Protein AF-A0A321LRU6-F1 (afdb_monomer)

Solvent-accessible surface area (backbone atoms only — not comparable to full-atom values): 43340 Å² total; per-residue (Å²): 132,89,73,60,46,82,70,60,48,53,74,55,78,53,39,81,29,69,50,29,44,54,52,53,49,50,55,23,67,71,72,48,88,44,60,54,53,27,55,49,36,50,53,39,50,33,53,39,32,38,18,46,37,37,35,38,38,65,42,97,51,64,85,48,82,84,19,39,43,34,43,36,26,49,12,69,35,40,49,75,68,47,49,47,51,62,56,40,65,70,58,43,93,80,73,53,89,88,65,58,31,50,70,59,36,70,58,70,78,71,58,48,52,51,76,54,35,40,58,55,33,18,40,26,46,30,41,42,18,26,44,73,92,47,32,36,36,39,43,50,53,60,81,76,54,64,76,66,95,78,89,58,80,81,61,62,42,82,44,72,32,57,30,19,44,30,53,74,69,49,46,52,62,48,46,46,92,78,57,73,60,90,43,64,35,39,67,68,58,42,82,66,71,94,85,29,52,60,22,22,36,35,41,36,33,30,53,59,35,76,52,43,64,70,59,47,67,69,60,41,50,52,50,58,16,43,59,44,51,65,54,88,70,48,44,41,19,51,72,24,42,78,50,66,33,53,78,70,73,46,57,66,76,44,74,38,39,28,30,69,70,41,59,74,56,46,75,71,21,72,88,54,43,71,38,76,35,93,88,45,56,88,75,54,23,31,8,31,30,38,96,82,49,39,60,35,28,33,37,40,38,32,36,76,56,63,42,74,56,71,74,17,51,86,65,40,75,47,37,28,49,46,46,23,37,86,82,28,52,28,35,82,92,36,45,58,63,87,50,58,64,90,79,46,57,61,82,52,40,32,18,24,33,32,44,36,38,36,52,61,52,59,82,38,43,42,96,85,52,46,43,67,48,91,47,72,61,48,51,54,50,41,24,43,53,47,2,50,49,51,50,48,45,53,52,49,55,56,51,60,70,68,53,51,68,16,54,59,50,18,53,52,54,55,72,36,64,50,83,81,49,50,50,30,47,54,51,44,52,50,36,36,77,70,68,76,47,85,68,83,32,51,44,71,87,77,92,61,50,78,67,51,49,52,52,50,51,51,52,52,52,56,37,39,78,36,96,58,21,62,39,54,36,62,44,81,38,88,50,60,60,92,44,67,58,34,34,35,30,66,79,79,12,34,38,37,32,23,47,45,12,56,42,46,39,57,45,34,87,61,38,72,43,77,89,51,23,59,66,59,54,52,50,36,51,46,56,34,46,50,55,21,45,46,52,68,75,64,56,56,72,66,63,50,49,50,54,54,49,54,52,50,49,50,43,40,50,56,47,63,71,69,74,73,77,40,76,66,56,45,51,48,49,37,59,73,15,35,52,36,58,70,50,24,36,54,28,53,31,51,51,41,36,74,71,68,22,61,41,42,80,63,50,61,91,91,48,45,38,19,41,33,34,38,82,46,81,41,52,103,83,67,52,71,44,74,49,34,33,28,31,40,63,47,55,43,84,50,91,94,52,61,47,48,59,79,74,66,32,65,71,59,52,52,48,39,16,57,78,65,70,26,82,37,45,43,37,41,28,56,30,60,71,48,89,61,48,80,72,15,70,53,50,45,52,48,54,49,50,55,54,60,67,68,71,66,83,85,92,81,86,86,88,79,94,79,90,87,76,93,89,79,77,79,97,77,85,84,86,84,86,87,84,69,77,70,69,82,77,73,76,80,96,66,98,76,58,37,38,61,52,54,83,68,85,82,92,83,88,74,95,75,80,93,80,92,82,94,73,71,74,68,69,62,53,67,59,50,56,55,71,69,62

Radius of gyration: 38.68 Å; Cα contacts (8 Å, |Δi|>4): 1317; chains: 1; bounding box: 79×81×115 Å

Secondary structure (DSSP, 8-state):
----GGG-SEE-SPEEEEE-HHHHHHHHHHH--SHHHHHHHHHHHHHHTT-SEEEEEE-S-SSSTT-EEEEEE-S----HHHHHHHHSSS--S--STT---GGGPPPS--SS-GGGGGGGTEEEEEEEEEETTEEEEEEEEGGGS---TTS-TT--EEEEE-EEEE-HHHHHHHTHHHH--SSHHHHHS--SSTT--SEEEEEEEEEE-HHHHT--HHHHHHHHHHHS---SS-EEEETTEEE--GGGSSPEEEEEEBTTTBSS--TTSPP-EEEE-TTS-TTTSEEEEETTTEEEEEEEEEESS-TT-SGGGGT---SEEEEEETTEE--SS-TTTT--GGGS-HHHHTTEEEEEE-GGGGGGB-TTSSSBPSSHHHHHHHHHHHHHHHHHHHHHHHHHTTS-HHHHHHHHHHTS-GGGTHHHHHHHHHHHHTTS---SSEE---S--HHHHHHHHHHHHHHHTSTT-S--EEEEE---TTS-SEEEETTTTEEEEETTSHHHHHTHHHHSSTTT-HHHHHHHHHHHHHHHHHHHTT--HHHHHHHHHHHHHHHHHHHHHT----HHHHHHHHHHGGG-HHHHHHHHHHHHHHTT-EEEE--STTS-SEEEEEEE---TT-PPEEEEEEEEE---SSTT----HHHH-HHHHHHHHHHTT-SEEEEEES--S-TTGGGSHHHHHHHHHHHHHHSS------------------S-SSS--SSSSSGGG-----S---EEEES-----------------TTHHHHHHHTTT-

Foldseek 3Di:
DPDQLLPFFDWDFFQKAWDALLVLVCCQVPVPPALLQLVVLVVLVLVLLLFLEKEWEWDPACPDQFTKIKIKTLGAWADPVRVSQLRYFQDDPQPDDLDAGPLRFFRPDDGSCSNSNLVQWAQKKKKWKAAAQKIKIWMDGNVPNDNDPDSDRPDTDIDTITIGIHHPVSSCVSCVVPLDDDAQNSVVAACDDDPHRNMMMMMMGHSTDPSNNVDDVVVSLVCNQQQAAQDNSHWYHYNRHTRHRPLVVFAWLDKFWALPRPQDFDPPADDWHWDADPPDDPQARTFIADPQLGTKTWMKTFGPDFQCDGDNVVRAGRFAEQEAAPSHGQAGPPSLLPPDVVLVPPVRRRRIYIYMYGNSQVVQQDPSSNHGHDDDNSVNVSGRSSRSSVVSVVSNVVVLVPQALLLVVLQVLLPDDCVQHPVLLLVVLLCVQVVNADDQQEDEDPDADPVRSVVLSVVLNVCCNDSCHQANHEDEDADDLPGFQWHQYSVVSYIYGHCSPLLNVLCVVQCVPSVRVNVSVVVSSVLSSLLSVCVVVPDDRVVSVVVSVVVSVVSNVVSVPPPDQDLVNLVVQCVVCQQPQLSNLVSQQVNLVNVVWPKDADDDDLAARIKTKDWDQDDPVRHTDIAIEGEHEQHHNDPPDACELVNVVLVSQLVNCVVVVGPWYKYKHFHHPCVVPCPDPNNVSLVVSVVVVVPDDDDDDDDDDDDDDPPDDDDPADDDPDPQPVLVPPDDDDPGWMAMDISDDDDDDDDDDDDDDDDRPRVVRVVSVNRSD

Mean predicted aligned error: 20.52 Å

pLDDT: mean 73.67, std 20.15, range [21.25, 97.5]

Nearest PDB structures (foldseek):
  3zkb-assembly5_B  TM=3.942E-01  e=1.722E-09  Mycobacterium tuberculosis
  1s16-assembly1_A  TM=3.885E-01  e=1.395E-09  Escherichia coli
  6zt3-assembly1_A-2  TM=3.943E-01  e=2.953E-08  Mycolicibacterium smegmatis MC2 155
  3zkb-assembly6_G  TM=3.671E-01  e=7.131E-09  Mycobacterium tuberculosis
  6rkw-assembly1_B  TM=2.296E-01  e=1.175E-10  Escherichia coli K-12

Sequence (773 aa):
MKQTFFKIGEEKTGVEVRISYRIIQLFSEGLYASPHKAIEELVSNSFDAGASNVHVILSPDLTEQDATIAVLDDGFGMDEKGLTDHWLIGVSRKRSEGFLGPKGRKQIGKFGIGKLATYVLSRRLTHICKVGSVYYSISMDYTKIPAGEGGGIHTEERVILPLRTLTEKEARQAVASWIEGNKPGYKAIKLFGKGAARTWTIAIMSSLKDMALEIQKGRLRWILQTAMPLRDDFNLFLDGEKIPPAKLSASKVGHWILGKDLIKLPKPAPELKISGNSRASKESRHGLSERQLGRITGYVEVFEDPLDTGKSIGIERSHGFFVYVRGRLVNIDDPGFGISRNLLRHGTFSRFRMVVHIDSLDEELRSSRETVRAGVLTTIAQNVLHGAFNHARVALEKHEAKVSAGQQISSRVAGSPGSLTRRPIIGLVRGALEGKISPKGVSYPQNLTKQGKEVFLDELTARAESEQGIVRDVQLVERSQDEGIAILDVESGTLEINSLHPFVAYFLDEYEDKKRSLPLELLAMSEVLLEAHLYEIGLDSDDIHDVLSRRDEVLRFLARSTGKRNARTIAQDLIDAAGDKNALEAALVSVFDSMNFDAVPLGGPKKPDGLAAARLAGDSKGKPHRYKVSLEAKSKEKEGAKVSAKTVGVSGIARQRDDYECDHAAVVGPDFPTSDGELSALVKEIKKDHKASVVGHFRFPQVGNKQANPNRESSISQLICPRLSSLRQAIPCRRQAFTVLCMFTISCQKKWHCSRTNISPDAKNAISLFSLI

Structure (mmCIF, N/CA/C/O backbone):
data_AF-A0A321LRU6-F1
#
_entry.id   AF-A0A321LRU6-F1
#
loop_
_atom_site.group_PDB
_atom_site.id
_atom_site.type_symbol
_atom_site.label_atom_id
_atom_site.label_alt_id
_atom_site.label_comp_id
_atom_site.label_asym_id
_atom_site.label_entity_id
_atom_site.label_seq_id
_atom_site.pdbx_PDB_ins_code
_atom_site.Cartn_x
_atom_site.Cartn_y
_atom_site.Cartn_z
_atom_site.occupancy
_atom_site.B_iso_or_equiv
_atom_site.auth_seq_id
_atom_site.auth_comp_id
_atom_site.auth_asym_id
_atom_site.auth_atom_id
_atom_site.pdbx_PDB_model_num
ATOM 1 N N . MET A 1 1 ? 30.368 15.197 -37.440 1.00 31.48 1 MET A N 1
ATOM 2 C CA . MET A 1 1 ? 29.741 14.189 -38.328 1.00 31.48 1 MET A CA 1
ATOM 3 C C . MET A 1 1 ? 28.747 13.369 -37.513 1.00 31.48 1 MET A C 1
ATOM 5 O O . MET A 1 1 ? 29.172 12.485 -36.781 1.00 31.48 1 MET A O 1
ATOM 9 N N . LYS A 1 2 ? 27.447 13.697 -37.567 1.00 45.31 2 LYS A N 1
ATOM 10 C CA . LYS A 1 2 ? 26.386 12.965 -36.848 1.00 45.31 2 LYS A CA 1
ATOM 11 C C . LYS A 1 2 ? 26.159 11.616 -37.541 1.00 45.31 2 LYS A C 1
ATOM 13 O O . LYS A 1 2 ? 25.338 11.518 -38.449 1.00 45.31 2 LYS A O 1
ATOM 18 N N . GLN A 1 3 ? 26.940 10.593 -37.189 1.00 46.84 3 GLN A N 1
ATOM 19 C CA . GLN A 1 3 ? 26.680 9.240 -37.676 1.00 46.84 3 GLN A CA 1
ATOM 20 C C . GLN A 1 3 ? 25.336 8.781 -37.105 1.00 46.84 3 GLN A C 1
ATOM 22 O O . GLN A 1 3 ? 25.187 8.587 -35.903 1.00 46.84 3 GLN A O 1
ATOM 27 N N . THR A 1 4 ? 24.337 8.664 -37.975 1.00 77.88 4 THR A N 1
ATOM 28 C CA . THR A 1 4 ? 23.016 8.111 -37.668 1.00 77.88 4 THR A CA 1
ATOM 29 C C . THR A 1 4 ? 23.182 6.692 -37.133 1.00 77.88 4 THR A C 1
ATOM 31 O O . THR A 1 4 ? 23.335 5.764 -37.923 1.00 77.88 4 THR A O 1
ATOM 34 N N . PHE A 1 5 ? 23.173 6.530 -35.807 1.00 89.00 5 PHE A N 1
ATOM 35 C CA . PHE A 1 5 ? 23.391 5.265 -35.087 1.00 89.00 5 PHE A CA 1
ATOM 36 C C . PHE A 1 5 ? 22.563 4.091 -35.641 1.00 89.00 5 PHE A C 1
ATOM 38 O O . PHE A 1 5 ? 23.013 2.951 -35.656 1.00 89.00 5 PHE A O 1
ATOM 45 N N . PHE A 1 6 ? 21.376 4.381 -36.177 1.00 89.75 6 PHE A N 1
ATOM 46 C CA . PHE A 1 6 ? 20.470 3.412 -36.794 1.00 89.75 6 PHE A CA 1
ATOM 47 C C . PHE A 1 6 ? 20.911 2.894 -38.180 1.00 89.75 6 PHE A C 1
ATOM 49 O O . PHE A 1 6 ? 20.259 2.010 -38.726 1.00 89.75 6 PHE A O 1
ATOM 56 N N . LYS A 1 7 ? 21.991 3.433 -38.768 1.00 91.81 7 LYS A N 1
ATOM 57 C CA . LYS A 1 7 ? 22.612 2.953 -40.021 1.00 91.81 7 LYS A CA 1
ATOM 58 C C . LYS A 1 7 ? 23.931 2.201 -39.797 1.00 91.81 7 LYS A C 1
ATOM 60 O O . LYS A 1 7 ? 24.575 1.825 -40.768 1.00 91.81 7 LYS A O 1
ATOM 65 N N . ILE A 1 8 ? 24.368 2.036 -38.550 1.00 92.88 8 ILE A N 1
ATOM 66 C CA . ILE A 1 8 ? 25.625 1.353 -38.223 1.00 92.88 8 ILE A CA 1
ATOM 67 C C . ILE A 1 8 ? 25.461 -0.168 -38.396 1.00 92.88 8 ILE A C 1
ATOM 69 O O . ILE A 1 8 ? 24.402 -0.714 -38.079 1.00 92.88 8 ILE A O 1
ATOM 73 N N . GLY A 1 9 ? 26.518 -0.838 -38.865 1.00 91.25 9 GLY A N 1
ATOM 74 C CA . GLY A 1 9 ? 26.564 -2.284 -39.100 1.00 91.25 9 GLY A CA 1
ATOM 75 C C . GLY A 1 9 ? 26.234 -2.685 -40.536 1.00 91.25 9 GLY A C 1
ATOM 76 O O . GLY A 1 9 ? 25.698 -1.894 -41.316 1.00 91.25 9 GLY A O 1
ATOM 77 N N . GLU A 1 10 ? 26.543 -3.933 -40.870 1.00 91.38 10 GLU A N 1
ATOM 78 C CA . GLU A 1 10 ? 26.261 -4.541 -42.171 1.00 91.38 10 GLU A CA 1
ATOM 79 C C . GLU A 1 10 ? 24.762 -4.829 -42.310 1.00 91.38 10 GLU A C 1
ATOM 81 O O . GLU A 1 10 ? 24.151 -5.400 -41.406 1.00 91.38 10 GLU A O 1
ATOM 86 N N . GLU A 1 11 ? 24.161 -4.424 -43.430 1.00 90.56 11 GLU A N 1
ATOM 87 C CA . GLU A 1 11 ? 22.760 -4.716 -43.740 1.00 90.56 11 GLU A CA 1
ATOM 88 C C . GLU A 1 11 ? 22.618 -6.135 -44.296 1.00 90.56 11 GLU A C 1
ATOM 90 O O . GLU A 1 11 ? 23.291 -6.508 -45.253 1.00 90.56 11 GLU A O 1
ATOM 95 N N . LYS A 1 12 ? 21.732 -6.917 -43.679 1.00 83.81 12 LYS A N 1
ATOM 96 C CA . LYS A 1 12 ? 21.305 -8.236 -44.147 1.00 83.81 12 LYS A CA 1
ATOM 97 C C . LYS A 1 12 ? 19.979 -8.127 -44.910 1.00 83.81 12 LYS A C 1
ATOM 99 O O . LYS A 1 12 ? 19.540 -7.044 -45.285 1.00 83.81 12 LYS A O 1
ATOM 104 N N . THR A 1 13 ? 19.315 -9.256 -45.133 1.00 77.25 13 THR A N 1
ATOM 105 C CA . THR A 1 13 ? 17.931 -9.314 -45.613 1.00 77.25 13 THR A CA 1
ATOM 106 C C . THR A 1 13 ? 16.989 -8.525 -44.702 1.00 77.25 13 THR A C 1
ATOM 108 O O . THR A 1 13 ? 17.003 -8.686 -43.483 1.00 77.25 13 THR A O 1
ATOM 111 N N . GLY A 1 14 ? 16.174 -7.654 -45.297 1.00 78.25 14 GLY A N 1
ATOM 112 C CA . GLY A 1 14 ? 15.210 -6.839 -44.564 1.00 78.25 14 GLY A CA 1
ATOM 113 C C . GLY A 1 14 ? 14.001 -7.635 -44.065 1.00 78.25 14 GLY A C 1
ATOM 114 O O . GLY A 1 14 ? 13.597 -8.630 -44.661 1.00 78.25 14 GLY A O 1
ATOM 115 N N . VAL A 1 15 ? 13.404 -7.165 -42.972 1.00 82.50 15 VAL A N 1
ATOM 116 C CA . VAL A 1 15 ? 12.170 -7.708 -42.396 1.00 82.50 15 VAL A CA 1
ATOM 117 C C . VAL A 1 15 ? 10.975 -7.082 -43.109 1.00 82.50 15 VAL A C 1
ATOM 119 O O . VAL A 1 15 ? 10.796 -5.865 -43.054 1.00 82.50 15 VAL A O 1
ATOM 122 N N . GLU A 1 16 ? 10.147 -7.899 -43.765 1.00 81.81 16 GLU A N 1
ATOM 123 C CA . GLU A 1 16 ? 8.870 -7.443 -44.329 1.00 81.81 16 GLU A CA 1
ATOM 124 C C . GLU A 1 16 ? 7.866 -7.204 -43.196 1.00 81.81 16 GLU A C 1
ATOM 126 O O . GLU A 1 16 ? 7.470 -8.129 -42.485 1.00 81.81 16 GLU A O 1
ATOM 131 N N . VAL A 1 17 ? 7.430 -5.957 -43.047 1.00 76.38 17 VAL A N 1
ATOM 132 C CA . VAL A 1 17 ? 6.383 -5.557 -42.109 1.00 76.38 17 VAL A CA 1
ATOM 133 C C . VAL A 1 17 ? 5.156 -5.140 -42.899 1.00 76.38 17 VAL A C 1
ATOM 135 O O . VAL A 1 17 ? 5.226 -4.252 -43.747 1.00 76.38 17 VAL A O 1
ATOM 138 N N . ARG A 1 18 ? 4.021 -5.774 -42.601 1.00 75.62 18 ARG A N 1
ATOM 139 C CA . ARG A 1 18 ? 2.712 -5.381 -43.130 1.00 75.62 18 ARG A CA 1
ATOM 140 C C . ARG A 1 18 ? 2.002 -4.544 -42.093 1.00 75.62 18 ARG A C 1
ATOM 142 O O . ARG A 1 18 ? 1.725 -5.019 -40.991 1.00 75.62 18 ARG A O 1
ATOM 149 N N . ILE A 1 19 ? 1.775 -3.281 -42.423 1.00 72.38 19 ILE A N 1
ATOM 150 C CA . ILE A 1 19 ? 1.209 -2.321 -41.486 1.00 72.38 19 ILE A CA 1
ATOM 151 C C . ILE A 1 19 ? 0.316 -1.337 -42.232 1.00 72.38 19 ILE A C 1
ATOM 153 O O . ILE A 1 19 ? 0.715 -0.747 -43.230 1.00 72.38 19 ILE A O 1
ATOM 157 N N . SER A 1 20 ? -0.912 -1.166 -41.746 1.00 72.19 20 SER A N 1
ATOM 158 C CA . SER A 1 20 ? -1.803 -0.111 -42.228 1.00 72.19 20 SER A CA 1
ATOM 159 C C . SER A 1 20 ? -1.504 1.174 -41.462 1.00 72.19 20 SER A C 1
ATOM 161 O O . SER A 1 20 ? -1.581 1.197 -40.230 1.00 72.19 20 SER A O 1
ATOM 163 N N . TYR A 1 21 ? -1.195 2.257 -42.178 1.00 72.31 21 TYR A N 1
ATOM 164 C CA . TYR A 1 21 ? -0.992 3.579 -41.578 1.00 72.31 21 TYR A CA 1
ATOM 165 C C . TYR A 1 21 ? -2.203 4.018 -40.748 1.00 72.31 21 TYR A C 1
ATOM 167 O O . TYR A 1 21 ? -2.055 4.511 -39.629 1.00 72.31 21 TYR A O 1
ATOM 175 N N . ARG A 1 22 ? -3.415 3.742 -41.251 1.00 71.25 22 ARG A N 1
ATOM 176 C CA . ARG A 1 22 ? -4.668 4.057 -40.561 1.00 71.25 22 ARG A CA 1
ATOM 177 C C . ARG A 1 22 ? -4.813 3.294 -39.247 1.00 71.25 22 ARG A C 1
ATOM 179 O O . ARG A 1 22 ? -5.296 3.864 -38.276 1.00 71.25 22 ARG A O 1
ATOM 186 N N . ILE A 1 23 ? -4.358 2.040 -39.189 1.00 71.62 23 ILE A N 1
ATOM 187 C CA . ILE A 1 23 ? -4.306 1.253 -37.949 1.00 71.62 23 ILE A CA 1
ATOM 188 C C . ILE A 1 23 ? -3.350 1.911 -36.956 1.00 71.62 23 ILE A C 1
ATOM 190 O O . ILE A 1 23 ? -3.760 2.175 -35.831 1.00 71.62 23 ILE A O 1
ATOM 194 N N . ILE A 1 24 ? -2.117 2.244 -37.355 1.00 72.19 24 ILE A N 1
ATOM 195 C CA . ILE A 1 24 ? -1.178 2.943 -36.459 1.00 72.19 24 ILE A CA 1
ATOM 196 C C . ILE A 1 24 ? -1.834 4.206 -35.913 1.00 72.19 24 ILE A C 1
ATOM 198 O O . ILE A 1 24 ? -1.885 4.381 -34.704 1.00 72.19 24 ILE A O 1
ATOM 202 N N . GLN A 1 25 ? -2.401 5.038 -36.787 1.00 70.50 25 GLN A N 1
ATOM 203 C CA . GLN A 1 25 ? -3.033 6.289 -36.396 1.00 70.50 25 GLN A CA 1
ATOM 204 C C . GLN A 1 25 ? -4.199 6.075 -35.417 1.00 70.50 25 GLN A C 1
ATOM 206 O O . GLN A 1 25 ? -4.216 6.699 -34.365 1.00 70.50 25 GLN A O 1
ATOM 211 N N . LEU A 1 26 ? -5.130 5.158 -35.703 1.00 70.12 26 LEU A N 1
ATOM 212 C CA . LEU A 1 26 ? -6.286 4.881 -34.839 1.00 70.12 26 LEU A CA 1
ATOM 213 C C . LEU A 1 26 ? -5.879 4.297 -33.478 1.00 70.12 26 LEU A C 1
ATOM 215 O O . LEU A 1 26 ? -6.417 4.706 -32.448 1.00 70.12 26 LEU A O 1
ATOM 219 N N . PHE A 1 27 ? -4.917 3.368 -33.451 1.00 65.88 27 PHE A N 1
ATOM 220 C CA . PHE A 1 27 ? -4.400 2.808 -32.199 1.00 65.88 27 PHE A CA 1
ATOM 221 C C . PHE A 1 27 ? -3.596 3.851 -31.411 1.00 65.88 27 PHE A C 1
ATOM 223 O O . PHE A 1 27 ? -3.647 3.868 -30.186 1.00 65.88 27 PHE A O 1
ATOM 230 N N . SER A 1 28 ? -2.880 4.743 -32.090 1.00 64.25 28 SER A N 1
ATOM 231 C CA . SER A 1 28 ? -2.064 5.782 -31.468 1.00 64.25 28 SER A CA 1
ATOM 232 C C . SER A 1 28 ? -2.880 6.975 -30.952 1.00 64.25 28 SER A C 1
ATOM 234 O O . SER A 1 28 ? -2.661 7.391 -29.821 1.00 64.25 28 SER A O 1
ATOM 236 N N . GLU A 1 29 ? -3.841 7.494 -31.720 1.00 62.03 29 GLU A N 1
ATOM 237 C CA . GLU A 1 29 ? -4.681 8.644 -31.343 1.00 62.03 29 GLU A CA 1
ATOM 238 C C . GLU A 1 29 ? -5.827 8.250 -30.394 1.00 62.03 29 GLU A C 1
ATOM 240 O O . GLU A 1 29 ? -6.181 9.021 -29.506 1.00 62.03 29 GLU A O 1
ATOM 245 N N . GLY A 1 30 ? -6.391 7.043 -30.540 1.00 53.75 30 GLY A N 1
ATOM 246 C CA . GLY A 1 30 ? -7.545 6.594 -29.752 1.00 53.75 30 GLY A CA 1
ATOM 247 C C . GLY A 1 30 ? -7.216 5.929 -28.408 1.00 53.75 30 GLY A C 1
ATOM 248 O O . GLY A 1 30 ? -8.005 6.045 -27.473 1.00 53.75 30 GLY A O 1
ATOM 249 N N . LEU A 1 31 ? -6.076 5.230 -28.276 1.00 55.59 31 LEU A N 1
ATOM 250 C CA . LEU A 1 31 ? -5.735 4.473 -27.051 1.00 55.59 31 LEU A CA 1
ATOM 251 C C . LEU A 1 31 ? -4.656 5.131 -26.188 1.00 55.59 31 LEU A C 1
ATOM 253 O O . LEU A 1 31 ? -4.594 4.869 -24.985 1.00 55.59 31 LEU A O 1
ATOM 257 N N . TYR A 1 32 ? -3.810 5.983 -26.769 1.00 59.56 32 TYR A N 1
ATOM 258 C CA . TYR A 1 32 ? -2.641 6.547 -26.094 1.00 59.56 32 TYR A CA 1
ATOM 259 C C . TYR A 1 32 ? -2.697 8.077 -26.056 1.00 59.56 32 TYR A C 1
ATOM 261 O O . TYR A 1 32 ? -1.805 8.761 -26.542 1.00 59.56 32 TYR A O 1
ATOM 269 N N . ALA A 1 33 ? -3.716 8.622 -25.386 1.00 59.03 33 ALA A N 1
ATOM 270 C CA . ALA A 1 33 ? -3.881 10.065 -25.165 1.00 59.03 33 ALA A CA 1
ATOM 271 C C . ALA A 1 33 ? -2.812 10.702 -24.242 1.00 59.03 33 ALA A C 1
ATOM 273 O O . ALA A 1 33 ? -2.908 11.875 -23.896 1.00 59.03 33 ALA A O 1
ATOM 274 N N . SER A 1 34 ? -1.821 9.935 -23.771 1.00 70.44 34 SER A N 1
ATOM 275 C CA . SER A 1 34 ? -0.773 10.422 -22.871 1.00 70.44 34 SER A CA 1
ATOM 276 C C . SER A 1 34 ? 0.607 9.962 -23.348 1.00 70.44 34 SER A C 1
ATOM 278 O O . SER A 1 34 ? 0.827 8.750 -23.452 1.00 70.44 34 SER A O 1
ATOM 280 N N . PRO A 1 35 ? 1.573 10.883 -23.535 1.00 79.19 35 PRO A N 1
ATOM 281 C CA . PRO A 1 35 ? 2.921 10.537 -23.990 1.00 79.19 35 PRO A CA 1
ATOM 282 C C . PRO A 1 35 ? 3.649 9.586 -23.031 1.00 79.19 35 PRO A C 1
ATOM 284 O O . PRO A 1 35 ? 4.423 8.722 -23.437 1.00 79.19 35 PRO A O 1
ATOM 287 N N . HIS A 1 36 ? 3.352 9.681 -21.736 1.00 83.69 36 HIS A N 1
ATOM 288 C CA . HIS A 1 36 ? 3.928 8.825 -20.704 1.00 83.69 36 HIS A CA 1
ATOM 289 C C . HIS A 1 36 ? 3.550 7.348 -20.855 1.00 83.69 36 HIS A C 1
ATOM 291 O O . HIS A 1 36 ? 4.349 6.478 -20.506 1.00 83.69 36 HIS A O 1
ATOM 297 N N . LYS A 1 37 ? 2.353 7.056 -21.387 1.00 79.06 37 LYS A N 1
ATOM 298 C CA . LYS A 1 37 ? 1.878 5.679 -21.569 1.00 79.06 37 LYS A CA 1
ATOM 299 C C . LYS A 1 37 ? 2.705 4.912 -22.593 1.00 79.06 37 LYS A C 1
ATOM 301 O O . LYS A 1 37 ? 2.979 3.740 -22.377 1.00 79.06 37 LYS A O 1
ATOM 306 N N . ALA A 1 38 ? 3.177 5.567 -23.650 1.00 82.69 38 ALA A N 1
ATOM 307 C CA . ALA A 1 38 ? 4.031 4.915 -24.639 1.00 82.69 38 ALA A CA 1
ATOM 308 C C . ALA A 1 38 ? 5.372 4.441 -24.041 1.00 82.69 38 ALA A C 1
ATOM 310 O O . ALA A 1 38 ? 5.867 3.374 -24.400 1.00 82.69 38 ALA A O 1
ATOM 311 N N . ILE A 1 39 ? 5.935 5.183 -23.080 1.00 89.50 39 ILE A N 1
ATOM 312 C CA . ILE A 1 39 ? 7.143 4.760 -22.350 1.00 89.50 39 ILE A CA 1
ATOM 313 C C . ILE A 1 39 ? 6.820 3.610 -21.383 1.00 89.50 39 ILE A C 1
ATOM 315 O O . ILE A 1 39 ? 7.587 2.653 -21.293 1.00 89.50 39 ILE A O 1
ATOM 319 N N . GLU A 1 40 ? 5.680 3.667 -20.687 1.00 87.38 40 GLU A N 1
ATOM 320 C CA . GLU A 1 40 ? 5.202 2.579 -19.816 1.00 87.38 40 GLU A CA 1
ATOM 321 C C . GLU A 1 40 ? 5.030 1.255 -20.578 1.00 87.38 40 GLU A C 1
ATOM 323 O O . GLU A 1 40 ? 5.393 0.201 -20.056 1.00 87.38 40 GLU A O 1
ATOM 328 N N . GLU A 1 41 ? 4.538 1.294 -21.819 1.00 85.88 41 GLU A N 1
ATOM 329 C CA . GLU A 1 41 ? 4.411 0.115 -22.688 1.00 85.88 41 GLU A CA 1
ATOM 330 C C . GLU A 1 41 ? 5.774 -0.518 -23.003 1.00 85.88 41 GLU A C 1
ATOM 332 O O . GLU A 1 41 ? 5.927 -1.738 -22.931 1.00 85.88 41 GLU A O 1
ATOM 337 N N . LEU A 1 42 ? 6.801 0.291 -23.297 1.00 90.12 42 LEU A N 1
ATOM 338 C CA . LEU A 1 42 ? 8.158 -0.225 -23.513 1.00 90.12 42 LEU A CA 1
ATOM 339 C C . LEU A 1 42 ? 8.748 -0.836 -22.237 1.00 90.12 42 LEU A C 1
ATOM 341 O O . LEU A 1 42 ? 9.310 -1.926 -22.292 1.00 90.12 42 LEU A O 1
ATOM 345 N N . VAL A 1 43 ? 8.560 -0.193 -21.081 1.00 92.12 43 VAL A N 1
ATOM 346 C CA . VAL A 1 43 ? 8.989 -0.747 -19.784 1.00 92.12 43 VAL A CA 1
ATOM 347 C C . VAL A 1 43 ? 8.260 -2.060 -19.474 1.00 92.12 43 VAL A C 1
ATOM 349 O O . VAL A 1 43 ? 8.873 -3.008 -18.982 1.00 92.12 43 VAL A O 1
ATOM 352 N N . SER A 1 44 ? 6.973 -2.149 -19.813 1.00 88.25 44 SER A N 1
ATOM 353 C CA . SER A 1 44 ? 6.177 -3.373 -19.673 1.00 88.25 44 SER A CA 1
ATOM 354 C C . SER A 1 44 ? 6.683 -4.488 -20.593 1.00 88.25 44 SER A C 1
ATOM 356 O O . SER A 1 44 ? 6.755 -5.643 -20.177 1.00 88.25 44 SER A O 1
ATOM 358 N N . ASN A 1 45 ? 7.124 -4.160 -21.811 1.00 88.12 45 ASN A N 1
ATOM 359 C CA . ASN A 1 45 ? 7.765 -5.126 -22.706 1.00 88.12 45 ASN A CA 1
ATOM 360 C C . ASN A 1 45 ? 9.100 -5.636 -22.143 1.00 88.12 45 ASN A C 1
ATOM 362 O O . ASN A 1 45 ? 9.366 -6.835 -22.211 1.00 88.12 45 ASN A O 1
ATOM 366 N N . SER A 1 46 ? 9.912 -4.768 -21.534 1.00 91.81 46 SER A N 1
ATOM 367 C CA . SER A 1 46 ? 11.140 -5.184 -20.845 1.00 91.81 46 SER A CA 1
ATOM 368 C C . SER A 1 46 ? 10.845 -6.087 -19.637 1.00 91.81 46 SER A C 1
ATOM 370 O O . SER A 1 46 ? 11.545 -7.075 -19.397 1.00 91.81 46 SER A O 1
ATOM 372 N N . PHE A 1 47 ? 9.771 -5.803 -18.889 1.00 89.38 47 PHE A N 1
ATOM 373 C CA . PHE A 1 47 ? 9.298 -6.673 -17.808 1.00 89.38 47 PHE A CA 1
ATOM 374 C C . PHE A 1 47 ? 8.904 -8.064 -18.329 1.00 89.38 47 PHE A C 1
ATOM 376 O O . PHE A 1 47 ? 9.364 -9.072 -17.778 1.00 89.38 47 PHE A O 1
ATOM 383 N N . ASP A 1 48 ? 8.130 -8.109 -19.420 1.00 84.56 48 ASP A N 1
ATOM 384 C CA . ASP A 1 48 ? 7.706 -9.325 -20.127 1.00 84.56 48 ASP A CA 1
ATOM 385 C C . ASP A 1 48 ? 8.875 -10.125 -20.702 1.00 84.56 48 ASP A C 1
ATOM 387 O O . ASP A 1 48 ? 8.791 -11.351 -20.797 1.00 84.56 48 ASP A O 1
ATOM 391 N N . ALA A 1 49 ? 9.960 -9.444 -21.078 1.00 87.31 49 ALA A N 1
ATOM 392 C CA . ALA A 1 49 ? 11.212 -10.049 -21.517 1.00 87.31 49 ALA A CA 1
ATOM 393 C C . ALA A 1 49 ? 12.039 -10.614 -20.349 1.00 87.31 49 ALA A C 1
ATOM 395 O O . ALA A 1 49 ? 13.115 -11.164 -20.566 1.00 87.31 49 ALA A O 1
ATOM 396 N N . GLY A 1 50 ? 11.570 -10.506 -19.102 1.00 87.62 50 GLY A N 1
ATOM 397 C CA . GLY A 1 50 ? 12.260 -11.044 -17.932 1.00 87.62 50 GLY A CA 1
ATOM 398 C C . GLY A 1 50 ? 13.455 -10.213 -17.463 1.00 87.62 50 GLY A C 1
ATOM 399 O O . GLY A 1 50 ? 14.300 -10.748 -16.739 1.00 87.62 50 GLY A O 1
ATOM 400 N N . ALA A 1 51 ? 13.539 -8.931 -17.833 1.00 91.81 51 ALA A N 1
ATOM 401 C CA . ALA A 1 51 ? 14.621 -8.045 -17.405 1.00 91.81 51 ALA A CA 1
ATOM 402 C C . ALA A 1 51 ? 14.725 -7.969 -15.872 1.00 91.81 51 ALA A C 1
ATOM 404 O O . ALA A 1 51 ? 13.715 -7.922 -15.169 1.00 91.81 51 ALA A O 1
ATOM 405 N N . SER A 1 52 ? 15.937 -8.001 -15.326 1.00 91.88 52 SER A N 1
ATOM 406 C CA . SER A 1 52 ? 16.204 -7.639 -13.928 1.00 91.88 52 SER A CA 1
ATOM 407 C C . SER A 1 52 ? 16.337 -6.132 -13.740 1.00 91.88 52 SER A C 1
ATOM 409 O O . SER A 1 52 ? 16.059 -5.624 -12.655 1.00 91.88 52 SER A O 1
ATOM 411 N N . ASN A 1 53 ? 16.790 -5.426 -14.769 1.00 94.69 53 ASN A N 1
ATOM 412 C CA . ASN A 1 53 ? 17.071 -4.004 -14.743 1.00 94.69 53 ASN A CA 1
ATOM 413 C C . ASN A 1 53 ? 16.540 -3.368 -16.027 1.00 94.69 53 ASN A C 1
ATOM 415 O O . ASN A 1 53 ? 16.804 -3.859 -17.122 1.00 94.69 53 ASN A O 1
ATOM 419 N N . VAL A 1 54 ? 15.820 -2.260 -15.879 1.00 96.50 54 VAL A N 1
ATOM 420 C CA . VAL A 1 54 ? 15.315 -1.441 -16.983 1.00 96.50 54 VAL A CA 1
ATOM 421 C C . VAL A 1 54 ? 15.689 0.007 -16.717 1.00 96.50 54 VAL A C 1
ATOM 423 O O . VAL A 1 54 ? 15.486 0.513 -15.614 1.00 96.50 54 VAL A O 1
ATOM 426 N N . HIS A 1 55 ? 16.232 0.691 -17.712 1.00 97.50 55 HIS A N 1
ATOM 427 C CA . HIS A 1 55 ? 16.705 2.060 -17.598 1.00 97.50 55 HIS A CA 1
ATOM 428 C C . HIS A 1 55 ? 16.102 2.910 -18.716 1.00 97.50 55 HIS A C 1
ATOM 430 O O . HIS A 1 55 ? 16.424 2.746 -19.888 1.00 97.50 55 HIS A O 1
ATOM 436 N N . VAL A 1 56 ? 15.208 3.818 -18.327 1.00 97.19 56 VAL A N 1
ATOM 437 C CA . VAL A 1 56 ? 14.641 4.859 -19.188 1.00 97.19 56 VAL A CA 1
ATOM 438 C C . VAL A 1 56 ? 15.564 6.075 -19.169 1.00 97.19 56 VAL A C 1
ATOM 440 O O . VAL A 1 56 ? 15.946 6.549 -18.097 1.00 97.19 56 VAL A O 1
ATOM 443 N N . ILE A 1 57 ? 15.938 6.577 -20.338 1.00 96.31 57 ILE A N 1
ATOM 444 C CA . ILE A 1 57 ? 16.880 7.684 -20.504 1.00 96.31 57 ILE A CA 1
ATOM 445 C C . ILE A 1 57 ? 16.244 8.713 -21.431 1.00 96.31 57 ILE A C 1
ATOM 447 O O . ILE A 1 57 ? 15.895 8.395 -22.567 1.00 96.31 57 ILE A O 1
ATOM 451 N N . LEU A 1 58 ? 16.083 9.934 -20.937 1.00 95.25 58 LEU A N 1
ATOM 452 C CA . LEU A 1 58 ? 15.614 11.084 -21.699 1.00 95.25 58 LEU A CA 1
ATOM 453 C C . LEU A 1 58 ? 16.811 11.967 -22.056 1.00 95.25 58 LEU A C 1
ATOM 455 O O . LEU A 1 58 ? 17.710 12.156 -21.231 1.00 95.25 58 LEU A O 1
ATOM 459 N N . SER A 1 59 ? 16.810 12.553 -23.255 1.00 93.12 59 SER A N 1
ATOM 460 C CA . SER A 1 59 ? 17.697 13.686 -23.530 1.00 93.12 59 SER A CA 1
ATOM 461 C C . SER A 1 59 ? 17.456 14.812 -22.507 1.00 93.12 59 SER A C 1
ATOM 463 O O . SER A 1 59 ? 16.310 15.007 -22.091 1.00 93.12 59 SER A O 1
ATOM 465 N N . PRO A 1 60 ? 18.504 15.552 -22.089 1.00 88.69 60 PRO A N 1
ATOM 466 C CA . PRO A 1 60 ? 18.369 16.641 -21.117 1.00 88.69 60 PRO A CA 1
ATOM 467 C C . PRO A 1 60 ? 17.354 17.705 -21.539 1.00 88.69 60 PRO A C 1
ATOM 469 O O . PRO A 1 60 ? 16.609 18.205 -20.698 1.00 88.69 60 PRO A O 1
ATOM 472 N N . ASP A 1 61 ? 17.314 17.994 -22.839 1.00 89.94 61 ASP A N 1
ATOM 473 C CA . ASP A 1 61 ? 16.323 18.839 -23.487 1.00 89.94 61 ASP A CA 1
ATOM 474 C C . ASP A 1 61 ? 15.668 18.045 -24.628 1.00 89.94 61 ASP A C 1
ATOM 476 O O . ASP A 1 61 ? 16.347 17.523 -25.514 1.00 89.94 61 ASP A O 1
ATOM 480 N N . LEU A 1 62 ? 14.340 17.900 -24.578 1.00 91.44 62 LEU A N 1
ATOM 481 C CA . LEU A 1 62 ? 13.574 17.177 -25.597 1.00 91.44 62 LEU A CA 1
ATOM 482 C C . LEU A 1 62 ? 13.261 18.038 -26.830 1.00 91.44 62 LEU A C 1
ATOM 484 O O . LEU A 1 62 ? 12.800 17.493 -27.831 1.00 91.44 62 LEU A O 1
ATOM 488 N N . THR A 1 63 ? 13.512 19.350 -26.771 1.00 88.31 63 THR A N 1
ATOM 489 C CA . THR A 1 63 ? 13.304 20.288 -27.886 1.00 88.31 63 THR A CA 1
ATOM 490 C C . THR A 1 63 ? 14.448 20.270 -28.903 1.00 88.31 63 THR A C 1
ATOM 492 O O . THR A 1 63 ? 14.279 20.731 -30.034 1.00 88.31 63 THR A O 1
ATOM 495 N N . GLU A 1 64 ? 15.601 19.699 -28.541 1.00 89.81 64 GLU A N 1
ATOM 496 C CA . GLU A 1 64 ? 16.740 19.552 -29.444 1.00 89.81 64 GLU A CA 1
ATOM 497 C C . GLU A 1 64 ? 16.415 18.618 -30.620 1.00 89.81 64 GLU A C 1
ATOM 499 O O . GLU A 1 64 ? 15.754 17.588 -30.480 1.00 89.81 64 GLU A O 1
ATOM 504 N N . GLN A 1 65 ? 16.928 18.937 -31.812 1.00 83.81 65 GLN A N 1
ATOM 505 C CA . GLN A 1 65 ? 16.633 18.157 -33.023 1.00 83.81 65 GLN A CA 1
ATOM 506 C C . GLN A 1 65 ? 17.123 16.701 -32.953 1.00 83.81 65 GLN A C 1
ATOM 508 O O . GLN A 1 65 ? 16.545 15.815 -33.585 1.00 83.81 65 GLN A O 1
ATOM 513 N N . ASP A 1 66 ? 18.205 16.449 -32.219 1.00 87.19 66 ASP A N 1
ATOM 514 C CA . ASP A 1 66 ? 18.756 15.122 -31.944 1.00 87.19 66 ASP A CA 1
ATOM 515 C C . ASP A 1 66 ? 18.363 14.570 -30.572 1.00 87.19 66 ASP A C 1
ATOM 517 O O . ASP A 1 66 ? 18.938 13.571 -30.133 1.00 87.19 66 ASP A O 1
ATOM 521 N N . ALA A 1 67 ? 17.347 15.153 -29.929 1.00 92.75 67 ALA A N 1
ATOM 522 C CA . ALA A 1 67 ? 16.772 14.594 -28.722 1.00 92.75 67 ALA A CA 1
ATOM 523 C C . ALA A 1 67 ? 16.263 13.165 -28.954 1.00 92.75 67 ALA A C 1
ATOM 525 O O . ALA A 1 67 ? 15.709 12.813 -30.005 1.00 92.75 67 ALA A O 1
ATOM 526 N N . THR A 1 68 ? 16.448 12.325 -27.938 1.00 95.62 68 THR A N 1
ATOM 527 C CA . THR A 1 68 ? 16.029 10.927 -27.955 1.00 95.62 68 THR A CA 1
ATOM 528 C C . THR A 1 68 ? 15.421 10.510 -26.628 1.00 95.62 68 THR A C 1
ATOM 530 O O . THR A 1 68 ? 15.666 11.104 -25.577 1.00 95.62 68 THR A O 1
ATOM 533 N N . ILE A 1 69 ? 14.622 9.450 -26.692 1.00 96.12 69 ILE A N 1
ATOM 534 C CA . ILE A 1 69 ? 14.124 8.732 -25.524 1.00 96.12 69 ILE A CA 1
ATOM 535 C C . ILE A 1 69 ? 14.521 7.272 -25.707 1.00 96.12 69 ILE A C 1
ATOM 537 O O . ILE A 1 69 ? 14.125 6.648 -26.691 1.00 96.12 69 ILE A O 1
ATOM 541 N N . ALA A 1 70 ? 15.299 6.724 -24.781 1.00 96.50 70 ALA A N 1
ATOM 542 C CA . ALA A 1 70 ? 15.769 5.347 -24.836 1.00 96.50 70 ALA A CA 1
ATOM 543 C C . ALA A 1 70 ? 15.252 4.522 -23.652 1.00 96.50 70 ALA A C 1
ATOM 545 O O . ALA A 1 70 ? 15.165 5.013 -22.528 1.00 96.50 70 ALA A O 1
ATOM 546 N N . VAL A 1 71 ? 14.930 3.253 -23.899 1.00 97.06 71 VAL A N 1
ATOM 547 C CA . VAL A 1 71 ? 14.605 2.254 -22.875 1.00 97.06 71 VAL A CA 1
ATOM 548 C C . VAL A 1 71 ? 15.553 1.077 -23.058 1.00 97.06 71 VAL A C 1
ATOM 550 O O . VAL A 1 71 ? 15.504 0.397 -24.079 1.00 97.06 71 VAL A O 1
ATOM 553 N N . LEU A 1 72 ? 16.446 0.881 -22.092 1.00 97.25 72 LEU A N 1
ATOM 554 C CA . LEU A 1 72 ? 17.451 -0.180 -22.064 1.00 97.25 72 LEU A CA 1
ATOM 555 C C . LEU A 1 72 ? 17.052 -1.247 -21.044 1.00 97.25 72 LEU A C 1
ATOM 557 O O . LEU A 1 72 ? 16.737 -0.909 -19.906 1.00 97.25 72 LEU A O 1
ATOM 561 N N . ASP A 1 73 ? 17.148 -2.521 -21.404 1.00 96.62 73 ASP A N 1
ATOM 562 C CA . ASP A 1 73 ? 16.907 -3.636 -20.493 1.00 96.62 73 ASP A CA 1
ATOM 563 C C . ASP A 1 73 ? 17.896 -4.796 -20.662 1.00 96.62 73 ASP A C 1
ATOM 565 O O . ASP A 1 73 ? 18.513 -4.969 -21.712 1.00 96.62 73 ASP A O 1
ATOM 569 N N . ASP A 1 74 ? 18.051 -5.591 -19.601 1.00 94.62 74 ASP A N 1
ATOM 570 C CA . ASP A 1 74 ? 18.846 -6.828 -19.569 1.00 94.62 74 ASP A CA 1
ATOM 571 C C . ASP A 1 74 ? 17.981 -8.099 -19.689 1.00 94.62 74 ASP A C 1
ATOM 573 O O . ASP A 1 74 ? 18.352 -9.175 -19.206 1.00 94.62 74 ASP A O 1
ATOM 577 N N . GLY A 1 75 ? 16.801 -7.970 -20.300 1.00 91.81 75 GLY A N 1
ATOM 578 C CA . GLY A 1 75 ? 15.898 -9.075 -20.575 1.00 91.81 75 GLY A CA 1
ATOM 579 C C . GLY A 1 75 ? 16.408 -9.991 -21.683 1.00 91.81 75 GLY A C 1
ATOM 580 O O . GLY A 1 75 ? 17.515 -9.848 -22.217 1.00 91.81 75 GLY A O 1
ATOM 581 N N . PHE A 1 76 ? 15.584 -10.975 -22.036 1.00 88.31 76 PHE A N 1
ATOM 582 C CA . PHE A 1 76 ? 15.832 -11.817 -23.200 1.00 88.31 76 PHE A CA 1
ATOM 583 C C . PHE A 1 76 ? 15.812 -10.951 -24.465 1.00 88.31 76 PHE A C 1
ATOM 585 O O . PHE A 1 76 ? 14.770 -10.443 -24.873 1.00 88.31 76 PHE A O 1
ATOM 592 N N . GLY A 1 77 ? 16.994 -10.773 -25.056 1.00 84.44 77 GLY A N 1
ATOM 593 C CA . GLY A 1 77 ? 17.190 -10.031 -26.296 1.00 84.44 77 GLY A CA 1
ATOM 594 C C . GLY A 1 77 ? 16.605 -10.765 -27.501 1.00 84.44 77 GLY A C 1
ATOM 595 O O . GLY A 1 77 ? 16.250 -11.942 -27.422 1.00 84.44 77 GLY A O 1
ATOM 596 N N . MET A 1 78 ? 16.527 -10.064 -28.627 1.00 89.94 78 MET A N 1
ATOM 597 C CA . MET A 1 78 ? 15.963 -10.589 -29.870 1.00 89.94 78 MET A CA 1
ATOM 598 C C . MET A 1 78 ? 17.067 -10.841 -30.901 1.00 89.94 78 MET A C 1
ATOM 600 O O . MET A 1 78 ? 17.893 -9.965 -31.162 1.00 89.94 78 MET A O 1
ATOM 604 N N . ASP A 1 79 ? 17.085 -12.048 -31.464 1.00 88.75 79 ASP A N 1
ATOM 605 C CA . ASP A 1 79 ? 17.884 -12.398 -32.639 1.00 88.75 79 ASP A CA 1
ATOM 606 C C . ASP A 1 79 ? 17.136 -12.010 -33.929 1.00 88.75 79 ASP A C 1
ATOM 608 O O . ASP A 1 79 ? 16.091 -11.362 -33.882 1.00 88.75 79 ASP A O 1
ATOM 612 N N . GLU A 1 80 ? 17.651 -12.393 -35.097 1.00 87.88 80 GLU A N 1
ATOM 613 C CA . GLU A 1 80 ? 17.014 -12.116 -36.394 1.00 87.88 80 GLU A CA 1
ATOM 614 C C . GLU A 1 80 ? 15.549 -12.581 -36.452 1.00 87.88 80 GLU A C 1
ATOM 616 O O . GLU A 1 80 ? 14.661 -11.815 -36.842 1.00 87.88 80 GLU A O 1
ATOM 621 N N . LYS A 1 81 ? 15.271 -13.809 -35.998 1.00 85.94 81 LYS A N 1
ATOM 622 C CA . LYS A 1 81 ? 13.910 -14.351 -35.965 1.00 85.94 81 LYS A CA 1
ATOM 623 C C . LYS A 1 81 ? 13.050 -13.600 -34.951 1.00 85.94 81 LYS A C 1
ATOM 625 O O . LYS A 1 81 ? 11.927 -13.226 -35.270 1.00 85.94 81 LYS A O 1
ATOM 630 N N . GLY A 1 82 ? 13.579 -13.338 -33.758 1.00 85.81 82 GLY A N 1
ATOM 631 C CA . GLY A 1 82 ? 12.900 -12.592 -32.706 1.00 85.81 82 GLY A CA 1
ATOM 632 C C . GLY A 1 82 ? 12.539 -11.170 -33.128 1.00 85.81 82 GLY A C 1
ATOM 633 O O . GLY A 1 82 ? 11.430 -10.732 -32.849 1.00 85.81 82 GLY A O 1
ATOM 634 N N . LEU A 1 83 ? 13.424 -10.467 -33.841 1.00 87.31 83 LEU A N 1
ATOM 635 C CA . LEU A 1 83 ? 13.160 -9.131 -34.384 1.00 87.31 83 LEU A CA 1
ATOM 636 C C . LEU A 1 83 ? 12.141 -9.169 -35.525 1.00 87.31 83 LEU A C 1
ATOM 638 O O . LEU A 1 83 ? 11.267 -8.306 -35.585 1.00 87.31 83 LEU A O 1
ATOM 642 N N . THR A 1 84 ? 12.209 -10.185 -36.387 1.00 84.19 84 THR A N 1
ATOM 643 C CA . THR A 1 84 ? 11.201 -10.425 -37.430 1.00 84.19 84 THR A CA 1
ATOM 644 C C . THR A 1 84 ? 9.822 -10.630 -36.803 1.00 84.19 84 THR A C 1
ATOM 646 O O . THR A 1 84 ? 8.876 -9.914 -37.122 1.00 84.19 84 THR A O 1
ATOM 649 N N . ASP A 1 85 ? 9.728 -11.541 -35.831 1.00 80.44 85 ASP A N 1
ATOM 650 C CA . ASP A 1 85 ? 8.507 -11.830 -35.079 1.00 80.44 85 ASP A CA 1
ATOM 651 C C . ASP A 1 85 ? 8.003 -10.602 -34.309 1.00 80.44 85 ASP A C 1
ATOM 653 O O . ASP A 1 85 ? 6.801 -10.346 -34.257 1.00 80.44 85 ASP A O 1
ATOM 657 N N . HIS A 1 86 ? 8.919 -9.833 -33.711 1.00 82.06 86 HIS A N 1
ATOM 658 C CA . HIS A 1 86 ? 8.598 -8.639 -32.938 1.00 82.06 86 HIS A CA 1
ATOM 659 C C . HIS A 1 86 ? 7.859 -7.605 -33.782 1.00 82.06 86 HIS A C 1
ATOM 661 O O . HIS A 1 86 ? 6.966 -6.937 -33.262 1.00 82.06 86 HIS A O 1
ATOM 667 N N . TRP A 1 87 ? 8.197 -7.480 -35.067 1.00 79.81 87 TRP A N 1
ATOM 668 C CA . TRP A 1 87 ? 7.567 -6.529 -35.979 1.00 79.81 87 TRP A CA 1
ATOM 669 C C . TRP A 1 87 ? 6.296 -7.042 -36.664 1.00 79.81 87 TRP A C 1
ATOM 671 O O . TRP A 1 87 ? 5.578 -6.235 -37.253 1.00 79.81 87 TRP A O 1
ATOM 681 N N . LEU A 1 88 ? 5.924 -8.315 -36.491 1.00 74.06 88 LEU A N 1
ATOM 682 C CA . LEU A 1 88 ? 4.584 -8.784 -36.845 1.00 74.06 88 LEU A CA 1
ATOM 683 C C . LEU A 1 88 ? 3.543 -8.125 -35.918 1.00 74.06 88 LEU A C 1
ATOM 685 O O . LEU A 1 88 ? 3.713 -8.032 -34.697 1.00 74.06 88 LEU A O 1
ATOM 689 N N . ILE A 1 89 ? 2.458 -7.610 -36.493 1.00 64.50 89 ILE A N 1
ATOM 690 C CA . ILE A 1 89 ? 1.401 -6.894 -35.761 1.00 64.50 89 ILE A CA 1
ATOM 691 C C . ILE A 1 89 ? 0.255 -7.860 -35.475 1.00 64.50 89 ILE A C 1
ATOM 693 O O . ILE A 1 89 ? -0.093 -8.682 -36.314 1.00 64.50 89 ILE A O 1
ATOM 697 N N . GLY A 1 90 ? -0.311 -7.811 -34.265 1.00 54.97 90 GLY A N 1
ATOM 698 C CA . GLY A 1 90 ? -1.429 -8.678 -33.860 1.00 54.97 90 GLY A CA 1
ATOM 699 C C . GLY A 1 90 ? -1.058 -10.143 -33.580 1.00 54.97 90 GLY A C 1
ATOM 700 O O . GLY A 1 90 ? -1.871 -10.896 -33.029 1.00 54.97 90 GLY A O 1
ATOM 701 N N . VAL A 1 91 ? 0.181 -10.550 -33.876 1.00 54.72 91 VAL A N 1
ATOM 702 C CA . VAL A 1 91 ? 0.720 -11.865 -33.524 1.00 54.72 91 VAL A CA 1
ATOM 703 C C . VAL A 1 91 ? 1.363 -11.784 -32.146 1.00 54.72 91 VAL A C 1
ATOM 705 O O . VAL A 1 91 ? 2.486 -11.327 -31.962 1.00 54.72 91 VAL A O 1
ATOM 708 N N . SER A 1 92 ? 0.628 -12.257 -31.150 1.00 53.66 92 SER A N 1
ATOM 709 C CA . SER A 1 92 ? 1.155 -12.519 -29.819 1.00 53.66 92 SER A CA 1
ATOM 710 C C . SER A 1 92 ? 1.164 -14.031 -29.637 1.00 53.66 92 SER A C 1
ATOM 712 O O . SER A 1 92 ? 0.098 -14.644 -29.589 1.00 53.66 92 SER A O 1
ATOM 714 N N . ARG A 1 93 ? 2.349 -14.651 -29.521 1.00 53.19 93 ARG A N 1
ATOM 715 C CA . ARG A 1 93 ? 2.490 -16.086 -29.175 1.00 53.19 93 ARG A CA 1
ATOM 716 C C . ARG A 1 93 ? 1.931 -16.416 -27.776 1.00 53.19 93 ARG A C 1
ATOM 718 O O . ARG A 1 93 ? 1.923 -17.568 -27.368 1.00 53.19 93 ARG A O 1
ATOM 725 N N . LYS A 1 94 ? 1.461 -15.399 -27.050 1.00 57.41 94 LYS A N 1
ATOM 726 C CA . LYS A 1 94 ? 1.162 -15.379 -25.616 1.00 57.41 94 LYS A CA 1
ATOM 727 C C . LYS A 1 94 ? -0.284 -15.795 -25.279 1.00 57.41 94 LYS A C 1
ATOM 729 O O . LYS A 1 94 ? -0.832 -15.323 -24.290 1.00 57.41 94 LYS A O 1
ATOM 734 N N . ARG A 1 95 ? -0.944 -16.602 -26.127 1.00 50.53 95 ARG A N 1
ATOM 735 C CA . ARG A 1 95 ? -2.396 -16.896 -26.033 1.00 50.53 95 ARG A CA 1
ATOM 736 C C . ARG A 1 95 ? -2.769 -18.242 -25.395 1.00 50.53 95 ARG A C 1
ATOM 738 O O . ARG A 1 95 ? -3.956 -18.537 -25.327 1.00 50.53 95 ARG A O 1
ATOM 745 N N . SER A 1 96 ? -1.825 -19.060 -24.931 1.00 50.75 96 SER A N 1
ATOM 746 C CA . SER A 1 96 ? -2.181 -20.285 -24.197 1.00 50.75 96 SER A CA 1
ATOM 747 C C . SER A 1 96 ? -2.422 -19.981 -22.716 1.00 50.75 96 SER A C 1
ATOM 749 O O . SER A 1 96 ? -1.563 -19.378 -22.067 1.00 50.75 96 SER A O 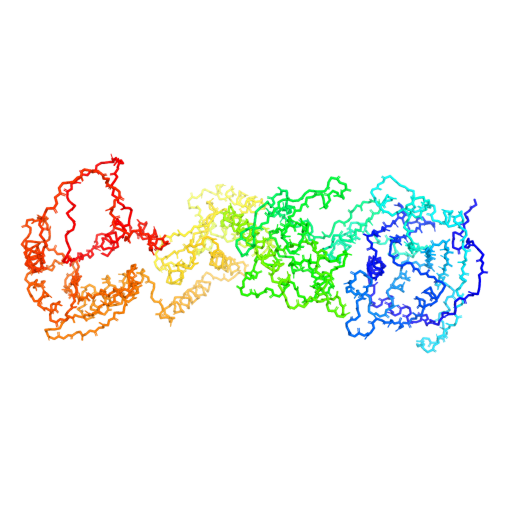1
ATOM 751 N N . GLU A 1 97 ? -3.564 -20.411 -22.171 1.00 45.47 97 GLU A N 1
ATOM 752 C CA . GLU A 1 97 ? -3.798 -20.429 -20.721 1.00 45.47 97 GLU A CA 1
ATOM 753 C C . GLU A 1 97 ? -2.638 -21.157 -20.019 1.00 45.47 97 GLU A C 1
ATOM 755 O O . GLU A 1 97 ? -2.216 -22.230 -20.450 1.00 45.47 97 GLU A O 1
ATOM 760 N N . GLY A 1 98 ? -2.068 -20.538 -18.980 1.00 50.81 98 GLY A N 1
ATOM 761 C CA . GLY A 1 98 ? -0.893 -21.065 -18.273 1.00 50.81 98 GLY A CA 1
ATOM 762 C C . GLY A 1 98 ? 0.470 -20.735 -18.902 1.00 50.81 98 GLY A C 1
ATOM 763 O O . GLY A 1 98 ? 1.486 -21.219 -18.414 1.00 50.81 98 GLY A O 1
ATOM 764 N N . PHE A 1 99 ? 0.547 -19.910 -19.957 1.00 55.38 99 PHE A N 1
ATOM 765 C CA . PHE A 1 99 ? 1.843 -19.410 -20.431 1.00 55.38 99 PHE A CA 1
ATOM 766 C C . PHE A 1 99 ? 2.441 -18.412 -19.438 1.00 55.38 99 PHE A C 1
ATOM 768 O O . PHE A 1 99 ? 1.942 -17.294 -19.283 1.00 55.38 99 PHE A O 1
ATOM 775 N N . LEU A 1 100 ? 3.555 -18.787 -18.815 1.00 58.69 100 LEU A N 1
ATOM 776 C CA . LEU A 1 100 ? 4.397 -17.848 -18.091 1.00 58.69 100 LEU A CA 1
ATOM 777 C C . LEU A 1 100 ? 5.546 -17.356 -18.958 1.00 58.69 100 LEU A C 1
ATOM 779 O O . LEU A 1 100 ? 6.237 -18.127 -19.627 1.00 58.69 100 LEU A O 1
ATOM 783 N N . GLY A 1 101 ? 5.782 -16.049 -18.882 1.00 63.66 101 GLY A N 1
ATOM 784 C CA . GLY A 1 101 ? 6.956 -15.434 -19.468 1.00 63.66 101 GLY A CA 1
ATOM 785 C C . GLY A 1 101 ? 8.246 -15.864 -18.759 1.00 63.66 101 GLY A C 1
ATOM 786 O O . GLY A 1 101 ? 8.232 -16.549 -17.726 1.00 63.66 101 GLY A O 1
ATOM 787 N N . PRO A 1 102 ? 9.400 -15.435 -19.286 1.00 71.38 102 PRO A N 1
ATOM 788 C CA . PRO A 1 102 ? 10.689 -15.650 -18.650 1.00 71.38 102 PRO A CA 1
ATOM 789 C C . PRO A 1 102 ? 10.693 -15.295 -17.153 1.00 71.38 102 PRO A C 1
ATOM 791 O O . PRO A 1 102 ? 10.022 -14.362 -16.714 1.00 71.38 102 PRO A O 1
ATOM 794 N N . LYS A 1 103 ? 11.450 -16.065 -16.356 1.00 70.50 103 LYS A N 1
ATOM 795 C CA . LYS A 1 103 ? 11.473 -16.013 -14.875 1.00 70.50 103 LYS A CA 1
ATOM 796 C C . LYS A 1 103 ? 10.139 -16.332 -14.174 1.00 70.50 103 LYS A C 1
ATOM 798 O O . LYS A 1 103 ? 10.030 -16.137 -12.966 1.00 70.50 103 LYS A O 1
ATOM 803 N N . GLY A 1 104 ? 9.150 -16.870 -14.891 1.00 68.31 104 GLY A N 1
ATOM 804 C CA . GLY A 1 104 ? 7.843 -17.201 -14.319 1.00 68.31 104 GLY A CA 1
ATOM 805 C C . GLY A 1 104 ? 6.951 -15.975 -14.109 1.00 68.31 104 GLY A C 1
ATOM 806 O O . GLY A 1 104 ? 6.076 -16.000 -13.252 1.00 68.31 104 GLY A O 1
ATOM 807 N N . ARG A 1 105 ? 7.194 -14.880 -14.838 1.00 77.00 105 ARG A N 1
ATOM 808 C CA . ARG A 1 105 ? 6.384 -13.660 -14.733 1.00 77.00 105 ARG A CA 1
ATOM 809 C C . ARG A 1 105 ? 5.108 -13.790 -15.554 1.00 77.00 105 ARG A C 1
ATOM 811 O O . ARG A 1 105 ? 5.144 -14.276 -16.688 1.00 77.00 105 ARG A O 1
ATOM 818 N N . LYS A 1 106 ? 3.995 -13.288 -15.012 1.00 71.56 106 LYS A N 1
ATOM 819 C CA . LYS A 1 106 ? 2.797 -13.030 -15.818 1.00 71.56 106 LYS A CA 1
ATOM 820 C C . LYS A 1 106 ? 3.100 -11.904 -16.796 1.00 71.56 106 LYS A C 1
ATOM 822 O O . LYS A 1 106 ? 3.605 -10.858 -16.398 1.00 71.56 106 LYS A O 1
ATOM 827 N N . GLN A 1 107 ? 2.816 -12.140 -18.071 1.00 73.75 107 GLN A N 1
ATOM 828 C CA . GLN A 1 107 ? 3.044 -11.130 -19.092 1.00 73.75 107 GLN A CA 1
ATOM 829 C C . GLN A 1 107 ? 1.966 -10.046 -19.040 1.00 73.75 107 GLN A C 1
ATOM 831 O O . GLN A 1 107 ? 0.772 -10.339 -18.965 1.00 73.75 107 GLN A O 1
ATOM 836 N N . ILE A 1 108 ? 2.408 -8.797 -19.098 1.00 74.50 108 ILE A N 1
ATOM 837 C CA . ILE A 1 108 ? 1.596 -7.585 -19.141 1.00 74.50 108 ILE A CA 1
ATOM 838 C C . ILE A 1 108 ? 1.035 -7.397 -20.556 1.00 74.50 108 ILE A C 1
ATOM 840 O O . ILE A 1 108 ? -0.162 -7.167 -20.735 1.00 74.50 108 ILE A O 1
ATOM 844 N N . GLY A 1 109 ? 1.884 -7.524 -21.580 1.00 67.06 109 GLY A N 1
ATOM 845 C CA . GLY A 1 109 ? 1.527 -7.230 -22.964 1.00 67.06 109 GLY A CA 1
ATOM 846 C C . GLY A 1 109 ? 0.764 -8.372 -23.634 1.00 67.06 109 GLY A C 1
ATOM 847 O O . GLY A 1 109 ? 1.343 -9.421 -23.919 1.00 67.06 109 GLY A O 1
ATOM 848 N N . LYS A 1 110 ? -0.514 -8.144 -23.972 1.00 62.19 110 LYS A N 1
ATOM 849 C CA . LYS A 1 110 ? -1.412 -9.164 -24.558 1.00 62.19 110 LYS A CA 1
ATOM 850 C C . LYS A 1 110 ? -1.508 -9.122 -26.088 1.00 62.19 110 LYS A C 1
ATOM 852 O O . LYS A 1 110 ? -1.538 -10.170 -26.731 1.00 62.19 110 LYS A O 1
ATOM 857 N N . PHE A 1 111 ? -1.518 -7.925 -26.674 1.00 60.72 111 PHE A N 1
ATOM 858 C CA . PHE A 1 111 ? -1.961 -7.706 -28.061 1.00 60.72 111 PHE A CA 1
ATOM 859 C C . PHE A 1 111 ? -0.829 -7.492 -29.083 1.00 60.72 111 PHE A C 1
ATOM 861 O O . PHE A 1 111 ? -1.082 -7.489 -30.283 1.00 60.72 111 PHE A O 1
ATOM 868 N N . GLY A 1 112 ? 0.423 -7.316 -28.637 1.00 63.66 112 GLY A N 1
ATOM 869 C CA . GLY A 1 112 ? 1.579 -7.121 -29.532 1.00 63.66 112 GLY A CA 1
ATOM 870 C C . GLY A 1 112 ? 1.654 -5.745 -30.219 1.00 63.66 112 GLY A C 1
ATOM 871 O O . GLY A 1 112 ? 2.471 -5.554 -31.122 1.00 63.66 112 GLY A O 1
ATOM 872 N N . ILE A 1 113 ? 0.828 -4.786 -29.787 1.00 70.19 113 ILE A N 1
ATOM 873 C CA . ILE A 1 113 ? 0.724 -3.431 -30.358 1.00 70.19 113 ILE A CA 1
ATOM 874 C C . ILE A 1 113 ? 1.455 -2.351 -29.548 1.00 70.19 113 ILE A C 1
ATOM 876 O O . ILE A 1 113 ? 1.646 -1.259 -30.062 1.00 70.19 113 ILE A O 1
ATOM 880 N N . GLY A 1 114 ? 1.914 -2.639 -28.323 1.00 71.50 114 GLY A N 1
ATOM 881 C CA . GLY A 1 114 ? 2.498 -1.627 -27.423 1.00 71.50 114 GLY A CA 1
ATOM 882 C C . GLY A 1 114 ? 3.721 -0.899 -28.000 1.00 71.50 114 GLY A C 1
ATOM 883 O O . GLY A 1 114 ? 3.924 0.280 -27.737 1.00 71.50 114 GLY A O 1
ATOM 884 N N . LYS A 1 115 ? 4.491 -1.545 -28.889 1.00 79.88 115 LYS A N 1
ATOM 885 C CA . LYS A 1 115 ? 5.586 -0.901 -29.642 1.00 79.88 115 LYS A CA 1
ATOM 886 C C . LYS A 1 115 ? 5.104 0.240 -30.550 1.00 79.88 115 LYS A C 1
ATOM 888 O O . LYS A 1 115 ? 5.826 1.213 -30.739 1.00 79.88 115 LYS A O 1
ATOM 893 N N . LEU A 1 116 ? 3.878 0.151 -31.068 1.00 79.19 116 LEU A N 1
ATOM 894 C CA . LEU A 1 116 ? 3.265 1.170 -31.924 1.00 79.19 116 LEU A CA 1
ATOM 895 C C . LEU A 1 116 ? 2.820 2.395 -31.122 1.00 79.19 116 LEU A C 1
ATOM 897 O O . LEU A 1 116 ? 2.677 3.465 -31.702 1.00 79.19 116 LEU A O 1
ATOM 901 N N . ALA A 1 117 ? 2.687 2.291 -29.793 1.00 78.81 117 ALA A N 1
ATOM 902 C CA . ALA A 1 117 ? 2.461 3.458 -28.942 1.00 78.81 117 ALA A CA 1
ATOM 903 C C . ALA A 1 117 ? 3.588 4.493 -29.106 1.00 78.81 117 ALA A C 1
ATOM 905 O O . ALA A 1 117 ? 3.346 5.687 -29.015 1.00 78.81 117 ALA A O 1
ATOM 906 N N . THR A 1 118 ? 4.808 4.065 -29.448 1.00 87.50 118 THR A N 1
ATOM 907 C CA . THR A 1 118 ? 5.931 4.981 -29.721 1.00 87.50 118 THR A CA 1
ATOM 908 C C . THR A 1 118 ? 5.693 5.906 -30.918 1.00 87.50 118 THR A C 1
ATOM 910 O O . THR A 1 118 ? 6.315 6.964 -30.984 1.00 87.50 118 THR A O 1
ATOM 913 N N . TYR A 1 119 ? 4.763 5.574 -31.825 1.00 86.62 119 TYR A N 1
ATOM 914 C CA . TYR A 1 119 ? 4.413 6.430 -32.959 1.00 86.62 119 TYR A CA 1
ATOM 915 C C . TYR A 1 119 ? 3.918 7.810 -32.519 1.00 86.62 119 TYR A C 1
ATOM 917 O O . TYR A 1 119 ? 4.181 8.782 -33.224 1.00 86.62 119 TYR A O 1
ATOM 925 N N . VAL A 1 120 ? 3.234 7.944 -31.373 1.00 83.81 120 VAL A N 1
ATOM 926 C CA . VAL A 1 120 ? 2.806 9.279 -30.907 1.00 83.81 120 VAL A CA 1
ATOM 927 C C . VAL A 1 120 ? 3.990 10.140 -30.469 1.00 83.81 120 VAL A C 1
ATOM 929 O O . VAL A 1 120 ? 3.932 11.360 -30.573 1.00 83.81 120 VAL A O 1
ATOM 932 N N . LEU A 1 121 ? 5.086 9.510 -30.034 1.00 88.69 121 LEU A N 1
ATOM 933 C CA . LEU A 1 121 ? 6.260 10.190 -29.491 1.00 88.69 121 LEU A CA 1
ATOM 934 C C . LEU A 1 121 ? 7.336 10.478 -30.533 1.00 88.69 121 LEU A C 1
ATOM 936 O O . LEU A 1 121 ? 8.054 11.468 -30.408 1.00 88.69 121 LEU A O 1
ATOM 940 N N . SER A 1 122 ? 7.502 9.620 -31.539 1.00 92.25 122 SER A N 1
ATOM 941 C CA . SER A 1 122 ? 8.639 9.719 -32.450 1.00 92.25 122 SER A CA 1
ATOM 942 C C . SER A 1 122 ? 8.295 9.383 -33.891 1.00 92.25 122 SER A C 1
ATOM 944 O O . SER A 1 122 ? 7.336 8.678 -34.201 1.00 92.25 122 SER A O 1
ATOM 946 N N . ARG A 1 123 ? 9.103 9.915 -34.810 1.00 91.81 123 ARG A N 1
ATOM 947 C CA . ARG A 1 123 ? 9.063 9.544 -36.230 1.00 91.81 123 ARG A CA 1
ATOM 948 C C . ARG A 1 123 ? 9.891 8.293 -36.521 1.00 91.81 123 ARG A C 1
ATOM 950 O O . ARG A 1 123 ? 9.693 7.672 -37.560 1.00 91.81 123 ARG A O 1
ATOM 957 N N . ARG A 1 124 ? 10.785 7.896 -35.610 1.00 93.12 124 ARG A N 1
ATOM 958 C CA . ARG A 1 124 ? 11.623 6.701 -35.747 1.00 93.12 124 ARG A CA 1
ATOM 959 C C . ARG A 1 124 ? 11.745 5.932 -34.433 1.00 93.12 124 ARG A C 1
ATOM 961 O O . ARG A 1 124 ? 11.933 6.538 -33.377 1.00 93.12 124 ARG A O 1
ATOM 968 N N . LEU A 1 125 ? 11.692 4.601 -34.516 1.00 94.19 125 LEU A N 1
ATOM 969 C CA . LEU A 1 125 ? 11.986 3.674 -33.418 1.00 94.19 125 LEU A CA 1
ATOM 970 C C . LEU A 1 125 ? 13.084 2.699 -33.849 1.00 94.19 125 LEU A C 1
ATOM 972 O O . LEU A 1 125 ? 12.931 1.985 -34.837 1.00 94.19 125 LEU A O 1
ATOM 976 N N . THR A 1 126 ? 14.184 2.648 -33.103 1.00 95.19 126 THR A N 1
ATOM 977 C CA . THR A 1 126 ? 15.320 1.756 -33.378 1.00 95.19 126 THR A CA 1
ATOM 978 C C . THR A 1 126 ? 15.517 0.783 -32.229 1.00 95.19 126 THR A C 1
ATOM 980 O O . THR A 1 126 ? 15.615 1.215 -31.088 1.00 95.19 126 THR A O 1
ATOM 983 N N . HIS A 1 127 ? 15.616 -0.510 -32.523 1.00 95.88 127 HIS A N 1
ATOM 984 C CA . HIS A 1 127 ? 16.007 -1.525 -31.549 1.00 95.88 127 HIS A CA 1
ATOM 985 C C . HIS A 1 127 ? 17.433 -1.972 -31.829 1.00 95.88 127 HIS A C 1
ATOM 987 O O . HIS A 1 127 ? 17.738 -2.339 -32.961 1.00 95.88 127 HIS A O 1
ATOM 993 N N . ILE A 1 128 ? 18.278 -1.985 -30.801 1.00 96.12 128 ILE A N 1
ATOM 994 C CA . ILE A 1 128 ? 19.590 -2.633 -30.837 1.00 96.12 128 ILE A CA 1
ATOM 995 C C . ILE A 1 128 ? 19.583 -3.725 -29.772 1.00 96.12 128 ILE A C 1
ATOM 997 O O . ILE A 1 128 ? 19.294 -3.460 -28.607 1.00 96.12 128 ILE A O 1
ATOM 1001 N N . CYS A 1 129 ? 19.859 -4.959 -30.175 1.00 95.75 129 CYS A N 1
ATOM 1002 C CA . CYS A 1 129 ? 19.751 -6.138 -29.321 1.00 95.75 129 CYS A CA 1
ATOM 1003 C C . CYS A 1 129 ? 21.065 -6.908 -29.306 1.00 95.75 129 CYS A C 1
ATOM 1005 O O . CYS A 1 129 ? 21.750 -6.996 -30.324 1.00 95.75 129 CYS A O 1
ATOM 1007 N N . LYS A 1 130 ? 21.378 -7.531 -28.172 1.00 95.06 130 LYS A N 1
ATOM 1008 C CA . LYS A 1 130 ? 22.450 -8.519 -28.050 1.00 95.06 130 LYS A CA 1
ATOM 1009 C C . LYS A 1 130 ? 21.859 -9.884 -27.731 1.00 95.06 130 LYS A C 1
ATOM 1011 O O . LYS A 1 130 ? 21.116 -10.021 -26.757 1.00 95.06 130 LYS A O 1
ATOM 1016 N N . VAL A 1 131 ? 22.277 -10.899 -28.483 1.00 91.69 131 VAL A N 1
ATOM 1017 C CA . VAL A 1 131 ? 22.026 -12.310 -28.167 1.00 91.69 131 VAL A CA 1
ATOM 1018 C C . VAL A 1 131 ? 23.333 -13.086 -28.294 1.00 91.69 131 VAL A C 1
ATOM 1020 O O . VAL A 1 131 ? 23.927 -13.169 -29.368 1.00 91.69 131 VAL A O 1
ATOM 1023 N N . GLY A 1 132 ? 23.819 -13.635 -27.177 1.00 85.81 132 GLY A N 1
ATOM 1024 C CA . GLY A 1 132 ? 25.111 -14.319 -27.147 1.00 85.81 132 GLY A CA 1
ATOM 1025 C C . GLY A 1 132 ? 26.261 -13.346 -27.422 1.00 85.81 132 GLY A C 1
ATOM 1026 O O . GLY A 1 132 ? 26.513 -12.446 -26.620 1.00 85.81 132 GLY A O 1
ATOM 1027 N N . SER A 1 133 ? 26.964 -13.532 -28.539 1.00 86.56 133 SER A N 1
ATOM 1028 C CA . SER A 1 133 ? 28.053 -12.658 -29.005 1.00 86.56 133 SER A CA 1
ATOM 1029 C C . SER A 1 133 ? 27.672 -11.782 -30.203 1.00 86.56 133 SER A C 1
ATOM 1031 O O . SER A 1 133 ? 28.528 -11.065 -30.714 1.00 86.56 133 SER A O 1
ATOM 1033 N N . VAL A 1 134 ? 26.424 -11.859 -30.676 1.00 91.50 134 VAL A N 1
ATOM 1034 C CA . VAL A 1 134 ? 25.961 -11.154 -31.878 1.00 91.50 134 VAL A CA 1
ATOM 1035 C C . VAL A 1 134 ? 25.089 -9.967 -31.485 1.00 91.50 134 VAL A C 1
ATOM 1037 O O . VAL A 1 134 ? 24.303 -10.044 -30.534 1.00 91.50 134 VAL A O 1
ATOM 1040 N N . TYR A 1 135 ? 25.234 -8.876 -32.235 1.00 95.38 135 TYR A N 1
ATOM 1041 C CA . TYR A 1 135 ? 24.458 -7.654 -32.078 1.00 95.38 135 TYR A CA 1
ATOM 1042 C C . TYR A 1 135 ? 23.612 -7.421 -33.326 1.00 95.38 135 TYR A C 1
ATOM 1044 O O . TYR A 1 135 ? 24.121 -7.487 -34.446 1.00 95.38 135 TYR A O 1
ATOM 1052 N N . TYR A 1 136 ? 22.336 -7.123 -33.122 1.00 95.06 136 TYR A N 1
ATOM 1053 C CA . TYR A 1 136 ? 21.373 -6.853 -34.181 1.00 95.06 136 TYR A CA 1
ATOM 1054 C C . TYR A 1 136 ? 20.822 -5.439 -34.036 1.00 95.06 136 TYR A C 1
ATOM 1056 O O . TYR A 1 136 ? 20.635 -4.963 -32.917 1.00 95.06 136 TYR A O 1
ATOM 1064 N N . SER A 1 137 ? 20.538 -4.775 -35.153 1.00 94.75 137 SER A N 1
ATOM 1065 C CA . SER A 1 137 ? 19.873 -3.472 -35.182 1.00 94.75 137 SER A CA 1
ATOM 1066 C C . SER A 1 137 ? 18.767 -3.461 -36.226 1.00 94.75 137 SER A C 1
ATOM 1068 O O . SER A 1 137 ? 18.948 -3.959 -37.334 1.00 94.75 137 SER A O 1
ATOM 1070 N N . ILE A 1 138 ? 17.621 -2.885 -35.879 1.00 93.44 138 ILE A N 1
ATOM 1071 C CA . ILE A 1 138 ? 16.507 -2.668 -36.804 1.00 93.44 138 ILE A CA 1
ATOM 1072 C C . ILE A 1 138 ? 15.849 -1.326 -36.496 1.00 93.44 138 ILE A C 1
ATOM 1074 O O . ILE A 1 138 ? 15.657 -0.971 -35.331 1.00 93.44 138 ILE A O 1
ATOM 1078 N N . SER A 1 139 ? 15.506 -0.560 -37.531 1.00 92.56 139 SER A N 1
ATOM 1079 C CA . SER A 1 139 ? 14.943 0.784 -37.375 1.00 92.56 139 SER A CA 1
ATOM 1080 C C . SER A 1 139 ? 13.682 0.960 -38.208 1.00 92.56 139 SER A C 1
ATOM 1082 O O . SER A 1 139 ? 13.733 0.907 -39.435 1.00 92.56 139 SER A O 1
ATOM 1084 N N . MET A 1 140 ? 12.563 1.214 -37.531 1.00 90.25 140 MET A N 1
ATOM 1085 C CA . MET A 1 140 ? 11.298 1.610 -38.141 1.00 90.25 140 MET A CA 1
ATOM 1086 C C . MET A 1 140 ? 11.271 3.120 -38.336 1.00 90.25 140 MET A C 1
ATOM 1088 O O . MET A 1 140 ? 11.374 3.879 -37.372 1.00 90.25 140 MET A O 1
ATOM 1092 N N . ASP A 1 141 ? 11.112 3.542 -39.586 1.00 90.06 141 ASP A N 1
ATOM 1093 C CA . ASP A 1 141 ? 10.857 4.927 -39.966 1.00 90.06 141 ASP A CA 1
ATOM 1094 C C . ASP A 1 141 ? 9.370 5.112 -40.247 1.00 90.06 141 ASP A C 1
ATOM 1096 O O . ASP A 1 141 ? 8.888 4.749 -41.320 1.00 90.06 141 ASP A O 1
ATOM 1100 N N . TYR A 1 142 ? 8.641 5.694 -39.303 1.00 86.56 142 TYR A N 1
ATOM 1101 C CA . TYR A 1 142 ? 7.207 5.893 -39.462 1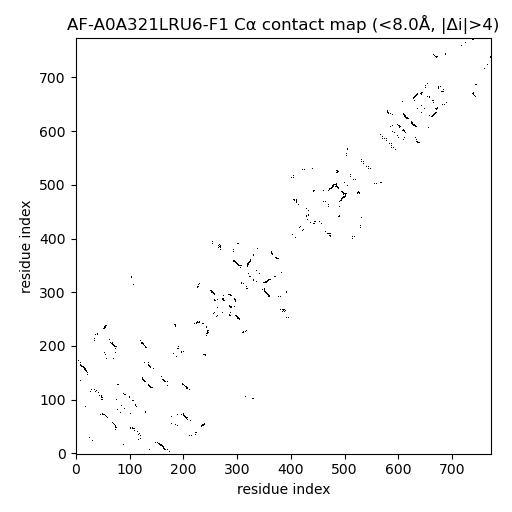.00 86.56 142 TYR A CA 1
ATOM 1102 C C . TYR A 1 142 ? 6.866 6.886 -40.583 1.00 86.56 142 TYR A C 1
ATOM 1104 O O . TYR A 1 142 ? 5.742 6.870 -41.070 1.00 86.56 142 TYR A O 1
ATOM 1112 N N . THR A 1 143 ? 7.816 7.720 -41.029 1.00 84.38 143 THR A N 1
ATOM 1113 C CA . THR A 1 143 ? 7.598 8.648 -42.158 1.00 84.38 143 THR A CA 1
ATOM 1114 C C . THR A 1 143 ? 7.603 7.956 -43.516 1.00 84.38 143 THR A C 1
ATOM 1116 O O . THR A 1 143 ? 7.113 8.518 -44.489 1.00 84.38 143 THR A O 1
ATOM 1119 N N . LYS A 1 144 ? 8.135 6.731 -43.587 1.00 83.19 144 LYS A N 1
ATOM 1120 C CA . LYS A 1 144 ? 8.149 5.917 -44.807 1.00 83.19 144 LYS A CA 1
ATOM 1121 C C . LYS A 1 144 ? 6.906 5.052 -44.967 1.00 83.19 144 LYS A C 1
ATOM 1123 O O . LYS A 1 144 ? 6.814 4.340 -45.958 1.00 83.19 144 LYS A O 1
ATOM 1128 N N . ILE A 1 145 ? 5.997 5.077 -43.993 1.00 77.50 145 ILE A N 1
ATOM 1129 C CA . ILE A 1 145 ? 4.728 4.359 -44.064 1.00 77.50 145 ILE A CA 1
ATOM 1130 C C . ILE A 1 145 ? 3.744 5.267 -44.807 1.00 77.50 145 ILE A C 1
ATOM 1132 O O . ILE A 1 145 ? 3.425 6.338 -44.285 1.00 77.50 145 ILE A O 1
ATOM 1136 N N . PRO A 1 146 ? 3.286 4.898 -46.011 1.00 69.62 146 PRO A N 1
ATOM 1137 C CA . PRO A 1 146 ? 2.440 5.781 -46.804 1.00 69.62 146 PRO A CA 1
ATOM 1138 C C . PRO A 1 146 ? 1.062 5.932 -46.165 1.00 69.62 146 PRO A C 1
ATOM 1140 O O . PRO A 1 146 ? 0.524 4.992 -45.583 1.00 69.62 146 PRO A O 1
ATOM 1143 N N . ALA A 1 147 ? 0.488 7.134 -46.250 1.00 64.06 147 ALA A N 1
ATOM 1144 C CA . ALA A 1 147 ? -0.763 7.457 -45.564 1.00 64.06 147 ALA A CA 1
ATOM 1145 C C . ALA A 1 147 ? -2.001 6.745 -46.153 1.00 64.06 147 ALA A C 1
ATOM 1147 O O . ALA A 1 147 ? -3.045 6.723 -45.501 1.00 64.06 147 ALA A O 1
ATOM 1148 N N . GLY A 1 148 ? -1.868 6.130 -47.337 1.00 58.88 148 GLY A N 1
ATOM 1149 C CA . GLY A 1 148 ? -2.950 5.535 -48.121 1.00 58.88 148 GLY A CA 1
ATOM 1150 C C . GLY A 1 148 ? -3.916 6.590 -48.679 1.00 58.88 148 GLY A C 1
ATOM 1151 O O . GLY A 1 148 ? -4.452 7.416 -47.942 1.00 58.88 148 GLY A O 1
ATOM 1152 N N . GLU A 1 149 ? -4.186 6.569 -49.984 1.00 49.34 149 GLU A N 1
ATOM 1153 C CA . GLU A 1 149 ? -5.272 7.369 -50.567 1.00 49.34 149 GLU A CA 1
ATOM 1154 C C . GLU A 1 149 ? -6.615 6.662 -50.300 1.00 49.34 149 GLU A C 1
ATOM 1156 O O . GLU A 1 149 ? -6.834 5.543 -50.757 1.00 49.34 149 GLU A O 1
ATOM 1161 N N . GLY A 1 150 ? -7.521 7.289 -49.533 1.00 52.41 150 GLY A N 1
ATOM 1162 C CA . GLY A 1 150 ? -8.924 6.845 -49.432 1.00 52.41 150 GLY A CA 1
ATOM 1163 C C . GLY A 1 150 ? -9.440 6.349 -48.072 1.00 52.41 150 GLY A C 1
ATOM 1164 O O . GLY A 1 150 ? -10.549 5.828 -48.013 1.00 52.41 150 GLY A O 1
ATOM 1165 N N . GLY A 1 151 ? -8.706 6.508 -46.965 1.00 45.59 151 GLY A N 1
ATOM 1166 C CA . GLY A 1 151 ? -9.268 6.383 -45.604 1.00 45.59 151 GLY A CA 1
ATOM 1167 C C . GLY A 1 151 ? -9.749 4.987 -45.157 1.00 45.59 151 GLY A C 1
ATOM 1168 O O . GLY A 1 151 ? -10.265 4.852 -44.046 1.00 45.59 151 GLY A O 1
ATOM 1169 N N . GLY A 1 152 ? -9.573 3.948 -45.977 1.00 47.25 152 GLY A N 1
ATOM 1170 C CA . GLY A 1 152 ? -9.920 2.565 -45.643 1.00 47.25 152 GLY A CA 1
ATOM 1171 C C . GLY A 1 152 ? -8.874 1.861 -44.766 1.00 47.25 152 GLY A C 1
ATOM 1172 O O . GLY A 1 152 ? -7.686 2.159 -44.818 1.00 47.25 152 GLY A O 1
ATOM 1173 N N . ILE A 1 153 ? -9.309 0.871 -43.977 1.00 51.62 153 ILE A N 1
ATOM 1174 C CA . ILE A 1 153 ? -8.434 0.003 -43.154 1.00 51.62 153 ILE A CA 1
ATOM 1175 C C . ILE A 1 153 ? -7.699 -1.048 -44.025 1.00 51.62 153 ILE A C 1
ATOM 1177 O O . ILE A 1 153 ? -6.732 -1.658 -43.579 1.00 51.62 153 ILE A O 1
ATOM 1181 N N . HIS A 1 154 ? -8.125 -1.239 -45.281 1.00 46.78 154 HIS A N 1
ATOM 1182 C CA . HIS A 1 154 ? -7.740 -2.366 -46.145 1.00 46.78 154 HIS A CA 1
ATOM 1183 C C . HIS A 1 154 ? -6.421 -2.216 -46.926 1.00 46.78 154 HIS A C 1
ATOM 1185 O O . HIS A 1 154 ? -6.007 -3.170 -47.581 1.00 46.78 154 HIS A O 1
ATOM 1191 N N . THR A 1 155 ? -5.737 -1.073 -46.870 1.00 53.62 155 THR A N 1
ATOM 1192 C CA . THR A 1 155 ? -4.420 -0.899 -47.505 1.00 53.62 155 THR A CA 1
ATOM 1193 C C . THR A 1 155 ? -3.310 -1.286 -46.525 1.00 53.62 155 THR A C 1
ATOM 1195 O O . THR A 1 155 ? -2.742 -0.443 -45.829 1.00 53.62 155 THR A O 1
ATOM 1198 N N . GLU A 1 156 ? -3.030 -2.588 -46.412 1.00 60.50 156 GLU A N 1
ATOM 1199 C CA . GLU A 1 156 ? -1.788 -3.065 -45.794 1.00 60.50 156 GLU A CA 1
ATOM 1200 C C . GLU A 1 156 ? -0.632 -2.834 -46.765 1.00 60.50 156 GLU A C 1
ATOM 1202 O O . GLU A 1 156 ? -0.538 -3.491 -47.804 1.00 60.50 156 GLU A O 1
ATOM 1207 N N . GLU A 1 157 ? 0.267 -1.916 -46.426 1.00 66.06 157 GLU A N 1
ATOM 1208 C CA . GLU A 1 157 ? 1.460 -1.677 -47.228 1.00 66.06 157 GLU A CA 1
ATOM 1209 C C . GLU A 1 157 ? 2.661 -2.449 -46.682 1.00 66.06 157 GLU A C 1
ATOM 1211 O O . GLU A 1 157 ? 2.791 -2.690 -45.475 1.00 66.06 157 GLU A O 1
ATOM 1216 N N . ARG A 1 158 ? 3.535 -2.879 -47.600 1.00 73.25 158 ARG A N 1
ATOM 1217 C CA . ARG A 1 158 ? 4.741 -3.645 -47.278 1.00 73.25 158 ARG A CA 1
ATOM 1218 C C . ARG A 1 158 ? 5.900 -2.688 -47.054 1.00 73.25 158 ARG A C 1
ATOM 1220 O O . ARG A 1 158 ? 6.411 -2.093 -47.999 1.00 73.25 158 ARG A O 1
ATOM 1227 N N . VAL A 1 159 ? 6.346 -2.587 -45.809 1.00 79.31 159 VAL A N 1
ATOM 1228 C CA . VAL A 1 159 ? 7.530 -1.815 -45.434 1.00 79.31 159 VAL A CA 1
ATOM 1229 C C . VAL A 1 159 ? 8.662 -2.787 -45.139 1.00 79.31 159 VAL A C 1
ATOM 1231 O O . VAL A 1 159 ? 8.539 -3.645 -44.268 1.00 79.31 159 VAL A O 1
ATOM 1234 N N . ILE A 1 160 ? 9.774 -2.661 -45.863 1.00 85.50 160 ILE A N 1
ATOM 1235 C CA . ILE A 1 160 ? 10.974 -3.467 -45.618 1.00 85.50 160 ILE A CA 1
ATOM 1236 C C . ILE A 1 160 ? 11.855 -2.725 -44.617 1.00 85.50 160 ILE A C 1
ATOM 1238 O O . ILE A 1 160 ? 12.355 -1.632 -44.895 1.00 85.50 160 ILE A O 1
ATOM 1242 N N . LEU A 1 161 ? 12.048 -3.320 -43.443 1.00 88.06 161 LEU A N 1
ATOM 1243 C CA . LEU A 1 161 ? 12.942 -2.796 -42.421 1.00 88.06 161 LEU A CA 1
ATOM 1244 C C . LEU A 1 161 ? 14.340 -3.394 -42.587 1.00 88.06 161 LEU A C 1
ATOM 1246 O O . LEU A 1 161 ? 14.475 -4.614 -42.496 1.00 88.06 161 LEU A O 1
ATOM 1250 N N . PRO A 1 162 ? 15.392 -2.582 -42.775 1.00 89.88 162 PRO A N 1
ATOM 1251 C CA . PRO A 1 162 ? 16.747 -3.103 -42.880 1.00 89.88 162 PRO A CA 1
ATOM 1252 C C . PRO A 1 162 ? 17.174 -3.705 -41.537 1.00 89.88 162 PRO A C 1
ATOM 1254 O O . PRO A 1 162 ? 17.298 -2.990 -40.537 1.00 89.88 162 PRO A O 1
ATOM 1257 N N . LEU A 1 163 ? 17.390 -5.022 -41.515 1.00 91.94 163 LEU A N 1
ATOM 1258 C CA . LEU A 1 163 ? 18.003 -5.720 -40.391 1.00 91.94 163 LEU A CA 1
ATOM 1259 C C . LEU A 1 163 ? 19.518 -5.652 -40.552 1.00 91.94 163 LEU A C 1
ATOM 1261 O O . LEU A 1 163 ? 20.056 -5.999 -41.600 1.00 91.94 163 LEU A O 1
ATOM 1265 N N . ARG A 1 164 ? 20.216 -5.215 -39.508 1.00 94.12 164 ARG A N 1
ATOM 1266 C CA . ARG A 1 164 ? 21.669 -5.053 -39.512 1.00 94.12 164 ARG A CA 1
ATOM 1267 C C . ARG A 1 164 ? 22.325 -5.930 -38.463 1.00 94.12 164 ARG A C 1
ATOM 1269 O O . ARG A 1 164 ? 21.779 -6.101 -37.374 1.00 94.12 164 ARG A O 1
ATOM 1276 N N . THR A 1 165 ? 23.517 -6.427 -38.769 1.00 94.62 165 THR A N 1
ATOM 1277 C CA . THR A 1 165 ? 24.414 -7.062 -37.797 1.00 94.62 165 THR A CA 1
ATOM 1278 C C . THR A 1 165 ? 25.584 -6.145 -37.480 1.00 94.62 165 THR A C 1
ATOM 1280 O O . THR A 1 165 ? 26.163 -5.538 -38.377 1.00 94.62 165 THR A O 1
ATOM 1283 N N . LEU A 1 166 ? 25.914 -6.023 -36.194 1.00 95.12 166 LEU A N 1
ATOM 1284 C CA . LEU A 1 166 ? 26.957 -5.128 -35.699 1.00 95.12 166 LEU A CA 1
ATOM 1285 C C . LEU A 1 166 ? 28.073 -5.936 -35.033 1.00 95.12 166 LEU A C 1
ATOM 1287 O O . LEU A 1 166 ? 27.829 -6.911 -34.317 1.00 95.12 166 LEU A O 1
ATOM 1291 N N . THR A 1 167 ? 29.307 -5.477 -35.205 1.00 94.56 167 THR A N 1
ATOM 1292 C CA . THR A 1 167 ? 30.432 -5.857 -34.344 1.00 94.56 167 THR A CA 1
ATOM 1293 C C . THR A 1 167 ? 30.279 -5.233 -32.951 1.00 94.56 167 THR A C 1
ATOM 1295 O O . THR A 1 167 ? 29.566 -4.245 -32.773 1.00 94.56 167 THR A O 1
ATOM 1298 N N . GLU A 1 168 ? 30.985 -5.746 -31.935 1.00 93.69 168 GLU A N 1
ATOM 1299 C CA . GLU A 1 168 ? 30.948 -5.146 -30.587 1.00 93.69 168 GLU A CA 1
ATOM 1300 C C . GLU A 1 168 ? 31.385 -3.668 -30.597 1.00 93.69 168 GLU A C 1
ATOM 1302 O O . GLU A 1 168 ? 30.802 -2.841 -29.895 1.00 93.69 168 GLU A O 1
ATOM 1307 N N . LYS A 1 169 ? 32.372 -3.313 -31.433 1.00 93.69 169 LYS A N 1
ATOM 1308 C CA . LYS A 1 169 ? 32.850 -1.931 -31.593 1.00 93.69 169 LYS A CA 1
ATOM 1309 C C . LYS A 1 169 ? 31.759 -1.023 -32.159 1.00 93.69 169 LYS A C 1
ATOM 1311 O O . LYS A 1 169 ? 31.528 0.060 -31.627 1.00 93.69 169 LYS A O 1
ATOM 1316 N N . GLU A 1 170 ? 31.084 -1.476 -33.209 1.00 95.56 170 GLU A N 1
ATOM 1317 C CA . GLU A 1 170 ? 29.966 -0.766 -33.832 1.00 95.56 170 GLU A CA 1
ATOM 1318 C C . GLU A 1 170 ? 28.771 -0.646 -32.890 1.00 95.56 170 GLU A C 1
ATOM 1320 O O . GLU A 1 170 ? 28.190 0.428 -32.779 1.00 95.56 170 GLU A O 1
ATOM 1325 N N . ALA A 1 171 ? 28.431 -1.711 -32.160 1.00 94.44 171 ALA A N 1
ATOM 1326 C CA . ALA A 1 171 ? 27.367 -1.679 -31.167 1.00 94.44 171 ALA A CA 1
ATOM 1327 C C . ALA A 1 171 ? 27.683 -0.665 -30.061 1.00 94.44 171 ALA A C 1
ATOM 1329 O O . ALA A 1 171 ? 26.835 0.160 -29.730 1.00 94.44 171 ALA A O 1
ATOM 1330 N N . ARG A 1 172 ? 28.920 -0.663 -29.540 1.00 94.19 172 ARG A N 1
ATOM 1331 C CA . ARG A 1 172 ? 29.386 0.312 -28.541 1.00 94.19 172 ARG A CA 1
ATOM 1332 C C . ARG A 1 172 ? 29.290 1.742 -29.055 1.00 94.19 172 ARG A C 1
ATOM 1334 O O . ARG A 1 172 ? 28.880 2.624 -28.309 1.00 94.19 172 ARG A O 1
ATOM 1341 N N . GLN A 1 173 ? 29.655 1.958 -30.314 1.00 93.62 173 GLN A N 1
ATOM 1342 C CA . GLN A 1 173 ? 29.532 3.255 -30.963 1.00 93.62 173 GLN A CA 1
ATOM 1343 C C . GLN A 1 173 ? 28.064 3.671 -31.115 1.00 93.62 173 GLN A C 1
ATOM 1345 O O . GLN A 1 173 ? 27.722 4.814 -30.829 1.00 93.62 173 GLN A O 1
ATOM 1350 N N . ALA A 1 174 ? 27.198 2.746 -31.533 1.00 93.50 174 ALA A N 1
ATOM 1351 C CA . ALA A 1 174 ? 25.790 3.016 -31.772 1.00 93.50 174 ALA A CA 1
ATOM 1352 C C . ALA A 1 174 ? 25.048 3.418 -30.496 1.00 93.50 174 ALA A C 1
ATOM 1354 O O . ALA A 1 174 ? 24.180 4.277 -30.577 1.00 93.50 174 ALA A O 1
ATOM 1355 N N . VAL A 1 175 ? 25.393 2.842 -29.337 1.00 94.12 175 VAL A N 1
ATOM 1356 C CA . VAL A 1 175 ? 24.705 3.125 -28.063 1.00 94.12 175 VAL A CA 1
ATOM 1357 C C . VAL A 1 175 ? 25.425 4.120 -27.145 1.00 94.12 175 VAL A C 1
ATOM 1359 O O . VAL A 1 175 ? 24.952 4.358 -26.034 1.00 94.12 175 VAL A O 1
ATOM 1362 N N . ALA A 1 176 ? 26.559 4.686 -27.576 1.00 91.06 176 ALA A N 1
ATOM 1363 C CA . ALA A 1 176 ? 27.458 5.481 -26.730 1.00 91.06 176 ALA A CA 1
ATOM 1364 C C . ALA A 1 176 ? 26.730 6.581 -25.933 1.00 91.06 176 ALA A C 1
ATOM 1366 O O . ALA A 1 176 ? 26.957 6.727 -24.735 1.00 91.06 176 ALA A O 1
ATOM 1367 N N . SER A 1 177 ? 25.777 7.269 -26.568 1.00 88.88 177 SER A N 1
ATOM 1368 C CA . SER A 1 177 ? 25.015 8.381 -25.983 1.00 88.88 177 SER A CA 1
ATOM 1369 C C . SER A 1 177 ? 24.127 8.016 -24.786 1.00 88.88 177 SER A C 1
ATOM 1371 O O . SER A 1 177 ? 23.707 8.915 -24.065 1.00 88.88 177 SER A O 1
ATOM 1373 N N . TRP A 1 178 ? 23.831 6.732 -24.554 1.00 91.69 178 TRP A N 1
ATOM 1374 C CA . TRP A 1 178 ? 22.904 6.292 -23.497 1.00 91.69 178 TRP A CA 1
ATOM 1375 C C . TRP A 1 178 ? 23.566 5.444 -22.409 1.00 91.69 178 TRP A C 1
ATOM 1377 O O . TRP A 1 178 ? 22.940 5.127 -21.403 1.00 91.69 178 TRP A O 1
ATOM 1387 N N . ILE A 1 179 ? 24.827 5.052 -22.584 1.00 86.75 179 ILE A N 1
ATOM 1388 C CA . ILE A 1 179 ? 25.501 4.127 -21.658 1.00 86.75 179 ILE A CA 1
ATOM 1389 C C . ILE A 1 179 ? 26.550 4.808 -20.777 1.00 86.75 179 ILE A C 1
ATOM 1391 O O . ILE A 1 179 ? 27.110 4.175 -19.882 1.00 86.75 179 ILE A O 1
ATOM 1395 N N . GLU A 1 180 ? 26.823 6.087 -21.022 1.00 83.56 180 GLU A N 1
ATOM 1396 C CA . GLU A 1 180 ? 27.806 6.865 -20.279 1.00 83.56 180 GLU A CA 1
ATOM 1397 C C . GLU A 1 180 ? 27.138 7.615 -19.122 1.00 83.56 180 GLU A C 1
ATOM 1399 O O . GLU A 1 180 ? 26.296 8.489 -19.307 1.00 83.56 180 GLU A O 1
ATOM 1404 N N . GLY A 1 181 ? 27.517 7.262 -17.893 1.00 84.44 181 GLY A N 1
ATOM 1405 C CA . GLY A 1 181 ? 27.027 7.929 -16.693 1.00 84.44 181 GLY A CA 1
ATOM 1406 C C . GLY A 1 181 ? 27.580 7.316 -15.409 1.00 84.44 181 GLY A C 1
ATOM 1407 O O . GLY A 1 181 ? 28.034 6.172 -15.371 1.00 84.44 181 GLY A O 1
ATOM 1408 N N . ASN A 1 182 ? 27.559 8.088 -14.323 1.00 86.75 182 ASN A N 1
ATOM 1409 C CA . ASN A 1 182 ? 28.085 7.671 -13.016 1.00 86.75 182 ASN A CA 1
ATOM 1410 C C . ASN A 1 182 ? 26.999 7.186 -12.035 1.00 86.75 182 ASN A C 1
ATOM 1412 O O . ASN A 1 182 ? 27.329 6.539 -11.030 1.00 86.75 182 ASN A O 1
ATOM 1416 N N . LYS A 1 183 ? 25.727 7.480 -12.333 1.00 91.94 183 LYS A N 1
ATOM 1417 C CA . LYS A 1 183 ? 24.555 7.142 -11.516 1.00 91.94 183 LYS A CA 1
ATOM 1418 C C . LYS A 1 183 ? 24.243 5.636 -11.523 1.00 91.94 183 LYS A C 1
ATOM 1420 O O . LYS A 1 183 ? 24.690 4.931 -12.430 1.00 91.94 183 LYS A O 1
ATOM 1425 N N . PRO A 1 184 ? 23.467 5.126 -10.542 1.00 90.69 184 PRO A N 1
ATOM 1426 C CA . PRO A 1 184 ? 23.203 3.694 -10.389 1.00 90.69 184 PRO A CA 1
ATOM 1427 C C . PRO A 1 184 ? 22.672 2.985 -11.643 1.00 90.69 184 PRO A C 1
ATOM 1429 O O . PRO A 1 184 ? 23.160 1.901 -11.949 1.00 90.69 184 PRO A O 1
ATOM 1432 N N . GLY A 1 185 ? 21.740 3.588 -12.390 1.00 89.88 185 GLY A N 1
ATOM 1433 C CA . GLY A 1 185 ? 21.152 2.967 -13.588 1.00 89.88 185 GLY A CA 1
ATOM 1434 C C . GLY A 1 185 ? 22.184 2.613 -14.663 1.00 89.88 185 GLY A C 1
ATOM 1435 O O . GLY A 1 185 ? 22.201 1.485 -15.146 1.00 89.88 185 GLY A O 1
ATOM 1436 N N . TYR A 1 186 ? 23.147 3.506 -14.921 1.00 89.62 186 TYR A N 1
ATOM 1437 C CA . TYR A 1 186 ? 24.222 3.286 -15.902 1.00 89.62 186 TYR A CA 1
ATOM 1438 C C . TYR A 1 186 ? 25.193 2.163 -15.503 1.00 89.62 186 TYR A C 1
ATOM 1440 O O . TYR A 1 186 ? 25.917 1.628 -16.337 1.00 89.62 186 TYR A O 1
ATOM 1448 N N . LYS A 1 187 ? 25.220 1.791 -14.217 1.00 89.31 187 LYS A N 1
ATOM 1449 C CA . LYS A 1 187 ? 26.026 0.678 -13.692 1.00 89.31 187 LYS A CA 1
ATOM 1450 C C . LYS A 1 187 ? 25.216 -0.608 -13.525 1.00 89.31 187 LYS A C 1
ATOM 1452 O O . LYS A 1 187 ? 25.814 -1.669 -13.363 1.00 89.31 187 LYS A O 1
ATOM 1457 N N . ALA A 1 188 ? 23.885 -0.515 -13.531 1.00 88.56 188 ALA A N 1
ATOM 1458 C CA . ALA A 1 188 ? 22.991 -1.640 -13.289 1.00 88.56 188 ALA A CA 1
ATOM 1459 C C . ALA A 1 188 ? 23.009 -2.646 -14.447 1.00 88.56 188 ALA A C 1
ATOM 1461 O O . ALA A 1 188 ? 22.930 -3.850 -14.212 1.00 88.56 188 ALA A O 1
ATOM 1462 N N . ILE A 1 189 ? 23.169 -2.159 -15.682 1.00 88.31 189 ILE A N 1
ATOM 1463 C CA . ILE A 1 189 ? 23.230 -2.985 -16.888 1.00 88.31 189 ILE A CA 1
ATOM 1464 C C . ILE A 1 189 ? 24.618 -2.845 -17.499 1.00 88.31 189 ILE A C 1
ATOM 1466 O O . ILE A 1 189 ? 25.000 -1.787 -17.990 1.00 88.31 189 ILE A O 1
ATOM 1470 N N . LYS A 1 190 ? 25.392 -3.931 -17.491 1.00 89.75 190 LYS A N 1
ATOM 1471 C CA . LYS A 1 190 ? 26.698 -3.968 -18.152 1.00 89.75 190 LYS A CA 1
ATOM 1472 C C . LYS A 1 190 ? 26.535 -4.504 -19.573 1.00 89.75 190 LYS A C 1
ATOM 1474 O O . LYS A 1 190 ? 26.361 -5.705 -19.751 1.00 89.75 190 LYS A O 1
ATOM 1479 N N . LEU A 1 191 ? 26.602 -3.641 -20.588 1.00 91.56 191 LEU A N 1
ATOM 1480 C CA . LEU A 1 191 ? 26.362 -4.054 -21.981 1.00 91.56 191 LEU A CA 1
ATOM 1481 C C . LEU A 1 191 ? 27.561 -4.779 -22.622 1.00 91.56 191 LEU A C 1
ATOM 1483 O O . LEU A 1 191 ? 27.367 -5.697 -23.428 1.00 91.56 191 LEU A O 1
ATOM 1487 N N . PHE A 1 192 ? 28.786 -4.385 -22.251 1.00 92.19 192 PHE A N 1
ATOM 1488 C CA . PHE A 1 192 ? 30.036 -4.769 -22.926 1.00 92.19 192 PHE A CA 1
ATOM 1489 C C . PHE A 1 192 ? 31.140 -5.220 -21.955 1.00 92.19 192 PHE A C 1
ATOM 1491 O O . PHE A 1 192 ? 31.143 -4.866 -20.769 1.00 92.19 192 PHE A O 1
ATOM 1498 N N . GLY A 1 193 ? 32.102 -5.993 -22.470 1.00 88.38 193 GLY A N 1
ATOM 1499 C CA . GLY A 1 193 ? 33.262 -6.487 -21.720 1.00 88.38 193 GLY A CA 1
ATOM 1500 C C . GLY A 1 193 ? 32.975 -7.585 -20.679 1.00 88.38 193 GLY A C 1
ATOM 1501 O O . GLY A 1 193 ? 31.920 -8.219 -20.652 1.00 88.38 193 GLY A O 1
ATOM 1502 N N . LYS A 1 194 ? 33.950 -7.838 -19.791 1.00 85.81 194 LYS A N 1
ATOM 1503 C CA . LYS A 1 194 ? 33.899 -8.944 -18.813 1.00 85.81 194 LYS A CA 1
ATOM 1504 C C . LYS A 1 194 ? 32.725 -8.795 -17.842 1.00 85.81 194 LYS A C 1
ATOM 1506 O O . LYS A 1 194 ? 32.650 -7.807 -17.115 1.00 85.81 194 LYS A O 1
ATOM 1511 N N . GLY A 1 195 ? 31.849 -9.797 -17.779 1.00 84.19 195 GLY A N 1
ATOM 1512 C CA . GLY A 1 195 ? 30.651 -9.769 -16.931 1.00 84.19 195 GLY A CA 1
ATOM 1513 C C . GLY A 1 195 ? 29.490 -8.963 -17.519 1.00 84.19 195 GLY A C 1
ATOM 1514 O O . GLY A 1 195 ? 28.585 -8.597 -16.776 1.00 84.19 195 GLY A O 1
ATOM 1515 N N . ALA A 1 196 ? 29.524 -8.653 -18.819 1.00 88.69 196 ALA A N 1
ATOM 1516 C CA . ALA A 1 196 ? 28.374 -8.097 -19.517 1.00 88.69 196 ALA A CA 1
ATOM 1517 C C . ALA A 1 196 ? 27.170 -9.046 -19.483 1.00 88.69 196 ALA A C 1
ATOM 1519 O O . ALA A 1 196 ? 27.332 -10.271 -19.471 1.00 88.69 196 ALA A O 1
ATOM 1520 N N . ALA A 1 197 ? 25.967 -8.476 -19.533 1.00 89.38 197 ALA A N 1
ATOM 1521 C CA . ALA A 1 197 ? 24.737 -9.234 -19.676 1.00 89.38 197 ALA A CA 1
ATOM 1522 C C . ALA A 1 197 ? 24.811 -10.130 -20.926 1.00 89.38 197 ALA A C 1
ATOM 1524 O O . ALA A 1 197 ? 25.338 -9.734 -21.977 1.00 89.38 197 ALA A O 1
ATOM 1525 N N . ARG A 1 198 ? 24.323 -11.370 -20.793 1.00 89.19 198 ARG A N 1
ATOM 1526 C CA . ARG A 1 198 ? 24.311 -12.358 -21.889 1.00 89.19 198 ARG A CA 1
ATOM 1527 C C . ARG A 1 198 ? 23.400 -11.918 -23.032 1.00 89.19 198 ARG A C 1
ATOM 1529 O O . ARG A 1 198 ? 23.692 -12.210 -24.188 1.00 89.19 198 ARG A O 1
ATOM 1536 N N . THR A 1 199 ? 22.335 -11.205 -22.688 1.00 93.69 199 THR A N 1
ATOM 1537 C CA . THR A 1 199 ? 21.385 -10.589 -23.605 1.00 93.69 199 THR A CA 1
ATOM 1538 C C . THR A 1 199 ? 21.002 -9.211 -23.081 1.00 93.69 199 THR A C 1
ATOM 1540 O O . THR A 1 199 ? 21.085 -8.973 -21.875 1.00 93.69 199 THR A O 1
ATOM 1543 N N . TRP A 1 200 ? 20.636 -8.304 -23.981 1.00 95.62 200 TRP A N 1
ATOM 1544 C CA . TRP A 1 200 ? 20.056 -7.002 -23.645 1.00 95.62 200 TRP A CA 1
ATOM 1545 C C . TRP A 1 200 ? 19.371 -6.402 -24.872 1.00 95.62 200 TRP A C 1
ATOM 1547 O O . TRP A 1 200 ? 19.690 -6.779 -26.004 1.00 95.62 200 TRP A O 1
ATOM 1557 N N . THR A 1 201 ? 18.474 -5.447 -24.645 1.00 96.44 201 THR A N 1
ATOM 1558 C CA . THR A 1 201 ? 17.783 -4.686 -25.693 1.00 96.44 201 THR A CA 1
ATOM 1559 C C . THR A 1 201 ? 17.800 -3.206 -25.341 1.00 96.44 201 THR A C 1
ATOM 1561 O O . THR A 1 201 ? 17.578 -2.845 -24.191 1.00 96.44 201 THR A O 1
ATOM 1564 N N . ILE A 1 202 ? 18.038 -2.336 -26.321 1.00 96.50 202 ILE A N 1
ATOM 1565 C CA . ILE A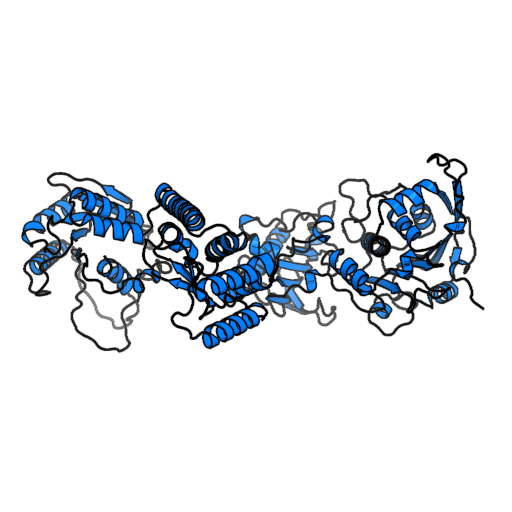 1 202 ? 17.763 -0.902 -26.208 1.00 96.50 202 ILE A CA 1
ATOM 1566 C C . ILE A 1 202 ? 16.801 -0.475 -27.314 1.00 96.50 202 ILE A C 1
ATOM 1568 O O . ILE A 1 202 ? 17.058 -0.704 -28.496 1.00 96.50 202 ILE A O 1
ATOM 1572 N N . ALA A 1 203 ? 15.687 0.136 -26.920 1.00 96.38 203 ALA A N 1
ATOM 1573 C CA . ALA A 1 203 ? 14.698 0.734 -27.806 1.00 96.38 203 ALA A CA 1
ATOM 1574 C C . ALA A 1 203 ? 14.855 2.258 -27.773 1.00 96.38 203 ALA A C 1
ATOM 1576 O O . ALA A 1 203 ? 14.742 2.867 -26.713 1.00 96.38 203 ALA A O 1
ATOM 1577 N N . ILE A 1 204 ? 15.137 2.869 -28.921 1.00 96.31 204 ILE A N 1
ATOM 1578 C CA . ILE A 1 204 ? 15.513 4.279 -29.055 1.00 96.31 204 ILE A CA 1
ATOM 1579 C C . ILE A 1 204 ? 14.494 4.980 -29.949 1.00 96.31 204 ILE A C 1
ATOM 1581 O O . ILE A 1 204 ? 14.396 4.697 -31.146 1.00 96.31 204 ILE A O 1
ATOM 1585 N N . MET A 1 205 ? 13.759 5.919 -29.369 1.00 95.62 205 MET A N 1
ATOM 1586 C CA . MET A 1 205 ? 12.882 6.847 -30.069 1.00 95.62 205 MET A CA 1
ATOM 1587 C C . MET A 1 205 ? 13.679 8.090 -30.465 1.00 95.62 205 MET A C 1
ATOM 1589 O O . MET A 1 205 ? 14.267 8.750 -29.608 1.00 95.62 205 MET A O 1
ATOM 1593 N N . SER A 1 206 ? 13.705 8.406 -31.758 1.00 94.56 206 SER A N 1
ATOM 1594 C CA . SER A 1 206 ? 14.410 9.569 -32.309 1.00 94.56 206 SER A CA 1
ATOM 1595 C C . SER A 1 206 ? 13.555 10.318 -33.327 1.00 94.56 206 SER A C 1
ATOM 1597 O O . SER A 1 206 ? 12.530 9.808 -33.793 1.00 94.56 206 SER A O 1
ATOM 1599 N N . SER A 1 207 ? 13.962 11.549 -33.659 1.00 93.25 207 SER A N 1
ATOM 1600 C CA . SER A 1 207 ? 13.137 12.478 -34.444 1.00 93.25 207 SER A CA 1
ATOM 1601 C C . SER A 1 207 ? 11.772 12.672 -33.772 1.00 93.25 207 SER A C 1
ATOM 1603 O O . SER A 1 207 ? 10.727 12.313 -34.327 1.00 93.25 207 SER A O 1
ATOM 1605 N N . LEU A 1 208 ? 11.819 13.161 -32.529 1.00 93.75 208 LEU A N 1
ATOM 1606 C CA . LEU A 1 208 ? 10.665 13.290 -31.642 1.00 93.75 208 LEU A CA 1
ATOM 1607 C C . LEU A 1 208 ? 9.568 14.179 -32.256 1.00 93.75 208 LEU A C 1
ATOM 1609 O O . LEU A 1 208 ? 9.834 15.070 -33.066 1.00 93.75 208 LEU A O 1
ATOM 1613 N N . LYS A 1 209 ? 8.315 13.869 -31.926 1.00 91.81 209 LYS A N 1
ATOM 1614 C CA . LYS A 1 209 ? 7.121 14.646 -32.290 1.00 91.81 209 LYS A CA 1
ATOM 1615 C C . LYS A 1 209 ? 6.746 15.587 -31.144 1.00 91.81 209 LYS A C 1
ATOM 1617 O O . LYS A 1 209 ? 7.193 15.388 -30.019 1.00 91.81 209 LYS A O 1
ATOM 1622 N N . ASP A 1 210 ? 5.861 16.540 -31.415 1.00 90.44 210 ASP A N 1
ATOM 1623 C CA . ASP A 1 210 ? 5.446 17.568 -30.450 1.00 90.44 210 ASP A CA 1
ATOM 1624 C C . ASP A 1 210 ? 4.903 16.967 -29.143 1.00 90.44 210 ASP A C 1
ATOM 1626 O O . ASP A 1 210 ? 5.234 17.438 -28.061 1.00 90.44 210 ASP A O 1
ATOM 1630 N N . MET A 1 211 ? 4.186 15.840 -29.216 1.00 85.94 211 MET A N 1
ATOM 1631 C CA . MET A 1 211 ? 3.663 15.156 -28.027 1.00 85.94 211 MET A CA 1
ATOM 1632 C C . MET A 1 211 ? 4.767 14.648 -27.079 1.00 85.94 211 MET A C 1
ATOM 1634 O O . MET A 1 211 ? 4.547 14.521 -25.876 1.00 85.94 211 MET A O 1
ATOM 1638 N N . ALA A 1 212 ? 5.979 14.373 -27.574 1.00 88.75 212 ALA A N 1
ATOM 1639 C CA . ALA A 1 212 ? 7.104 14.028 -26.705 1.00 88.75 212 ALA A CA 1
ATOM 1640 C C . ALA A 1 212 ? 7.579 15.224 -25.863 1.00 88.75 212 ALA A C 1
ATOM 1642 O O . ALA A 1 212 ? 8.086 15.022 -24.761 1.00 88.75 212 ALA A O 1
ATOM 1643 N N . LEU A 1 213 ? 7.372 16.456 -26.338 1.00 89.62 213 LEU A N 1
ATOM 1644 C CA . LEU A 1 213 ? 7.725 17.681 -25.613 1.00 89.62 213 LEU A CA 1
ATOM 1645 C C . LEU A 1 213 ? 6.830 17.895 -24.382 1.00 89.62 213 LEU A C 1
ATOM 1647 O O . LEU A 1 213 ? 7.234 18.538 -23.418 1.00 89.62 213 LEU A O 1
ATOM 1651 N N . GLU A 1 214 ? 5.640 17.291 -24.365 1.00 88.12 214 GLU A N 1
ATOM 1652 C CA . GLU A 1 214 ? 4.713 17.317 -23.228 1.00 88.12 214 GLU A CA 1
ATOM 1653 C C . GLU A 1 214 ? 5.129 16.370 -22.081 1.00 88.12 214 GLU A C 1
ATOM 1655 O O . GLU A 1 214 ? 4.473 16.305 -21.031 1.00 88.12 214 GLU A O 1
ATOM 1660 N N . ILE A 1 215 ? 6.218 15.604 -22.243 1.00 88.94 215 ILE A N 1
ATOM 1661 C CA . ILE A 1 215 ? 6.702 14.689 -21.207 1.00 88.94 215 ILE A CA 1
ATOM 1662 C C . ILE A 1 215 ? 7.225 15.482 -20.013 1.00 88.94 215 ILE A C 1
ATOM 1664 O O . ILE A 1 215 ? 8.365 15.930 -19.939 1.00 88.94 215 ILE A O 1
ATOM 1668 N N . GLN A 1 216 ? 6.397 15.542 -18.979 1.00 88.00 216 GLN A N 1
ATOM 1669 C CA . GLN A 1 216 ? 6.826 15.990 -17.663 1.00 88.00 216 GLN A CA 1
ATOM 1670 C C . GLN A 1 216 ? 7.521 14.844 -16.920 1.00 88.00 216 GLN A C 1
ATOM 1672 O O . GLN A 1 216 ? 6.892 13.831 -16.598 1.00 88.00 216 GLN A O 1
ATOM 1677 N N . LYS A 1 217 ? 8.807 15.015 -16.596 1.00 87.62 217 LYS A N 1
ATOM 1678 C CA . LYS A 1 217 ? 9.632 14.004 -15.907 1.00 87.62 217 LYS A CA 1
ATOM 1679 C C . LYS A 1 217 ? 9.048 13.552 -14.563 1.00 87.62 217 LYS A C 1
ATOM 1681 O O . LYS A 1 217 ? 9.086 12.364 -14.249 1.00 87.62 217 LYS A O 1
ATOM 1686 N N . GLY A 1 218 ? 8.458 14.470 -13.792 1.00 81.94 218 GLY A N 1
ATOM 1687 C CA . GLY A 1 218 ? 7.774 14.145 -12.533 1.00 81.94 218 GLY A CA 1
ATOM 1688 C C . GLY A 1 218 ? 6.563 13.228 -12.737 1.00 81.94 218 GLY A C 1
ATOM 1689 O O . GLY A 1 218 ? 6.438 12.204 -12.065 1.00 81.94 218 GLY A O 1
ATOM 1690 N N . ARG A 1 219 ? 5.719 13.534 -13.733 1.00 82.19 219 ARG A N 1
ATOM 1691 C CA . ARG A 1 219 ? 4.565 12.702 -14.108 1.00 82.19 219 ARG A CA 1
ATOM 1692 C C . ARG A 1 219 ? 4.997 11.343 -14.657 1.00 82.19 219 ARG A C 1
ATOM 1694 O O . ARG A 1 219 ? 4.400 10.335 -14.289 1.00 82.19 219 ARG A O 1
ATOM 1701 N N . LEU A 1 220 ? 6.061 11.298 -15.467 1.00 86.31 220 LEU A N 1
ATOM 1702 C CA . LEU A 1 220 ? 6.643 10.043 -15.957 1.00 86.31 220 LEU A CA 1
ATOM 1703 C C . LEU A 1 220 ? 7.095 9.161 -14.800 1.00 86.31 220 LEU A C 1
ATOM 1705 O O . LEU A 1 220 ? 6.728 7.991 -14.738 1.00 86.31 220 LEU A O 1
ATOM 1709 N N . ARG A 1 221 ? 7.855 9.740 -13.862 1.00 89.69 221 ARG A N 1
ATOM 1710 C CA . ARG A 1 221 ? 8.303 9.047 -12.656 1.00 89.69 221 ARG A CA 1
ATOM 1711 C C . ARG A 1 221 ? 7.107 8.457 -11.911 1.00 89.69 221 ARG A C 1
ATOM 1713 O O . ARG A 1 221 ? 7.102 7.256 -11.679 1.00 89.69 221 ARG A O 1
ATOM 1720 N N . TRP A 1 222 ? 6.080 9.252 -11.612 1.00 80.06 222 TRP A N 1
ATOM 1721 C CA . TRP A 1 222 ? 4.882 8.780 -10.907 1.00 80.06 222 TRP A CA 1
ATOM 1722 C C . TRP A 1 222 ? 4.147 7.642 -11.643 1.00 80.06 222 TRP A C 1
ATOM 1724 O O . TRP A 1 222 ? 3.751 6.649 -11.025 1.00 80.06 222 TRP A O 1
ATOM 1734 N N . ILE A 1 223 ? 4.005 7.733 -12.969 1.00 81.31 223 ILE A N 1
ATOM 1735 C CA . ILE A 1 223 ? 3.389 6.674 -13.786 1.00 81.31 223 ILE A CA 1
ATOM 1736 C C . ILE A 1 223 ? 4.195 5.378 -13.679 1.00 81.31 223 ILE A C 1
ATOM 1738 O O . ILE A 1 223 ? 3.642 4.336 -13.334 1.00 81.31 223 ILE A O 1
ATOM 1742 N N . LEU A 1 224 ? 5.510 5.452 -13.874 1.00 85.56 224 LEU A N 1
ATOM 1743 C CA . LEU A 1 224 ? 6.402 4.300 -13.771 1.00 85.56 224 LEU A CA 1
ATOM 1744 C C . LEU A 1 224 ? 6.414 3.681 -12.359 1.00 85.56 224 LEU A C 1
ATOM 1746 O O . LEU A 1 224 ? 6.489 2.461 -12.223 1.00 85.56 224 LEU A O 1
ATOM 1750 N N . GLN A 1 225 ? 6.281 4.496 -11.304 1.00 82.19 225 GLN A N 1
ATOM 1751 C CA . GLN A 1 225 ? 6.168 4.019 -9.919 1.00 82.19 225 GLN A CA 1
ATOM 1752 C C . GLN A 1 225 ? 4.871 3.249 -9.653 1.00 82.19 225 GLN A C 1
ATOM 1754 O O . GLN A 1 225 ? 4.873 2.299 -8.871 1.00 82.19 225 GLN A O 1
ATOM 1759 N N . THR A 1 226 ? 3.758 3.678 -10.249 1.00 75.12 226 THR A N 1
ATOM 1760 C CA . THR A 1 226 ? 2.422 3.122 -9.971 1.00 75.12 226 THR A CA 1
ATOM 1761 C C . THR A 1 226 ? 2.046 1.964 -10.892 1.00 75.12 226 THR A C 1
ATOM 1763 O O . THR A 1 226 ? 1.222 1.130 -10.509 1.00 75.12 226 THR A O 1
ATOM 1766 N N . ALA A 1 227 ? 2.652 1.893 -12.079 1.00 72.56 227 ALA A N 1
ATOM 1767 C CA . ALA A 1 227 ? 2.387 0.859 -13.072 1.00 72.56 227 ALA A CA 1
ATOM 1768 C C . ALA A 1 227 ? 3.008 -0.499 -12.707 1.00 72.56 227 ALA A C 1
ATOM 1770 O O . ALA A 1 227 ? 2.432 -1.534 -13.024 1.00 72.56 227 ALA A O 1
ATOM 1771 N N . MET A 1 228 ? 4.160 -0.525 -12.029 1.00 81.69 228 MET A N 1
ATOM 1772 C CA . MET A 1 228 ? 4.913 -1.768 -11.816 1.00 81.69 228 MET A CA 1
ATOM 1773 C C . MET A 1 228 ? 4.568 -2.484 -10.499 1.00 81.69 228 MET A C 1
ATOM 1775 O O . MET A 1 228 ? 4.385 -1.828 -9.466 1.00 81.69 228 MET A O 1
ATOM 1779 N N . PRO A 1 229 ? 4.478 -3.831 -10.497 1.00 73.50 229 PRO A N 1
ATOM 1780 C CA . PRO A 1 229 ? 4.281 -4.602 -9.272 1.00 73.50 229 PRO A CA 1
ATOM 1781 C C . PRO A 1 229 ? 5.520 -4.533 -8.367 1.00 73.50 229 PRO A C 1
ATOM 1783 O O . PRO A 1 229 ? 6.647 -4.342 -8.827 1.00 73.50 229 PRO A O 1
ATOM 1786 N N . LEU A 1 230 ? 5.322 -4.716 -7.058 1.00 81.19 230 LEU A N 1
ATOM 1787 C CA . LEU A 1 230 ? 6.426 -4.741 -6.098 1.00 81.19 230 LEU A CA 1
ATOM 1788 C C . LEU A 1 230 ? 7.206 -6.064 -6.192 1.00 81.19 230 LEU A C 1
ATOM 1790 O O . LEU A 1 230 ? 6.804 -7.077 -5.615 1.00 81.19 230 LEU A O 1
ATOM 1794 N N . ARG A 1 231 ? 8.347 -6.038 -6.886 1.00 80.06 231 ARG A N 1
ATOM 1795 C CA . ARG A 1 231 ? 9.227 -7.194 -7.099 1.00 80.06 231 ARG A CA 1
ATOM 1796 C C . ARG A 1 231 ? 10.683 -6.877 -6.773 1.00 80.06 231 ARG A C 1
ATOM 1798 O O . ARG A 1 231 ? 11.146 -5.771 -7.021 1.00 80.06 231 ARG A O 1
ATOM 1805 N N . ASP A 1 232 ? 11.405 -7.872 -6.264 1.00 78.62 232 ASP A N 1
ATOM 1806 C CA . ASP A 1 232 ? 12.833 -7.728 -5.926 1.00 78.62 232 ASP A CA 1
ATOM 1807 C C . ASP A 1 232 ? 13.756 -8.059 -7.091 1.00 78.62 232 ASP A C 1
ATOM 1809 O O . ASP A 1 232 ? 14.882 -7.578 -7.169 1.00 78.62 232 ASP A O 1
ATOM 1813 N N . ASP A 1 233 ? 13.274 -8.892 -8.007 1.00 81.56 233 ASP A N 1
ATOM 1814 C CA . ASP A 1 233 ? 13.989 -9.308 -9.204 1.00 81.56 233 ASP A CA 1
ATOM 1815 C C . ASP A 1 233 ? 13.800 -8.322 -10.368 1.00 81.56 233 ASP A C 1
ATOM 1817 O O . ASP A 1 233 ? 14.132 -8.668 -11.500 1.00 81.56 233 ASP A O 1
ATOM 1821 N N . PHE A 1 234 ? 13.251 -7.127 -10.119 1.00 88.62 234 PHE A N 1
ATOM 1822 C CA . PHE A 1 234 ? 13.014 -6.092 -11.125 1.00 88.62 234 PHE A CA 1
ATOM 1823 C C . PHE A 1 234 ? 13.362 -4.699 -10.585 1.00 88.62 234 PHE A C 1
ATOM 1825 O O . PHE A 1 234 ? 12.789 -4.234 -9.603 1.00 88.62 234 PHE A O 1
ATOM 1832 N N . ASN A 1 235 ? 14.286 -4.010 -11.249 1.00 92.62 235 ASN A N 1
ATOM 1833 C CA . ASN A 1 235 ? 14.707 -2.654 -10.920 1.00 92.62 235 ASN A CA 1
ATOM 1834 C C . ASN A 1 235 ? 14.446 -1.726 -12.104 1.00 92.62 235 ASN A C 1
ATOM 1836 O O . ASN A 1 235 ? 14.836 -2.030 -13.228 1.00 92.62 235 ASN A O 1
ATOM 1840 N N . LEU A 1 236 ? 13.846 -0.570 -11.831 1.00 94.38 236 LEU A N 1
ATOM 1841 C CA . LEU A 1 236 ? 13.575 0.457 -12.828 1.00 94.38 236 LEU A CA 1
ATOM 1842 C C . LEU A 1 236 ? 14.375 1.719 -12.513 1.00 94.38 236 LEU A C 1
ATOM 1844 O O . LEU A 1 236 ? 14.461 2.134 -11.355 1.00 94.38 236 LEU A O 1
ATOM 1848 N N . PHE A 1 237 ? 14.9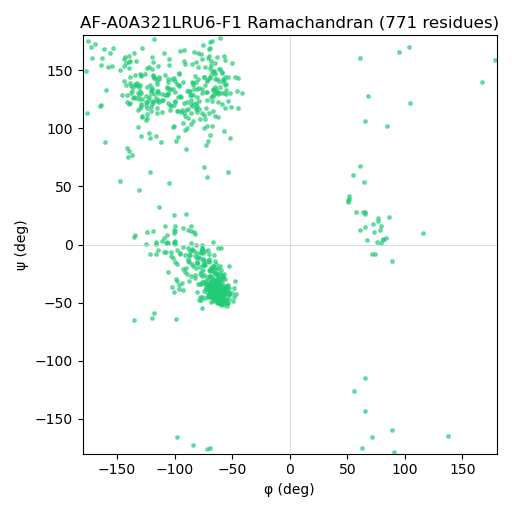47 2.337 -13.539 1.00 95.81 237 PHE A N 1
ATOM 1849 C CA . PHE A 1 237 ? 15.726 3.565 -13.441 1.00 95.81 237 PHE A CA 1
ATOM 1850 C C . PHE A 1 237 ? 15.225 4.601 -14.451 1.00 95.81 237 PHE A C 1
ATOM 1852 O O . PHE A 1 237 ? 14.827 4.240 -15.556 1.00 95.81 237 PHE A O 1
ATOM 1859 N N . LEU A 1 238 ? 15.279 5.884 -14.088 1.00 95.44 238 LEU A N 1
ATOM 1860 C CA . LEU A 1 238 ? 15.026 7.022 -14.977 1.00 95.44 238 LEU A CA 1
ATOM 1861 C C . LEU A 1 238 ? 16.183 8.010 -14.867 1.00 95.44 238 LEU A C 1
ATOM 1863 O O . LEU A 1 238 ? 16.470 8.512 -13.780 1.00 95.44 238 LEU A O 1
ATOM 1867 N N . ASP A 1 239 ? 16.871 8.250 -15.981 1.00 93.81 239 ASP A N 1
ATOM 1868 C CA . ASP A 1 239 ? 18.071 9.096 -16.073 1.00 93.81 239 ASP A CA 1
ATOM 1869 C C . ASP A 1 239 ? 19.141 8.739 -15.028 1.00 93.81 239 ASP A C 1
ATOM 1871 O O . ASP A 1 239 ? 19.814 9.591 -14.442 1.00 93.81 239 ASP A O 1
ATOM 1875 N N . GLY A 1 240 ? 19.266 7.438 -14.760 1.00 92.25 240 GLY A N 1
ATOM 1876 C CA . GLY A 1 240 ? 20.229 6.846 -13.839 1.00 92.25 240 GLY A CA 1
ATOM 1877 C C . GLY A 1 240 ? 19.738 6.747 -12.395 1.00 92.25 240 GLY A C 1
ATOM 1878 O O . GLY A 1 240 ? 20.337 6.005 -11.617 1.00 92.25 240 GLY A O 1
ATOM 1879 N N . GLU A 1 241 ? 18.652 7.435 -12.038 1.00 94.12 241 GLU A N 1
ATOM 1880 C CA . GLU A 1 241 ? 18.056 7.385 -10.701 1.00 94.12 241 GLU A CA 1
ATOM 1881 C C . GLU A 1 241 ? 17.121 6.192 -10.559 1.00 94.12 241 GLU A C 1
ATOM 1883 O O . GLU A 1 241 ? 16.291 5.942 -11.431 1.00 94.12 241 GLU A O 1
ATOM 1888 N N . LYS A 1 242 ? 17.187 5.484 -9.428 1.00 92.25 242 LYS A N 1
ATOM 1889 C CA . LYS A 1 242 ? 16.261 4.378 -9.162 1.00 92.25 242 LYS A CA 1
ATOM 1890 C C . LYS A 1 242 ? 14.833 4.911 -8.987 1.00 92.25 242 LYS A C 1
ATOM 1892 O O . LYS A 1 242 ? 14.592 5.884 -8.263 1.00 92.25 242 LYS A O 1
ATOM 1897 N N . ILE A 1 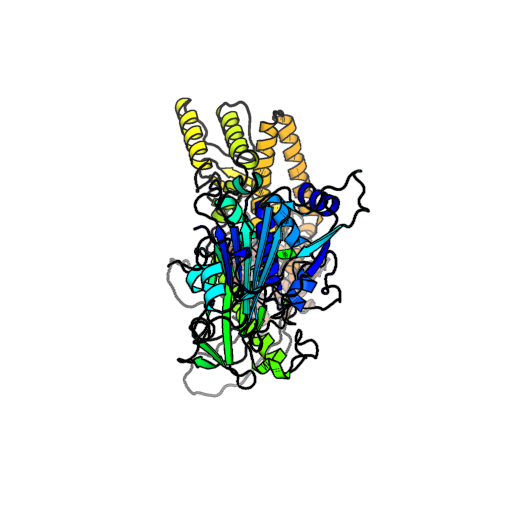243 ? 13.885 4.247 -9.637 1.00 89.25 243 ILE A N 1
ATOM 1898 C CA . ILE A 1 243 ? 12.449 4.423 -9.450 1.00 89.25 243 ILE A CA 1
ATOM 1899 C C . ILE A 1 243 ? 11.955 3.263 -8.578 1.00 89.25 243 ILE A C 1
ATOM 1901 O O . ILE A 1 243 ? 11.781 2.152 -9.080 1.00 89.25 243 ILE A O 1
ATOM 1905 N N . PRO A 1 244 ? 11.737 3.478 -7.270 1.00 83.00 244 PRO A N 1
ATOM 1906 C CA . PRO A 1 244 ? 11.087 2.472 -6.447 1.00 83.00 244 PRO A CA 1
ATOM 1907 C C . PRO A 1 244 ? 9.586 2.420 -6.784 1.00 83.00 244 PRO A C 1
ATOM 1909 O O . PRO A 1 244 ? 8.975 3.485 -6.904 1.00 83.00 244 PRO A O 1
ATOM 1912 N N . PRO A 1 245 ? 8.974 1.227 -6.898 1.00 80.62 245 PRO A N 1
ATOM 1913 C CA . PRO A 1 245 ? 7.520 1.078 -6.934 1.00 80.62 245 PRO A CA 1
ATOM 1914 C C . PRO A 1 245 ? 6.822 1.923 -5.857 1.00 80.62 245 PRO A C 1
ATOM 1916 O O . PRO A 1 245 ? 7.312 2.002 -4.733 1.00 80.62 245 PRO A O 1
ATOM 1919 N N . ALA A 1 246 ? 5.656 2.507 -6.146 1.00 71.50 246 ALA A N 1
ATOM 1920 C CA . ALA A 1 246 ? 4.911 3.348 -5.192 1.00 71.50 246 ALA A CA 1
ATOM 1921 C C . ALA A 1 246 ? 4.568 2.608 -3.882 1.00 71.50 246 ALA A C 1
ATOM 1923 O O . ALA A 1 246 ? 4.438 3.199 -2.817 1.00 71.50 246 ALA A O 1
ATOM 1924 N N . LYS A 1 247 ? 4.486 1.277 -3.936 1.00 70.81 247 LYS A N 1
ATOM 1925 C CA . LYS A 1 247 ? 4.250 0.423 -2.766 1.00 70.81 247 LYS A CA 1
ATOM 1926 C C . LYS A 1 247 ? 5.461 0.311 -1.826 1.00 70.81 247 LYS A C 1
ATOM 1928 O O . LYS A 1 247 ? 5.304 -0.117 -0.694 1.00 70.81 247 LYS A O 1
ATOM 1933 N N . LEU A 1 248 ? 6.659 0.714 -2.263 1.00 64.75 248 LEU A N 1
ATOM 1934 C CA . LEU A 1 248 ? 7.850 0.823 -1.407 1.00 64.75 248 LEU A CA 1
ATOM 1935 C C . LEU A 1 248 ? 7.897 2.123 -0.598 1.00 64.75 248 LEU A C 1
ATOM 1937 O O . LEU A 1 248 ? 8.625 2.157 0.391 1.00 64.75 248 LEU A O 1
ATOM 1941 N N . SER A 1 249 ? 7.165 3.167 -1.006 1.00 57.31 249 SER A N 1
ATOM 1942 C CA . SER A 1 249 ? 7.017 4.400 -0.216 1.00 57.31 249 SER A CA 1
ATOM 1943 C C . SER A 1 249 ? 5.929 4.306 0.852 1.00 57.31 249 SER A C 1
ATOM 1945 O O . SER A 1 249 ? 5.805 5.231 1.645 1.00 57.31 249 SER A O 1
ATOM 1947 N N . ALA A 1 250 ? 5.163 3.211 0.893 1.00 64.06 250 ALA A N 1
ATOM 1948 C CA . ALA A 1 250 ? 4.281 2.932 2.020 1.00 64.06 250 ALA A CA 1
ATOM 1949 C C . ALA A 1 250 ? 5.116 2.800 3.302 1.00 64.06 250 ALA A C 1
ATOM 1951 O O . ALA A 1 250 ? 6.166 2.144 3.304 1.00 64.06 250 ALA A O 1
ATOM 1952 N N . SER A 1 251 ? 4.651 3.421 4.385 1.00 75.19 251 SER A N 1
ATOM 1953 C CA . SER A 1 251 ? 5.311 3.376 5.688 1.00 75.19 251 SER A CA 1
ATOM 1954 C C . SER A 1 251 ? 5.500 1.928 6.133 1.00 75.19 251 SER A C 1
ATOM 1956 O O . SER A 1 251 ? 4.540 1.168 6.299 1.00 75.19 251 SER A O 1
ATOM 1958 N N . LYS A 1 252 ? 6.762 1.516 6.292 1.00 84.25 252 LYS A N 1
ATOM 1959 C CA . LYS A 1 252 ? 7.103 0.172 6.764 1.00 84.25 252 LYS A CA 1
ATOM 1960 C C . LYS A 1 252 ? 6.976 0.123 8.278 1.00 84.25 252 LYS A C 1
ATOM 1962 O O . LYS A 1 252 ? 7.725 0.788 8.985 1.00 84.25 252 LYS A O 1
ATOM 1967 N N . VAL A 1 253 ? 6.095 -0.746 8.759 1.00 87.25 253 VAL A N 1
ATOM 1968 C CA . VAL A 1 253 ? 5.970 -1.090 10.181 1.00 87.25 253 VAL A CA 1
ATOM 1969 C C . VAL A 1 253 ? 7.170 -1.914 10.638 1.00 87.25 253 VAL A C 1
ATOM 1971 O O . VAL A 1 253 ? 7.651 -1.775 11.762 1.00 87.25 253 VAL A O 1
ATOM 1974 N N . GLY A 1 254 ? 7.691 -2.768 9.756 1.00 89.31 254 GLY A N 1
ATOM 1975 C CA . GLY A 1 254 ? 8.939 -3.465 10.013 1.00 89.31 254 GLY A CA 1
ATOM 1976 C C . GLY A 1 254 ? 9.467 -4.241 8.817 1.00 89.31 254 GLY A C 1
ATOM 1977 O O . GLY A 1 254 ? 8.748 -4.542 7.863 1.00 89.31 254 GLY A O 1
ATOM 1978 N N . HIS A 1 255 ? 10.762 -4.535 8.884 1.00 93.00 255 HIS A N 1
ATOM 1979 C CA . HIS A 1 255 ? 11.511 -5.316 7.911 1.00 93.00 255 HIS A CA 1
ATOM 1980 C C . HIS A 1 255 ? 12.495 -6.199 8.679 1.00 93.00 255 HIS A C 1
ATOM 1982 O O . HIS A 1 255 ? 13.314 -5.681 9.440 1.00 93.00 255 HIS A O 1
ATOM 1988 N N . TRP A 1 256 ? 12.420 -7.513 8.484 1.00 94.25 256 TRP A N 1
ATOM 1989 C CA . TRP A 1 256 ? 13.242 -8.468 9.220 1.00 94.25 256 TRP A CA 1
ATOM 1990 C C . TRP A 1 256 ? 13.833 -9.539 8.308 1.00 94.25 256 TRP A C 1
ATOM 1992 O O . TRP A 1 256 ? 13.112 -10.244 7.603 1.00 94.25 256 TRP A O 1
ATOM 2002 N N . ILE A 1 257 ? 15.150 -9.707 8.368 1.00 92.69 257 ILE A N 1
ATOM 2003 C CA . ILE A 1 257 ? 15.902 -10.678 7.573 1.00 92.69 257 ILE A CA 1
ATOM 2004 C C . ILE A 1 257 ? 15.978 -12.019 8.317 1.00 92.69 257 ILE A C 1
ATOM 2006 O O . ILE A 1 257 ? 16.342 -12.077 9.499 1.00 92.69 257 ILE A O 1
ATOM 2010 N N . LEU A 1 258 ? 15.680 -13.120 7.619 1.00 92.19 258 LEU A N 1
ATOM 2011 C CA . LEU A 1 258 ? 15.771 -14.477 8.165 1.00 92.19 258 LEU A CA 1
ATOM 2012 C C . LEU A 1 258 ? 17.221 -14.821 8.535 1.00 92.19 258 LEU A C 1
ATOM 2014 O O . LEU A 1 258 ? 18.149 -14.622 7.753 1.00 92.19 258 LEU A O 1
ATOM 2018 N N . GLY A 1 259 ? 17.429 -15.344 9.745 1.00 89.06 259 GLY A N 1
ATOM 2019 C CA . GLY A 1 259 ? 18.753 -15.708 10.258 1.00 89.06 259 GLY A CA 1
ATOM 2020 C C . GLY A 1 259 ? 19.629 -14.532 10.700 1.00 89.06 259 GLY A C 1
ATOM 2021 O O . GLY A 1 259 ? 20.765 -14.759 11.114 1.00 89.06 259 GLY A O 1
ATOM 2022 N N . LYS A 1 260 ? 19.127 -13.292 10.627 1.00 90.12 260 LYS A N 1
ATOM 2023 C CA . LYS A 1 260 ? 19.770 -12.101 11.203 1.00 90.12 260 LYS A CA 1
ATOM 2024 C C . LYS A 1 260 ? 18.868 -11.448 12.244 1.00 90.12 260 LYS A C 1
ATOM 2026 O O . LYS A 1 260 ? 19.222 -11.417 13.415 1.00 90.12 260 LYS A O 1
ATOM 2031 N N . ASP A 1 261 ? 17.707 -10.969 11.807 1.00 91.38 261 ASP A N 1
ATOM 2032 C CA . ASP A 1 261 ? 16.729 -10.304 12.668 1.00 91.38 261 ASP A CA 1
ATOM 2033 C C . ASP A 1 261 ? 15.704 -11.334 13.183 1.00 91.38 261 ASP A C 1
ATOM 2035 O O . ASP A 1 261 ? 15.356 -11.346 14.363 1.00 91.38 261 ASP A O 1
ATOM 2039 N N . LEU A 1 262 ? 15.291 -12.275 12.319 1.00 90.69 262 LEU A N 1
ATOM 2040 C CA . LEU A 1 262 ? 14.466 -13.434 12.684 1.00 90.69 262 LEU A CA 1
ATOM 2041 C C . LEU A 1 262 ? 15.335 -14.676 12.863 1.00 90.69 262 LEU A C 1
ATOM 2043 O O . LEU A 1 262 ? 15.562 -15.440 11.924 1.00 90.69 262 LEU A O 1
ATOM 2047 N N . ILE A 1 263 ? 15.821 -14.880 14.085 1.00 89.56 263 ILE A N 1
ATOM 2048 C CA . ILE A 1 263 ? 16.607 -16.067 14.465 1.00 89.56 263 ILE A CA 1
ATOM 2049 C C . ILE A 1 263 ? 15.748 -17.229 14.981 1.00 89.56 263 ILE A C 1
ATOM 2051 O O . ILE A 1 263 ? 16.189 -18.374 14.972 1.00 89.56 263 ILE A O 1
ATOM 2055 N N . LYS A 1 264 ? 14.521 -16.939 15.428 1.00 89.25 264 LYS A N 1
ATOM 2056 C CA . LYS A 1 264 ? 13.511 -17.910 15.865 1.00 89.25 264 LYS A CA 1
ATOM 2057 C C . LYS A 1 264 ? 12.151 -17.479 15.335 1.00 89.25 264 LYS A C 1
ATOM 2059 O O . LYS A 1 264 ? 11.861 -16.283 15.299 1.00 89.25 264 LYS A O 1
ATOM 2064 N N . LEU A 1 265 ? 11.322 -18.447 14.960 1.00 90.81 265 LEU A N 1
ATOM 2065 C CA . LEU A 1 265 ? 9.970 -18.200 14.468 1.00 90.81 265 LEU A CA 1
ATOM 2066 C C . LEU A 1 265 ? 8.926 -18.752 15.453 1.00 90.81 265 LEU A C 1
ATOM 2068 O O . LEU A 1 265 ? 9.154 -19.805 16.050 1.00 90.81 265 LEU A O 1
ATOM 2072 N N . PRO A 1 266 ? 7.790 -18.056 15.645 1.00 89.44 266 PRO A N 1
ATOM 2073 C CA . PRO A 1 266 ? 6.645 -18.581 16.382 1.00 89.44 266 PRO A CA 1
ATOM 2074 C C . PRO A 1 266 ? 6.122 -19.906 15.815 1.00 89.44 266 PRO A C 1
ATOM 2076 O O . PRO A 1 266 ? 6.282 -20.202 14.629 1.00 89.44 266 PRO A O 1
ATOM 2079 N N . LYS A 1 267 ? 5.395 -20.663 16.648 1.00 86.50 267 LYS A N 1
ATOM 2080 C CA . LYS A 1 267 ? 4.611 -21.817 16.183 1.00 86.50 267 LYS A CA 1
ATOM 2081 C C . LYS A 1 267 ? 3.672 -21.389 15.029 1.00 86.50 267 LYS A C 1
ATOM 2083 O O . LYS A 1 267 ? 3.156 -20.267 15.057 1.00 86.50 267 LYS A O 1
ATOM 2088 N N . PRO A 1 268 ? 3.434 -22.249 14.023 1.00 91.06 268 PRO A N 1
ATOM 2089 C CA . PRO A 1 268 ? 3.802 -23.667 13.950 1.00 91.06 268 PRO A CA 1
ATOM 2090 C C . PRO A 1 268 ? 5.198 -23.955 13.368 1.00 91.06 268 PRO A C 1
ATOM 2092 O O . PRO A 1 268 ? 5.476 -25.111 13.059 1.00 91.06 268 PRO A O 1
ATOM 2095 N N . ALA A 1 269 ? 6.075 -22.956 13.202 1.00 90.12 269 ALA A N 1
ATOM 2096 C CA . ALA A 1 269 ? 7.402 -23.195 12.636 1.00 90.12 269 ALA A CA 1
ATOM 2097 C C . ALA A 1 269 ? 8.199 -24.236 13.454 1.00 90.12 269 ALA A C 1
ATOM 2099 O O . ALA A 1 269 ? 8.143 -24.210 14.690 1.00 90.12 269 ALA A O 1
ATOM 2100 N N . PRO A 1 270 ? 8.938 -25.145 12.787 1.00 88.38 270 PRO A N 1
ATOM 2101 C CA . PRO A 1 270 ? 9.816 -26.100 13.458 1.00 88.38 270 PRO A CA 1
ATOM 2102 C C . PRO A 1 270 ? 11.021 -25.393 14.094 1.00 88.38 270 PRO A C 1
ATOM 2104 O O . PRO A 1 270 ? 11.248 -24.198 13.892 1.00 88.38 270 PRO A O 1
ATOM 2107 N N . GLU A 1 271 ? 11.834 -26.136 14.843 1.00 88.75 271 GLU A N 1
ATOM 2108 C CA . GLU A 1 271 ? 13.116 -25.613 15.309 1.00 88.75 271 GLU A CA 1
ATOM 2109 C C . GLU A 1 271 ? 14.075 -25.400 14.132 1.00 88.75 271 GLU A C 1
ATOM 2111 O O . GLU A 1 271 ? 14.384 -26.321 13.377 1.00 88.75 271 GLU A O 1
ATOM 2116 N N . LEU A 1 272 ? 14.556 -24.166 13.988 1.00 90.44 272 LEU A N 1
ATOM 2117 C CA . LEU A 1 272 ? 15.442 -23.745 12.908 1.00 90.44 272 LEU A CA 1
ATOM 2118 C C . LEU A 1 272 ? 16.803 -23.339 13.472 1.00 90.44 272 LEU A C 1
ATOM 2120 O O . LEU A 1 272 ? 16.887 -22.675 14.507 1.00 90.44 272 LEU A O 1
ATOM 2124 N N . LYS A 1 273 ? 17.877 -23.693 12.764 1.00 91.00 273 LYS A N 1
ATOM 2125 C CA . LYS A 1 273 ? 19.247 -23.280 13.100 1.00 91.00 273 LYS A CA 1
ATOM 2126 C C . LYS A 1 273 ? 19.671 -22.099 12.238 1.00 91.00 273 LYS A C 1
ATOM 2128 O O . LYS A 1 273 ? 19.397 -22.073 11.040 1.00 91.00 273 LYS A O 1
ATOM 2133 N N . ILE A 1 274 ? 20.382 -21.138 12.820 1.00 90.06 274 ILE A N 1
ATOM 2134 C CA . ILE A 1 274 ? 20.946 -20.011 12.066 1.00 90.06 274 ILE A CA 1
ATOM 2135 C C . ILE A 1 274 ? 22.001 -20.542 11.088 1.00 90.06 274 ILE A C 1
ATOM 2137 O O . ILE A 1 274 ? 22.837 -21.366 11.451 1.00 90.06 274 ILE A O 1
ATOM 2141 N N . SER A 1 275 ? 21.971 -20.055 9.849 1.00 83.25 275 SER A N 1
ATOM 2142 C CA . SER A 1 275 ? 22.932 -20.401 8.803 1.00 83.25 275 SER A CA 1
ATOM 2143 C C . SER A 1 275 ? 23.508 -19.141 8.155 1.00 83.25 275 SER A C 1
ATOM 2145 O O . SER A 1 275 ? 22.786 -18.236 7.730 1.00 83.25 275 SER A O 1
ATOM 2147 N N . GLY A 1 276 ? 24.833 -19.080 8.058 1.00 79.44 276 GLY A N 1
ATOM 2148 C CA . GLY A 1 276 ? 25.557 -17.996 7.402 1.00 79.44 276 GLY A CA 1
ATOM 2149 C C . GLY A 1 276 ? 26.330 -18.507 6.194 1.00 79.44 276 GLY A C 1
ATOM 2150 O O . GLY A 1 276 ? 26.889 -19.598 6.232 1.00 79.44 276 GLY A O 1
ATOM 2151 N N . ASN A 1 277 ? 26.400 -17.710 5.131 1.00 74.88 277 ASN A N 1
ATOM 2152 C CA . ASN A 1 277 ? 27.337 -17.940 4.034 1.00 74.88 277 ASN A CA 1
ATOM 2153 C C . ASN A 1 277 ? 28.058 -16.632 3.711 1.00 74.88 277 ASN A C 1
ATOM 2155 O O . ASN A 1 277 ? 27.512 -15.751 3.047 1.00 74.88 277 ASN A O 1
ATOM 2159 N N . SER A 1 278 ? 29.296 -16.510 4.190 1.00 65.88 278 SER A N 1
ATOM 2160 C CA . SER A 1 278 ? 30.134 -15.320 4.002 1.00 65.88 278 SER A CA 1
ATOM 2161 C C . SER A 1 278 ? 30.486 -15.048 2.536 1.00 65.88 278 SER A C 1
ATOM 2163 O O . SER A 1 278 ? 30.786 -13.906 2.196 1.00 65.88 278 SER A O 1
ATOM 2165 N N . ARG A 1 279 ? 30.404 -16.067 1.668 1.00 62.47 279 ARG A N 1
ATOM 2166 C CA . ARG A 1 279 ? 30.672 -15.974 0.225 1.00 62.47 279 ARG A CA 1
ATOM 2167 C C . ARG A 1 279 ? 29.426 -15.648 -0.611 1.00 62.47 279 ARG A C 1
ATOM 2169 O O . ARG A 1 279 ? 29.562 -15.388 -1.801 1.00 62.47 279 ARG A O 1
ATOM 2176 N N . ALA A 1 280 ? 28.226 -15.670 -0.023 1.00 66.25 280 ALA A N 1
ATOM 2177 C CA . ALA A 1 280 ? 26.981 -15.333 -0.719 1.00 66.25 280 ALA A CA 1
ATOM 2178 C C . ALA A 1 280 ? 26.768 -13.808 -0.833 1.00 66.25 280 ALA A C 1
ATOM 2180 O O . ALA A 1 280 ? 27.406 -13.024 -0.121 1.00 66.25 280 ALA A O 1
ATOM 2181 N N . SER A 1 281 ? 25.848 -13.386 -1.715 1.00 62.19 281 SER A N 1
ATOM 2182 C CA . SER A 1 281 ? 25.455 -11.974 -1.848 1.00 62.19 281 SER A CA 1
ATOM 2183 C C . SER A 1 281 ? 24.950 -11.407 -0.516 1.00 62.19 281 SER A C 1
ATOM 2185 O O . SER A 1 281 ? 24.590 -12.150 0.402 1.00 62.19 281 SER A O 1
ATOM 2187 N N . LYS A 1 282 ? 24.909 -10.075 -0.396 1.00 64.94 282 LYS A N 1
ATOM 2188 C CA . LYS A 1 282 ? 24.472 -9.396 0.833 1.00 64.94 282 LYS A CA 1
ATOM 2189 C C . LYS A 1 282 ? 23.076 -9.863 1.276 1.00 64.94 282 LYS A C 1
ATOM 2191 O O . LYS A 1 282 ? 22.865 -10.022 2.475 1.00 64.94 282 LYS A O 1
ATOM 2196 N N . GLU A 1 283 ? 22.179 -10.150 0.329 1.00 57.25 283 GLU A N 1
ATOM 2197 C CA . GLU A 1 283 ? 20.810 -10.620 0.590 1.00 57.25 283 GLU A CA 1
ATOM 2198 C C . GLU A 1 283 ? 20.732 -12.099 1.013 1.00 57.25 283 GLU A C 1
ATOM 2200 O O . GLU A 1 283 ? 19.827 -12.479 1.747 1.00 57.25 283 GLU A O 1
ATOM 2205 N N . SER A 1 284 ? 21.686 -12.939 0.597 1.00 68.19 284 SER A N 1
ATOM 2206 C CA . SER A 1 284 ? 21.712 -14.388 0.894 1.00 68.19 284 SER A CA 1
ATOM 2207 C C . SER A 1 284 ? 22.771 -14.789 1.929 1.00 68.19 284 SER A C 1
ATOM 2209 O O . SER A 1 284 ? 23.042 -15.977 2.163 1.00 68.19 284 SER A O 1
ATOM 2211 N N . ARG A 1 285 ? 23.405 -13.796 2.558 1.00 81.75 285 ARG A N 1
ATOM 2212 C CA . ARG A 1 285 ? 24.433 -14.000 3.582 1.00 81.75 285 ARG A CA 1
ATOM 2213 C C . ARG A 1 285 ? 23.862 -14.642 4.840 1.00 81.75 285 ARG A C 1
ATOM 2215 O O . ARG A 1 285 ? 24.516 -15.508 5.416 1.00 81.75 285 ARG A O 1
ATOM 2222 N N . HIS A 1 286 ? 22.654 -14.249 5.225 1.00 87.69 286 HIS A N 1
ATOM 2223 C CA . HIS A 1 286 ? 21.952 -14.729 6.411 1.00 87.69 286 HIS A CA 1
ATOM 2224 C C . HIS A 1 286 ? 20.787 -15.634 6.003 1.00 87.69 286 HIS A C 1
ATOM 2226 O O . HIS A 1 286 ? 20.185 -15.439 4.949 1.00 87.69 286 HIS A O 1
ATOM 2232 N N . GLY A 1 287 ? 20.510 -16.653 6.809 1.00 89.50 287 GLY A N 1
ATOM 2233 C CA . GLY A 1 287 ? 19.390 -17.554 6.587 1.00 89.50 287 GLY A CA 1
ATOM 2234 C C . GLY A 1 287 ? 19.131 -18.458 7.779 1.00 89.50 287 GLY A C 1
ATOM 2235 O O . GLY A 1 287 ? 19.918 -18.534 8.722 1.00 89.50 287 GLY A O 1
ATOM 2236 N N . LEU A 1 288 ? 18.038 -19.195 7.711 1.00 92.12 288 LEU A N 1
ATOM 2237 C CA . LEU A 1 288 ? 17.694 -20.263 8.639 1.00 92.12 288 LEU A CA 1
ATOM 2238 C C . LEU A 1 288 ? 17.931 -21.612 7.959 1.00 92.12 288 LEU A C 1
ATOM 2240 O O . LEU A 1 288 ? 18.033 -21.692 6.739 1.00 92.12 288 LEU A O 1
ATOM 2244 N N . SER A 1 289 ? 18.070 -22.670 8.741 1.00 90.56 289 SER A N 1
ATOM 2245 C CA . SER A 1 289 ? 18.267 -24.022 8.233 1.00 90.56 289 SER A CA 1
ATOM 2246 C C . SER A 1 289 ? 17.407 -25.016 8.994 1.00 90.56 289 SER A C 1
ATOM 2248 O O . SER A 1 289 ? 17.324 -24.969 10.223 1.00 90.56 289 SER A O 1
ATOM 2250 N N . GLU A 1 290 ? 16.771 -25.900 8.238 1.00 91.75 290 GLU A N 1
ATOM 2251 C CA . GLU A 1 290 ? 15.981 -27.028 8.723 1.00 91.75 290 GLU A CA 1
ATOM 2252 C C . GLU A 1 290 ? 16.613 -28.321 8.186 1.00 91.75 290 GLU A C 1
ATOM 2254 O O . GLU A 1 290 ? 17.271 -28.310 7.144 1.00 91.75 290 GLU A O 1
ATOM 2259 N N . ARG A 1 291 ? 16.472 -29.434 8.913 1.00 87.94 291 ARG A N 1
ATOM 2260 C CA . ARG A 1 291 ? 17.163 -30.690 8.602 1.00 87.94 291 ARG A CA 1
ATOM 2261 C C . ARG A 1 291 ? 16.807 -31.245 7.219 1.00 87.94 291 ARG A C 1
ATOM 2263 O O . ARG A 1 291 ? 17.684 -31.791 6.563 1.00 87.94 291 ARG A O 1
ATOM 2270 N N . GLN A 1 292 ? 15.548 -31.141 6.807 1.00 85.69 292 GLN A N 1
ATOM 2271 C CA . GLN A 1 292 ? 15.030 -31.664 5.540 1.00 85.69 292 GLN A CA 1
ATOM 2272 C C . GLN A 1 292 ? 14.897 -30.558 4.490 1.00 85.69 292 GLN A C 1
ATOM 2274 O O . GLN A 1 292 ? 15.263 -30.760 3.338 1.00 85.69 292 GLN A O 1
ATOM 2279 N N . LEU A 1 293 ? 14.435 -29.367 4.887 1.00 86.31 293 LEU A N 1
ATOM 2280 C CA . LEU A 1 293 ? 14.264 -28.236 3.971 1.00 86.31 293 LEU A CA 1
ATOM 2281 C C . LEU A 1 293 ? 15.591 -27.564 3.592 1.00 86.31 293 LEU A C 1
ATOM 2283 O O . LEU A 1 293 ? 15.640 -26.753 2.668 1.00 86.31 293 LEU A O 1
ATOM 2287 N N . GLY A 1 294 ? 16.680 -27.873 4.291 1.00 89.00 294 GLY A N 1
ATOM 2288 C CA . GLY A 1 294 ? 17.972 -27.256 4.047 1.00 89.00 294 GLY A CA 1
ATOM 2289 C C . GLY A 1 294 ? 17.952 -25.764 4.371 1.00 89.00 294 GLY A C 1
ATOM 2290 O O . GLY A 1 294 ? 17.352 -25.329 5.357 1.00 89.00 294 GLY A O 1
ATOM 2291 N N . ARG A 1 295 ? 18.665 -24.971 3.567 1.00 89.94 295 ARG A N 1
ATOM 2292 C CA . ARG A 1 295 ? 18.871 -23.542 3.819 1.00 89.94 295 ARG A CA 1
ATOM 2293 C C . ARG A 1 295 ? 17.732 -22.692 3.254 1.00 89.94 295 ARG A C 1
ATOM 2295 O O . ARG A 1 295 ? 17.381 -22.813 2.087 1.00 89.94 295 ARG A O 1
ATOM 2302 N N . ILE A 1 296 ? 17.239 -21.780 4.085 1.00 93.31 296 ILE A N 1
ATOM 2303 C CA . ILE A 1 296 ? 16.138 -20.856 3.823 1.00 93.31 296 ILE A CA 1
ATOM 2304 C C . ILE A 1 296 ? 16.683 -19.436 3.970 1.00 93.31 296 ILE A C 1
ATOM 2306 O O . ILE A 1 296 ? 17.127 -19.049 5.054 1.00 93.31 296 ILE A O 1
ATOM 2310 N N . THR A 1 297 ? 16.656 -18.642 2.906 1.00 92.88 297 THR A N 1
ATOM 2311 C CA . THR A 1 297 ? 17.052 -17.222 2.952 1.00 92.88 297 THR A CA 1
ATOM 2312 C C . THR A 1 297 ? 15.883 -16.335 2.556 1.00 92.88 297 THR A C 1
ATOM 2314 O O . THR A 1 297 ? 14.911 -16.806 1.972 1.00 92.88 297 THR A O 1
ATOM 2317 N N . GLY A 1 298 ? 15.941 -15.054 2.907 1.00 90.94 298 GLY A N 1
ATOM 2318 C CA . GLY A 1 298 ? 14.867 -14.114 2.610 1.00 90.94 298 GLY A CA 1
ATOM 2319 C C . GLY A 1 298 ? 14.559 -13.183 3.769 1.00 90.94 298 GLY A C 1
ATOM 2320 O O . GLY A 1 298 ? 15.340 -13.060 4.717 1.00 90.94 298 GLY A O 1
ATOM 2321 N N . TYR A 1 299 ? 13.414 -12.522 3.688 1.00 93.44 299 TYR A N 1
ATOM 2322 C CA . TYR A 1 299 ? 13.005 -11.509 4.646 1.00 93.44 299 TYR A CA 1
ATOM 2323 C C . TYR A 1 299 ? 11.480 -11.340 4.683 1.00 93.44 299 TYR A C 1
ATOM 2325 O O . TYR A 1 299 ? 10.746 -11.799 3.804 1.00 93.44 299 TYR A O 1
ATOM 2333 N N . VAL A 1 300 ? 11.017 -10.672 5.735 1.00 94.75 300 VAL A N 1
ATOM 2334 C CA . VAL A 1 300 ? 9.612 -10.371 6.013 1.00 94.75 300 VAL A CA 1
ATOM 2335 C C . VAL A 1 300 ? 9.437 -8.863 6.121 1.00 94.75 300 VAL A C 1
ATOM 2337 O O . VAL A 1 300 ? 10.239 -8.197 6.770 1.00 94.75 300 VAL A O 1
ATOM 2340 N N . GLU A 1 301 ? 8.377 -8.335 5.522 1.00 93.94 301 GLU A N 1
ATOM 2341 C CA . GLU A 1 301 ? 7.982 -6.932 5.584 1.00 93.94 301 GLU A CA 1
ATOM 2342 C C . GLU A 1 301 ? 6.513 -6.792 5.967 1.00 93.94 301 GLU A C 1
ATOM 2344 O O . GLU A 1 301 ? 5.656 -7.586 5.564 1.00 93.94 301 GLU A O 1
ATOM 2349 N N . VAL A 1 302 ? 6.234 -5.737 6.724 1.00 91.50 302 VAL A N 1
ATOM 2350 C CA . VAL A 1 302 ? 4.881 -5.311 7.073 1.00 91.50 302 VAL A CA 1
ATOM 2351 C C . VAL A 1 302 ? 4.761 -3.814 6.845 1.00 91.50 302 VAL A C 1
ATOM 2353 O O . VAL A 1 302 ? 5.669 -3.054 7.190 1.00 91.50 302 VAL A O 1
ATOM 2356 N N . PHE A 1 303 ? 3.628 -3.404 6.289 1.00 86.62 303 PHE A N 1
ATOM 2357 C CA . PHE A 1 303 ? 3.330 -2.027 5.912 1.00 86.62 303 PHE A CA 1
ATOM 2358 C C . PHE A 1 303 ? 2.110 -1.502 6.677 1.00 86.62 303 PHE A C 1
ATOM 2360 O O . PHE A 1 303 ? 1.293 -2.283 7.168 1.00 86.62 303 PHE A O 1
ATOM 2367 N N . GLU A 1 304 ? 2.003 -0.181 6.806 1.00 82.38 304 GLU A N 1
ATOM 2368 C CA . GLU A 1 304 ? 0.826 0.470 7.399 1.00 82.38 304 GLU A CA 1
ATOM 2369 C C . GLU A 1 304 ? -0.390 0.352 6.473 1.00 82.38 304 GLU A C 1
ATOM 2371 O O . GLU A 1 304 ? -1.480 -0.015 6.915 1.00 82.38 304 GLU A O 1
ATOM 2376 N N . ASP A 1 305 ? -0.177 0.573 5.175 1.00 79.56 305 ASP A N 1
ATOM 2377 C CA . ASP A 1 305 ? -1.220 0.526 4.155 1.00 79.56 305 ASP A CA 1
ATOM 2378 C C . ASP A 1 305 ? -1.298 -0.832 3.435 1.00 79.56 305 ASP A C 1
ATOM 2380 O O . ASP A 1 305 ? -0.274 -1.496 3.231 1.00 79.56 305 ASP A O 1
ATOM 2384 N N . PRO A 1 306 ? -2.500 -1.269 3.006 1.00 76.94 306 PRO A N 1
ATOM 2385 C CA . PRO A 1 306 ? -2.667 -2.487 2.214 1.00 76.94 306 PRO A CA 1
ATOM 2386 C C . PRO A 1 306 ? -1.948 -2.427 0.856 1.00 76.94 306 PRO A C 1
ATOM 2388 O O . PRO A 1 306 ? -2.117 -1.490 0.074 1.00 76.94 306 PRO A O 1
ATOM 2391 N N . LEU A 1 307 ? -1.189 -3.476 0.533 1.00 77.38 307 LEU A N 1
ATOM 2392 C CA . LEU A 1 307 ? -0.432 -3.622 -0.718 1.00 77.38 307 LEU A CA 1
ATOM 2393 C C . LEU A 1 307 ? -1.258 -4.236 -1.861 1.00 77.38 307 LEU A C 1
ATOM 2395 O O . LEU A 1 307 ? -0.796 -4.303 -3.007 1.00 77.38 307 LEU A O 1
ATOM 2399 N N . ASP A 1 308 ? -2.460 -4.719 -1.565 1.00 70.25 308 ASP A N 1
ATOM 2400 C CA . ASP A 1 308 ? -3.442 -5.268 -2.502 1.00 70.25 308 ASP A CA 1
ATOM 2401 C C . ASP A 1 308 ? -4.336 -4.193 -3.137 1.00 70.25 308 ASP A C 1
ATOM 2403 O O . ASP A 1 308 ? -5.348 -4.517 -3.745 1.00 70.25 308 ASP A O 1
ATOM 2407 N N . THR A 1 309 ? -3.934 -2.923 -3.051 1.00 66.50 309 THR A N 1
ATOM 2408 C CA . THR A 1 309 ? -4.612 -1.773 -3.658 1.00 66.50 309 THR A CA 1
ATOM 2409 C C . THR A 1 309 ? -3.814 -1.193 -4.850 1.00 66.50 309 THR A C 1
ATOM 2411 O O . THR A 1 309 ? -2.634 -1.511 -5.062 1.00 66.50 309 THR A O 1
ATOM 2414 N N . GLY A 1 310 ? -4.459 -0.354 -5.674 1.00 65.06 310 GLY A N 1
ATOM 2415 C CA . GLY A 1 310 ? -3.827 0.409 -6.763 1.00 65.06 310 GLY A CA 1
ATOM 2416 C C . GLY A 1 310 ? -3.777 -0.258 -8.151 1.00 65.06 310 GLY A C 1
ATOM 2417 O O . GLY A 1 310 ? -4.259 -1.365 -8.368 1.00 65.06 310 GLY A O 1
ATOM 2418 N N . LYS A 1 311 ? -3.173 0.441 -9.125 1.00 61.72 311 LYS A N 1
ATOM 2419 C CA . LYS A 1 311 ? -3.175 0.041 -10.550 1.00 61.72 311 LYS A CA 1
ATOM 2420 C C . LYS A 1 311 ? -2.435 -1.272 -10.831 1.00 61.72 311 LYS A C 1
ATOM 2422 O O . LYS A 1 311 ? -2.843 -2.018 -11.714 1.00 61.72 311 LYS A O 1
ATOM 2427 N N . SER A 1 312 ? -1.387 -1.586 -10.068 1.00 64.25 312 SER A N 1
ATOM 2428 C CA . SER A 1 312 ? -0.569 -2.782 -10.304 1.00 64.25 312 SER A CA 1
ATOM 2429 C C . SER A 1 312 ? -1.214 -4.107 -9.868 1.00 64.25 312 SER A C 1
ATOM 2431 O O . SER A 1 312 ? -0.673 -5.156 -10.209 1.00 64.25 312 SER A O 1
ATOM 2433 N N . ILE A 1 313 ? -2.377 -4.103 -9.187 1.00 62.69 313 ILE A N 1
ATOM 2434 C CA . ILE A 1 313 ? -3.104 -5.342 -8.815 1.00 62.69 313 ILE A CA 1
ATOM 2435 C C . ILE A 1 313 ? -3.434 -6.182 -10.053 1.00 62.69 313 ILE A C 1
ATOM 2437 O O . ILE A 1 313 ? -3.281 -7.399 -10.029 1.00 62.69 313 ILE A O 1
ATOM 2441 N N . GLY A 1 314 ? -3.882 -5.528 -11.132 1.00 56.09 314 GLY A N 1
ATOM 2442 C CA . GLY A 1 314 ? -4.293 -6.199 -12.368 1.00 56.09 314 GLY A CA 1
ATOM 2443 C C . GLY A 1 314 ? -3.136 -6.814 -13.161 1.00 56.09 314 GLY A C 1
ATOM 2444 O O . GLY A 1 314 ? -3.384 -7.522 -14.134 1.00 56.09 314 GLY A O 1
ATOM 2445 N N . ILE A 1 315 ? -1.891 -6.544 -12.753 1.00 63.06 315 ILE A N 1
ATOM 2446 C CA . ILE A 1 315 ? -0.669 -7.059 -13.376 1.00 63.06 315 ILE A CA 1
ATOM 2447 C C . ILE A 1 315 ? -0.149 -8.258 -12.581 1.00 63.06 315 ILE A C 1
ATOM 2449 O O . ILE A 1 315 ? -0.117 -9.379 -13.086 1.00 63.06 315 ILE A O 1
ATOM 2453 N N . GLU A 1 316 ? 0.247 -8.035 -11.326 1.00 67.69 316 GLU A N 1
ATOM 2454 C CA . GLU A 1 316 ? 0.763 -9.085 -10.452 1.00 67.69 316 GLU A CA 1
ATOM 2455 C C . GLU A 1 316 ? 0.624 -8.680 -8.978 1.00 67.69 316 GLU A C 1
ATOM 2457 O O . GLU A 1 316 ? 0.621 -7.496 -8.624 1.00 67.69 316 GLU A O 1
ATOM 2462 N N . ARG A 1 317 ? 0.514 -9.666 -8.081 1.00 78.31 317 ARG A N 1
ATOM 2463 C CA . ARG A 1 317 ? 0.335 -9.385 -6.653 1.00 78.31 317 ARG A CA 1
ATOM 2464 C C . ARG A 1 317 ? 1.583 -8.748 -6.036 1.00 78.31 317 ARG A C 1
ATOM 2466 O O . ARG A 1 317 ? 2.710 -9.033 -6.424 1.00 78.31 317 ARG A O 1
ATOM 2473 N N . SER A 1 318 ? 1.366 -7.914 -5.021 1.00 83.56 318 SER A N 1
ATOM 2474 C CA . SER A 1 318 ? 2.427 -7.243 -4.249 1.00 83.56 318 SER A CA 1
ATOM 2475 C C . SER A 1 318 ? 2.463 -7.659 -2.771 1.00 83.56 318 SER A C 1
ATOM 2477 O O . SER A 1 318 ? 3.305 -7.166 -2.031 1.00 83.56 318 SER A O 1
ATOM 2479 N N . HIS A 1 319 ? 1.571 -8.559 -2.348 1.00 86.75 319 HIS A N 1
ATOM 2480 C CA . HIS A 1 319 ? 1.424 -9.029 -0.967 1.00 86.75 319 HIS A CA 1
ATOM 2481 C C . HIS A 1 319 ? 1.447 -10.563 -0.897 1.00 86.75 319 HIS A C 1
ATOM 2483 O O . HIS A 1 319 ? 1.346 -11.245 -1.922 1.00 86.75 319 HIS A O 1
ATOM 2489 N N . GLY A 1 320 ? 1.556 -11.097 0.318 1.00 87.62 320 GLY A N 1
ATOM 2490 C CA . GLY A 1 320 ? 1.586 -12.531 0.599 1.00 87.62 320 GLY A CA 1
ATOM 2491 C C . GLY A 1 320 ? 2.992 -13.132 0.558 1.00 87.62 320 GLY A C 1
ATOM 2492 O O . GLY A 1 320 ? 4.000 -12.434 0.708 1.00 87.62 320 GLY A O 1
ATOM 2493 N N . PHE A 1 321 ? 3.060 -14.452 0.380 1.00 93.06 321 PHE A N 1
ATOM 2494 C CA . PHE A 1 321 ? 4.323 -15.184 0.302 1.00 93.06 321 PHE A CA 1
ATOM 2495 C C . PHE A 1 321 ? 4.845 -15.210 -1.135 1.00 93.06 321 PHE A C 1
ATOM 2497 O O . PHE A 1 321 ? 4.114 -15.555 -2.059 1.00 93.06 321 PHE A O 1
ATOM 2504 N N . PHE A 1 322 ? 6.118 -14.899 -1.338 1.00 90.38 322 PHE A N 1
ATOM 2505 C CA . PHE A 1 322 ? 6.819 -15.005 -2.613 1.00 90.38 322 PHE A CA 1
ATOM 2506 C C . PHE A 1 322 ? 7.921 -16.050 -2.456 1.00 90.38 322 PHE A C 1
ATOM 2508 O O . PHE A 1 322 ? 9.010 -15.747 -1.964 1.00 90.38 322 PHE A O 1
ATOM 2515 N N . VAL A 1 323 ? 7.600 -17.294 -2.819 1.00 90.00 323 VAL A N 1
ATOM 2516 C CA . VAL A 1 323 ? 8.474 -18.455 -2.626 1.00 90.00 323 VAL A CA 1
ATOM 2517 C C . VAL A 1 323 ? 9.275 -18.700 -3.897 1.00 90.00 323 VAL A C 1
ATOM 2519 O O . VAL A 1 323 ? 8.720 -19.039 -4.943 1.00 90.00 323 VAL A O 1
ATOM 2522 N N . TYR A 1 324 ? 10.588 -18.527 -3.801 1.00 86.12 324 TYR A N 1
ATOM 2523 C CA . TYR A 1 324 ? 11.532 -18.752 -4.881 1.00 86.12 324 TYR A CA 1
ATOM 2524 C C . TYR A 1 324 ? 12.246 -20.093 -4.720 1.00 86.12 324 TYR A C 1
ATOM 2526 O O . TYR A 1 324 ? 12.767 -20.410 -3.652 1.00 86.12 324 TYR A O 1
ATOM 2534 N N . VAL A 1 325 ? 12.335 -20.844 -5.812 1.00 81.75 325 VAL A N 1
ATOM 2535 C CA . VAL A 1 325 ? 13.105 -22.088 -5.916 1.00 81.75 325 VAL A CA 1
ATOM 2536 C C . VAL A 1 325 ? 14.076 -21.917 -7.074 1.00 81.75 325 VAL A C 1
ATOM 2538 O O . VAL A 1 325 ? 13.659 -21.658 -8.204 1.00 81.75 325 VAL A O 1
ATOM 2541 N N . ARG A 1 326 ? 15.381 -21.956 -6.790 1.00 77.06 326 ARG A N 1
ATOM 2542 C CA . ARG A 1 326 ? 16.463 -21.717 -7.762 1.00 77.06 326 ARG A CA 1
ATOM 2543 C C . ARG A 1 326 ? 16.282 -20.421 -8.563 1.00 77.06 326 ARG A C 1
ATOM 2545 O O . ARG A 1 326 ? 16.554 -20.355 -9.759 1.00 77.06 326 ARG A O 1
ATOM 2552 N N . GLY A 1 327 ? 15.788 -19.380 -7.889 1.00 68.06 327 GLY A N 1
ATOM 2553 C CA . GLY A 1 327 ? 15.548 -18.055 -8.471 1.00 68.06 327 GLY A CA 1
ATOM 2554 C C . GLY A 1 327 ? 14.249 -17.906 -9.273 1.00 68.06 327 GLY A C 1
ATOM 2555 O O . GLY A 1 327 ? 14.008 -16.827 -9.811 1.00 68.06 327 GLY A O 1
ATOM 2556 N N . ARG A 1 328 ? 13.388 -18.932 -9.334 1.00 67.69 328 ARG A N 1
ATOM 2557 C CA . ARG A 1 328 ? 12.057 -18.865 -9.963 1.00 67.69 328 ARG A CA 1
ATOM 2558 C C . ARG A 1 328 ? 10.958 -18.773 -8.906 1.00 67.69 328 ARG A C 1
ATOM 2560 O O . ARG A 1 328 ? 10.980 -19.548 -7.959 1.00 67.69 328 ARG A O 1
ATOM 2567 N N . LEU A 1 329 ? 9.993 -17.868 -9.081 1.00 77.38 329 LEU A N 1
ATOM 2568 C CA . LEU A 1 329 ? 8.798 -17.783 -8.231 1.00 77.38 329 LEU A CA 1
ATOM 2569 C C . LEU A 1 329 ? 7.865 -18.967 -8.531 1.00 77.38 329 LEU A C 1
ATOM 2571 O O . LEU A 1 329 ? 7.477 -19.152 -9.684 1.00 77.38 329 LEU A O 1
ATOM 2575 N N . VAL A 1 330 ? 7.508 -19.759 -7.515 1.00 79.50 330 VAL A N 1
ATOM 2576 C CA . VAL A 1 330 ? 6.776 -21.031 -7.703 1.00 79.50 330 VAL A CA 1
ATOM 2577 C C . VAL A 1 330 ? 5.342 -21.027 -7.189 1.00 79.50 330 VAL A C 1
ATOM 2579 O O . VAL A 1 330 ? 4.707 -22.069 -7.204 1.00 79.50 330 VAL A O 1
ATOM 2582 N N . ASN A 1 331 ? 4.826 -19.908 -6.679 1.00 80.31 331 ASN A N 1
ATOM 2583 C CA . ASN A 1 331 ? 3.488 -19.849 -6.081 1.00 80.31 331 ASN A CA 1
ATOM 2584 C C . ASN A 1 331 ? 2.654 -18.686 -6.613 1.00 80.31 331 ASN A C 1
ATOM 2586 O O . ASN A 1 331 ? 2.063 -17.916 -5.861 1.00 80.31 331 ASN A O 1
ATOM 2590 N N . ILE A 1 332 ? 2.645 -18.537 -7.929 1.00 70.06 332 ILE A N 1
ATOM 2591 C CA . ILE A 1 332 ? 2.176 -17.336 -8.627 1.00 70.06 332 ILE A CA 1
ATOM 2592 C C . ILE A 1 332 ? 0.684 -17.072 -8.391 1.00 70.06 332 ILE A C 1
ATOM 2594 O O . ILE A 1 332 ? 0.303 -15.938 -8.096 1.00 70.06 332 ILE A O 1
ATOM 2598 N N . ASP A 1 333 ? -0.142 -18.117 -8.420 1.00 71.25 333 ASP A N 1
ATOM 2599 C CA . ASP A 1 333 ? -1.598 -18.006 -8.242 1.00 71.25 333 ASP A CA 1
ATOM 2600 C C . ASP A 1 333 ? -2.066 -18.241 -6.801 1.00 71.25 333 ASP A C 1
ATOM 2602 O O . ASP A 1 333 ? -3.224 -17.998 -6.471 1.00 71.25 333 ASP A O 1
ATOM 2606 N N . ASP A 1 334 ? -1.154 -18.650 -5.918 1.00 79.94 334 ASP A N 1
ATOM 2607 C CA . ASP A 1 334 ? -1.462 -18.941 -4.521 1.00 79.94 334 ASP A CA 1
ATOM 2608 C C . ASP A 1 334 ? -0.637 -18.062 -3.564 1.00 79.94 334 ASP A C 1
ATOM 2610 O O . ASP A 1 334 ? 0.489 -18.420 -3.187 1.00 79.94 334 ASP A O 1
ATOM 2614 N N . PRO A 1 335 ? -1.172 -16.895 -3.157 1.00 82.25 335 PRO A N 1
ATOM 2615 C CA . PRO A 1 335 ? -0.480 -15.995 -2.239 1.00 82.25 335 PRO A CA 1
ATOM 2616 C C . PRO A 1 335 ? -0.272 -16.591 -0.855 1.00 82.25 335 PRO A C 1
ATOM 2618 O O . PRO A 1 335 ? 0.660 -16.170 -0.172 1.00 82.25 335 PRO A O 1
ATOM 2621 N N . GLY A 1 336 ? -1.106 -17.556 -0.455 1.00 83.88 336 GLY A N 1
ATOM 2622 C CA . GLY A 1 336 ? -1.041 -18.235 0.837 1.00 83.88 336 GLY A CA 1
ATOM 2623 C C . GLY A 1 336 ? -0.109 -19.447 0.852 1.00 83.88 336 GLY A C 1
ATOM 2624 O O . GLY A 1 336 ? 0.159 -19.972 1.929 1.00 83.88 336 GLY A O 1
ATOM 2625 N N . PHE A 1 337 ? 0.393 -19.888 -0.307 1.00 90.56 337 PHE A N 1
ATOM 2626 C CA . PHE A 1 337 ? 1.225 -21.091 -0.442 1.00 90.56 337 PHE A CA 1
ATOM 2627 C C . PHE A 1 337 ? 0.586 -22.337 0.212 1.00 90.56 337 PHE A C 1
ATOM 2629 O O . PHE A 1 337 ? 1.236 -23.106 0.916 1.00 90.56 337 PHE A O 1
ATOM 2636 N N . GLY A 1 338 ? -0.722 -22.518 0.033 1.00 83.19 338 GLY A N 1
ATOM 2637 C CA . GLY A 1 338 ? -1.512 -23.632 0.553 1.00 83.19 338 GLY A CA 1
ATOM 2638 C C . GLY A 1 338 ? -1.897 -23.511 2.029 1.00 83.19 338 GLY A C 1
ATOM 2639 O O . GLY A 1 338 ? -2.562 -24.402 2.555 1.00 83.19 338 GLY A O 1
ATOM 2640 N N . ILE A 1 339 ? -1.522 -22.423 2.708 1.00 84.25 339 ILE A N 1
ATOM 2641 C CA . ILE A 1 339 ? -1.975 -22.135 4.072 1.00 84.25 339 ILE A CA 1
ATOM 2642 C C . ILE A 1 339 ? -3.424 -21.634 4.017 1.00 84.25 339 ILE A C 1
ATOM 2644 O O . ILE A 1 339 ? -3.756 -20.725 3.255 1.00 84.25 339 ILE A O 1
ATOM 2648 N N . SER A 1 340 ? -4.292 -22.216 4.851 1.00 75.19 340 SER A N 1
ATOM 2649 C CA . SER A 1 340 ? -5.707 -21.833 4.924 1.00 75.19 340 SER A CA 1
ATOM 2650 C C . SER A 1 340 ? -5.878 -20.338 5.207 1.00 75.19 340 SER A C 1
ATOM 2652 O O . SER A 1 340 ? -5.291 -19.804 6.149 1.00 75.19 340 SER A O 1
ATOM 2654 N N . ARG A 1 341 ? -6.755 -19.674 4.441 1.00 67.06 341 ARG A N 1
ATOM 2655 C CA . ARG A 1 341 ? -7.081 -18.247 4.622 1.00 67.06 341 ARG A CA 1
ATOM 2656 C C . ARG A 1 341 ? -7.608 -17.931 6.023 1.00 67.06 341 ARG A C 1
ATOM 2658 O O . ARG A 1 341 ? -7.375 -16.838 6.517 1.00 67.06 341 ARG A O 1
ATOM 2665 N N . ASN A 1 342 ? -8.233 -18.894 6.702 1.00 61.41 342 ASN A N 1
ATOM 2666 C CA . ASN A 1 342 ? -8.715 -18.714 8.077 1.00 61.41 342 ASN A CA 1
ATOM 2667 C C . ASN A 1 342 ? -7.571 -18.541 9.091 1.00 61.41 342 ASN A C 1
ATOM 2669 O O . ASN A 1 342 ? -7.778 -17.974 10.159 1.00 61.41 342 ASN A O 1
ATOM 2673 N N . LEU A 1 343 ? -6.365 -19.010 8.758 1.00 63.44 343 LEU A N 1
ATOM 2674 C CA . LEU A 1 343 ? -5.158 -18.825 9.567 1.00 63.44 343 LEU A CA 1
ATOM 2675 C C . LEU A 1 343 ? -4.428 -17.514 9.225 1.00 63.44 343 LEU A C 1
ATOM 2677 O O . LEU A 1 343 ? -3.578 -17.057 9.986 1.00 63.44 343 LEU A O 1
ATOM 2681 N N . LEU A 1 344 ? -4.771 -16.888 8.096 1.00 71.00 344 LEU A N 1
ATOM 2682 C CA . LEU A 1 344 ? -4.145 -15.674 7.580 1.00 71.00 344 LEU A CA 1
ATOM 2683 C C . LEU A 1 344 ? -5.140 -14.511 7.657 1.00 71.00 344 LEU A C 1
ATOM 2685 O O . LEU A 1 344 ? -5.880 -14.244 6.712 1.00 71.00 344 LEU A O 1
ATOM 2689 N N . ARG A 1 345 ? -5.167 -13.799 8.793 1.00 68.62 345 ARG A N 1
ATOM 2690 C CA . ARG A 1 345 ? -6.073 -12.653 9.003 1.00 68.62 345 ARG A CA 1
ATOM 2691 C C . ARG A 1 345 ? -5.965 -11.658 7.839 1.00 68.62 345 ARG A C 1
ATOM 2693 O O . ARG A 1 345 ? -4.911 -11.050 7.660 1.00 68.62 345 ARG A O 1
ATOM 2700 N N . HIS A 1 346 ? -7.070 -11.441 7.118 1.00 60.69 346 HIS A N 1
ATOM 2701 C CA . HIS A 1 346 ? -7.114 -10.641 5.885 1.00 60.69 346 HIS A CA 1
ATOM 2702 C C . HIS A 1 346 ? -6.443 -9.264 6.022 1.00 60.69 346 HIS A C 1
ATOM 2704 O O . HIS A 1 346 ? -5.579 -8.926 5.222 1.00 60.69 346 HIS A O 1
ATOM 2710 N N . GLY A 1 347 ? -6.771 -8.502 7.074 1.00 65.38 347 GLY A N 1
ATOM 2711 C CA . GLY A 1 347 ? -6.212 -7.158 7.279 1.00 65.38 347 GLY A CA 1
ATOM 2712 C C . GLY A 1 347 ? -4.693 -7.120 7.493 1.00 65.38 347 GLY A C 1
ATOM 2713 O O . GLY A 1 347 ? -4.042 -6.160 7.103 1.00 65.38 347 GLY A O 1
ATOM 2714 N N . THR A 1 348 ? -4.108 -8.168 8.077 1.00 73.19 348 THR A N 1
ATOM 2715 C CA . THR A 1 348 ? -2.647 -8.293 8.187 1.00 73.19 348 THR A CA 1
ATOM 2716 C C . THR A 1 348 ? -2.058 -8.813 6.881 1.00 73.19 348 THR A C 1
ATOM 2718 O O . THR A 1 348 ? -1.012 -8.346 6.446 1.00 73.19 348 THR A O 1
ATOM 2721 N N . PHE A 1 349 ? -2.725 -9.776 6.247 1.00 76.81 349 PHE A N 1
ATOM 2722 C CA . PHE A 1 349 ? -2.229 -10.446 5.053 1.00 76.81 349 PHE A CA 1
ATOM 2723 C C . PHE A 1 349 ? -2.131 -9.516 3.835 1.00 76.81 349 PHE A C 1
ATOM 2725 O O . PHE A 1 349 ? -1.153 -9.597 3.094 1.00 76.81 349 PHE A O 1
ATOM 2732 N N . SER A 1 350 ? -3.063 -8.574 3.674 1.00 78.62 350 SER A N 1
ATOM 2733 C CA . SER A 1 350 ? -2.999 -7.550 2.621 1.00 78.62 350 SER A CA 1
ATOM 2734 C C . SER A 1 350 ? -1.834 -6.565 2.789 1.00 78.62 350 SER A C 1
ATOM 2736 O O . SER A 1 350 ? -1.359 -5.991 1.812 1.00 78.62 350 SER A O 1
ATOM 2738 N N . ARG A 1 351 ? -1.335 -6.392 4.018 1.00 83.25 351 ARG A N 1
ATOM 2739 C CA . ARG A 1 351 ? -0.214 -5.507 4.399 1.00 83.25 351 ARG A CA 1
ATOM 2740 C C . ARG A 1 351 ? 1.110 -6.245 4.582 1.00 83.25 351 ARG A C 1
ATOM 2742 O O . ARG A 1 351 ? 2.113 -5.655 4.982 1.00 83.25 351 ARG A O 1
ATOM 2749 N N . PHE A 1 352 ? 1.103 -7.550 4.346 1.00 89.38 352 PHE A N 1
ATOM 2750 C CA . PHE A 1 352 ? 2.218 -8.443 4.602 1.00 89.38 352 PHE A CA 1
ATOM 2751 C C . PHE A 1 352 ? 2.886 -8.846 3.296 1.00 89.38 352 PHE A C 1
ATOM 2753 O O . PHE A 1 352 ? 2.226 -9.171 2.307 1.00 89.38 352 PHE A O 1
ATOM 2760 N N . ARG A 1 353 ? 4.215 -8.896 3.317 1.00 92.94 353 ARG A N 1
ATOM 2761 C CA . ARG A 1 353 ? 5.015 -9.411 2.213 1.00 92.94 353 ARG A CA 1
ATOM 2762 C C . ARG A 1 353 ? 6.185 -10.208 2.761 1.00 92.94 353 ARG A C 1
ATOM 2764 O O . ARG A 1 353 ? 6.948 -9.715 3.582 1.00 92.94 353 ARG A O 1
ATOM 2771 N N . MET A 1 354 ? 6.359 -11.429 2.276 1.00 94.12 354 MET A N 1
ATOM 2772 C CA . MET A 1 354 ? 7.523 -12.247 2.605 1.00 94.12 354 MET A CA 1
ATOM 2773 C C . MET A 1 354 ? 8.160 -12.763 1.331 1.00 94.12 354 MET A C 1
ATOM 2775 O O . MET A 1 354 ? 7.492 -13.410 0.529 1.00 94.12 354 MET A O 1
ATOM 2779 N N . VAL A 1 355 ? 9.453 -12.507 1.170 1.00 92.00 355 VAL A N 1
ATOM 2780 C CA . VAL A 1 355 ? 10.251 -13.025 0.058 1.00 92.00 355 VAL A CA 1
ATOM 2781 C C . VAL A 1 355 ? 11.208 -14.053 0.615 1.00 92.00 355 VAL A C 1
ATOM 2783 O O . VAL A 1 355 ? 11.952 -13.764 1.550 1.00 92.00 355 VAL A O 1
ATOM 2786 N N . VAL A 1 356 ? 11.164 -15.265 0.072 1.00 92.75 356 VAL A N 1
ATOM 2787 C CA . VAL A 1 356 ? 11.885 -16.406 0.633 1.00 92.75 356 VAL A CA 1
ATOM 2788 C C . VAL A 1 356 ? 12.405 -17.323 -0.463 1.00 92.75 356 VAL A C 1
ATOM 2790 O O . VAL A 1 356 ? 11.719 -17.569 -1.449 1.00 92.75 356 VAL A O 1
ATOM 2793 N N . HIS A 1 357 ? 13.617 -17.836 -0.280 1.00 91.81 357 HIS A N 1
ATOM 2794 C CA . HIS A 1 357 ? 14.284 -18.765 -1.183 1.00 91.81 357 HIS A CA 1
ATOM 2795 C C . HIS A 1 357 ? 14.460 -20.116 -0.492 1.00 91.81 357 HIS A C 1
ATOM 2797 O O . HIS A 1 357 ? 15.029 -20.184 0.602 1.00 91.81 357 HIS A O 1
ATOM 2803 N N . ILE A 1 358 ? 13.951 -21.175 -1.125 1.00 91.44 358 ILE A N 1
ATOM 2804 C CA . ILE A 1 358 ? 13.929 -22.543 -0.596 1.00 91.44 358 ILE A CA 1
ATOM 2805 C C . ILE A 1 358 ? 14.248 -23.518 -1.738 1.00 91.44 358 ILE A C 1
ATOM 2807 O O . ILE A 1 358 ? 13.360 -24.113 -2.344 1.00 91.44 358 ILE A O 1
ATOM 2811 N N . ASP A 1 359 ? 15.532 -23.670 -2.060 1.00 87.38 359 ASP A N 1
ATOM 2812 C CA . ASP A 1 359 ? 15.967 -24.426 -3.246 1.00 87.38 359 ASP A CA 1
ATOM 2813 C C . ASP A 1 359 ? 15.706 -25.939 -3.158 1.00 87.38 359 ASP A C 1
ATOM 2815 O O . ASP A 1 359 ? 15.644 -26.605 -4.188 1.00 87.38 359 ASP A O 1
ATOM 2819 N N . SER A 1 360 ? 15.527 -26.483 -1.952 1.00 86.69 360 SER A N 1
ATOM 2820 C CA . SER A 1 360 ? 15.188 -27.897 -1.725 1.00 86.69 360 SER A CA 1
ATOM 2821 C C . SER A 1 360 ? 13.801 -28.284 -2.243 1.00 86.69 360 SER A C 1
ATOM 2823 O O . SER A 1 360 ? 13.562 -29.454 -2.516 1.00 86.69 360 SER A O 1
ATOM 2825 N N . LEU A 1 361 ? 12.898 -27.316 -2.443 1.00 86.81 361 LEU A N 1
ATOM 2826 C CA . LEU A 1 361 ? 11.572 -27.580 -3.011 1.00 86.81 361 LEU A CA 1
ATOM 2827 C C . LEU A 1 361 ? 11.614 -27.927 -4.508 1.00 86.81 361 LEU A C 1
ATOM 2829 O O . LEU A 1 361 ? 10.572 -28.261 -5.064 1.00 86.81 361 LEU A O 1
ATOM 2833 N N . ASP A 1 362 ? 12.782 -27.863 -5.162 1.00 80.75 362 ASP A N 1
ATOM 2834 C CA . ASP A 1 362 ? 12.963 -28.232 -6.576 1.00 80.75 362 ASP A CA 1
ATOM 2835 C C . ASP A 1 362 ? 12.504 -29.672 -6.859 1.00 80.75 362 ASP A C 1
ATOM 2837 O O . ASP A 1 362 ? 11.896 -29.930 -7.897 1.00 80.75 362 ASP A O 1
ATOM 2841 N N . GLU A 1 363 ? 12.710 -30.583 -5.902 1.00 77.75 363 GLU A N 1
ATOM 2842 C CA . GLU A 1 363 ? 12.308 -31.996 -5.993 1.00 77.75 363 GLU A CA 1
ATOM 2843 C C . GLU A 1 363 ? 10.783 -32.194 -5.943 1.00 77.75 363 GLU A C 1
ATOM 2845 O O . GLU A 1 363 ? 10.258 -33.177 -6.463 1.00 77.75 363 GLU A O 1
ATOM 2850 N N . GLU A 1 364 ? 10.058 -31.232 -5.371 1.00 78.62 364 GLU A N 1
ATOM 2851 C CA . GLU A 1 364 ? 8.605 -31.275 -5.187 1.00 78.62 364 GLU A CA 1
ATOM 2852 C C . GLU A 1 364 ? 7.849 -30.476 -6.262 1.00 78.62 364 GLU A C 1
ATOM 2854 O O . GLU A 1 364 ? 6.614 -30.391 -6.241 1.00 78.62 364 GLU A O 1
ATOM 2859 N N . LEU A 1 365 ? 8.558 -29.867 -7.218 1.00 71.88 365 LEU A N 1
ATOM 2860 C CA . LEU A 1 365 ? 7.932 -29.099 -8.290 1.00 71.88 365 LEU A CA 1
ATOM 2861 C C . LEU A 1 365 ? 7.097 -30.003 -9.203 1.00 71.88 365 LEU A C 1
ATOM 2863 O O . LEU A 1 365 ? 7.541 -31.042 -9.695 1.00 71.88 365 LEU A O 1
ATOM 2867 N N . ARG A 1 366 ? 5.859 -29.579 -9.485 1.00 65.12 366 ARG A N 1
ATOM 2868 C CA . ARG A 1 366 ? 5.029 -30.218 -10.518 1.00 65.12 366 ARG A CA 1
ATOM 2869 C C . ARG A 1 366 ? 5.596 -29.947 -11.915 1.00 65.12 366 ARG A C 1
ATOM 2871 O O . ARG A 1 366 ? 6.457 -29.090 -12.090 1.00 65.12 366 ARG A O 1
ATOM 2878 N N . SER A 1 367 ? 5.078 -30.643 -12.928 1.00 53.22 367 SER A N 1
ATOM 2879 C CA . SER A 1 367 ? 5.511 -30.488 -14.327 1.00 53.22 367 SER A CA 1
ATOM 2880 C C . SER A 1 367 ? 5.461 -29.035 -14.823 1.00 53.22 367 SER A C 1
ATOM 2882 O O . SER A 1 367 ? 6.362 -28.621 -15.546 1.00 53.22 367 SER A O 1
ATOM 2884 N N . SER A 1 368 ? 4.479 -28.238 -14.378 1.00 50.91 368 SER A N 1
ATOM 2885 C CA . SER A 1 368 ? 4.393 -26.800 -14.686 1.00 50.91 368 SER A CA 1
ATOM 2886 C C . SER A 1 368 ? 5.497 -25.960 -14.029 1.00 50.91 368 SER A C 1
ATOM 2888 O O . SER A 1 368 ? 5.828 -24.880 -14.513 1.00 50.91 368 SER A O 1
ATOM 2890 N N . ARG A 1 369 ? 6.112 -26.461 -12.946 1.00 57.59 369 ARG A N 1
ATOM 2891 C CA . ARG A 1 369 ? 7.089 -25.762 -12.087 1.00 57.59 369 ARG A CA 1
ATOM 2892 C C . ARG A 1 369 ? 6.548 -24.462 -11.472 1.00 57.59 369 ARG A C 1
ATOM 2894 O O . ARG A 1 369 ? 7.305 -23.538 -11.186 1.00 57.59 369 ARG A O 1
ATOM 2901 N N . GLU A 1 370 ? 5.231 -24.409 -11.283 1.00 55.62 370 GLU A N 1
ATOM 2902 C CA . GLU A 1 370 ? 4.461 -23.248 -10.789 1.00 55.62 370 GLU A CA 1
ATOM 2903 C C . GLU A 1 370 ? 3.605 -23.578 -9.569 1.00 55.62 370 GLU A C 1
ATOM 2905 O O . GLU A 1 370 ? 2.866 -22.741 -9.060 1.00 55.62 370 GLU A O 1
ATOM 2910 N N . THR A 1 371 ? 3.674 -24.831 -9.136 1.00 63.38 371 THR A N 1
ATOM 2911 C CA . THR A 1 371 ? 3.052 -25.341 -7.925 1.00 63.38 371 THR A CA 1
ATOM 2912 C C . THR A 1 371 ? 3.938 -26.445 -7.372 1.00 63.38 371 THR A C 1
ATOM 2914 O O . THR A 1 371 ? 4.635 -27.150 -8.114 1.00 63.38 371 THR A O 1
ATOM 2917 N N . VAL A 1 372 ? 3.901 -26.597 -6.056 1.00 73.88 372 VAL A N 1
ATOM 2918 C CA . VAL A 1 372 ? 4.633 -27.636 -5.335 1.00 73.88 372 VAL A CA 1
ATOM 2919 C C . VAL A 1 372 ? 3.657 -28.770 -5.002 1.00 73.88 372 VAL A C 1
ATOM 2921 O O . VAL A 1 372 ? 2.465 -28.537 -4.772 1.00 73.88 372 VAL A O 1
ATOM 2924 N N . ARG A 1 373 ? 4.107 -30.026 -5.049 1.00 75.44 373 ARG A N 1
ATOM 2925 C CA . ARG A 1 373 ? 3.309 -31.176 -4.607 1.00 75.44 373 ARG A CA 1
ATOM 2926 C C . ARG A 1 373 ? 3.072 -31.095 -3.100 1.00 75.44 373 ARG A C 1
ATOM 2928 O O . ARG A 1 373 ? 3.882 -30.554 -2.350 1.00 75.44 373 ARG A O 1
ATOM 2935 N N . ALA A 1 374 ? 1.926 -31.606 -2.656 1.00 78.38 374 ALA A N 1
ATOM 2936 C CA . ALA A 1 374 ? 1.696 -31.779 -1.230 1.00 78.38 374 ALA A CA 1
ATOM 2937 C C . ALA A 1 374 ? 2.638 -32.882 -0.735 1.00 78.38 374 ALA A C 1
ATOM 2939 O O . ALA A 1 374 ? 2.672 -33.965 -1.315 1.00 78.38 374 ALA A O 1
ATOM 2940 N N . GLY A 1 375 ? 3.407 -32.588 0.306 1.00 83.50 375 GLY A N 1
ATOM 2941 C CA . GLY A 1 375 ? 4.466 -33.461 0.789 1.00 83.50 375 GLY A CA 1
ATOM 2942 C C . GLY A 1 375 ? 5.098 -32.903 2.057 1.00 83.50 375 GLY A C 1
ATOM 2943 O O . GLY A 1 375 ? 4.778 -31.793 2.489 1.00 83.50 375 GLY A O 1
ATOM 2944 N N . VAL A 1 376 ? 6.009 -33.674 2.649 1.00 86.44 376 VAL A N 1
ATOM 2945 C CA . VAL A 1 376 ? 6.638 -33.334 3.935 1.00 86.44 376 VAL A CA 1
ATOM 2946 C C . VAL A 1 376 ? 7.401 -32.011 3.843 1.00 86.44 376 VAL A C 1
ATOM 2948 O O . VAL A 1 376 ? 7.210 -31.139 4.691 1.00 86.44 376 VAL A O 1
ATOM 2951 N N . LEU A 1 377 ? 8.206 -31.821 2.791 1.00 89.12 377 LEU A N 1
ATOM 2952 C CA . LEU A 1 377 ? 8.967 -30.587 2.572 1.00 89.12 377 LEU A CA 1
ATOM 2953 C C . LEU A 1 377 ? 8.044 -29.371 2.417 1.00 89.12 377 LEU A C 1
ATOM 2955 O O . LEU A 1 377 ? 8.271 -28.337 3.045 1.00 89.12 377 LEU A O 1
ATOM 2959 N N . THR A 1 378 ? 6.955 -29.508 1.658 1.00 88.31 378 THR A N 1
ATOM 2960 C CA . THR A 1 378 ? 5.950 -28.450 1.472 1.00 88.31 378 THR A CA 1
ATOM 2961 C C . THR A 1 378 ? 5.266 -28.080 2.787 1.00 88.31 378 THR A C 1
ATOM 2963 O O . THR A 1 378 ? 5.122 -26.896 3.083 1.00 88.31 378 THR A O 1
ATOM 2966 N N . THR A 1 379 ? 4.905 -29.058 3.623 1.00 90.00 379 THR A N 1
ATOM 2967 C CA . THR A 1 379 ? 4.311 -28.803 4.946 1.00 90.00 379 THR A CA 1
ATOM 2968 C C . THR A 1 379 ? 5.297 -28.118 5.895 1.00 90.00 379 THR A C 1
ATOM 2970 O O . THR A 1 379 ? 4.927 -27.182 6.605 1.00 90.00 379 THR A O 1
ATOM 2973 N N . ILE A 1 380 ? 6.568 -28.531 5.892 1.00 91.12 380 ILE A N 1
ATOM 2974 C CA . ILE A 1 380 ? 7.618 -27.868 6.676 1.00 91.12 380 ILE A CA 1
ATOM 2975 C C . ILE A 1 380 ? 7.776 -26.413 6.215 1.00 91.12 380 ILE A C 1
ATOM 2977 O O . ILE A 1 380 ? 7.778 -25.510 7.054 1.00 91.12 380 ILE A O 1
ATOM 2981 N N . ALA A 1 381 ? 7.833 -26.170 4.902 1.00 93.75 381 ALA A N 1
ATOM 2982 C CA . ALA A 1 381 ? 7.886 -24.824 4.341 1.00 93.75 381 ALA A CA 1
ATOM 2983 C C . ALA A 1 381 ? 6.677 -23.985 4.788 1.00 93.75 381 ALA A C 1
ATOM 2985 O O . ALA A 1 381 ? 6.863 -22.906 5.346 1.00 93.75 381 ALA A O 1
ATOM 2986 N N . GLN A 1 382 ? 5.451 -24.498 4.645 1.00 93.88 382 GLN A N 1
ATOM 2987 C CA . GLN A 1 382 ? 4.222 -23.832 5.096 1.00 93.88 382 GLN A CA 1
ATOM 2988 C C . GLN A 1 382 ? 4.271 -23.451 6.579 1.00 93.88 382 GLN A C 1
ATOM 2990 O O . GLN A 1 382 ? 3.904 -22.334 6.944 1.00 93.88 382 GLN A O 1
ATOM 2995 N N . ASN A 1 383 ? 4.780 -24.334 7.438 1.00 93.12 383 ASN A N 1
ATOM 2996 C CA . ASN A 1 383 ? 4.918 -24.054 8.865 1.00 93.12 383 ASN A CA 1
ATOM 2997 C C . ASN A 1 383 ? 5.918 -22.924 9.151 1.00 93.12 383 ASN A C 1
ATOM 2999 O O . ASN A 1 383 ? 5.652 -22.073 10.003 1.00 93.12 383 ASN A O 1
ATOM 3003 N N . VAL A 1 384 ? 7.037 -22.872 8.419 1.00 94.25 384 VAL A N 1
ATOM 3004 C CA . VAL A 1 384 ? 8.008 -21.765 8.493 1.00 94.25 384 VAL A CA 1
ATOM 3005 C C . VAL A 1 384 ? 7.363 -20.446 8.056 1.00 94.25 384 VAL A C 1
ATOM 3007 O O . VAL A 1 384 ? 7.452 -19.453 8.782 1.00 94.25 384 VAL A O 1
ATOM 3010 N N . LEU A 1 385 ? 6.674 -20.435 6.910 1.00 95.69 385 LEU A N 1
ATOM 3011 C CA . LEU A 1 385 ? 5.977 -19.253 6.389 1.00 95.69 385 LEU A CA 1
ATOM 3012 C C . LEU A 1 385 ? 4.905 -18.750 7.364 1.00 95.69 385 LEU A C 1
ATOM 3014 O O . LEU A 1 385 ? 4.825 -17.555 7.645 1.00 95.69 385 LEU A O 1
ATOM 3018 N N . HIS A 1 386 ? 4.119 -19.661 7.941 1.00 91.81 386 HIS A N 1
ATOM 3019 C CA . HIS A 1 386 ? 3.087 -19.324 8.918 1.00 91.81 386 HIS A CA 1
ATOM 3020 C C . HIS A 1 386 ? 3.692 -18.758 10.213 1.00 91.81 386 HIS A C 1
ATOM 3022 O O . HIS A 1 386 ? 3.204 -17.756 10.736 1.00 91.81 386 HIS A O 1
ATOM 3028 N N . GLY A 1 387 ? 4.791 -19.332 10.712 1.00 90.81 387 GLY A N 1
ATOM 3029 C CA . GLY A 1 387 ? 5.511 -18.771 11.857 1.00 90.81 387 GLY A CA 1
ATOM 3030 C C . GLY A 1 387 ? 5.999 -17.342 11.595 1.00 90.81 387 GLY A C 1
ATOM 3031 O O . GLY A 1 387 ? 5.790 -16.451 12.420 1.00 90.81 387 GLY A O 1
ATOM 3032 N N . ALA A 1 388 ? 6.579 -17.093 10.417 1.00 95.12 388 ALA A N 1
ATOM 3033 C CA . ALA A 1 388 ? 6.999 -15.758 9.989 1.00 95.12 388 ALA A CA 1
ATOM 3034 C C . ALA A 1 388 ? 5.822 -14.768 9.881 1.00 95.12 388 ALA A C 1
ATOM 3036 O O . ALA A 1 388 ? 5.919 -13.640 10.369 1.00 95.12 388 ALA A O 1
ATOM 3037 N N . PHE A 1 389 ? 4.685 -15.199 9.329 1.00 91.88 389 PHE A N 1
ATOM 3038 C CA . PHE A 1 389 ? 3.458 -14.399 9.297 1.00 91.88 389 PHE A CA 1
ATOM 3039 C C . PHE A 1 389 ? 2.941 -14.060 10.703 1.00 91.88 389 PHE A C 1
ATOM 3041 O O . PHE A 1 389 ? 2.568 -12.919 10.967 1.00 91.88 389 PHE A O 1
ATOM 3048 N N . ASN A 1 390 ? 2.976 -15.011 11.640 1.00 86.50 390 ASN A N 1
ATOM 3049 C CA . ASN A 1 390 ? 2.562 -14.767 13.023 1.00 86.50 390 ASN A CA 1
ATOM 3050 C C . ASN A 1 390 ? 3.442 -13.724 13.720 1.00 86.50 390 ASN A C 1
ATOM 3052 O O . ASN A 1 390 ? 2.925 -12.901 14.475 1.00 86.50 390 ASN A O 1
ATOM 3056 N N . HIS A 1 391 ? 4.748 -13.712 13.440 1.00 92.94 391 HIS A N 1
ATOM 3057 C CA . HIS A 1 391 ? 5.636 -12.652 13.919 1.00 92.94 391 HIS A CA 1
ATOM 3058 C C . HIS A 1 391 ? 5.220 -11.283 13.362 1.00 92.94 391 HIS A C 1
ATOM 3060 O O . HIS A 1 391 ? 5.025 -10.336 14.124 1.00 92.94 391 HIS A O 1
ATOM 3066 N N . ALA A 1 392 ? 5.032 -11.199 12.043 1.00 90.69 392 ALA A N 1
ATOM 3067 C CA . ALA A 1 392 ? 4.585 -9.990 11.359 1.00 90.69 392 ALA A CA 1
ATOM 3068 C C . ALA A 1 392 ? 3.246 -9.461 11.901 1.00 90.69 392 ALA A C 1
ATOM 3070 O O . ALA A 1 392 ? 3.114 -8.265 12.157 1.00 90.69 392 ALA A O 1
ATOM 3071 N N . ARG A 1 393 ? 2.274 -10.347 12.144 1.00 85.69 393 ARG A N 1
ATOM 3072 C CA . ARG A 1 393 ? 0.976 -10.000 12.737 1.00 85.69 393 ARG A CA 1
ATOM 3073 C C . ARG A 1 393 ? 1.128 -9.352 14.109 1.00 85.69 393 ARG A C 1
ATOM 3075 O O . ARG A 1 393 ? 0.537 -8.306 14.354 1.00 85.69 393 ARG A O 1
ATOM 3082 N N . VAL A 1 394 ? 1.930 -9.949 14.990 1.00 85.19 394 VAL A N 1
ATOM 3083 C CA . VAL A 1 394 ? 2.171 -9.410 16.339 1.00 85.19 394 VAL A CA 1
ATOM 3084 C C . VAL A 1 394 ? 2.878 -8.054 16.272 1.00 85.19 394 VAL A C 1
ATOM 3086 O O . VAL A 1 394 ? 2.552 -7.153 17.043 1.00 85.19 394 VAL A O 1
ATOM 3089 N N . ALA A 1 395 ? 3.824 -7.883 15.345 1.00 86.56 395 ALA A N 1
ATOM 3090 C CA . ALA A 1 395 ? 4.492 -6.603 15.135 1.00 86.56 395 ALA A CA 1
ATOM 3091 C C . ALA A 1 395 ? 3.514 -5.515 14.661 1.00 86.56 395 ALA A C 1
ATOM 3093 O O . ALA A 1 395 ? 3.529 -4.418 15.220 1.00 86.56 395 ALA A O 1
ATOM 3094 N N . LEU A 1 396 ? 2.627 -5.836 13.709 1.00 81.69 396 LEU A N 1
ATOM 3095 C CA . LEU A 1 396 ? 1.577 -4.926 13.246 1.00 81.69 396 LEU A CA 1
ATOM 3096 C C . LEU A 1 396 ? 0.626 -4.545 14.379 1.00 81.69 396 LEU A C 1
ATOM 3098 O O . LEU A 1 396 ? 0.407 -3.367 14.620 1.00 81.69 396 LEU A O 1
ATOM 3102 N N . GLU A 1 397 ? 0.136 -5.526 15.137 1.00 77.31 397 GLU A N 1
ATOM 3103 C CA . GLU A 1 397 ? -0.761 -5.285 16.272 1.00 77.31 397 GLU A CA 1
ATOM 3104 C C . GLU A 1 397 ? -0.117 -4.415 17.356 1.00 77.31 397 GLU A C 1
ATOM 3106 O O . GLU A 1 397 ? -0.807 -3.630 18.005 1.00 77.31 397 GLU A O 1
ATOM 3111 N N . LYS A 1 398 ? 1.197 -4.549 17.573 1.00 80.00 398 LYS A N 1
ATOM 3112 C CA . LYS A 1 398 ? 1.953 -3.711 18.510 1.00 80.00 398 LYS A CA 1
ATOM 3113 C C . LYS A 1 398 ? 2.152 -2.293 17.978 1.00 80.00 398 LYS A C 1
ATOM 3115 O O . LYS A 1 398 ? 2.201 -1.365 18.780 1.00 80.00 398 LYS A O 1
ATOM 3120 N N . HIS A 1 399 ? 2.311 -2.129 16.667 1.00 80.31 399 HIS A N 1
ATOM 3121 C CA . HIS A 1 399 ? 2.392 -0.818 16.022 1.00 80.31 399 HIS A CA 1
ATOM 3122 C C . HIS A 1 399 ? 1.048 -0.097 16.084 1.00 80.31 399 HIS A C 1
ATOM 3124 O O . HIS A 1 399 ? 0.976 1.014 16.592 1.00 80.31 399 HIS A O 1
ATOM 3130 N N . GLU A 1 400 ? -0.029 -0.780 15.700 1.00 67.56 400 GLU A N 1
ATOM 3131 C CA . GLU A 1 400 ? -1.399 -0.260 15.760 1.00 67.56 400 GLU A CA 1
ATOM 3132 C C . GLU A 1 400 ? -1.812 0.095 17.196 1.00 67.56 400 GLU A C 1
ATOM 3134 O O . GLU A 1 400 ? -2.467 1.107 17.405 1.00 67.56 400 GLU A O 1
ATOM 3139 N N . ALA A 1 401 ? -1.365 -0.668 18.200 1.00 63.81 401 ALA A N 1
ATOM 3140 C CA . ALA A 1 401 ? -1.619 -0.361 19.611 1.00 63.81 401 ALA A CA 1
ATOM 3141 C C . ALA A 1 401 ? -0.856 0.869 20.148 1.00 63.81 401 ALA A C 1
ATOM 3143 O O . ALA A 1 401 ? -1.166 1.338 21.243 1.00 63.81 401 ALA A O 1
ATOM 3144 N N . LYS A 1 402 ? 0.164 1.364 19.433 1.00 60.84 402 LYS A N 1
ATOM 3145 C CA . LYS A 1 402 ? 0.929 2.569 19.804 1.00 60.84 402 LYS A CA 1
ATOM 3146 C C . LYS A 1 402 ? 0.385 3.848 19.172 1.00 60.84 402 LYS A C 1
ATOM 3148 O O . LYS A 1 402 ? 0.692 4.922 19.677 1.00 60.84 402 LYS A O 1
ATOM 3153 N N . VAL A 1 403 ? -0.376 3.741 18.085 1.00 57.12 403 VAL A N 1
ATOM 3154 C CA . VAL A 1 403 ? -1.048 4.885 17.460 1.00 57.12 403 VAL A CA 1
ATOM 3155 C C . VAL A 1 403 ? -2.300 5.178 18.285 1.00 57.12 403 VAL A C 1
ATOM 3157 O O . VAL A 1 403 ? -3.111 4.276 18.497 1.00 57.12 403 VAL A O 1
ATOM 3160 N N . SER A 1 404 ? -2.459 6.400 18.803 1.00 54.97 404 SER A N 1
ATOM 3161 C CA . SER A 1 404 ? -3.681 6.741 19.543 1.00 54.97 404 SER A CA 1
ATOM 3162 C C . SER A 1 404 ? -4.895 6.707 18.603 1.00 54.97 404 SER A C 1
ATOM 3164 O O . SER A 1 404 ? -4.778 7.035 17.422 1.00 54.97 404 SER A O 1
ATOM 3166 N N . ALA A 1 405 ? -6.069 6.324 19.116 1.00 51.88 405 ALA A N 1
ATOM 3167 C CA . ALA A 1 405 ? -7.328 6.380 18.363 1.00 51.88 405 ALA A CA 1
ATOM 3168 C C . ALA A 1 405 ? -7.571 7.788 17.774 1.00 51.88 405 ALA A C 1
ATOM 3170 O O . ALA A 1 405 ? -7.859 7.934 16.585 1.00 51.88 405 ALA A O 1
ATOM 3171 N N . GLY A 1 406 ? -7.273 8.833 18.560 1.00 50.41 406 GLY A N 1
ATOM 3172 C CA . GLY A 1 406 ? -7.268 10.231 18.118 1.00 50.41 406 GLY A CA 1
ATOM 3173 C C . GLY A 1 406 ? -6.363 10.515 16.911 1.00 50.41 406 GLY A C 1
ATOM 3174 O O . GLY A 1 406 ? -6.793 11.191 15.982 1.00 50.41 406 GLY A O 1
ATOM 3175 N N . GLN A 1 407 ? -5.153 9.942 16.840 1.00 54.94 407 GLN A N 1
ATOM 3176 C CA . GLN A 1 407 ? -4.263 10.099 15.677 1.00 54.94 407 GLN A CA 1
ATOM 3177 C C . GLN A 1 407 ? -4.795 9.403 14.414 1.00 54.94 407 GLN A C 1
ATOM 3179 O O . GLN A 1 407 ? -4.559 9.888 13.305 1.00 54.94 407 GLN A O 1
ATOM 3184 N N . GLN A 1 408 ? -5.528 8.291 14.540 1.00 61.34 408 GLN A N 1
ATOM 3185 C CA . GLN A 1 408 ? -6.098 7.581 13.386 1.00 61.34 408 GLN A CA 1
ATOM 3186 C C . GLN A 1 408 ? -7.278 8.332 12.762 1.00 61.34 408 GLN A C 1
ATOM 3188 O O . GLN A 1 408 ? -7.405 8.353 11.538 1.00 61.34 408 GLN A O 1
ATOM 3193 N N . ILE A 1 409 ? -8.125 8.969 13.572 1.00 58.88 409 ILE A N 1
ATOM 3194 C CA . ILE A 1 409 ? -9.211 9.811 13.053 1.00 58.88 409 ILE A CA 1
ATOM 3195 C C . ILE A 1 409 ? -8.668 11.147 12.572 1.00 58.88 409 ILE A C 1
ATOM 3197 O O . ILE A 1 409 ? -9.007 11.558 11.467 1.00 58.88 409 ILE A O 1
ATOM 3201 N N . SER A 1 410 ? -7.793 11.793 13.347 1.00 58.03 410 SER A N 1
ATOM 3202 C CA . SER A 1 410 ? -7.185 13.076 12.980 1.00 58.03 410 SER A CA 1
ATOM 3203 C C . SER A 1 410 ? -6.488 12.992 11.622 1.00 58.03 410 SER A C 1
ATOM 3205 O O . SER A 1 410 ? -6.778 13.789 10.735 1.00 58.03 410 SER A O 1
ATOM 3207 N N . SER A 1 411 ? -5.681 11.948 11.387 1.00 57.41 411 SER A N 1
ATOM 3208 C CA . SER A 1 411 ? -5.027 11.723 10.087 1.00 57.41 411 SER A CA 1
ATOM 3209 C C . SER A 1 411 ? -6.013 11.478 8.936 1.00 57.41 411 SER A C 1
ATOM 3211 O O . SER A 1 411 ? -5.782 11.952 7.824 1.00 57.41 411 SER A O 1
ATOM 3213 N N . ARG A 1 412 ? -7.143 10.796 9.175 1.00 66.06 412 ARG A N 1
ATOM 3214 C CA . ARG A 1 412 ? -8.186 10.567 8.155 1.00 66.06 412 ARG A CA 1
ATOM 3215 C C . ARG A 1 412 ? -9.014 11.819 7.868 1.00 66.06 412 ARG A C 1
ATOM 3217 O O . ARG A 1 412 ? -9.316 12.087 6.707 1.00 66.06 412 ARG A O 1
ATOM 3224 N N . VAL A 1 413 ? -9.351 12.600 8.893 1.00 59.41 413 VAL A N 1
ATOM 3225 C CA . VAL A 1 413 ? -10.063 13.884 8.776 1.00 59.41 413 VAL A CA 1
ATOM 3226 C C . VAL A 1 413 ? -9.172 14.936 8.106 1.00 59.41 413 VAL A C 1
ATOM 3228 O O . VAL A 1 413 ? -9.639 15.661 7.225 1.00 59.41 413 VAL A O 1
ATOM 3231 N N . ALA A 1 414 ? -7.884 14.985 8.459 1.00 54.62 414 ALA A N 1
ATOM 3232 C CA . ALA A 1 414 ? -6.884 15.856 7.841 1.00 54.62 414 ALA A CA 1
ATOM 3233 C C . ALA A 1 414 ? -6.602 15.466 6.380 1.00 54.62 414 ALA A C 1
ATOM 3235 O O . ALA A 1 414 ? -6.510 16.343 5.521 1.00 54.62 414 ALA A O 1
ATOM 3236 N N . GLY A 1 415 ? -6.536 14.160 6.088 1.00 52.41 415 GLY A N 1
ATOM 3237 C CA . GLY A 1 415 ? -6.333 13.610 4.743 1.00 52.41 415 GLY A CA 1
ATOM 3238 C C . GLY A 1 415 ? -7.566 13.630 3.828 1.00 52.41 415 GLY A C 1
ATOM 3239 O O . GLY A 1 415 ? -7.448 13.299 2.649 1.00 52.41 415 GLY A O 1
ATOM 3240 N N . SER A 1 416 ? -8.738 14.015 4.341 1.00 61.88 416 SER A N 1
ATOM 3241 C CA . SER A 1 416 ? -9.973 14.165 3.560 1.00 61.88 416 SER A CA 1
ATOM 3242 C C . SER A 1 416 ? -10.118 15.592 3.012 1.00 61.88 416 SER A C 1
ATOM 3244 O O . SER A 1 416 ? -9.567 16.528 3.600 1.00 61.88 416 SER A O 1
ATOM 3246 N N . PRO A 1 417 ? -10.859 15.804 1.902 1.00 67.50 417 PRO A N 1
ATOM 3247 C CA . PRO A 1 417 ? -11.098 17.144 1.375 1.00 67.50 417 PRO A CA 1
ATOM 3248 C C . PRO A 1 417 ? -11.665 18.063 2.459 1.00 67.50 417 PRO A C 1
ATOM 3250 O O . PRO A 1 417 ? -12.709 17.769 3.033 1.00 67.50 417 PRO A O 1
ATOM 3253 N N . GLY A 1 418 ? -11.004 19.195 2.718 1.00 65.62 418 GLY A N 1
ATOM 3254 C CA . GLY A 1 418 ? -11.416 20.116 3.784 1.00 65.62 418 GLY A CA 1
ATOM 3255 C C . GLY A 1 418 ? -12.838 20.668 3.614 1.00 65.62 418 GLY A C 1
ATOM 3256 O O . GLY A 1 418 ? -13.460 21.047 4.601 1.00 65.62 418 GLY A O 1
ATOM 3257 N N . SER A 1 419 ? -13.378 20.662 2.390 1.00 72.62 419 SER A N 1
ATOM 3258 C CA . SER A 1 419 ? -14.777 20.999 2.090 1.00 72.62 419 SER A CA 1
ATOM 3259 C C . SER A 1 419 ? -15.796 19.985 2.612 1.00 72.62 419 SER A C 1
ATOM 3261 O O . SER A 1 419 ? -16.960 20.326 2.728 1.00 72.62 419 SER A O 1
ATOM 3263 N N . LEU A 1 420 ? -15.382 18.751 2.902 1.00 72.62 420 LEU A N 1
ATOM 3264 C CA . LEU A 1 420 ? -16.255 17.685 3.405 1.00 72.62 420 LEU A CA 1
ATOM 3265 C C . LEU A 1 420 ? -16.087 17.440 4.907 1.00 72.62 420 LEU A C 1
ATOM 3267 O O . LEU A 1 420 ? -16.776 16.604 5.474 1.00 72.62 420 LEU A O 1
ATOM 3271 N N . THR A 1 421 ? -15.117 18.094 5.547 1.00 81.12 421 THR A N 1
ATOM 3272 C CA . THR A 1 421 ? -14.771 17.796 6.940 1.00 81.12 421 THR A CA 1
ATOM 3273 C C . THR A 1 421 ? -14.577 19.060 7.762 1.00 81.12 421 THR A C 1
ATOM 3275 O O . THR A 1 421 ? -15.343 19.342 8.675 1.00 81.12 421 THR A O 1
ATOM 3278 N N . ARG A 1 422 ? -13.556 19.854 7.439 1.00 84.00 422 ARG A N 1
ATOM 3279 C CA . ARG A 1 422 ? -13.110 20.964 8.289 1.00 84.00 422 ARG A CA 1
ATOM 3280 C C . ARG A 1 422 ? -13.975 22.211 8.163 1.00 84.00 422 ARG A C 1
ATOM 3282 O O . ARG A 1 422 ? -14.370 22.790 9.170 1.00 84.00 422 ARG A O 1
ATOM 3289 N N . ARG A 1 423 ? -14.272 22.624 6.929 1.00 86.56 423 ARG A N 1
ATOM 3290 C CA . ARG A 1 423 ? -15.029 23.853 6.644 1.00 86.56 423 ARG A CA 1
ATOM 3291 C C . ARG A 1 423 ? -16.460 23.829 7.198 1.00 86.56 423 ARG A C 1
ATOM 3293 O O . ARG A 1 423 ? -16.816 24.829 7.820 1.00 86.56 423 ARG A O 1
ATOM 3300 N N . PRO A 1 424 ? -17.228 22.727 7.080 1.00 92.31 424 PRO A N 1
ATOM 3301 C CA . PRO A 1 424 ? -18.570 22.656 7.655 1.00 92.31 424 PRO A CA 1
ATOM 3302 C C . PRO A 1 424 ? -18.562 22.864 9.174 1.00 92.31 424 PRO A C 1
ATOM 3304 O O . PRO A 1 424 ? -19.345 23.652 9.692 1.00 92.31 424 PRO A O 1
ATOM 3307 N N . ILE A 1 425 ? -17.622 22.236 9.895 1.00 93.38 425 ILE A N 1
ATOM 3308 C CA . ILE A 1 425 ? -17.507 22.376 11.358 1.00 93.38 425 ILE A CA 1
ATOM 3309 C C . ILE A 1 425 ? -17.157 23.817 11.746 1.00 93.38 425 ILE A C 1
ATOM 3311 O O . ILE A 1 425 ? -17.752 24.369 12.668 1.00 93.38 425 ILE A O 1
ATOM 3315 N N . ILE A 1 426 ? -16.223 24.457 11.035 1.00 92.94 426 ILE A N 1
ATOM 3316 C CA . ILE A 1 426 ? -15.872 25.865 11.285 1.00 92.94 426 ILE A CA 1
ATOM 3317 C C . ILE A 1 426 ? -17.081 26.777 11.027 1.00 92.94 426 ILE A C 1
ATOM 3319 O O . ILE A 1 426 ? -17.335 27.697 11.808 1.00 92.94 426 ILE A O 1
ATOM 3323 N N . GLY A 1 427 ? -17.837 26.523 9.954 1.00 92.50 427 GLY A N 1
ATOM 3324 C CA . GLY A 1 427 ? -19.073 27.242 9.640 1.00 92.50 427 GLY A CA 1
ATOM 3325 C C . GLY A 1 427 ? -20.128 27.090 10.735 1.00 92.50 427 GLY A C 1
ATOM 3326 O O . GLY A 1 427 ? -20.695 28.088 11.184 1.00 92.50 427 GLY A O 1
ATOM 3327 N N . LEU A 1 428 ? -20.314 25.863 11.228 1.00 94.75 428 LEU A N 1
ATOM 3328 C CA . LEU A 1 428 ? -21.225 25.539 12.323 1.00 94.75 428 LEU A CA 1
ATOM 3329 C C . LEU A 1 428 ? -20.851 26.291 13.611 1.00 94.75 428 LEU A C 1
ATOM 3331 O O . LEU A 1 428 ? -21.682 26.980 14.199 1.00 94.75 428 LEU A O 1
ATOM 3335 N N . VAL A 1 429 ? -19.580 26.239 14.021 1.00 95.06 429 VAL A N 1
ATOM 3336 C CA . VAL A 1 429 ? -19.097 26.942 15.224 1.00 95.06 429 VAL A CA 1
ATOM 3337 C C . VAL A 1 429 ? -19.261 28.456 15.085 1.00 95.06 429 VAL A C 1
ATOM 3339 O O . VAL A 1 429 ? -19.678 29.119 16.034 1.00 95.06 429 VAL A O 1
ATOM 3342 N N . ARG A 1 430 ? -18.991 29.020 13.900 1.00 94.56 430 ARG A N 1
ATOM 3343 C CA . ARG A 1 430 ? -19.202 30.450 13.629 1.00 94.56 430 ARG A CA 1
ATOM 3344 C C . ARG A 1 430 ? -20.666 30.842 13.813 1.00 94.56 430 ARG A C 1
ATOM 3346 O O . ARG A 1 430 ? -20.944 31.788 14.547 1.00 94.56 430 ARG A O 1
ATOM 3353 N N . GLY A 1 431 ? -21.593 30.108 13.197 1.00 92.75 431 GLY A N 1
ATOM 3354 C CA . GLY A 1 431 ? -23.027 30.372 13.337 1.00 92.75 431 GLY A CA 1
ATOM 3355 C C . GLY A 1 431 ? -23.497 30.281 14.792 1.00 92.75 431 GLY A C 1
ATOM 3356 O O . GLY A 1 431 ? -24.293 31.109 15.240 1.00 92.75 431 GLY A O 1
ATOM 3357 N N . ALA A 1 432 ? -22.969 29.310 15.540 1.00 92.81 432 ALA A N 1
ATOM 3358 C CA . ALA A 1 432 ? -23.306 29.099 16.942 1.00 92.81 432 ALA A CA 1
ATOM 3359 C C . ALA A 1 432 ? -22.778 30.231 17.846 1.00 92.81 432 ALA A C 1
ATOM 3361 O O . ALA A 1 432 ? -23.506 30.750 18.693 1.00 92.81 432 ALA A O 1
ATOM 3362 N N . LEU A 1 433 ? -21.542 30.697 17.622 1.00 92.50 433 LEU A N 1
ATOM 3363 C CA . LEU A 1 433 ? -20.968 31.850 18.330 1.00 92.50 433 LEU A CA 1
ATOM 3364 C C . LEU A 1 433 ? -21.691 33.164 18.004 1.00 92.50 433 LEU A C 1
ATOM 3366 O O . LEU A 1 433 ? -21.750 34.064 18.848 1.00 92.50 433 LEU A O 1
ATOM 3370 N N . GLU A 1 434 ? -22.252 33.289 16.804 1.00 89.94 434 GLU A N 1
ATOM 3371 C CA . GLU A 1 434 ? -23.088 34.423 16.395 1.00 89.94 434 GLU A CA 1
ATOM 3372 C C . GLU A 1 434 ? -24.518 34.356 16.961 1.00 89.94 434 GLU A C 1
ATOM 3374 O O . GLU A 1 434 ? -25.259 35.329 16.835 1.00 89.94 434 GLU A O 1
ATOM 3379 N N . GLY A 1 435 ? -24.901 33.248 17.609 1.00 87.88 435 GLY A N 1
ATOM 3380 C CA . GLY A 1 435 ? -26.242 33.036 18.163 1.00 87.88 435 GLY A CA 1
ATOM 3381 C C . GLY A 1 435 ? -27.319 32.790 17.104 1.00 87.88 435 GLY A C 1
ATOM 3382 O O . GLY A 1 435 ? -28.501 32.948 17.392 1.00 87.88 435 GLY A O 1
ATOM 3383 N N . LYS A 1 436 ? -26.920 32.440 15.874 1.00 87.31 436 LYS A N 1
ATOM 3384 C CA . LYS A 1 436 ? -27.839 32.202 14.750 1.00 87.31 436 LYS A CA 1
ATOM 3385 C C . LYS A 1 436 ? -28.383 30.778 14.716 1.00 87.31 436 LYS A C 1
ATOM 3387 O O . LYS A 1 436 ? -29.455 30.560 14.167 1.00 87.31 436 LYS A O 1
ATOM 3392 N N . ILE A 1 437 ? -27.628 29.827 15.260 1.00 91.00 437 ILE A N 1
ATOM 3393 C CA . ILE A 1 437 ? -27.950 28.397 15.247 1.00 91.00 437 ILE A CA 1
ATOM 3394 C C . ILE A 1 437 ? -27.598 27.756 16.589 1.00 91.00 437 ILE A C 1
ATOM 3396 O O . ILE A 1 437 ? -26.804 28.306 17.356 1.00 91.00 437 ILE A O 1
ATOM 3400 N N . SER A 1 438 ? -28.167 26.580 16.852 1.00 87.56 438 SER A N 1
ATOM 3401 C CA . SER A 1 438 ? -27.939 25.816 18.080 1.00 87.56 438 SER A CA 1
ATOM 3402 C C . SER A 1 438 ? -27.555 24.370 17.733 1.00 87.56 438 SER A C 1
ATOM 3404 O O . SER A 1 438 ? -28.439 23.542 17.483 1.00 87.56 438 SER A O 1
ATOM 3406 N N . PRO A 1 439 ? -26.244 24.067 17.645 1.00 91.44 439 PRO A N 1
ATOM 3407 C CA . PRO A 1 439 ? -25.775 22.720 17.341 1.00 91.44 439 PRO A CA 1
ATOM 3408 C C . PRO A 1 439 ? -25.930 21.785 18.548 1.00 91.44 439 PRO A C 1
ATOM 3410 O O . PRO A 1 439 ? -25.717 22.195 19.690 1.00 91.44 439 PRO A O 1
ATOM 3413 N N . LYS A 1 440 ? -26.258 20.516 18.293 1.00 88.56 440 LYS A N 1
ATOM 3414 C CA . LYS A 1 440 ? -26.338 19.439 19.293 1.00 88.56 440 LYS A CA 1
ATOM 3415 C C . LYS A 1 440 ? -25.069 18.583 19.340 1.00 88.56 440 LYS A C 1
ATOM 3417 O O . LYS A 1 440 ? -24.720 18.079 20.401 1.00 88.56 440 LYS A O 1
ATOM 3422 N N . GLY A 1 441 ? -24.385 18.415 18.210 1.00 89.62 441 GLY A N 1
ATOM 3423 C CA . GLY A 1 441 ? -23.202 17.567 18.040 1.00 89.62 441 GLY A CA 1
ATOM 3424 C C . GLY A 1 441 ? -21.866 18.287 18.241 1.00 89.62 441 GLY A C 1
ATOM 3425 O O . GLY A 1 441 ? -20.815 17.650 18.161 1.00 89.62 441 GLY A O 1
ATOM 3426 N N . VAL A 1 442 ? -21.867 19.597 18.509 1.00 93.75 442 VAL A N 1
ATOM 3427 C CA . VAL A 1 442 ? -20.648 20.384 18.748 1.00 93.75 442 VAL A CA 1
ATOM 3428 C C . VAL A 1 442 ? -20.774 21.225 20.014 1.00 93.75 442 VAL A C 1
ATOM 3430 O O . VAL A 1 442 ? -21.683 22.042 20.139 1.00 93.75 442 VAL A O 1
ATOM 3433 N N . SER A 1 443 ? -19.813 21.066 20.924 1.00 93.19 443 SER A N 1
ATOM 3434 C CA . SER A 1 443 ? -19.637 21.917 22.103 1.00 93.19 443 SER A CA 1
ATOM 3435 C C . SER A 1 443 ? -18.594 22.996 21.824 1.00 93.19 443 SER A C 1
ATOM 3437 O O . SER A 1 443 ? -17.552 22.722 21.228 1.00 93.19 443 SER A O 1
ATOM 3439 N N . TYR A 1 444 ? -18.877 24.224 22.255 1.00 93.25 444 TYR A N 1
ATOM 3440 C CA . TYR A 1 444 ? -18.060 25.410 22.005 1.00 93.25 444 TYR A CA 1
ATOM 3441 C C . TYR A 1 444 ? -18.080 26.361 23.217 1.00 93.25 444 TYR A C 1
ATOM 3443 O O . TYR A 1 444 ? -19.056 26.368 23.980 1.00 93.25 444 TYR A O 1
ATOM 3451 N N . PRO A 1 445 ? -17.029 27.186 23.400 1.00 90.31 445 PRO A N 1
ATOM 3452 C CA . PRO A 1 445 ? -16.912 28.085 24.544 1.00 90.31 445 PRO A CA 1
ATOM 3453 C C . PRO A 1 445 ? -18.040 29.122 24.582 1.00 90.31 445 PRO A C 1
ATOM 3455 O O . PRO A 1 445 ? -18.315 29.827 23.607 1.00 90.31 445 PRO A O 1
ATOM 3458 N N . GLN A 1 446 ? -18.678 29.232 25.748 1.00 85.50 446 GLN A N 1
ATOM 3459 C CA . GLN A 1 446 ? -19.757 30.182 26.015 1.00 85.50 446 GLN A CA 1
ATOM 3460 C C . GLN A 1 446 ? -19.208 31.494 26.592 1.00 85.50 446 GLN A C 1
ATOM 3462 O O . GLN A 1 446 ? -18.137 31.527 27.192 1.00 85.50 446 GLN A O 1
ATOM 3467 N N . ASN A 1 447 ? -19.971 32.583 26.460 1.00 85.44 447 ASN A N 1
ATOM 3468 C CA . ASN A 1 447 ? -19.672 33.888 27.075 1.00 85.44 447 ASN A CA 1
ATOM 3469 C C . ASN A 1 447 ? -18.379 34.582 26.599 1.00 85.44 447 ASN A C 1
ATOM 3471 O O . ASN A 1 447 ? -17.797 35.389 27.324 1.00 85.44 447 ASN A O 1
ATOM 3475 N N . LEU A 1 448 ? -17.940 34.326 25.365 1.00 87.94 448 LEU A N 1
ATOM 3476 C CA . LEU A 1 448 ? -16.828 35.065 24.764 1.00 87.94 448 LEU A CA 1
ATOM 3477 C C . LEU A 1 448 ? -17.231 36.503 24.392 1.00 87.94 448 LEU A C 1
ATOM 3479 O O . LEU A 1 448 ? -18.320 36.748 23.860 1.00 87.94 448 LEU A O 1
ATOM 3483 N N . THR A 1 449 ? -16.321 37.458 24.610 1.00 91.62 449 THR A N 1
ATOM 3484 C CA . THR A 1 449 ? -16.452 38.826 24.075 1.00 91.62 449 THR A CA 1
ATOM 3485 C C . THR A 1 449 ? -16.432 38.797 22.545 1.00 91.62 449 THR A C 1
ATOM 3487 O O . THR A 1 449 ? -15.954 37.835 21.949 1.00 91.62 449 THR A O 1
ATOM 3490 N N . LYS A 1 450 ? -16.908 39.856 21.875 1.00 87.62 450 LYS A N 1
ATOM 3491 C CA . LYS A 1 450 ? -16.887 39.918 20.399 1.00 87.62 450 LYS A CA 1
ATOM 3492 C C . LYS A 1 450 ? -15.483 39.652 19.831 1.00 87.62 450 LYS A C 1
ATOM 3494 O O . LYS A 1 450 ? -15.340 38.853 18.917 1.00 87.62 450 LYS A O 1
ATOM 3499 N N . GLN A 1 451 ? -14.462 40.250 20.446 1.00 89.12 451 GLN A N 1
ATOM 3500 C CA . GLN A 1 451 ? -13.062 40.029 20.087 1.00 89.12 451 GLN A CA 1
ATOM 3501 C C . GLN A 1 451 ? -12.594 38.603 20.422 1.00 89.12 451 GLN A C 1
ATOM 3503 O O . GLN A 1 451 ? -11.899 37.985 19.626 1.00 89.12 451 GLN A O 1
ATOM 3508 N N . GLY A 1 452 ? -13.016 38.045 21.562 1.00 89.69 452 GLY A N 1
ATOM 3509 C CA . GLY A 1 452 ? -12.704 36.661 21.930 1.00 89.69 452 GLY A CA 1
ATOM 3510 C C . GLY A 1 452 ? -13.294 35.627 20.964 1.00 89.69 452 GLY A C 1
ATOM 3511 O O . GLY A 1 452 ? -12.648 34.623 20.683 1.00 89.69 452 GLY A O 1
ATOM 3512 N N . LYS A 1 453 ? -14.486 35.887 20.409 1.00 91.81 453 LYS A N 1
ATOM 3513 C CA . LYS A 1 453 ? -15.111 35.027 19.388 1.00 91.81 453 LYS A CA 1
ATOM 3514 C C . LYS A 1 453 ? -14.287 34.978 18.100 1.00 91.81 453 LYS A C 1
ATOM 3516 O O . LYS A 1 453 ? -14.107 33.899 17.546 1.00 91.81 453 LYS A O 1
ATOM 3521 N N . GLU A 1 454 ? -13.792 36.126 17.637 1.00 91.44 454 GLU A N 1
ATOM 3522 C CA . GLU A 1 454 ? -12.952 36.213 16.434 1.00 91.44 454 GLU A CA 1
ATOM 3523 C C . GLU A 1 454 ? -11.617 35.486 16.635 1.00 91.44 454 GLU A C 1
ATOM 3525 O O . GLU A 1 454 ? -11.269 34.628 15.829 1.00 91.44 454 GLU A O 1
ATOM 3530 N N . VAL A 1 455 ? -10.939 35.731 17.763 1.00 94.00 455 VAL A N 1
ATOM 3531 C CA . VAL A 1 455 ? -9.670 35.060 18.100 1.00 94.00 455 VAL A CA 1
ATOM 3532 C C . VAL A 1 455 ? -9.833 33.539 18.138 1.00 94.00 455 VAL A C 1
ATOM 3534 O O . VAL A 1 455 ? -9.045 32.820 17.529 1.00 94.00 455 VAL A O 1
ATOM 3537 N N . PHE A 1 456 ? -10.882 33.037 18.794 1.00 93.75 456 PHE A N 1
ATOM 3538 C CA . PHE A 1 456 ? -11.133 31.598 18.868 1.00 93.75 456 PHE A CA 1
ATOM 3539 C C . PHE A 1 456 ? -11.386 30.972 17.488 1.00 93.75 456 PHE A C 1
ATOM 3541 O O . PHE A 1 456 ? -10.894 29.881 17.197 1.00 93.75 456 PHE A O 1
ATOM 3548 N N . LEU A 1 457 ? -12.137 31.653 16.615 1.00 93.50 457 LEU A N 1
ATOM 3549 C CA . LEU A 1 457 ? -12.391 31.173 15.255 1.00 93.50 457 LEU A CA 1
ATOM 3550 C C . LEU A 1 457 ? -11.116 31.134 14.406 1.00 93.50 457 LEU A C 1
ATOM 3552 O O . LEU A 1 457 ? -10.938 30.189 13.631 1.00 93.50 457 LEU A O 1
ATOM 3556 N N . ASP A 1 458 ? -10.231 32.116 14.557 1.00 92.19 458 ASP A N 1
ATOM 3557 C CA . ASP A 1 458 ? -8.947 32.151 13.857 1.00 92.19 458 ASP A CA 1
ATOM 3558 C C . ASP A 1 458 ? -8.026 31.019 14.331 1.00 92.19 458 ASP A C 1
ATOM 3560 O O . ASP A 1 458 ? -7.460 30.295 13.507 1.00 92.19 458 ASP A O 1
ATOM 3564 N N . GLU A 1 459 ? -7.942 30.788 15.644 1.00 91.50 459 GLU A N 1
ATOM 3565 C CA . GLU A 1 459 ? -7.189 29.670 16.224 1.00 91.50 459 GLU A CA 1
ATOM 3566 C C . GLU A 1 459 ? -7.736 28.311 15.771 1.00 91.50 459 GLU A C 1
ATOM 3568 O O . GLU A 1 459 ? -6.972 27.430 15.367 1.00 91.50 459 GLU A O 1
ATOM 3573 N N . LEU A 1 460 ? -9.062 28.142 15.783 1.00 91.12 460 LEU A N 1
ATOM 3574 C CA . LEU A 1 460 ? -9.720 26.926 15.310 1.00 91.12 460 LEU A CA 1
ATOM 3575 C C . LEU A 1 460 ? -9.434 26.682 13.822 1.00 91.12 460 LEU A C 1
ATOM 3577 O O . LEU A 1 460 ? -9.140 25.550 13.434 1.00 91.12 460 LEU A O 1
ATOM 3581 N N . THR A 1 461 ? -9.478 27.732 12.998 1.00 89.19 461 THR A N 1
ATOM 3582 C CA . THR A 1 461 ? -9.202 27.655 11.555 1.00 89.19 461 THR A CA 1
ATOM 3583 C C . THR A 1 461 ? -7.740 27.302 11.287 1.00 89.19 461 THR A C 1
ATOM 3585 O O . THR A 1 461 ? -7.457 26.393 10.505 1.00 89.19 461 THR A O 1
ATOM 3588 N N . ALA A 1 462 ? -6.801 27.959 11.972 1.00 85.62 462 ALA A N 1
ATOM 3589 C CA . ALA A 1 462 ? -5.376 27.662 11.859 1.00 85.62 462 ALA A CA 1
ATOM 3590 C C . ALA A 1 462 ? -5.066 26.221 12.285 1.00 85.62 462 ALA A C 1
ATOM 3592 O O . ALA A 1 462 ? -4.313 25.511 11.616 1.00 85.62 462 ALA A O 1
ATOM 3593 N N . ARG A 1 463 ? -5.695 25.754 13.369 1.00 84.25 463 ARG A N 1
ATOM 3594 C CA . ARG A 1 463 ? -5.546 24.379 13.847 1.00 84.25 463 ARG A CA 1
ATOM 3595 C C . ARG A 1 463 ? -6.123 23.368 12.862 1.00 84.25 463 ARG A C 1
ATOM 3597 O O . ARG A 1 463 ? -5.497 22.335 12.628 1.00 84.25 463 ARG A O 1
ATOM 3604 N N . ALA A 1 464 ? -7.269 23.668 12.258 1.00 78.31 464 ALA A N 1
ATOM 3605 C CA . ALA A 1 464 ? -7.894 22.813 11.259 1.00 78.31 464 ALA A CA 1
ATOM 3606 C C . ALA A 1 464 ? -6.972 22.553 10.053 1.00 78.31 464 ALA A C 1
ATOM 3608 O O . ALA A 1 464 ? -6.917 21.427 9.568 1.00 78.31 464 ALA A O 1
ATOM 3609 N N . GLU A 1 465 ? -6.209 23.552 9.607 1.00 75.50 465 GLU A N 1
ATOM 3610 C CA . GLU A 1 465 ? -5.256 23.414 8.493 1.00 75.50 465 GLU A CA 1
ATOM 3611 C C . GLU A 1 465 ? -3.865 22.889 8.913 1.00 75.50 465 GLU A C 1
ATOM 3613 O O . GLU A 1 465 ? -2.981 22.732 8.071 1.00 75.50 465 GLU A O 1
ATOM 3618 N N . SER A 1 466 ? -3.659 22.586 10.198 1.00 73.00 466 SER A N 1
ATOM 3619 C CA . SER A 1 466 ? -2.417 22.001 10.721 1.00 73.00 466 SER A CA 1
ATOM 3620 C C . SER A 1 466 ? -2.447 20.465 10.742 1.00 73.00 466 SER A C 1
ATOM 3622 O O . SER A 1 466 ? -3.511 19.849 10.675 1.00 73.00 466 SER A O 1
ATOM 3624 N N . GLU A 1 467 ? -1.287 19.828 10.945 1.00 57.62 467 GLU A N 1
ATOM 3625 C CA . GLU A 1 467 ? -1.189 18.369 11.148 1.00 57.62 467 GLU A CA 1
ATOM 3626 C C . GLU A 1 467 ? -1.959 17.861 12.383 1.00 57.62 467 GLU A C 1
ATOM 3628 O O . GLU A 1 467 ? -2.242 16.670 12.476 1.00 57.62 467 GLU A O 1
ATOM 3633 N N . GLN A 1 468 ? -2.309 18.741 13.330 1.00 63.00 468 GLN A N 1
ATOM 3634 C CA . GLN A 1 468 ? -3.080 18.368 14.522 1.00 63.00 468 GLN A CA 1
ATOM 3635 C C . GLN A 1 468 ? -4.579 18.191 14.230 1.00 63.00 468 GLN A C 1
ATOM 3637 O O . GLN A 1 468 ? -5.251 17.449 14.947 1.00 63.00 468 GLN A O 1
ATOM 3642 N N . GLY A 1 469 ? -5.095 18.857 13.190 1.00 74.19 469 GLY A N 1
ATOM 3643 C CA . GLY A 1 469 ? -6.498 18.799 12.785 1.00 74.19 469 GLY A CA 1
ATOM 3644 C C . GLY A 1 469 ? -7.500 19.328 13.823 1.00 74.19 469 GLY A C 1
ATOM 3645 O O . GLY A 1 469 ? -7.150 19.864 14.873 1.00 74.19 469 GLY A O 1
ATOM 3646 N N . ILE A 1 470 ? -8.794 19.188 13.512 1.00 81.88 470 ILE A N 1
ATOM 3647 C CA . ILE A 1 470 ? -9.896 19.599 14.407 1.00 81.88 470 ILE A CA 1
ATOM 3648 C C . ILE A 1 470 ? -10.104 18.595 15.552 1.00 81.88 470 ILE A C 1
ATOM 3650 O O . ILE A 1 470 ? -10.439 18.999 16.663 1.00 81.88 470 ILE A O 1
ATOM 3654 N N . VAL A 1 471 ? -9.878 17.304 15.291 1.00 85.81 471 VAL A N 1
ATOM 3655 C CA . VAL A 1 471 ? -9.998 16.221 16.276 1.00 85.81 471 VAL A CA 1
ATOM 3656 C C . VAL A 1 471 ? -8.597 15.819 16.723 1.00 85.81 471 VAL A C 1
ATOM 3658 O O . VAL A 1 471 ? -7.789 15.390 15.904 1.00 85.81 471 VAL A O 1
ATOM 3661 N N . ARG A 1 472 ? -8.310 15.966 18.015 1.00 78.94 472 ARG A N 1
ATOM 3662 C CA . ARG A 1 472 ? -7.031 15.634 18.660 1.00 78.94 472 ARG A CA 1
ATOM 3663 C C . ARG A 1 472 ? -7.101 14.322 19.428 1.00 78.94 472 ARG A C 1
ATOM 3665 O O . ARG A 1 472 ? -6.129 13.567 19.438 1.00 78.94 472 ARG A O 1
ATOM 3672 N N . ASP A 1 473 ? -8.240 14.056 20.058 1.00 80.69 473 ASP A N 1
ATOM 3673 C CA . ASP A 1 473 ? -8.464 12.858 20.861 1.00 80.69 473 ASP A CA 1
ATOM 3674 C C . ASP A 1 473 ? -9.904 12.358 20.732 1.00 80.69 473 ASP A C 1
ATOM 3676 O O . ASP A 1 473 ? -10.796 13.109 20.337 1.00 80.69 473 ASP A O 1
ATOM 3680 N N . VAL A 1 474 ? -10.122 11.082 21.053 1.00 84.81 474 VAL A N 1
ATOM 3681 C CA . VAL A 1 474 ? -11.449 10.456 21.082 1.00 84.81 474 VAL A CA 1
ATOM 3682 C C . VAL A 1 474 ? -11.615 9.703 22.388 1.00 84.81 474 VAL A C 1
ATOM 3684 O O . VAL A 1 474 ? -10.768 8.883 22.752 1.00 84.81 474 VAL A O 1
ATOM 3687 N N . GLN A 1 475 ? -12.714 9.971 23.087 1.00 84.56 475 GLN A N 1
ATOM 3688 C CA . GLN A 1 475 ? -12.965 9.433 24.418 1.00 84.56 475 GLN A CA 1
ATOM 3689 C C . GLN A 1 475 ? -14.380 8.875 24.527 1.00 84.56 475 GLN A C 1
ATOM 3691 O O . GLN A 1 475 ? -15.340 9.490 24.077 1.00 84.56 475 GLN A O 1
ATOM 3696 N N . LEU A 1 476 ? -14.506 7.712 25.164 1.00 79.81 476 LEU A N 1
ATOM 3697 C CA . LEU A 1 476 ? -15.792 7.204 25.634 1.00 79.81 476 LEU A CA 1
ATOM 3698 C C . LEU A 1 476 ? -16.112 7.881 26.967 1.00 79.81 476 LEU A C 1
ATOM 3700 O O . LEU A 1 476 ? -15.337 7.763 27.916 1.00 79.81 476 LEU A O 1
ATOM 3704 N N . VAL A 1 477 ? -17.246 8.571 27.033 1.00 79.88 477 VAL A N 1
ATOM 3705 C CA . VAL A 1 477 ? -17.701 9.296 28.225 1.00 79.88 477 VAL A CA 1
ATOM 3706 C C . VAL A 1 477 ? -19.087 8.820 28.645 1.00 79.88 477 VAL A C 1
ATOM 3708 O O . VAL A 1 477 ? -19.875 8.344 27.826 1.00 79.88 477 VAL A O 1
ATOM 3711 N N . GLU A 1 478 ? -19.400 8.909 29.932 1.00 70.06 478 GLU A N 1
ATOM 3712 C CA . GLU A 1 478 ? -20.752 8.659 30.440 1.00 70.06 478 GLU A CA 1
ATOM 3713 C C . GLU A 1 478 ? -21.540 9.973 30.398 1.00 70.06 478 GLU A C 1
ATOM 3715 O O . GLU A 1 478 ? -21.264 10.898 31.161 1.00 70.06 478 GLU A O 1
ATOM 3720 N N . ARG A 1 479 ? -22.499 10.062 29.472 1.00 73.88 479 ARG A N 1
ATOM 3721 C CA . ARG A 1 479 ? -23.436 11.187 29.317 1.00 73.88 479 ARG A CA 1
ATOM 3722 C C . ARG A 1 479 ? -24.871 10.714 29.537 1.00 73.88 479 ARG A C 1
ATOM 3724 O O . ARG A 1 479 ? -25.092 9.532 29.789 1.00 73.88 479 ARG A O 1
ATOM 3731 N N . SER A 1 480 ? -25.855 11.613 29.491 1.00 68.75 480 SER A N 1
ATOM 3732 C CA . SER A 1 480 ? -27.252 11.192 29.643 1.00 68.75 480 SER A CA 1
ATOM 3733 C C . SER A 1 480 ? -27.640 10.172 28.569 1.00 68.75 480 SER A C 1
ATOM 3735 O O . SER A 1 480 ? -27.180 10.249 27.428 1.00 68.75 480 SER A O 1
ATOM 3737 N N . GLN A 1 481 ? -28.530 9.237 28.908 1.00 62.09 481 GLN A N 1
ATOM 3738 C CA . GLN A 1 481 ? -29.121 8.355 27.903 1.00 62.09 481 GLN A CA 1
ATOM 3739 C C . GLN A 1 481 ? -29.956 9.145 26.890 1.00 62.09 481 GLN A C 1
ATOM 3741 O O . GLN A 1 481 ? -30.096 8.685 25.765 1.00 62.09 481 GLN A O 1
ATOM 3746 N N . ASP A 1 482 ? -30.472 10.321 27.249 1.00 63.88 482 ASP A N 1
ATOM 3747 C CA . ASP A 1 482 ? -31.287 11.174 26.368 1.00 63.88 482 ASP A CA 1
ATOM 3748 C C . ASP A 1 482 ? -30.455 11.971 25.352 1.00 63.88 482 ASP A C 1
ATOM 3750 O O . ASP A 1 482 ? -30.996 12.553 24.416 1.00 63.88 482 ASP A O 1
ATOM 3754 N N . GLU A 1 483 ? -29.133 11.998 25.518 1.00 75.75 483 GLU A N 1
ATOM 3755 C CA . GLU A 1 483 ? -28.221 12.635 24.572 1.00 75.75 483 GLU A CA 1
ATOM 3756 C C . GLU A 1 483 ? -27.864 11.685 23.425 1.00 75.75 483 GLU A C 1
ATOM 3758 O O . GLU A 1 483 ? -27.908 10.461 23.573 1.00 75.75 483 GLU A O 1
ATOM 3763 N N . GLY A 1 484 ? -27.486 12.260 22.281 1.00 80.44 484 GLY A N 1
ATOM 3764 C CA . GLY A 1 484 ? -27.091 11.507 21.091 1.00 80.44 484 GLY A CA 1
ATOM 3765 C C . GLY A 1 484 ? -25.760 10.761 21.244 1.00 80.44 484 GLY A C 1
ATOM 3766 O O . GLY A 1 484 ? -25.132 10.739 22.306 1.00 80.44 484 GLY A O 1
ATOM 3767 N N . ILE A 1 485 ? -25.314 10.141 20.149 1.00 86.88 485 ILE A N 1
ATOM 3768 C CA . ILE A 1 485 ? -24.129 9.268 20.131 1.00 86.88 485 ILE A CA 1
ATOM 3769 C C . ILE A 1 485 ? -22.827 9.999 20.472 1.00 86.88 485 ILE A C 1
ATOM 3771 O O . ILE A 1 485 ? -21.969 9.401 21.123 1.00 86.88 485 ILE A O 1
ATOM 3775 N N . ALA A 1 486 ? -22.633 11.234 20.006 1.00 93.44 486 ALA A N 1
ATOM 3776 C CA . ALA A 1 486 ? -21.356 11.921 20.166 1.00 93.44 486 ALA A CA 1
ATOM 3777 C C . ALA A 1 486 ? -21.463 13.446 20.159 1.00 93.44 486 ALA A C 1
ATOM 3779 O O . ALA A 1 486 ? -22.354 14.013 19.529 1.00 93.44 486 ALA A O 1
ATOM 3780 N N . ILE A 1 487 ? -20.503 14.087 20.828 1.00 93.38 487 ILE A N 1
ATOM 3781 C CA . ILE A 1 487 ? -20.296 15.536 20.848 1.00 93.38 487 ILE A CA 1
ATOM 3782 C C . ILE A 1 487 ? -18.818 15.816 20.576 1.00 93.38 487 ILE A C 1
ATOM 3784 O O . ILE A 1 487 ? -17.936 15.238 21.207 1.00 93.38 487 ILE A O 1
ATOM 3788 N N . LEU A 1 488 ? -18.532 16.717 19.641 1.00 94.75 488 LEU A N 1
ATOM 3789 C CA . LEU A 1 488 ? -17.186 17.239 19.433 1.00 94.75 488 LEU A CA 1
ATOM 3790 C C . LEU A 1 488 ? -17.000 18.513 20.257 1.00 94.75 488 LEU A C 1
ATOM 3792 O O . LEU A 1 488 ? -17.598 19.543 19.953 1.00 94.75 488 LEU A O 1
ATOM 3796 N N . ASP A 1 489 ? -16.137 18.463 21.265 1.00 93.69 489 ASP A N 1
ATOM 3797 C CA . ASP A 1 489 ? -15.657 19.665 21.940 1.00 93.69 489 ASP A CA 1
ATOM 3798 C C . ASP A 1 489 ? -14.586 20.331 21.070 1.00 93.69 489 ASP A C 1
ATOM 3800 O O . ASP A 1 489 ? -13.469 19.826 20.937 1.00 93.69 489 ASP A O 1
ATOM 3804 N N . VAL A 1 490 ? -14.921 21.470 20.458 1.00 92.88 490 VAL A N 1
ATOM 3805 C CA . VAL A 1 490 ? -13.987 22.200 19.590 1.00 92.88 490 VAL A CA 1
ATOM 3806 C C . VAL A 1 490 ? -12.973 23.038 20.360 1.00 92.88 490 VAL A C 1
ATOM 3808 O O . VAL A 1 490 ? -12.012 23.508 19.758 1.00 92.88 490 VAL A O 1
ATOM 3811 N N . GLU A 1 491 ? -13.113 23.230 21.667 1.00 90.88 491 GLU A N 1
ATOM 3812 C CA . GLU A 1 491 ? -12.076 23.869 22.477 1.00 90.88 491 GLU A CA 1
ATOM 3813 C C . GLU A 1 491 ? -10.938 22.875 22.732 1.00 90.88 491 GLU A C 1
ATOM 3815 O O . GLU A 1 491 ? -9.783 23.112 22.349 1.00 90.88 491 GLU A O 1
ATOM 3820 N N . SER A 1 492 ? -11.277 21.704 23.281 1.00 89.81 492 SER A N 1
ATOM 3821 C CA . SER A 1 492 ? -10.305 20.641 23.548 1.00 89.81 492 SER A CA 1
ATOM 3822 C C . SER A 1 492 ? -9.957 19.801 22.311 1.00 89.81 492 SER A C 1
ATOM 3824 O O . SER A 1 492 ? -8.911 19.147 22.292 1.00 89.81 492 SER A O 1
ATOM 3826 N N . GLY A 1 493 ? -10.740 19.862 21.237 1.00 88.88 493 GLY A N 1
ATOM 3827 C CA . GLY A 1 493 ? -10.587 18.987 20.074 1.00 88.88 493 GLY A CA 1
ATOM 3828 C C . GLY A 1 493 ? -10.872 17.520 20.406 1.00 88.88 493 GLY A C 1
ATOM 3829 O O . GLY A 1 493 ? -10.291 16.637 19.776 1.00 88.88 493 GLY A O 1
ATOM 3830 N N . THR A 1 494 ? -11.695 17.248 21.418 1.00 91.00 494 THR A N 1
ATOM 3831 C CA . THR A 1 494 ? -12.009 15.886 21.864 1.00 91.00 494 THR A CA 1
ATOM 3832 C C . THR A 1 494 ? -13.355 15.461 21.295 1.00 91.00 494 THR A C 1
ATOM 3834 O O . THR A 1 494 ? -14.360 16.136 21.507 1.00 91.00 494 THR A O 1
ATOM 3837 N N . LEU A 1 495 ? -13.385 14.339 20.573 1.00 92.38 495 LEU A N 1
ATOM 3838 C CA . LEU A 1 495 ? -14.634 13.685 20.192 1.00 92.38 495 LEU A CA 1
ATOM 3839 C C . LEU A 1 495 ? -15.098 12.799 21.353 1.00 92.38 495 LEU A C 1
ATOM 3841 O O . LEU A 1 495 ? -14.521 11.742 21.613 1.00 92.38 495 LEU A O 1
ATOM 3845 N N . GLU A 1 496 ? -16.133 13.241 22.054 1.00 92.50 496 GLU A N 1
ATOM 3846 C CA . GLU A 1 496 ? -16.764 12.527 23.158 1.00 92.50 496 GLU A CA 1
ATOM 3847 C C . GLU A 1 496 ? -17.855 11.598 22.621 1.00 92.50 496 GLU A C 1
ATOM 3849 O O . GLU A 1 496 ? -18.849 12.058 22.064 1.00 92.50 496 GLU A O 1
ATOM 3854 N N . ILE A 1 497 ? -17.694 10.288 22.798 1.00 90.81 497 ILE A N 1
ATOM 3855 C CA . ILE A 1 497 ? -18.683 9.274 22.422 1.00 90.81 497 ILE A CA 1
ATOM 3856 C C . ILE A 1 497 ? -19.463 8.862 23.672 1.00 90.81 497 ILE A C 1
ATOM 3858 O O . ILE A 1 497 ? -18.883 8.387 24.651 1.00 90.81 497 ILE A O 1
ATOM 3862 N N . ASN A 1 498 ? -20.784 9.015 23.632 1.00 83.19 498 ASN A N 1
ATOM 3863 C CA . ASN A 1 498 ? -21.684 8.708 24.736 1.00 83.19 498 ASN A CA 1
ATOM 3864 C C . ASN A 1 498 ? -21.818 7.191 24.940 1.00 83.19 498 ASN A C 1
ATOM 3866 O O . ASN A 1 498 ? -22.566 6.509 24.241 1.00 83.19 498 ASN A O 1
ATOM 3870 N N . SER A 1 499 ? -21.125 6.663 25.944 1.00 76.31 499 SER A N 1
ATOM 3871 C CA . SER A 1 499 ? -21.134 5.239 26.301 1.00 76.31 499 SER A CA 1
ATOM 3872 C C . SER A 1 499 ? -22.453 4.745 26.912 1.00 76.31 499 SER A C 1
ATOM 3874 O O . SER A 1 499 ? -22.662 3.532 26.984 1.00 76.31 499 SER A O 1
ATOM 3876 N N . LEU A 1 500 ? -23.340 5.655 27.336 1.00 66.31 500 LEU A N 1
ATOM 3877 C CA . LEU A 1 500 ? -24.674 5.330 27.854 1.00 66.31 500 LEU A CA 1
ATOM 3878 C C . LEU A 1 500 ? -25.769 5.428 26.783 1.00 66.31 500 LEU A C 1
ATOM 3880 O O . LEU A 1 500 ? -26.888 4.978 27.024 1.00 66.31 500 LEU A O 1
ATOM 3884 N N . HIS A 1 501 ? -25.462 5.936 25.584 1.00 79.56 501 HIS A N 1
ATOM 3885 C CA . HIS A 1 501 ? -26.409 5.904 24.473 1.00 79.56 501 HIS A CA 1
ATOM 3886 C C . HIS A 1 501 ? -26.783 4.440 24.143 1.00 79.56 501 HIS A C 1
ATOM 3888 O O . HIS A 1 501 ? -25.870 3.631 23.953 1.00 79.56 501 HIS A O 1
ATOM 3894 N N . PRO A 1 502 ? -28.075 4.063 24.014 1.00 70.62 502 PRO A N 1
ATOM 3895 C CA . PRO A 1 502 ? -28.498 2.660 23.895 1.00 70.62 502 PRO A CA 1
ATOM 3896 C C . PRO A 1 502 ? -27.797 1.864 22.789 1.00 70.62 502 PRO A C 1
ATOM 3898 O O . PRO A 1 502 ? -27.452 0.700 22.982 1.00 70.62 502 PRO A O 1
ATOM 3901 N N . PHE A 1 503 ? -27.535 2.502 21.645 1.00 82.06 503 PHE A N 1
ATOM 3902 C CA . PHE A 1 503 ? -26.781 1.883 20.554 1.00 82.06 503 PHE A CA 1
ATOM 3903 C C . PHE A 1 503 ? -25.312 1.645 20.915 1.00 82.06 503 PHE A C 1
ATOM 3905 O O . PHE A 1 503 ? -24.786 0.564 20.673 1.00 82.06 503 PHE A O 1
ATOM 3912 N N . VAL A 1 504 ? -24.644 2.631 21.518 1.00 79.06 504 VAL A N 1
ATOM 3913 C CA . VAL A 1 504 ? -23.222 2.523 21.876 1.00 79.06 504 VAL A CA 1
ATOM 3914 C C . VAL A 1 504 ? -23.045 1.514 23.001 1.00 79.06 504 VAL A C 1
ATOM 3916 O O . VAL A 1 504 ? -22.192 0.637 22.905 1.00 79.06 504 VAL A O 1
ATOM 3919 N N . ALA A 1 505 ? -23.902 1.590 24.021 1.00 66.00 505 ALA A N 1
ATOM 3920 C CA . ALA A 1 505 ? -23.931 0.660 25.136 1.00 66.00 505 ALA A CA 1
ATOM 3921 C C . ALA A 1 505 ? -24.075 -0.786 24.643 1.00 66.00 505 ALA A C 1
ATOM 3923 O O . ALA A 1 505 ? -23.309 -1.651 25.063 1.00 66.00 505 ALA A O 1
ATOM 3924 N N . TYR A 1 506 ? -25.004 -1.052 23.713 1.00 72.12 506 TYR A N 1
ATOM 3925 C CA . TYR A 1 506 ? -25.225 -2.391 23.152 1.00 72.12 506 TYR A CA 1
ATOM 3926 C C . TYR A 1 506 ? -23.935 -3.025 22.605 1.00 72.12 506 TYR A C 1
ATOM 3928 O O . TYR A 1 506 ? -23.671 -4.199 22.857 1.00 72.12 506 TYR A O 1
ATOM 3936 N N . PHE A 1 507 ? -23.106 -2.240 21.916 1.00 70.75 507 PHE A N 1
ATOM 3937 C CA . PHE A 1 507 ? -21.850 -2.700 21.323 1.00 70.75 507 PHE A CA 1
ATOM 3938 C C . PHE A 1 507 ? -20.606 -2.353 22.155 1.00 70.75 507 PHE A C 1
ATOM 3940 O O . PHE A 1 507 ? -19.487 -2.487 21.660 1.00 70.75 507 PHE A O 1
ATOM 3947 N N . LEU A 1 508 ? -20.758 -1.902 23.403 1.00 66.94 508 LEU A N 1
ATOM 3948 C CA . LEU A 1 508 ? -19.643 -1.358 24.180 1.00 66.94 508 LEU A CA 1
ATOM 3949 C C . LEU A 1 508 ? -18.506 -2.377 24.331 1.00 66.94 508 LEU A C 1
ATOM 3951 O O . LEU A 1 508 ? -17.361 -2.045 24.048 1.00 66.94 508 LEU A O 1
ATOM 3955 N N . ASP A 1 509 ? -18.824 -3.640 24.625 1.00 56.69 509 ASP A N 1
ATOM 3956 C CA . ASP A 1 509 ? -17.845 -4.737 24.720 1.00 56.69 509 ASP A CA 1
ATOM 3957 C C . ASP A 1 509 ? -17.056 -4.970 23.415 1.00 56.69 509 ASP A C 1
ATOM 3959 O O . ASP A 1 509 ? -15.947 -5.510 23.422 1.00 56.69 509 ASP A O 1
ATOM 3963 N N . GLU A 1 510 ? -17.634 -4.604 22.268 1.00 62.94 510 GLU A N 1
ATOM 3964 C CA . GLU A 1 510 ? -16.989 -4.712 20.959 1.00 62.94 510 GLU A CA 1
ATOM 3965 C C . GLU A 1 510 ? -16.054 -3.528 20.688 1.00 62.94 510 GLU A C 1
ATOM 3967 O O . GLU A 1 510 ? -15.074 -3.690 19.956 1.00 62.94 510 GLU A O 1
ATOM 3972 N N . TYR A 1 511 ? -16.323 -2.379 21.316 1.00 63.25 511 TYR A N 1
ATOM 3973 C CA . TYR A 1 511 ? -15.641 -1.103 21.104 1.00 63.25 511 TYR A CA 1
ATOM 3974 C C . TYR A 1 511 ? -14.742 -0.653 22.273 1.00 63.25 511 TYR A C 1
ATOM 3976 O O . TYR A 1 511 ? -13.982 0.297 22.107 1.00 63.25 511 TYR A O 1
ATOM 3984 N N . GLU A 1 512 ? -14.743 -1.354 23.415 1.00 55.78 512 GLU A N 1
ATOM 3985 C CA . GLU A 1 512 ? -13.766 -1.169 24.507 1.00 55.78 512 GLU A CA 1
ATOM 3986 C C . GLU A 1 512 ? -12.328 -1.489 24.053 1.00 55.78 512 GLU A C 1
ATOM 3988 O O . GLU A 1 512 ? -11.352 -0.923 24.557 1.00 55.78 512 GLU A O 1
ATOM 3993 N N . ASP A 1 513 ? -12.172 -2.386 23.073 1.00 56.56 513 ASP A N 1
ATOM 3994 C CA . ASP A 1 513 ? -10.886 -2.626 22.423 1.00 56.56 513 ASP A CA 1
ATOM 3995 C C . ASP A 1 513 ? -10.580 -1.483 21.445 1.00 56.56 513 ASP A C 1
ATOM 3997 O O . ASP A 1 513 ? -11.200 -1.370 20.386 1.00 56.56 513 ASP A O 1
ATOM 4001 N N . LYS A 1 514 ? -9.542 -0.691 21.749 1.00 52.62 514 LYS A N 1
ATOM 4002 C CA . LYS A 1 514 ? -9.021 0.384 20.879 1.00 52.62 514 LYS A CA 1
ATOM 4003 C C . LYS A 1 514 ? -8.691 -0.076 19.449 1.00 52.62 514 LYS A C 1
ATOM 4005 O O . LYS A 1 514 ? -8.551 0.745 18.553 1.00 52.62 514 LYS A O 1
ATOM 4010 N N . LYS A 1 515 ? -8.536 -1.385 19.204 1.00 51.25 515 LYS A N 1
ATOM 4011 C CA . LYS A 1 515 ? -8.322 -1.959 17.861 1.00 51.25 515 LYS A CA 1
ATOM 4012 C C . LYS A 1 515 ? -9.607 -2.114 17.043 1.00 51.25 515 LYS A C 1
ATOM 4014 O O . LYS A 1 515 ? -9.533 -2.394 15.846 1.00 51.25 515 LYS A O 1
ATOM 4019 N N . ARG A 1 516 ? -10.769 -2.025 17.688 1.00 59.03 516 ARG A N 1
ATOM 4020 C CA . ARG A 1 516 ? -12.099 -2.261 17.110 1.00 59.03 516 ARG A CA 1
ATOM 4021 C C . ARG A 1 516 ? -13.018 -1.054 17.222 1.00 59.03 516 ARG A C 1
ATOM 4023 O O . ARG A 1 516 ? -14.068 -1.086 16.598 1.00 59.03 516 ARG A O 1
ATOM 4030 N N . SER A 1 517 ? -12.621 -0.012 17.950 1.00 72.38 517 SER A N 1
ATOM 4031 C CA . SER A 1 517 ? -13.400 1.211 18.150 1.00 72.38 517 SER A CA 1
ATOM 4032 C C . SER A 1 517 ? -13.571 2.045 16.874 1.00 72.38 517 SER A C 1
ATOM 4034 O O . SER A 1 517 ? -14.602 2.687 16.722 1.00 72.38 517 SER A O 1
ATOM 4036 N N . LEU A 1 518 ? -12.642 1.979 15.909 1.00 76.12 518 LEU A N 1
ATOM 4037 C CA . LEU A 1 518 ? -12.642 2.847 14.716 1.00 76.12 518 LEU A CA 1
ATOM 4038 C C . LEU A 1 518 ? -13.994 2.963 13.972 1.00 76.12 518 LEU A C 1
ATOM 4040 O O . LEU A 1 518 ? -14.358 4.080 13.620 1.00 76.12 518 LEU A O 1
ATOM 4044 N N . PRO A 1 519 ? -14.769 1.890 13.705 1.00 82.94 519 PRO A N 1
ATOM 4045 C CA . PRO A 1 519 ? -16.084 2.025 13.076 1.00 82.94 519 PRO A CA 1
ATOM 4046 C C . PRO A 1 519 ? -17.068 2.861 13.904 1.00 82.94 519 PRO A C 1
ATOM 4048 O O . PRO A 1 519 ? -17.783 3.682 13.334 1.00 82.94 519 PRO A O 1
ATOM 4051 N N . LEU A 1 520 ? -17.078 2.691 15.232 1.00 85.19 520 LEU A N 1
ATOM 4052 C CA . LEU A 1 520 ? -17.883 3.511 16.138 1.00 85.19 520 LEU A CA 1
ATOM 4053 C C . LEU A 1 520 ? -17.406 4.964 16.116 1.00 85.19 520 LEU A C 1
ATOM 4055 O O . LEU A 1 520 ? -18.224 5.875 16.068 1.00 85.19 520 LEU A O 1
ATOM 4059 N N . GLU A 1 521 ? -16.095 5.187 16.111 1.00 87.00 521 GLU A N 1
ATOM 4060 C CA . GLU A 1 521 ? -15.546 6.539 16.102 1.00 87.00 521 GLU A CA 1
ATOM 4061 C C . GLU A 1 521 ? -15.812 7.271 14.771 1.00 87.00 521 GLU A C 1
ATOM 4063 O O . GLU A 1 521 ? -16.115 8.463 14.765 1.00 87.00 521 GLU A O 1
ATOM 4068 N N . LEU A 1 522 ? -15.763 6.562 13.636 1.00 86.56 522 LEU A N 1
ATOM 4069 C CA . LEU A 1 522 ? -16.143 7.101 12.325 1.00 86.56 522 LEU A CA 1
ATOM 4070 C C . LEU A 1 522 ? -17.641 7.401 12.247 1.00 86.56 522 LEU A C 1
ATOM 4072 O O . LEU A 1 522 ? -18.014 8.422 11.674 1.00 86.56 522 LEU A O 1
ATOM 4076 N N . LEU A 1 523 ? -18.489 6.544 12.825 1.00 90.00 523 LEU A N 1
ATOM 4077 C CA . LEU A 1 523 ? -19.922 6.811 12.942 1.00 90.00 523 LEU A CA 1
ATOM 4078 C C . LEU A 1 523 ? -20.162 8.065 13.790 1.00 90.00 523 LEU A C 1
ATOM 4080 O O . LEU A 1 523 ? -20.850 8.969 13.336 1.00 90.00 523 LEU A O 1
ATOM 4084 N N . ALA A 1 524 ? -19.536 8.156 14.965 1.00 92.06 524 ALA A N 1
ATOM 4085 C CA . ALA A 1 524 ? -19.614 9.318 15.846 1.00 92.06 524 ALA A CA 1
ATOM 4086 C C . ALA A 1 524 ? -19.197 10.615 15.133 1.00 92.06 524 ALA A C 1
ATOM 4088 O O . ALA A 1 524 ? -19.934 11.597 15.152 1.00 92.06 524 ALA A O 1
ATOM 4089 N N . MET A 1 525 ? -18.056 10.609 14.437 1.00 91.56 525 MET A N 1
ATOM 4090 C CA . MET A 1 525 ? -17.609 11.764 13.652 1.00 91.56 525 MET A CA 1
ATOM 4091 C C . MET A 1 525 ? -18.570 12.082 12.496 1.00 91.56 525 MET A C 1
ATOM 4093 O O . MET A 1 525 ? -18.799 13.248 12.182 1.00 91.56 525 MET A O 1
ATOM 4097 N N . SER A 1 526 ? -19.147 11.057 11.864 1.00 91.81 526 SER A N 1
ATOM 4098 C CA . SER A 1 526 ? -20.144 11.230 10.808 1.00 91.81 526 SER A CA 1
ATOM 4099 C C . SER A 1 526 ? -21.435 11.866 11.321 1.00 91.81 526 SER A C 1
ATOM 4101 O O . SER A 1 526 ? -22.033 12.627 10.569 1.00 91.81 526 SER A O 1
ATOM 4103 N N . GLU A 1 527 ? -21.868 11.588 12.554 1.00 92.69 527 GLU A N 1
ATOM 4104 C CA . GLU A 1 527 ? -23.039 12.253 13.151 1.00 92.69 527 GLU A CA 1
ATOM 4105 C C . GLU A 1 527 ? -22.775 13.752 13.358 1.00 92.69 527 GLU A C 1
ATOM 4107 O O . GLU A 1 527 ? -23.615 14.582 13.016 1.00 92.69 527 GLU A O 1
ATOM 4112 N N . VAL A 1 528 ? -21.571 14.116 13.817 1.00 94.56 528 VAL A N 1
ATOM 4113 C CA . VAL A 1 528 ? -21.159 15.525 13.953 1.00 94.56 528 VAL A CA 1
ATOM 4114 C C . VAL A 1 528 ? -21.112 16.227 12.589 1.00 94.56 528 VAL A C 1
ATOM 4116 O O . VAL A 1 528 ? -21.586 17.354 12.441 1.00 94.56 528 VAL A O 1
ATOM 4119 N N . LEU A 1 529 ? -20.556 15.567 11.567 1.00 93.38 529 LEU A N 1
ATOM 4120 C CA . LEU A 1 529 ? -20.479 16.124 10.211 1.00 93.38 529 LEU A CA 1
ATOM 4121 C C . LEU A 1 529 ? -21.840 16.215 9.526 1.00 93.38 529 LEU A C 1
ATOM 4123 O O . LEU A 1 529 ? -22.056 17.149 8.758 1.00 93.38 529 LEU A O 1
ATOM 4127 N N . LEU A 1 530 ? -22.748 15.273 9.792 1.00 94.94 530 LEU A N 1
ATOM 4128 C CA . LEU A 1 530 ? -24.111 15.315 9.272 1.00 94.94 530 LEU A CA 1
ATOM 4129 C C . LEU A 1 530 ? -24.788 16.620 9.689 1.00 94.94 530 LEU A C 1
ATOM 4131 O O . LEU A 1 530 ? -25.269 17.348 8.827 1.00 94.94 530 LEU A O 1
ATOM 4135 N N . GLU A 1 531 ? -24.761 16.949 10.982 1.00 95.44 531 GLU A N 1
ATOM 4136 C CA . GLU A 1 531 ? -25.312 18.215 11.471 1.00 95.44 531 GLU A CA 1
ATOM 4137 C C . GLU A 1 531 ? -24.631 19.420 10.807 1.00 95.44 531 GLU A C 1
ATOM 4139 O O . GLU A 1 531 ? -25.311 20.300 10.279 1.00 95.44 531 GLU A O 1
ATOM 4144 N N . ALA A 1 532 ? -23.294 19.439 10.769 1.00 95.06 532 ALA A N 1
ATOM 4145 C CA . ALA A 1 532 ? -22.540 20.537 10.167 1.00 95.06 532 ALA A CA 1
ATOM 4146 C C . ALA A 1 532 ? -22.914 20.779 8.693 1.00 95.06 532 ALA A C 1
ATOM 4148 O O . ALA A 1 532 ? -23.077 21.925 8.276 1.00 95.06 532 ALA A O 1
ATOM 4149 N N . HIS A 1 533 ? -23.095 19.710 7.915 1.00 95.06 533 HIS A N 1
ATOM 4150 C CA . HIS A 1 533 ? -23.502 19.804 6.516 1.00 95.06 533 HIS A CA 1
ATOM 4151 C C . HIS A 1 533 ? -24.948 20.255 6.336 1.00 95.06 533 HIS A C 1
ATOM 4153 O O . HIS A 1 533 ? -25.217 21.023 5.417 1.00 95.06 533 HIS A O 1
ATOM 4159 N N . LEU A 1 534 ? -25.874 19.811 7.191 1.00 94.94 534 LEU A N 1
ATOM 4160 C CA . LEU A 1 534 ? -27.271 20.238 7.103 1.00 94.94 534 LEU A CA 1
ATOM 4161 C C . LEU A 1 534 ? -27.412 21.754 7.330 1.00 94.94 534 LEU A C 1
ATOM 4163 O O . LEU A 1 534 ? -28.158 22.419 6.611 1.00 94.94 534 LEU A O 1
ATOM 4167 N N . TYR A 1 535 ? -26.631 22.318 8.255 1.00 94.38 535 TYR A N 1
ATOM 4168 C CA . TYR A 1 535 ? -26.552 23.770 8.422 1.00 94.38 535 TYR A CA 1
ATOM 4169 C C . TYR A 1 535 ? -25.845 24.463 7.248 1.00 94.38 535 TYR A C 1
ATOM 4171 O O . TYR A 1 535 ? -26.267 25.538 6.827 1.00 94.38 535 TYR A O 1
ATOM 4179 N N . GLU A 1 536 ? -24.786 23.868 6.690 1.00 91.62 536 GLU A N 1
ATOM 4180 C CA . GLU A 1 536 ? -24.048 24.434 5.550 1.00 91.62 536 GLU A CA 1
ATOM 4181 C C . GLU A 1 536 ? -24.919 24.576 4.291 1.00 91.62 536 GLU A C 1
ATOM 4183 O O . GLU A 1 536 ? -24.801 25.571 3.574 1.00 91.62 536 GLU A O 1
ATOM 4188 N N . ILE A 1 537 ? -25.826 23.624 4.038 1.00 92.69 537 ILE A N 1
ATOM 4189 C CA . ILE A 1 537 ? -26.780 23.704 2.918 1.00 92.69 537 ILE A CA 1
ATOM 4190 C C . ILE A 1 537 ? -27.950 24.669 3.182 1.00 92.69 537 ILE A C 1
ATOM 4192 O O . ILE A 1 537 ? -28.751 24.902 2.278 1.00 92.69 537 ILE A O 1
ATOM 4196 N N . GLY A 1 538 ? -28.035 25.250 4.384 1.00 90.81 538 GLY A N 1
ATOM 4197 C CA . GLY A 1 538 ? -28.986 26.309 4.726 1.00 90.81 538 GLY A CA 1
ATOM 4198 C C . GLY A 1 538 ? -30.366 25.837 5.186 1.00 90.81 538 GLY A C 1
ATOM 4199 O O . GLY A 1 538 ? -31.317 26.605 5.055 1.00 90.81 538 GLY A O 1
ATOM 4200 N N . LEU A 1 539 ? -30.492 24.608 5.702 1.00 92.31 539 LEU A N 1
ATOM 4201 C CA . LEU A 1 539 ? -31.724 24.167 6.371 1.00 92.31 539 LEU A CA 1
ATOM 4202 C C . LEU A 1 539 ? -31.907 24.895 7.712 1.00 92.31 539 LEU A C 1
ATOM 4204 O O . LEU A 1 539 ? -30.931 25.307 8.345 1.00 92.31 539 LEU A O 1
ATOM 4208 N N . ASP A 1 540 ? -33.156 25.068 8.141 1.00 90.94 540 ASP A N 1
ATOM 4209 C CA . ASP A 1 540 ? -33.466 25.667 9.436 1.00 90.94 540 ASP A CA 1
ATOM 4210 C C . ASP A 1 540 ? -33.234 24.688 10.598 1.00 90.94 540 ASP A C 1
ATOM 4212 O O . ASP A 1 540 ? -33.183 23.469 10.433 1.00 90.94 540 ASP A O 1
ATOM 4216 N N . SER A 1 541 ? -33.071 25.239 11.801 1.00 88.75 541 SER A N 1
ATOM 4217 C CA . SER A 1 541 ? -32.720 24.454 12.988 1.00 88.75 541 SER A CA 1
ATOM 4218 C C . SER A 1 541 ? -33.781 23.414 13.365 1.00 88.75 541 SER A C 1
ATOM 4220 O O . SER A 1 541 ? -33.410 22.362 13.885 1.00 88.75 541 SER A O 1
ATOM 4222 N N . ASP A 1 542 ? -35.067 23.681 13.115 1.00 86.38 542 ASP A N 1
ATOM 4223 C CA . ASP A 1 542 ? -36.153 22.788 13.527 1.00 86.38 542 ASP A CA 1
ATOM 4224 C C . ASP A 1 542 ? -36.173 21.535 12.641 1.00 86.38 542 ASP A C 1
ATOM 4226 O O . ASP A 1 542 ? -36.176 20.413 13.160 1.00 86.38 542 ASP A O 1
ATOM 4230 N N . ASP A 1 543 ? -36.062 21.710 11.321 1.00 91.44 543 ASP A N 1
ATOM 4231 C CA . ASP A 1 543 ? -35.942 20.607 10.360 1.00 91.44 543 ASP A CA 1
ATOM 4232 C C . ASP A 1 543 ? -34.688 19.756 10.626 1.00 91.44 543 ASP A C 1
ATOM 4234 O O . ASP A 1 543 ? -34.733 18.520 10.615 1.00 91.44 543 ASP A O 1
ATOM 4238 N N . ILE A 1 544 ? -33.555 20.401 10.927 1.00 91.38 544 ILE A N 1
ATOM 4239 C CA . ILE A 1 544 ? -32.312 19.701 11.279 1.00 91.38 544 ILE A CA 1
ATOM 4240 C C . ILE A 1 544 ? -32.501 18.881 12.554 1.00 91.38 544 ILE A C 1
ATOM 4242 O O . ILE A 1 544 ? -32.104 17.713 12.614 1.00 91.38 544 ILE A O 1
ATOM 4246 N N . HIS A 1 545 ? -33.112 19.466 13.585 1.00 87.19 545 HIS A N 1
ATOM 4247 C CA . HIS A 1 545 ? -33.352 18.778 14.849 1.00 87.19 545 HIS A CA 1
ATOM 4248 C C . HIS A 1 545 ? -34.315 17.599 14.688 1.00 87.19 545 HIS A C 1
ATOM 4250 O O . HIS A 1 545 ? -34.078 16.580 15.342 1.00 87.19 545 HIS A O 1
ATOM 4256 N N . ASP A 1 546 ? -35.335 17.680 13.828 1.00 85.75 546 ASP A N 1
ATOM 4257 C CA . ASP A 1 546 ? -36.230 16.552 13.521 1.00 85.75 546 ASP A CA 1
ATOM 4258 C C . ASP A 1 546 ? -35.465 15.407 12.837 1.00 85.75 546 ASP A C 1
ATOM 4260 O O . ASP A 1 546 ? -35.522 14.260 13.287 1.00 85.75 546 ASP A O 1
ATOM 4264 N N . VAL A 1 547 ? -34.658 15.711 11.811 1.00 90.38 547 VAL A N 1
ATOM 4265 C CA . VAL A 1 547 ? -33.841 14.706 11.103 1.00 90.38 547 VAL A CA 1
ATOM 4266 C C . VAL A 1 547 ? -32.888 13.986 12.059 1.00 90.38 547 VAL A C 1
ATOM 4268 O O . VAL A 1 547 ? -32.827 12.751 12.057 1.00 90.38 547 VAL A O 1
ATOM 4271 N N . LEU A 1 548 ? -32.165 14.738 12.894 1.00 88.44 548 LEU A N 1
ATOM 4272 C CA . LEU A 1 548 ? -31.243 14.166 13.878 1.00 88.44 548 LEU A CA 1
ATOM 4273 C C . LEU A 1 548 ? -31.988 13.317 14.919 1.00 88.44 548 LEU A C 1
ATOM 4275 O O . LEU A 1 548 ? -31.540 12.216 15.239 1.00 88.44 548 LEU A O 1
ATOM 4279 N N . SER A 1 549 ? -33.148 13.778 15.399 1.00 80.62 549 SER A N 1
ATOM 4280 C CA . SER A 1 549 ? -33.932 13.065 16.420 1.00 80.62 549 SER A CA 1
ATOM 4281 C C . SER A 1 549 ? -34.498 11.745 15.892 1.00 80.62 549 SER A C 1
ATOM 4283 O O . SER A 1 549 ? -34.364 10.714 16.549 1.00 80.62 549 SER A O 1
ATOM 4285 N N . ARG A 1 550 ? -35.059 11.728 14.675 1.00 81.88 550 ARG A N 1
ATOM 4286 C CA . ARG A 1 550 ? -35.563 10.490 14.050 1.00 81.88 550 ARG A CA 1
ATOM 4287 C C . ARG A 1 550 ? -34.453 9.477 13.810 1.00 81.88 550 ARG A C 1
ATOM 4289 O O . ARG A 1 550 ? -34.647 8.275 13.985 1.00 81.88 550 ARG A O 1
ATOM 4296 N N . ARG A 1 551 ? -33.279 9.948 13.389 1.00 88.75 551 ARG A N 1
ATOM 4297 C CA . ARG A 1 551 ? -32.116 9.085 13.171 1.00 88.75 551 ARG A CA 1
ATOM 4298 C C . ARG A 1 551 ? -31.635 8.454 14.481 1.00 88.75 551 ARG A C 1
ATOM 4300 O O . ARG A 1 551 ? -31.382 7.249 14.507 1.00 88.75 551 ARG A O 1
ATOM 4307 N N . ASP A 1 552 ? -31.553 9.244 15.549 1.00 82.56 552 ASP A N 1
ATOM 4308 C CA . ASP A 1 552 ? -31.206 8.776 16.894 1.00 82.56 552 ASP A CA 1
ATOM 4309 C C . ASP A 1 552 ? -32.215 7.728 17.402 1.00 82.56 552 ASP A C 1
ATOM 4311 O O . ASP A 1 552 ? -31.830 6.649 17.859 1.00 82.56 552 ASP A O 1
ATOM 4315 N N . GLU A 1 553 ? -33.515 7.970 17.210 1.00 74.69 553 GLU A N 1
ATOM 4316 C CA . GLU A 1 553 ? -34.583 7.031 17.572 1.00 74.69 553 GLU A CA 1
ATOM 4317 C C . GLU A 1 553 ? -34.456 5.683 16.844 1.00 74.69 553 GLU A C 1
ATOM 4319 O O . GLU A 1 553 ? -34.558 4.622 17.469 1.00 74.69 553 GLU A O 1
ATOM 4324 N N . VAL A 1 554 ? -34.150 5.699 15.542 1.00 80.94 554 VAL A N 1
ATOM 4325 C CA . VAL A 1 554 ? -33.903 4.475 14.762 1.00 80.94 554 VAL A CA 1
ATOM 4326 C C . VAL A 1 554 ? -32.719 3.692 15.328 1.00 80.94 554 VAL A C 1
ATOM 4328 O O . VAL A 1 554 ? -32.810 2.474 15.488 1.00 80.94 554 VAL A O 1
ATOM 4331 N N . LEU A 1 555 ? -31.617 4.361 15.672 1.00 81.75 555 LEU A N 1
ATOM 4332 C CA . LEU A 1 555 ? -30.438 3.711 16.253 1.00 81.75 555 LEU A CA 1
ATOM 4333 C C . LEU A 1 555 ? -30.760 3.057 17.602 1.00 81.75 555 LEU A C 1
ATOM 4335 O O . LEU A 1 555 ? -30.363 1.912 17.845 1.00 81.75 555 LEU A O 1
ATOM 4339 N N . ARG A 1 556 ? -31.533 3.741 18.453 1.00 78.56 556 ARG A N 1
ATOM 4340 C CA . ARG A 1 556 ? -32.028 3.189 19.725 1.00 78.56 556 ARG A CA 1
ATOM 4341 C C . ARG A 1 556 ? -32.923 1.976 19.502 1.00 78.56 556 ARG A C 1
ATOM 4343 O O . ARG A 1 556 ? -32.762 0.966 20.186 1.00 78.56 556 ARG A O 1
ATOM 4350 N N . PHE A 1 557 ? -33.855 2.057 18.555 1.00 73.44 557 PHE A N 1
ATOM 4351 C CA . PHE A 1 557 ? -34.773 0.965 18.244 1.00 73.44 557 PHE A CA 1
ATOM 4352 C C . PHE A 1 557 ? -34.030 -0.269 17.723 1.00 73.44 557 PHE A C 1
ATOM 4354 O O . PHE A 1 557 ? -34.239 -1.375 18.226 1.00 73.44 557 PHE A O 1
ATOM 4361 N N . LEU A 1 558 ? -33.110 -0.084 16.772 1.00 73.44 558 LEU A N 1
ATOM 4362 C CA . LEU A 1 558 ? -32.311 -1.170 16.205 1.00 73.44 558 LEU A CA 1
ATOM 4363 C C . LEU A 1 558 ? -31.497 -1.889 17.285 1.00 73.44 558 LEU A C 1
ATOM 4365 O O . LEU A 1 558 ? -31.525 -3.116 17.335 1.00 73.44 558 LEU A O 1
ATOM 4369 N N . ALA A 1 559 ? -30.859 -1.147 18.194 1.00 68.31 559 ALA A N 1
ATOM 4370 C CA . ALA A 1 559 ? -30.105 -1.720 19.309 1.00 68.31 559 ALA A CA 1
ATOM 4371 C C . ALA A 1 559 ? -30.979 -2.518 20.293 1.00 68.31 559 ALA A C 1
ATOM 4373 O O . ALA A 1 559 ? -30.540 -3.525 20.843 1.00 68.31 559 ALA A O 1
ATOM 4374 N N . ARG A 1 560 ? -32.232 -2.099 20.507 1.00 63.09 560 ARG A N 1
ATOM 4375 C CA . ARG A 1 560 ? -33.193 -2.826 21.355 1.00 63.09 560 ARG A CA 1
ATOM 4376 C C . ARG A 1 560 ? -33.727 -4.094 20.679 1.00 63.09 560 ARG A C 1
ATOM 4378 O O . ARG A 1 560 ? -33.980 -5.090 21.352 1.00 63.09 560 ARG A O 1
ATOM 4385 N N . SER A 1 561 ? -33.891 -4.073 19.355 1.00 56.91 561 SER A N 1
ATOM 4386 C CA . SER A 1 561 ? -34.529 -5.152 18.581 1.00 56.91 561 SER A CA 1
ATOM 4387 C C . SER A 1 561 ? -33.686 -6.427 18.416 1.00 56.91 561 SER A C 1
ATOM 4389 O O . SER A 1 561 ? -34.221 -7.486 18.097 1.00 56.91 561 SER A O 1
ATOM 4391 N N . THR A 1 562 ? -32.374 -6.360 18.649 1.00 55.31 562 THR A N 1
ATOM 4392 C CA . THR A 1 562 ? -31.416 -7.452 18.392 1.00 55.31 562 THR A CA 1
ATOM 4393 C C . THR A 1 562 ? -31.297 -8.480 19.525 1.00 55.31 562 THR A C 1
ATOM 4395 O O . THR A 1 562 ? -30.590 -9.475 19.371 1.00 55.31 562 THR A O 1
ATOM 4398 N N . GLY A 1 563 ? -31.979 -8.284 20.659 1.00 51.41 563 GLY A N 1
ATOM 4399 C CA . GLY A 1 563 ? -32.188 -9.305 21.701 1.00 51.41 563 GLY A CA 1
ATOM 4400 C C . GLY A 1 563 ? -30.971 -9.709 22.553 1.00 51.41 563 GLY A C 1
ATOM 4401 O O . GLY A 1 563 ? -31.141 -10.420 23.541 1.00 51.41 563 GLY A O 1
ATOM 4402 N N . LYS A 1 564 ? -29.753 -9.259 22.231 1.00 48.50 564 LYS A N 1
ATOM 4403 C CA . LYS A 1 564 ? -28.540 -9.529 23.021 1.00 48.50 564 LYS A CA 1
ATOM 4404 C C . LYS A 1 564 ? -28.415 -8.491 24.143 1.00 48.50 564 LYS A C 1
ATOM 4406 O O . LYS A 1 564 ? -28.051 -7.348 23.895 1.00 48.50 564 LYS A O 1
ATOM 4411 N N . ARG A 1 565 ? -28.736 -8.861 25.383 1.00 54.31 565 ARG A N 1
ATOM 4412 C CA . ARG A 1 565 ? -28.611 -7.943 26.528 1.00 54.31 565 ARG A CA 1
ATOM 4413 C C . ARG A 1 565 ? -27.167 -7.958 27.038 1.00 54.31 565 ARG A C 1
ATOM 4415 O O . ARG A 1 565 ? -26.644 -9.018 27.369 1.00 54.31 565 ARG A O 1
ATOM 4422 N N . ASN A 1 566 ? -26.497 -6.807 27.050 1.00 56.50 566 ASN A N 1
ATOM 4423 C CA . ASN A 1 566 ? -25.159 -6.680 27.640 1.00 56.50 566 ASN A CA 1
ATOM 4424 C C . ASN A 1 566 ? -25.260 -6.620 29.181 1.00 56.50 566 ASN A C 1
ATOM 4426 O O . ASN A 1 566 ? -26.331 -6.356 29.731 1.00 56.50 566 ASN A O 1
ATOM 4430 N N . ALA A 1 567 ? -24.150 -6.841 29.893 1.00 55.72 567 ALA A N 1
ATOM 4431 C CA . ALA A 1 567 ? -24.151 -6.890 31.361 1.00 55.72 567 ALA A CA 1
ATOM 4432 C C . ALA A 1 567 ? -24.660 -5.590 32.020 1.00 55.72 567 ALA A C 1
ATOM 4434 O O . ALA A 1 567 ? -25.263 -5.648 33.087 1.00 55.72 567 ALA A O 1
ATOM 4435 N N . ARG A 1 568 ? -24.465 -4.428 31.375 1.00 53.72 568 ARG A N 1
ATOM 4436 C CA . ARG A 1 568 ? -24.956 -3.128 31.864 1.00 53.72 568 ARG A CA 1
ATOM 4437 C C . ARG A 1 568 ? -26.478 -3.009 31.759 1.00 53.72 568 ARG A C 1
ATOM 4439 O O . ARG A 1 568 ? -27.110 -2.591 32.718 1.00 53.72 568 ARG A O 1
ATOM 4446 N N . THR A 1 569 ? -27.070 -3.408 30.637 1.00 58.66 569 THR A N 1
ATOM 4447 C CA . THR A 1 569 ? -28.525 -3.437 30.440 1.00 58.66 569 THR A CA 1
ATOM 4448 C C . THR A 1 569 ? -29.170 -4.447 31.375 1.00 58.66 569 THR A C 1
ATOM 4450 O O . THR A 1 569 ? -30.186 -4.139 31.971 1.00 58.66 569 THR A O 1
ATOM 4453 N N . ILE A 1 570 ? -28.556 -5.615 31.580 1.00 64.69 570 ILE A N 1
ATOM 4454 C CA . ILE A 1 570 ? -29.068 -6.617 32.527 1.00 64.69 570 ILE A CA 1
ATOM 4455 C C . ILE A 1 570 ? -28.997 -6.104 33.973 1.00 64.69 570 ILE A C 1
ATOM 4457 O O . ILE A 1 570 ? -29.920 -6.337 34.748 1.00 64.69 570 ILE A O 1
ATOM 4461 N N . ALA A 1 571 ? -27.930 -5.387 34.339 1.00 63.81 571 ALA A N 1
ATOM 4462 C CA . ALA A 1 571 ? -27.832 -4.744 35.647 1.00 63.81 571 ALA A CA 1
ATOM 4463 C C . ALA A 1 571 ? -28.886 -3.639 35.819 1.00 63.81 571 ALA A C 1
ATOM 4465 O O . ALA A 1 571 ? -29.508 -3.562 36.874 1.00 63.81 571 ALA A O 1
ATOM 4466 N N . GLN A 1 572 ? -29.135 -2.830 34.784 1.00 63.09 572 GLN A N 1
ATOM 4467 C CA . GLN A 1 572 ? -30.183 -1.809 34.819 1.00 63.09 572 GLN A CA 1
ATOM 4468 C C . GLN A 1 572 ? -31.586 -2.430 34.885 1.00 63.09 572 GLN A C 1
ATOM 4470 O O . GLN A 1 572 ?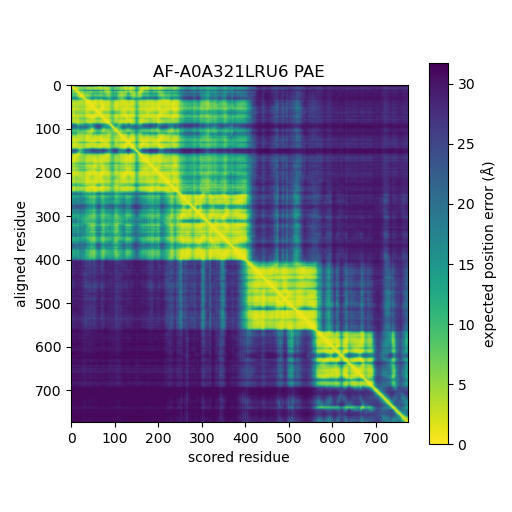 -32.371 -2.021 35.728 1.00 63.09 572 GLN A O 1
ATOM 4475 N N . ASP A 1 573 ? -31.870 -3.472 34.096 1.00 65.06 573 ASP A N 1
ATOM 4476 C CA . ASP A 1 573 ? -33.123 -4.238 34.154 1.00 65.06 573 ASP A CA 1
ATOM 4477 C C . ASP A 1 573 ? -33.359 -4.803 35.568 1.00 65.06 573 ASP A C 1
ATOM 4479 O O . ASP A 1 573 ? -34.483 -4.794 36.065 1.00 65.06 573 ASP A O 1
ATOM 4483 N N . LEU A 1 574 ? -32.302 -5.285 36.236 1.00 72.69 574 LEU A N 1
ATOM 4484 C CA . LEU A 1 574 ? -32.366 -5.767 37.618 1.00 72.69 574 LEU A CA 1
ATOM 4485 C C . LEU A 1 574 ? -32.669 -4.629 38.606 1.00 72.69 574 LEU A C 1
ATOM 4487 O O . LEU A 1 574 ? -33.436 -4.838 39.548 1.00 72.69 574 LEU A O 1
ATOM 4491 N N . ILE A 1 575 ? -32.101 -3.438 38.378 1.00 69.06 575 ILE A N 1
ATOM 4492 C CA . ILE A 1 575 ? -32.361 -2.242 39.187 1.00 69.06 575 ILE A CA 1
ATOM 4493 C C . ILE A 1 575 ? -33.803 -1.766 39.015 1.00 69.06 575 ILE A C 1
ATOM 4495 O O . ILE A 1 575 ? -34.509 -1.572 40.004 1.00 69.06 575 ILE A O 1
ATOM 4499 N N . ASP A 1 576 ? -34.266 -1.646 37.776 1.00 71.06 576 ASP A N 1
ATOM 4500 C CA . ASP A 1 576 ? -35.613 -1.182 37.445 1.00 71.06 576 ASP A CA 1
ATOM 4501 C C . ASP A 1 576 ? -36.680 -2.173 37.942 1.00 71.06 576 ASP A C 1
ATOM 4503 O O . ASP A 1 576 ? -37.777 -1.784 38.348 1.00 71.06 576 ASP A O 1
ATOM 4507 N N . ALA A 1 577 ? -36.339 -3.463 37.996 1.00 77.50 577 ALA A N 1
ATOM 4508 C CA . ALA A 1 577 ? -37.200 -4.516 38.512 1.00 77.50 577 ALA A CA 1
ATOM 4509 C C . ALA A 1 577 ? -37.299 -4.569 40.052 1.00 77.50 577 ALA A C 1
ATOM 4511 O O . ALA A 1 577 ? -38.101 -5.342 40.570 1.00 77.50 577 ALA A O 1
ATOM 4512 N N . ALA A 1 578 ? -36.548 -3.755 40.812 1.00 70.19 578 ALA A N 1
ATOM 4513 C CA . ALA A 1 578 ? -36.509 -3.787 42.287 1.00 70.19 578 ALA A CA 1
ATOM 4514 C C . ALA A 1 578 ? -37.892 -3.803 42.968 1.00 70.19 578 ALA A C 1
ATOM 4516 O O . ALA A 1 578 ? -38.075 -4.436 44.018 1.00 70.19 578 ALA A O 1
ATOM 4517 N N . GLY A 1 579 ? -38.841 -3.063 42.386 1.00 70.56 579 GLY A N 1
ATOM 4518 C CA . GLY A 1 579 ? -40.195 -2.869 42.902 1.00 70.56 579 GLY A CA 1
ATOM 4519 C C . GLY A 1 579 ? -41.212 -3.924 42.461 1.00 70.56 579 GLY A C 1
ATOM 4520 O O . GLY A 1 579 ? -42.269 -4.027 43.081 1.00 70.56 579 GLY A O 1
ATOM 4521 N N . ASP A 1 580 ? -40.902 -4.728 41.442 1.00 80.06 580 ASP A N 1
ATOM 4522 C CA . ASP A 1 580 ? -41.801 -5.736 40.876 1.00 80.06 580 ASP A CA 1
ATOM 4523 C C . ASP A 1 580 ? -41.227 -7.132 41.115 1.00 80.06 580 ASP A C 1
ATOM 4525 O O . ASP A 1 580 ? -40.161 -7.498 40.626 1.00 80.06 580 ASP A O 1
ATOM 4529 N N . LYS A 1 581 ? -41.962 -7.942 41.881 1.00 79.44 581 LYS A N 1
ATOM 4530 C CA . LYS A 1 581 ? -41.541 -9.298 42.235 1.00 79.44 581 LYS A CA 1
ATOM 4531 C C . LYS A 1 581 ? -41.269 -10.169 41.000 1.00 79.44 581 LYS A C 1
ATOM 4533 O O . LYS A 1 581 ? -40.220 -10.797 40.932 1.00 79.44 581 LYS A O 1
ATOM 4538 N N . ASN A 1 582 ? -42.189 -10.202 40.040 1.00 78.81 582 ASN A N 1
ATOM 4539 C CA . ASN A 1 582 ? -42.081 -11.095 38.886 1.00 78.81 582 ASN A CA 1
ATOM 4540 C C . ASN A 1 582 ? -40.998 -10.605 37.917 1.00 78.81 582 ASN A C 1
ATOM 4542 O O . ASN A 1 582 ? -40.257 -11.410 37.351 1.00 78.81 582 ASN A O 1
ATOM 4546 N N . ALA A 1 583 ? -40.879 -9.284 37.746 1.00 77.12 583 ALA A N 1
ATOM 4547 C CA . ALA A 1 583 ? -39.808 -8.703 36.944 1.00 77.12 583 ALA A CA 1
ATOM 4548 C C . ALA A 1 583 ? -38.431 -8.984 37.566 1.00 77.12 583 ALA A C 1
ATOM 4550 O O . ALA A 1 583 ? -37.491 -9.303 36.838 1.00 77.12 583 ALA A O 1
ATOM 4551 N N . LEU A 1 584 ? -38.316 -8.928 38.901 1.00 80.00 584 LEU A N 1
ATOM 4552 C CA . LEU A 1 584 ? -37.057 -9.165 39.608 1.00 80.00 584 LEU A CA 1
ATOM 4553 C C . LEU A 1 584 ? -36.613 -10.627 39.507 1.00 80.00 584 LEU A C 1
ATOM 4555 O O . LEU A 1 584 ? -35.429 -10.892 39.308 1.00 80.00 584 LEU A O 1
ATOM 4559 N N . GLU A 1 585 ? -37.553 -11.572 39.586 1.00 83.00 585 GLU A N 1
ATOM 4560 C CA . GLU A 1 585 ? -37.290 -12.998 39.350 1.00 83.00 585 GLU A CA 1
ATOM 4561 C C . GLU A 1 585 ? -36.731 -13.235 37.935 1.00 83.00 585 GLU A C 1
ATOM 4563 O O . GLU A 1 585 ? -35.696 -13.885 37.764 1.00 83.00 585 GLU A O 1
ATOM 4568 N N . ALA A 1 586 ? -37.369 -12.657 36.911 1.00 77.25 586 ALA A N 1
ATOM 4569 C CA . ALA A 1 586 ? -36.940 -12.798 35.519 1.00 77.25 586 ALA A CA 1
ATOM 4570 C C . ALA A 1 586 ? -35.579 -12.131 35.244 1.00 77.25 586 ALA A C 1
ATOM 4572 O O . ALA A 1 586 ? -34.726 -12.699 34.547 1.00 77.25 586 ALA A O 1
ATOM 4573 N N . ALA A 1 587 ? -35.351 -10.944 35.813 1.00 77.31 587 ALA A N 1
ATOM 4574 C CA . ALA A 1 587 ? -34.077 -10.242 35.721 1.00 77.31 587 ALA A CA 1
ATOM 4575 C C . ALA A 1 587 ? -32.951 -11.042 36.397 1.00 77.31 587 ALA A C 1
ATOM 4577 O O . ALA A 1 587 ? -31.883 -11.210 35.809 1.00 77.31 587 ALA A O 1
ATOM 4578 N N . LEU A 1 588 ? -33.202 -11.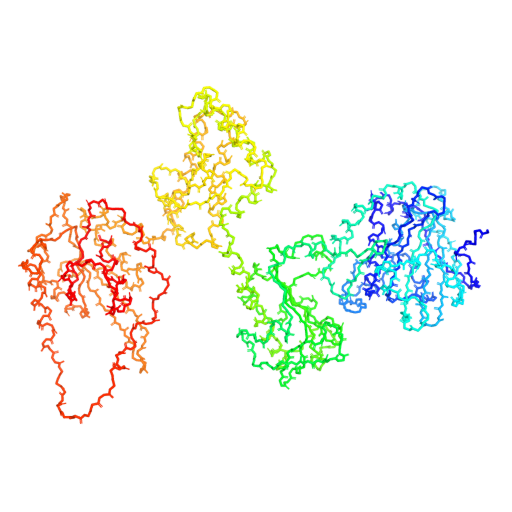625 37.576 1.00 78.56 588 LEU A N 1
ATOM 4579 C CA . LEU A 1 588 ? -32.222 -12.434 38.304 1.00 78.56 588 LEU A CA 1
ATOM 4580 C C . LEU A 1 588 ? -31.777 -13.678 37.517 1.00 78.56 588 LEU A C 1
ATOM 4582 O O . LEU A 1 588 ? -30.589 -13.997 37.485 1.00 78.56 588 LEU A O 1
ATOM 4586 N N . VAL A 1 589 ? -32.699 -14.369 36.843 1.00 75.44 589 VAL A N 1
ATOM 4587 C CA . VAL A 1 589 ? -32.347 -15.505 35.971 1.00 75.44 589 VAL A CA 1
ATOM 4588 C C . VAL A 1 589 ? -31.497 -15.039 34.784 1.00 75.44 589 VAL A C 1
ATOM 4590 O O . VAL A 1 589 ? -30.481 -15.663 34.475 1.00 75.44 589 VAL A O 1
ATOM 4593 N N . SER A 1 590 ? -31.856 -13.903 34.176 1.00 69.00 590 SER A N 1
ATOM 4594 C CA . SER A 1 590 ? -31.121 -13.306 33.049 1.00 69.00 590 SER A CA 1
ATOM 4595 C C . SER A 1 590 ? -29.686 -12.907 33.431 1.00 69.00 590 SER A C 1
ATOM 4597 O O . SER A 1 590 ? -28.765 -13.055 32.628 1.00 69.00 590 SER A O 1
ATOM 4599 N N . VAL A 1 591 ? -29.466 -12.470 34.679 1.00 75.56 591 VAL A N 1
ATOM 4600 C CA . VAL A 1 591 ? -28.128 -12.197 35.237 1.00 75.56 591 VAL A CA 1
ATOM 4601 C C . VAL A 1 591 ? -27.263 -13.458 35.221 1.00 75.56 591 VAL A C 1
ATOM 4603 O O . VAL A 1 591 ? -26.142 -13.423 34.715 1.00 75.56 591 VAL A O 1
ATOM 4606 N N . PHE A 1 592 ? -27.765 -14.588 35.724 1.00 70.75 592 PHE A N 1
ATOM 4607 C CA . PHE A 1 592 ? -26.990 -15.833 35.762 1.00 70.75 592 PHE A CA 1
ATOM 4608 C C . PHE A 1 592 ? -26.755 -16.440 34.374 1.00 70.75 592 PHE A C 1
ATOM 4610 O O . PHE A 1 592 ? -25.648 -16.918 34.116 1.00 70.75 592 PHE A O 1
ATOM 4617 N N . ASP A 1 593 ? -27.728 -16.345 33.466 1.00 63.50 593 ASP A N 1
ATOM 4618 C CA . ASP A 1 593 ? -27.561 -16.750 32.062 1.00 63.50 593 ASP A CA 1
ATOM 4619 C C . ASP A 1 593 ? -26.436 -15.950 31.378 1.00 63.50 593 ASP A C 1
ATOM 4621 O O . ASP A 1 593 ? -25.530 -16.511 30.759 1.00 63.50 593 ASP A O 1
ATOM 4625 N N . SER A 1 594 ? -26.391 -14.631 31.612 1.00 64.62 594 SER A N 1
ATOM 4626 C CA . SER A 1 594 ? -25.330 -13.756 31.087 1.00 64.62 594 SER A CA 1
ATOM 4627 C C . SER A 1 594 ? -23.928 -14.093 31.611 1.00 64.62 594 SER A C 1
ATOM 4629 O O . SER A 1 594 ? -22.930 -13.865 30.925 1.00 64.62 594 SER A O 1
ATOM 4631 N N . MET A 1 595 ? -23.843 -14.692 32.805 1.00 62.41 595 MET A N 1
ATOM 4632 C CA . MET A 1 595 ? -22.598 -15.190 33.400 1.00 62.41 595 MET A CA 1
ATOM 4633 C C . MET A 1 595 ? -22.215 -16.588 32.890 1.00 62.41 595 MET A C 1
ATOM 4635 O O . MET A 1 595 ? -21.293 -17.206 33.428 1.00 62.41 595 MET A O 1
ATOM 4639 N N . ASN A 1 596 ? -22.885 -17.077 31.840 1.00 59.25 596 ASN A N 1
ATOM 4640 C CA . ASN A 1 596 ? -22.649 -18.369 31.203 1.00 59.25 596 ASN A CA 1
ATOM 4641 C C . ASN A 1 596 ? -22.962 -19.567 32.127 1.00 59.25 596 ASN A C 1
ATOM 4643 O O . ASN A 1 596 ? -22.362 -20.640 31.993 1.00 59.25 596 ASN A O 1
ATOM 4647 N N . PHE A 1 597 ? -23.888 -19.383 33.075 1.00 66.06 597 PHE A N 1
ATOM 4648 C CA . PHE A 1 597 ? -24.570 -20.494 33.732 1.00 66.06 597 PHE A CA 1
ATOM 4649 C C . PHE A 1 597 ? -25.724 -20.952 32.838 1.00 66.06 597 PHE A C 1
ATOM 4651 O O . PHE A 1 597 ? -26.401 -20.128 32.239 1.00 66.06 597 PHE A O 1
ATOM 4658 N N . ASP A 1 598 ? -26.008 -22.253 32.817 1.00 60.28 598 ASP A N 1
ATOM 4659 C CA . ASP A 1 598 ? -27.283 -22.759 32.311 1.00 60.28 598 ASP A CA 1
ATOM 4660 C C . ASP A 1 598 ? -28.367 -22.366 33.336 1.00 60.28 598 ASP A C 1
ATOM 4662 O O . ASP A 1 598 ? -28.591 -23.101 34.308 1.00 60.28 598 ASP A O 1
ATOM 4666 N N . ALA A 1 599 ? -28.960 -21.177 33.186 1.00 71.44 599 ALA A N 1
ATOM 4667 C CA . ALA A 1 599 ? -29.952 -20.637 34.112 1.00 71.44 599 ALA A CA 1
ATOM 4668 C C . ALA A 1 599 ? -31.380 -20.834 33.585 1.00 71.44 599 ALA A C 1
ATOM 4670 O O . ALA A 1 599 ? -31.682 -20.534 32.434 1.00 71.44 599 ALA A O 1
ATOM 4671 N N . VAL A 1 600 ? -32.271 -21.352 34.430 1.00 67.19 600 VAL A N 1
ATOM 4672 C CA . VAL A 1 600 ? -33.672 -21.619 34.079 1.00 67.19 600 VAL A CA 1
ATOM 4673 C C . VAL A 1 600 ? -34.620 -21.042 35.131 1.00 67.19 600 VAL A C 1
ATOM 4675 O O . VAL A 1 600 ? -34.372 -21.222 36.329 1.00 67.19 600 VAL A O 1
ATOM 4678 N N . PRO A 1 601 ? -35.714 -20.374 34.720 1.00 75.38 601 PRO A N 1
ATOM 4679 C CA . PRO A 1 601 ? -36.754 -19.951 35.648 1.00 75.38 601 PRO A CA 1
ATOM 4680 C C . PRO A 1 601 ? -37.556 -21.172 36.119 1.00 75.38 601 PRO A C 1
ATOM 4682 O O . PRO A 1 601 ? -37.838 -22.080 35.334 1.00 75.38 601 PRO A O 1
ATOM 4685 N N . LEU A 1 602 ? -37.935 -21.201 37.396 1.00 74.69 602 LEU A N 1
ATOM 4686 C CA . LEU A 1 602 ? -38.815 -22.232 37.953 1.00 74.69 602 LEU A CA 1
ATOM 4687 C C . LEU A 1 602 ? -40.109 -21.625 38.487 1.00 74.69 602 LEU A C 1
ATOM 4689 O O . LEU A 1 602 ? -41.181 -22.005 38.016 1.00 74.69 602 LEU A O 1
ATOM 4693 N N . GLY A 1 603 ? -39.995 -20.702 39.447 1.00 65.44 603 GLY A N 1
ATOM 4694 C CA . GLY A 1 603 ? -41.112 -20.000 40.075 1.00 65.44 603 GLY A CA 1
ATOM 4695 C C . GLY A 1 603 ? -42.124 -20.897 40.811 1.00 65.44 603 GLY A C 1
ATOM 4696 O O . GLY A 1 603 ? -42.255 -22.106 40.591 1.00 65.44 603 GLY A O 1
ATOM 4697 N N . GLY A 1 604 ? -42.904 -20.285 41.703 1.00 69.38 604 GLY A N 1
ATOM 4698 C CA . GLY A 1 604 ? -44.059 -20.916 42.350 1.00 69.38 604 GLY A CA 1
ATOM 4699 C C . GLY A 1 604 ? -43.855 -21.359 43.808 1.00 69.38 604 GLY A C 1
ATOM 4700 O O . GLY A 1 604 ? -42.753 -21.340 44.354 1.00 69.38 604 GLY A O 1
ATOM 4701 N N . PRO A 1 605 ? -44.946 -21.741 44.499 1.00 68.19 605 PRO A N 1
ATOM 4702 C CA . PRO A 1 605 ? -44.920 -21.987 45.936 1.00 68.19 605 PRO A CA 1
ATOM 4703 C C . PRO A 1 605 ? -44.012 -23.172 46.292 1.00 68.19 605 PRO A C 1
ATOM 4705 O O . PRO A 1 605 ? -44.163 -24.264 45.747 1.00 68.19 605 PRO A O 1
ATOM 4708 N N . LYS A 1 606 ? -43.114 -22.960 47.266 1.00 72.31 606 LYS A N 1
ATOM 4709 C CA . LYS A 1 606 ? -42.110 -23.931 47.751 1.00 72.31 606 LYS A CA 1
ATOM 4710 C C . LYS A 1 606 ? -41.029 -24.319 46.729 1.00 72.31 606 LYS A C 1
ATOM 4712 O O . LYS A 1 606 ? -40.308 -25.280 46.969 1.00 72.31 606 LYS A O 1
ATOM 4717 N N . LYS A 1 607 ? -40.868 -23.566 45.639 1.00 81.00 607 LYS A N 1
ATOM 4718 C CA . LYS A 1 607 ? -39.773 -23.722 44.667 1.00 81.00 607 LYS A CA 1
ATOM 4719 C C . LYS A 1 607 ? -38.873 -22.481 44.693 1.00 81.00 607 LYS A C 1
ATOM 4721 O O . LYS A 1 607 ? -39.376 -21.434 45.092 1.00 81.00 607 LYS A O 1
ATOM 4726 N N . PRO A 1 608 ? -37.584 -22.590 44.335 1.00 83.12 608 PRO A N 1
ATOM 4727 C CA . PRO A 1 608 ? -36.764 -21.408 44.094 1.00 83.12 608 PRO A CA 1
ATOM 4728 C C . PRO A 1 608 ? -37.245 -20.683 42.830 1.00 83.12 608 PRO A C 1
ATOM 4730 O O . PRO A 1 608 ? -37.862 -21.296 41.951 1.00 83.12 608 PRO A O 1
ATOM 4733 N N . ASP A 1 609 ? -36.929 -19.397 42.717 1.00 84.19 609 ASP A N 1
ATOM 4734 C CA . ASP A 1 609 ? -37.328 -18.573 41.571 1.00 84.19 609 ASP A CA 1
ATOM 4735 C C . ASP A 1 609 ? -36.604 -19.010 40.288 1.00 84.19 609 ASP A C 1
ATOM 4737 O O . ASP A 1 609 ? -37.192 -19.052 39.204 1.00 84.19 609 ASP A O 1
ATOM 4741 N N . GLY A 1 610 ? -35.353 -19.462 40.420 1.00 82.44 610 GLY A N 1
ATOM 4742 C CA . GLY A 1 610 ? -34.592 -20.063 39.329 1.00 82.44 610 GLY A CA 1
ATOM 4743 C C . GLY A 1 610 ? -33.514 -21.042 39.786 1.00 82.44 610 GLY A C 1
ATOM 4744 O O . GLY A 1 610 ? -33.174 -21.135 40.966 1.00 82.44 610 GLY A O 1
ATOM 4745 N N . LEU A 1 611 ? -32.955 -21.777 38.827 1.00 75.06 611 LEU A N 1
ATOM 4746 C CA . LEU A 1 611 ? -31.778 -22.627 39.013 1.00 75.06 611 LEU A CA 1
ATOM 4747 C C . LEU A 1 611 ? -30.702 -22.229 38.019 1.00 75.06 611 LEU A C 1
ATOM 4749 O O . LEU A 1 611 ? -30.992 -22.103 36.837 1.00 75.06 611 LEU A O 1
ATOM 4753 N N . ALA A 1 612 ? -29.461 -22.119 38.478 1.00 73.00 612 ALA A N 1
ATOM 4754 C CA . ALA A 1 612 ? -28.308 -21.845 37.632 1.00 73.00 612 ALA A CA 1
ATOM 4755 C C . ALA A 1 612 ? -27.265 -22.952 37.777 1.00 73.00 612 ALA A C 1
ATOM 4757 O O . ALA A 1 612 ? -26.844 -23.274 38.889 1.00 73.00 612 ALA A O 1
ATOM 4758 N N . ALA A 1 613 ? -26.824 -23.536 36.660 1.00 61.28 613 ALA A N 1
ATOM 4759 C CA . ALA A 1 613 ? -25.782 -24.557 36.661 1.00 61.28 613 ALA A CA 1
ATOM 4760 C C . ALA A 1 613 ? -24.551 -24.127 35.855 1.00 61.28 613 ALA A C 1
ATOM 4762 O O . ALA A 1 613 ? -24.636 -23.899 34.653 1.00 61.28 613 ALA A O 1
ATOM 4763 N N . ALA A 1 614 ? -23.381 -24.103 36.491 1.00 64.25 614 ALA A N 1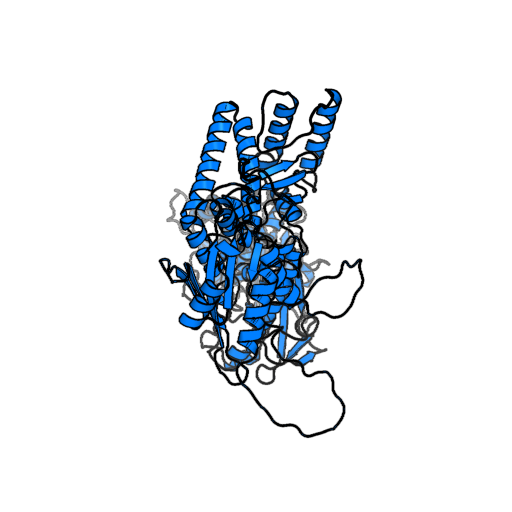
ATOM 4764 C CA . ALA A 1 614 ? -22.108 -23.933 35.799 1.00 64.25 614 ALA A CA 1
ATOM 4765 C C . ALA A 1 614 ? -21.479 -25.302 35.516 1.00 64.25 614 ALA A C 1
ATOM 4767 O O . ALA A 1 614 ? -21.305 -26.126 36.422 1.00 64.25 614 ALA A O 1
ATOM 4768 N N . ARG A 1 615 ? -21.115 -25.543 34.253 1.00 52.88 615 ARG A N 1
ATOM 4769 C CA . ARG A 1 615 ? -20.336 -26.717 33.836 1.00 52.88 615 ARG A CA 1
ATOM 4770 C C . ARG A 1 615 ? -18.873 -26.314 33.734 1.00 52.88 615 ARG A C 1
ATOM 4772 O O . ARG A 1 615 ? -18.520 -25.490 32.895 1.00 52.88 615 ARG A O 1
ATOM 4779 N N . LEU A 1 616 ? -18.025 -26.889 34.576 1.00 55.72 616 LEU A N 1
ATOM 4780 C CA . LEU A 1 616 ? -16.593 -26.615 34.566 1.00 55.72 616 LEU A CA 1
ATOM 4781 C C . LEU A 1 616 ? -15.817 -27.775 33.941 1.00 55.72 616 LEU A C 1
ATOM 4783 O O . LEU A 1 616 ? -16.256 -28.929 33.954 1.00 55.72 616 LEU A O 1
ATOM 4787 N N . ALA A 1 617 ? -14.636 -27.456 33.406 1.00 40.09 617 ALA A N 1
ATOM 4788 C CA . ALA A 1 617 ? -13.685 -28.460 32.948 1.00 40.09 617 ALA A CA 1
ATOM 4789 C C . ALA A 1 617 ? -13.328 -29.413 34.101 1.00 40.09 617 ALA A C 1
ATOM 4791 O O . ALA A 1 617 ? -13.221 -28.991 35.255 1.00 40.09 617 ALA A O 1
ATOM 4792 N N . GLY A 1 618 ? -13.185 -30.703 33.791 1.00 47.47 618 GLY A N 1
ATOM 4793 C CA . GLY A 1 618 ? -12.890 -31.706 34.808 1.00 47.47 618 GLY A CA 1
ATOM 4794 C C . GLY A 1 618 ? -11.524 -31.507 35.461 1.00 47.47 618 GLY A C 1
ATOM 4795 O O . GLY A 1 618 ? -10.631 -30.895 34.872 1.00 47.47 618 GLY A O 1
ATOM 4796 N N . ASP A 1 619 ? -11.366 -32.018 36.682 1.00 53.66 619 ASP A N 1
ATOM 4797 C CA . ASP A 1 619 ? -10.082 -31.985 37.388 1.00 53.66 619 ASP A CA 1
ATOM 4798 C C . ASP A 1 619 ? -8.973 -32.741 36.629 1.00 53.66 619 ASP A C 1
ATOM 4800 O O . ASP A 1 619 ? -9.188 -33.372 35.592 1.00 53.66 619 ASP A O 1
ATOM 4804 N N . SER A 1 620 ? -7.750 -32.724 37.164 1.00 41.88 620 SER A N 1
ATOM 4805 C CA . SER A 1 620 ? -6.598 -33.450 36.605 1.00 41.88 620 SER A CA 1
ATOM 4806 C C . SER A 1 620 ? -6.783 -34.976 36.520 1.00 41.88 620 SER A C 1
ATOM 4808 O O . SER A 1 620 ? -5.906 -35.663 35.998 1.00 41.88 620 SER A O 1
ATOM 4810 N N . LYS A 1 621 ? -7.914 -35.510 37.004 1.00 45.06 621 LYS A N 1
ATOM 4811 C CA . LYS A 1 621 ? -8.337 -36.911 36.894 1.00 45.06 621 LYS A CA 1
ATOM 4812 C C . LYS A 1 621 ? -9.528 -37.101 35.940 1.00 45.06 621 LYS A C 1
ATOM 4814 O O . LYS A 1 621 ? -10.032 -38.215 35.826 1.00 45.06 621 LYS A O 1
ATOM 4819 N N . GLY A 1 622 ? -9.962 -36.051 35.241 1.00 40.06 622 GLY A N 1
ATOM 4820 C CA . GLY A 1 622 ? -11.034 -36.088 34.248 1.00 40.06 622 GLY A CA 1
ATOM 4821 C C . GLY A 1 622 ? -12.448 -36.108 34.832 1.00 40.06 622 GLY A C 1
ATOM 4822 O O . GLY A 1 622 ? -13.390 -36.370 34.085 1.00 40.06 622 GLY A O 1
ATOM 4823 N N . LYS A 1 623 ? -12.636 -35.840 36.135 1.00 39.59 623 LYS A N 1
ATOM 4824 C CA . LYS A 1 623 ? -13.972 -35.794 36.747 1.00 39.59 623 LYS A CA 1
ATOM 4825 C C . LYS A 1 623 ? -14.622 -34.430 36.467 1.00 39.59 623 LYS A C 1
ATOM 4827 O O . LYS A 1 623 ? -14.089 -33.429 36.941 1.00 39.59 623 LYS A O 1
ATOM 4832 N N . PRO A 1 624 ? -15.750 -34.351 35.731 1.00 41.72 624 PRO A N 1
ATOM 4833 C CA . PRO A 1 624 ? -16.420 -33.081 35.469 1.00 41.72 624 PRO A CA 1
ATOM 4834 C C . PRO A 1 624 ? -16.934 -32.462 36.771 1.00 41.72 624 PRO A C 1
ATOM 4836 O O . PRO A 1 624 ? -17.570 -33.145 37.577 1.00 41.72 624 PRO A O 1
ATOM 4839 N N . HIS A 1 625 ? -16.690 -31.165 36.955 1.00 55.12 625 HIS A N 1
ATOM 4840 C CA . HIS A 1 625 ? -17.259 -30.401 38.060 1.00 55.12 625 HIS A CA 1
ATOM 4841 C C . HIS A 1 625 ? -18.501 -29.654 37.578 1.00 55.12 625 HIS A C 1
ATOM 4843 O O . HIS A 1 625 ? -18.465 -28.926 36.585 1.00 55.12 625 HIS A O 1
ATOM 4849 N N . ARG A 1 626 ? -19.611 -29.841 38.290 1.00 57.12 626 ARG A N 1
ATOM 4850 C CA . ARG A 1 626 ? -20.852 -29.097 38.090 1.00 57.12 626 ARG A CA 1
ATOM 4851 C C . ARG A 1 626 ? -21.170 -28.380 39.391 1.00 57.12 626 ARG A C 1
ATOM 4853 O O . ARG A 1 626 ? -21.159 -29.030 40.428 1.00 57.12 626 ARG A O 1
ATOM 4860 N N . TYR A 1 627 ? -21.455 -27.087 39.299 1.00 66.44 627 TYR A N 1
ATOM 4861 C CA . TYR A 1 627 ? -21.962 -26.288 40.410 1.00 66.44 627 TYR A CA 1
ATOM 4862 C C . TYR A 1 627 ? -23.406 -25.906 40.119 1.00 66.44 627 TYR A C 1
ATOM 4864 O O . TYR A 1 627 ? -23.693 -25.414 39.027 1.00 66.44 627 TYR A O 1
ATOM 4872 N N . LYS A 1 628 ? -24.306 -26.143 41.067 1.00 67.94 628 LYS A N 1
ATOM 4873 C CA . LYS A 1 628 ? -25.716 -25.758 41.004 1.00 67.94 628 LYS A CA 1
ATOM 4874 C C . LYS A 1 628 ? -26.012 -24.709 42.073 1.00 67.94 628 LYS A C 1
ATOM 4876 O O . LYS A 1 628 ? -25.658 -24.882 43.237 1.00 67.94 628 LYS A O 1
ATOM 4881 N N . VAL A 1 629 ? -26.689 -23.638 41.680 1.00 77.94 629 VAL A N 1
ATOM 4882 C CA . VAL A 1 629 ? -27.097 -22.545 42.565 1.00 77.94 629 VAL A CA 1
ATOM 4883 C C . VAL A 1 629 ? -28.603 -22.348 42.444 1.00 77.94 629 VAL A C 1
ATOM 4885 O O . VAL A 1 629 ? -29.113 -22.198 41.333 1.00 77.94 629 VAL A O 1
ATOM 4888 N N . SER A 1 630 ? -29.315 -22.332 43.570 1.00 80.69 630 SER A N 1
ATOM 4889 C CA . SER A 1 630 ? -30.714 -21.901 43.613 1.00 80.69 630 SER A CA 1
ATOM 4890 C C . SER A 1 630 ? -30.788 -20.378 43.716 1.00 80.69 630 SER A C 1
ATOM 4892 O O . SER A 1 630 ? -30.076 -19.781 44.528 1.00 80.69 630 SER A O 1
ATOM 4894 N N . LEU A 1 631 ? -31.637 -19.753 42.906 1.00 82.50 631 LEU A N 1
ATOM 4895 C CA . LEU A 1 631 ? -31.795 -18.302 42.820 1.00 82.50 631 LEU A CA 1
ATOM 4896 C C . LEU A 1 631 ? -33.079 -17.865 43.524 1.00 82.50 631 LEU A C 1
ATOM 4898 O O . LEU A 1 631 ? -34.124 -18.472 43.297 1.00 82.50 631 LEU A O 1
ATOM 4902 N N . GLU A 1 632 ? -32.989 -16.813 44.337 1.00 84.00 632 GLU A N 1
ATOM 4903 C CA . GLU A 1 632 ? -34.124 -16.238 45.062 1.00 84.00 632 GLU A CA 1
ATOM 4904 C C . GLU A 1 632 ? -34.110 -14.700 44.992 1.00 84.00 632 GLU A C 1
ATOM 4906 O O . GLU A 1 632 ? -33.133 -14.052 45.381 1.00 84.00 632 GLU A O 1
ATOM 4911 N N . ALA A 1 633 ? -35.215 -14.110 44.549 1.00 84.06 633 ALA A N 1
ATOM 4912 C CA . ALA A 1 633 ? -35.443 -12.678 44.443 1.00 84.06 633 ALA A CA 1
ATOM 4913 C C . ALA A 1 633 ? -36.388 -12.188 45.555 1.00 84.06 633 ALA A C 1
ATOM 4915 O O . ALA A 1 633 ? -37.481 -12.711 45.769 1.00 84.06 633 ALA A O 1
ATOM 4916 N N . LYS A 1 634 ? -35.993 -11.133 46.276 1.00 84.00 634 LYS A N 1
ATOM 4917 C CA . LYS A 1 634 ? -36.812 -10.510 47.330 1.00 84.00 634 LYS A CA 1
ATOM 4918 C C . LYS A 1 634 ? -37.042 -9.028 47.030 1.00 84.00 634 LYS A C 1
ATOM 4920 O O . LYS A 1 634 ? -36.221 -8.194 47.401 1.00 84.00 634 LYS A O 1
ATOM 4925 N N . SER A 1 635 ? -38.176 -8.700 46.407 1.00 77.06 635 SER A N 1
ATOM 4926 C CA . SER A 1 635 ? -38.575 -7.318 46.097 1.00 77.06 635 SER A CA 1
ATOM 4927 C C . SER A 1 635 ? -39.256 -6.599 47.275 1.00 77.06 635 SER A C 1
ATOM 4929 O O . SER A 1 635 ? -39.677 -7.209 48.270 1.00 77.06 635 SER A O 1
ATOM 4931 N N . LYS A 1 636 ? -39.380 -5.271 47.164 1.00 67.75 636 LYS A N 1
ATOM 4932 C CA . LYS A 1 636 ? -40.215 -4.421 48.029 1.00 67.75 636 LYS A CA 1
ATOM 4933 C C . LYS A 1 636 ? -40.937 -3.385 47.169 1.00 67.75 636 LYS A C 1
ATOM 4935 O O . LYS A 1 636 ? -40.288 -2.647 46.448 1.00 67.75 636 LYS A O 1
ATOM 4940 N N . GLU A 1 637 ? -42.251 -3.247 47.345 1.00 56.88 637 GLU A N 1
ATOM 4941 C CA . GLU A 1 637 ? -43.089 -2.271 46.614 1.00 56.88 637 GLU A CA 1
ATOM 4942 C C . GLU A 1 637 ? -42.773 -0.795 46.941 1.00 56.88 637 GLU A C 1
ATOM 4944 O O . GLU A 1 637 ? -43.302 0.109 46.301 1.00 56.88 637 GLU A O 1
ATOM 4949 N N . LYS A 1 638 ? -41.940 -0.522 47.959 1.00 58.72 638 LYS A N 1
ATOM 4950 C CA . LYS A 1 638 ? -41.643 0.835 48.438 1.00 58.72 638 LYS A CA 1
ATOM 4951 C C . LYS A 1 638 ? -40.154 1.144 48.314 1.00 58.72 638 LYS A C 1
ATOM 4953 O O . LYS A 1 638 ? -39.325 0.470 48.929 1.00 58.72 638 LYS A O 1
ATOM 4958 N N . GLU A 1 639 ? -39.845 2.187 47.554 1.00 53.38 639 GLU A N 1
ATOM 4959 C CA . GLU A 1 639 ? -38.486 2.643 47.271 1.00 53.38 639 GLU A CA 1
ATOM 4960 C C . GLU A 1 639 ? -37.707 2.956 48.569 1.00 53.38 639 GLU A C 1
ATOM 4962 O O . GLU A 1 639 ? -38.218 3.618 49.476 1.00 53.38 639 GLU A O 1
ATOM 4967 N N . GLY A 1 640 ? -36.483 2.425 48.697 1.00 57.69 640 GLY A N 1
ATOM 4968 C CA . GLY A 1 640 ? -35.614 2.610 49.873 1.00 57.69 640 GLY A CA 1
ATOM 4969 C C . GLY A 1 640 ? -35.904 1.715 51.092 1.00 57.69 640 GLY A C 1
ATOM 4970 O O . GLY A 1 640 ? -35.274 1.887 52.138 1.00 57.69 640 GLY A O 1
ATOM 4971 N N . ALA A 1 641 ? -36.840 0.762 51.004 1.00 62.41 641 ALA A N 1
ATOM 4972 C CA . ALA A 1 641 ? -37.153 -0.158 52.101 1.00 62.41 641 ALA A CA 1
ATOM 4973 C C . ALA A 1 641 ? -36.228 -1.391 52.142 1.00 62.41 641 ALA A C 1
ATOM 4975 O O . ALA A 1 641 ? -35.962 -2.023 51.124 1.00 62.41 641 ALA A O 1
ATOM 4976 N N . LYS A 1 642 ? -35.817 -1.809 53.349 1.00 69.62 642 LYS A N 1
ATOM 4977 C CA . LYS A 1 642 ? -35.031 -3.039 53.556 1.00 69.62 642 LYS A CA 1
ATOM 4978 C C . LYS A 1 642 ? -35.902 -4.297 53.541 1.00 69.62 642 LYS A C 1
ATOM 4980 O O . LYS A 1 642 ? -36.995 -4.331 54.120 1.00 69.62 642 LYS A O 1
ATOM 4985 N N . VAL A 1 643 ? -35.386 -5.383 52.976 1.00 70.31 643 VAL A N 1
ATOM 4986 C CA . VAL A 1 643 ? -35.983 -6.721 53.059 1.00 70.31 643 VAL A CA 1
ATOM 4987 C C . VAL A 1 643 ? -35.761 -7.280 54.465 1.00 70.31 643 VAL A C 1
ATOM 4989 O O . VAL A 1 643 ? -34.650 -7.642 54.833 1.00 70.31 643 VAL A O 1
ATOM 4992 N N . SER A 1 644 ? -36.811 -7.360 55.288 1.00 73.75 644 SER A N 1
ATOM 4993 C CA . SER A 1 644 ? -36.678 -7.848 56.670 1.00 73.75 644 SER A CA 1
ATOM 4994 C C . SER A 1 644 ? -36.169 -9.294 56.732 1.00 73.75 644 SER A C 1
ATOM 4996 O O . SER A 1 644 ? -36.484 -10.101 55.860 1.00 73.75 644 SER A O 1
ATOM 4998 N N . ALA A 1 645 ? -35.462 -9.662 57.808 1.00 68.69 645 ALA A N 1
ATOM 4999 C CA . ALA A 1 645 ? -34.938 -11.024 57.996 1.00 68.69 645 ALA A CA 1
ATOM 5000 C C . ALA A 1 645 ? -36.032 -12.110 57.884 1.00 68.69 645 ALA A C 1
ATOM 5002 O O . ALA A 1 645 ? -35.830 -13.151 57.263 1.00 68.69 645 ALA A O 1
ATOM 5003 N N . LYS A 1 646 ? -37.240 -11.814 58.385 1.00 74.00 646 LYS A N 1
ATOM 5004 C CA . LYS A 1 646 ? -38.422 -12.678 58.239 1.00 74.00 646 LYS A CA 1
ATOM 5005 C C . LYS A 1 646 ? -38.835 -12.886 56.774 1.00 74.00 646 LYS A C 1
ATOM 5007 O O . LYS A 1 646 ? -39.284 -13.970 56.428 1.00 74.00 646 LYS A O 1
ATOM 5012 N N . THR A 1 647 ? -38.700 -11.856 55.935 1.00 74.44 647 THR A N 1
ATOM 5013 C CA . THR A 1 647 ? -39.038 -11.906 54.499 1.00 74.44 647 THR A CA 1
ATOM 5014 C C . THR A 1 647 ? -37.999 -12.700 53.706 1.00 74.44 647 THR A C 1
ATOM 5016 O O . THR A 1 647 ? -38.353 -13.356 52.731 1.00 74.44 647 THR A O 1
ATOM 5019 N N . VAL A 1 648 ? -36.732 -12.677 54.140 1.00 77.81 648 VAL A N 1
ATOM 5020 C CA . VAL A 1 648 ? -35.684 -13.533 53.565 1.00 77.81 648 VAL A CA 1
ATOM 5021 C C . VAL A 1 648 ? -36.011 -15.002 53.812 1.00 77.81 648 VAL A C 1
ATOM 5023 O O . VAL A 1 648 ? -36.009 -15.783 52.872 1.00 77.81 648 VAL A O 1
ATOM 5026 N N . GLY A 1 649 ? -36.357 -15.379 55.048 1.00 80.06 649 GLY A N 1
ATOM 5027 C CA . GLY A 1 649 ? -36.786 -16.749 55.345 1.00 80.06 649 GLY A CA 1
ATOM 5028 C C . GLY A 1 649 ? -35.675 -17.780 55.120 1.00 80.06 649 GLY A C 1
ATOM 5029 O O . GLY A 1 649 ? -35.871 -18.759 54.405 1.00 80.06 649 GLY A O 1
ATOM 5030 N N . VAL A 1 650 ? -34.515 -17.563 55.752 1.00 79.88 650 VAL A N 1
ATOM 5031 C CA . VAL A 1 650 ? -33.262 -18.334 55.587 1.00 79.88 650 VAL A CA 1
ATOM 5032 C C . VAL A 1 650 ? -33.475 -19.854 55.616 1.00 79.88 650 VAL A C 1
ATOM 5034 O O . VAL A 1 650 ? -32.927 -20.569 54.784 1.00 79.88 650 VAL A O 1
ATOM 5037 N N . SER A 1 651 ? -34.306 -20.355 56.532 1.00 79.44 651 SER A N 1
ATOM 5038 C CA . SER A 1 651 ? -34.603 -21.789 56.658 1.00 79.44 651 SER A CA 1
ATOM 5039 C C . SER A 1 651 ? -35.414 -22.363 55.491 1.00 79.44 651 SER A C 1
ATOM 5041 O O . SER A 1 651 ? -35.256 -23.536 55.160 1.00 79.44 651 SER A O 1
ATOM 5043 N N . GLY A 1 652 ? -36.280 -21.559 54.869 1.00 81.25 652 GLY A N 1
ATOM 5044 C CA . GLY A 1 652 ? -37.032 -21.948 53.676 1.00 81.25 652 GLY A CA 1
ATOM 5045 C C . GLY A 1 652 ? -36.126 -22.052 52.454 1.00 81.25 652 GLY A C 1
ATOM 5046 O O . GLY A 1 652 ? -36.186 -23.049 51.742 1.00 81.25 652 GLY A O 1
ATOM 5047 N N . ILE A 1 653 ? -35.231 -21.077 52.288 1.00 83.31 653 ILE A N 1
ATOM 5048 C CA . ILE A 1 653 ? -34.248 -21.041 51.198 1.00 83.31 653 ILE A CA 1
ATOM 5049 C C . ILE A 1 653 ? -33.239 -22.187 51.330 1.00 83.31 653 ILE A C 1
ATOM 5051 O O . ILE A 1 653 ? -32.959 -22.869 50.350 1.00 83.31 653 ILE A O 1
ATOM 5055 N N . ALA A 1 654 ? -32.734 -22.452 52.541 1.00 80.25 654 ALA A N 1
ATOM 5056 C CA . ALA A 1 654 ? -31.848 -23.590 52.792 1.00 80.25 654 ALA A CA 1
ATOM 5057 C C . ALA A 1 654 ? -32.529 -24.923 52.447 1.00 80.25 654 ALA A C 1
ATOM 5059 O O . ALA A 1 654 ? -31.941 -25.760 51.770 1.00 80.25 654 ALA A O 1
ATOM 5060 N N . ARG A 1 655 ? -33.805 -25.086 52.828 1.00 81.75 655 ARG A N 1
ATOM 5061 C CA . ARG A 1 655 ? -34.586 -26.271 52.456 1.00 81.75 655 ARG A CA 1
ATOM 5062 C C . ARG A 1 655 ? -34.739 -26.400 50.940 1.00 81.75 655 ARG A C 1
ATOM 5064 O O . ARG A 1 655 ? -34.519 -27.479 50.418 1.00 81.75 655 ARG A O 1
ATOM 5071 N N . GLN A 1 656 ? -35.074 -25.320 50.232 1.00 81.00 656 GLN A N 1
ATOM 5072 C CA . GLN A 1 656 ? -35.191 -25.339 48.768 1.00 81.00 656 GLN A CA 1
ATOM 5073 C C . GLN A 1 656 ? -33.856 -25.666 48.087 1.00 81.00 656 GLN A C 1
ATOM 5075 O O . GLN A 1 656 ? -33.833 -26.455 47.149 1.00 81.00 656 GLN A O 1
ATOM 5080 N N . ARG A 1 657 ? -32.740 -25.101 48.561 1.00 85.19 657 ARG A N 1
ATOM 5081 C CA . ARG A 1 657 ? -31.393 -25.442 48.081 1.00 85.19 657 ARG A CA 1
ATOM 5082 C C . ARG A 1 657 ? -31.145 -26.946 48.189 1.00 85.19 657 ARG A C 1
ATOM 5084 O O . ARG A 1 657 ? -30.734 -27.564 47.209 1.00 85.19 657 ARG A O 1
ATOM 5091 N N . ASP A 1 658 ? -31.412 -27.509 49.364 1.00 82.94 658 ASP A N 1
ATOM 5092 C CA . ASP A 1 658 ? -31.152 -28.917 49.661 1.00 82.94 658 ASP A CA 1
ATOM 5093 C C . ASP A 1 658 ? -32.105 -29.843 48.876 1.00 82.94 658 ASP A C 1
ATOM 5095 O O . ASP A 1 658 ? -31.649 -30.811 48.270 1.00 82.94 658 ASP A O 1
ATOM 5099 N N . ASP A 1 659 ? -33.398 -29.501 48.788 1.00 83.50 659 ASP A N 1
ATOM 5100 C CA . ASP A 1 659 ? -34.423 -30.243 48.030 1.00 83.50 659 ASP A CA 1
ATOM 5101 C C . ASP A 1 659 ? -34.107 -30.314 46.520 1.00 83.50 659 ASP A C 1
ATOM 5103 O O . ASP A 1 659 ? -34.494 -31.267 45.844 1.00 83.50 659 ASP A O 1
ATOM 5107 N N . TYR A 1 660 ? -33.401 -29.312 45.982 1.00 76.81 660 TYR A N 1
ATOM 5108 C CA . TYR A 1 660 ? -32.996 -29.235 44.572 1.00 76.81 660 TYR A CA 1
ATOM 5109 C C . TYR A 1 660 ? -31.537 -29.652 44.320 1.00 76.81 660 TYR A C 1
ATOM 5111 O O . TYR A 1 660 ? -31.022 -29.458 43.210 1.00 76.81 660 TYR A O 1
ATOM 5119 N N . GLU A 1 661 ? -30.867 -30.228 45.324 1.00 77.69 661 GLU A N 1
ATOM 5120 C CA . GLU A 1 661 ? -29.461 -30.652 45.266 1.00 77.69 661 GLU A CA 1
ATOM 5121 C C . GLU A 1 661 ? -28.529 -29.535 44.762 1.00 77.69 661 GLU A C 1
ATOM 5123 O O . GLU A 1 661 ? -27.637 -29.763 43.936 1.00 77.69 661 GLU A O 1
ATOM 5128 N N . CYS A 1 662 ? -28.791 -28.298 45.183 1.00 73.00 662 CYS A N 1
ATOM 5129 C CA . CYS A 1 662 ? -27.946 -27.159 44.860 1.00 73.00 662 CYS A CA 1
ATOM 5130 C C . CYS A 1 662 ? -26.786 -27.075 45.850 1.00 73.00 662 CYS A C 1
ATOM 5132 O O . CYS A 1 662 ? -26.969 -27.235 47.054 1.00 73.00 662 CYS A O 1
ATOM 5134 N N . ASP A 1 663 ? -25.592 -26.765 45.354 1.00 73.06 663 ASP A N 1
ATOM 5135 C CA . ASP A 1 663 ? -24.420 -26.544 46.201 1.00 73.06 663 ASP A CA 1
ATOM 5136 C C . ASP A 1 663 ? -24.580 -25.255 47.023 1.00 73.06 663 ASP A C 1
ATOM 5138 O O . ASP A 1 663 ? -24.112 -25.156 48.159 1.00 73.06 663 ASP A O 1
ATOM 5142 N N . HIS A 1 664 ? -25.266 -24.257 46.452 1.00 76.88 664 HIS A N 1
ATOM 5143 C CA . HIS A 1 664 ? -25.425 -22.932 47.044 1.00 76.88 664 HIS A CA 1
ATOM 5144 C C . HIS A 1 664 ? -26.809 -22.331 46.784 1.00 76.88 664 HIS A C 1
ATOM 5146 O O . HIS A 1 664 ? -27.506 -22.713 45.846 1.00 76.88 664 HIS A O 1
ATOM 5152 N N . ALA A 1 665 ? -27.166 -21.332 47.593 1.00 76.06 665 ALA A N 1
ATOM 5153 C CA . ALA A 1 665 ? -28.298 -20.445 47.351 1.00 76.06 665 ALA A CA 1
ATOM 5154 C C . ALA A 1 665 ? -27.813 -18.995 47.236 1.00 76.06 665 ALA A C 1
ATOM 5156 O O . ALA A 1 665 ? -27.001 -18.544 48.054 1.00 76.06 665 ALA A O 1
ATOM 5157 N N . ALA A 1 666 ? -28.320 -18.280 46.235 1.00 78.94 666 ALA A N 1
ATOM 5158 C CA . ALA A 1 666 ? -28.079 -16.860 46.022 1.00 78.94 666 ALA A CA 1
ATOM 5159 C C . ALA A 1 666 ? -29.385 -16.087 46.224 1.00 78.94 666 ALA A C 1
ATOM 5161 O O . ALA A 1 666 ? -30.375 -16.361 45.547 1.00 78.94 666 ALA A O 1
ATOM 5162 N N . VAL A 1 667 ? -29.374 -15.127 47.153 1.00 79.31 667 VAL A N 1
ATOM 5163 C CA . VAL A 1 667 ? -30.538 -14.288 47.460 1.00 79.31 667 VAL A CA 1
ATOM 5164 C C . VAL A 1 667 ? -30.233 -12.840 47.103 1.00 79.31 667 VAL A C 1
ATOM 5166 O O . VAL A 1 667 ? -29.275 -12.264 47.625 1.00 79.31 667 VAL A O 1
ATOM 5169 N N . VAL A 1 668 ? -31.059 -12.246 46.243 1.00 77.75 668 VAL A N 1
ATOM 5170 C CA . VAL A 1 668 ? -30.890 -10.874 45.746 1.00 77.75 668 VAL A CA 1
ATOM 5171 C C . VAL A 1 668 ? -32.097 -10.025 46.133 1.00 77.75 668 VAL A C 1
ATOM 5173 O O . VAL A 1 668 ? -33.244 -10.440 45.968 1.00 77.75 668 VAL A O 1
ATOM 5176 N N . GLY A 1 669 ? -31.846 -8.830 46.666 1.00 76.69 669 GLY A N 1
ATOM 5177 C CA . GLY A 1 669 ? -32.892 -7.863 46.985 1.00 76.69 669 GLY A CA 1
ATOM 5178 C C . GLY A 1 669 ? -32.352 -6.435 47.141 1.00 76.69 669 GLY A C 1
ATOM 5179 O O . GLY A 1 669 ? -31.135 -6.258 47.234 1.00 76.69 669 GLY A O 1
ATOM 5180 N N . PRO A 1 670 ? -33.237 -5.419 47.189 1.00 67.25 670 PRO A N 1
ATOM 5181 C CA . PRO A 1 670 ? -32.842 -4.009 47.166 1.00 67.25 670 PRO A CA 1
ATOM 5182 C C . PRO A 1 670 ? -31.933 -3.589 48.325 1.00 67.25 670 PRO A C 1
ATOM 5184 O O . PRO A 1 670 ? -31.022 -2.807 48.129 1.00 67.25 670 PRO A O 1
ATOM 5187 N N . ASP A 1 671 ? -32.171 -4.089 49.539 1.00 69.06 671 ASP A N 1
ATOM 5188 C CA . ASP A 1 671 ? -31.295 -3.899 50.705 1.00 69.06 671 ASP A CA 1
ATOM 5189 C C . ASP A 1 671 ? -31.670 -4.931 51.784 1.00 69.06 671 ASP A C 1
ATOM 5191 O O . ASP A 1 671 ? -32.822 -5.370 51.865 1.00 69.06 671 ASP A O 1
ATOM 5195 N N . PHE A 1 672 ? -30.735 -5.288 52.665 1.00 72.12 672 PHE A N 1
ATOM 5196 C CA . PHE A 1 672 ? -30.963 -6.179 53.806 1.00 72.12 672 PHE A CA 1
ATOM 5197 C C . PHE A 1 672 ? -30.602 -5.491 55.140 1.00 72.12 672 PHE A C 1
ATOM 5199 O O . PHE A 1 672 ? -29.750 -4.605 55.201 1.00 72.12 672 PHE A O 1
ATOM 5206 N N . PRO A 1 673 ? -31.221 -5.874 56.274 1.00 64.88 673 PRO A N 1
ATOM 5207 C CA . PRO A 1 673 ? -30.925 -5.331 57.599 1.00 64.88 673 PRO A CA 1
ATOM 5208 C C . PRO A 1 673 ? -29.596 -5.884 58.144 1.00 64.88 673 PRO A C 1
ATOM 5210 O O . PRO A 1 673 ? -29.563 -6.628 59.122 1.00 64.88 673 PRO A O 1
ATOM 5213 N N . THR A 1 674 ? -28.489 -5.516 57.503 1.00 63.00 674 THR A N 1
ATOM 5214 C CA . THR A 1 674 ? -27.109 -5.902 57.848 1.00 63.00 674 THR A CA 1
ATOM 5215 C C . THR A 1 674 ? -26.364 -4.795 58.600 1.00 63.00 674 THR A C 1
ATOM 5217 O O . THR A 1 674 ? -25.151 -4.871 58.770 1.00 63.00 674 THR A O 1
ATOM 5220 N N . SER A 1 675 ? -27.080 -3.770 59.076 1.00 55.94 675 SER A N 1
ATOM 5221 C CA . SER A 1 675 ? -26.540 -2.531 59.661 1.00 55.94 675 SER A CA 1
ATOM 5222 C C . SER A 1 675 ? -25.585 -2.759 60.844 1.00 55.94 675 SER A C 1
ATOM 5224 O O . SER A 1 675 ? -24.645 -1.991 61.019 1.00 55.94 675 SER A O 1
ATOM 5226 N N . ASP A 1 676 ? -25.773 -3.844 61.602 1.00 54.03 676 ASP A N 1
ATOM 5227 C CA . ASP A 1 676 ? -24.905 -4.239 62.726 1.00 54.03 676 ASP A CA 1
ATOM 5228 C C . ASP A 1 676 ? -23.779 -5.212 62.311 1.00 54.03 676 ASP A C 1
ATOM 5230 O O . ASP A 1 676 ? -23.171 -5.892 63.143 1.00 54.03 676 ASP A O 1
ATOM 5234 N N . GLY A 1 677 ? -23.522 -5.348 61.007 1.00 60.38 677 GLY A N 1
ATOM 5235 C CA . GLY A 1 677 ? -22.532 -6.265 60.448 1.00 60.38 677 GLY A CA 1
ATOM 5236 C C . GLY A 1 677 ? -22.772 -7.715 60.880 1.00 60.38 677 GLY A C 1
ATOM 5237 O O . GLY A 1 677 ? -23.873 -8.258 60.737 1.00 60.38 677 GLY A O 1
ATOM 5238 N N . GLU A 1 678 ? -21.739 -8.349 61.447 1.00 53.03 678 GLU A N 1
ATOM 5239 C CA . GLU A 1 678 ? -21.788 -9.744 61.910 1.00 53.03 678 GLU A CA 1
ATOM 5240 C C . GLU A 1 678 ? -22.767 -9.997 63.070 1.00 53.03 678 GLU A C 1
ATOM 5242 O O . GLU A 1 678 ? -23.072 -11.153 63.379 1.00 53.03 678 GLU A O 1
ATOM 5247 N N . LEU A 1 679 ? -23.244 -8.938 63.730 1.00 54.41 679 LEU A N 1
ATOM 5248 C CA . LEU A 1 679 ? -24.152 -9.035 64.870 1.00 54.41 679 LEU A CA 1
ATOM 5249 C C . LEU A 1 679 ? -25.630 -9.066 64.464 1.00 54.41 679 LEU A C 1
ATOM 5251 O O . LEU A 1 679 ? -26.460 -9.436 65.303 1.00 54.41 679 LEU A O 1
ATOM 5255 N N . SER A 1 680 ? -25.948 -8.747 63.205 1.00 67.94 680 SER A N 1
ATOM 5256 C CA . SER A 1 680 ? -27.318 -8.778 62.690 1.00 67.94 680 SER A CA 1
ATOM 5257 C C . SER A 1 680 ? -27.914 -10.191 62.756 1.00 67.94 680 SER A C 1
ATOM 5259 O O . SER A 1 680 ? -27.236 -11.195 62.515 1.00 67.94 680 SER A O 1
ATOM 5261 N N . ALA A 1 681 ? -29.201 -10.283 63.102 1.00 68.81 681 ALA A N 1
ATOM 5262 C CA . ALA A 1 681 ? -29.904 -11.562 63.241 1.00 68.81 681 ALA A CA 1
ATOM 5263 C C . ALA A 1 681 ? -29.841 -12.398 61.951 1.00 68.81 681 ALA A C 1
ATOM 5265 O O . ALA A 1 681 ? -29.566 -13.594 61.998 1.00 68.81 681 ALA A O 1
ATOM 5266 N N . LEU A 1 682 ? -29.984 -11.734 60.802 1.00 70.00 682 LEU A N 1
ATOM 5267 C CA . LEU A 1 682 ? -29.915 -12.345 59.479 1.00 70.00 682 LEU A CA 1
ATOM 5268 C C . LEU A 1 682 ? -28.544 -12.990 59.200 1.00 70.00 682 LEU A C 1
ATOM 5270 O O . LEU A 1 682 ? -28.473 -14.141 58.777 1.00 70.00 682 LEU A O 1
ATOM 5274 N N . VAL A 1 683 ? -27.442 -12.292 59.504 1.00 68.38 683 VAL A N 1
ATOM 5275 C CA . VAL A 1 683 ? -26.084 -12.834 59.318 1.00 68.38 683 VAL A CA 1
ATOM 5276 C C . VAL A 1 683 ? -25.808 -13.992 60.283 1.00 68.38 683 VAL A C 1
ATOM 5278 O O . VAL A 1 683 ? -25.156 -14.966 59.904 1.00 68.38 683 VAL A O 1
ATOM 5281 N N . LYS A 1 684 ? -26.330 -13.942 61.516 1.00 70.12 684 LYS A N 1
ATOM 5282 C CA . LYS A 1 684 ? -26.226 -15.057 62.475 1.00 70.12 684 LYS A CA 1
ATOM 5283 C C . LYS A 1 684 ? -26.968 -16.305 61.996 1.00 70.12 684 LYS A C 1
ATOM 5285 O O . LYS A 1 684 ? -26.435 -17.403 62.146 1.00 70.12 684 LYS A O 1
ATOM 5290 N N . GLU A 1 685 ? -28.155 -16.153 61.413 1.00 71.94 685 GLU A N 1
ATOM 5291 C CA . GLU A 1 685 ? -28.928 -17.265 60.843 1.00 71.94 685 GLU A CA 1
ATOM 5292 C C . GLU A 1 685 ? -28.200 -17.920 59.663 1.00 71.94 685 GLU A C 1
ATOM 5294 O O . GLU A 1 685 ? -28.073 -19.142 59.630 1.00 71.94 685 GLU A O 1
ATOM 5299 N N . ILE A 1 686 ? -27.618 -17.122 58.766 1.00 71.62 686 ILE A N 1
ATOM 5300 C CA . ILE A 1 686 ? -26.819 -17.613 57.628 1.00 71.62 686 ILE A CA 1
ATOM 5301 C C . ILE A 1 686 ? -25.559 -18.341 58.099 1.00 71.62 686 ILE A C 1
ATOM 5303 O O . ILE A 1 686 ? -25.249 -19.434 57.629 1.00 71.62 686 ILE A O 1
ATOM 5307 N N . LYS A 1 687 ? -24.845 -17.778 59.084 1.00 68.31 687 LYS A N 1
ATOM 5308 C CA . LYS A 1 687 ? -23.674 -18.435 59.687 1.00 68.31 687 LYS A CA 1
ATOM 5309 C C . LYS A 1 687 ? -24.044 -19.745 60.386 1.00 68.31 687 LYS A C 1
ATOM 5311 O O . LYS A 1 687 ? -23.229 -20.667 60.421 1.00 68.31 687 LYS A O 1
ATOM 5316 N N . LYS A 1 688 ? -25.241 -19.830 60.976 1.00 70.50 688 LYS A N 1
ATOM 5317 C CA . LYS A 1 688 ? -25.743 -21.048 61.622 1.00 70.50 688 LYS A CA 1
ATOM 5318 C C . LYS A 1 688 ? -26.053 -22.135 60.592 1.00 70.50 688 LYS A C 1
ATOM 5320 O O . LYS A 1 688 ? -25.640 -23.268 60.819 1.00 70.50 688 LYS A O 1
ATOM 5325 N N . ASP A 1 689 ? -26.701 -21.787 59.479 1.00 70.50 689 ASP A N 1
ATOM 5326 C CA . ASP A 1 689 ? -26.928 -22.706 58.354 1.00 70.50 689 ASP A CA 1
ATOM 5327 C C . ASP A 1 689 ? -25.600 -23.243 57.804 1.00 70.50 689 ASP A C 1
ATOM 5329 O O . ASP A 1 689 ? -25.385 -24.451 57.784 1.00 70.50 689 ASP A O 1
ATOM 5333 N N . HIS A 1 690 ? -24.638 -22.353 57.535 1.00 61.75 690 HIS A N 1
ATOM 5334 C CA . HIS A 1 690 ? -23.308 -22.737 57.054 1.00 61.75 690 HIS A CA 1
ATOM 5335 C C . HIS A 1 690 ? -22.573 -23.696 58.011 1.00 61.75 690 HIS A C 1
ATOM 5337 O O . HIS A 1 690 ? -21.869 -24.615 57.589 1.00 61.75 690 HIS A O 1
ATOM 5343 N N . LYS A 1 691 ? -22.684 -23.491 59.332 1.00 55.53 691 LYS A N 1
ATOM 5344 C CA . LYS A 1 691 ? -22.107 -24.424 60.314 1.00 55.53 691 LYS A CA 1
ATOM 5345 C C . LYS A 1 691 ? -22.825 -25.773 60.315 1.00 55.53 691 LYS A C 1
ATOM 5347 O O . LYS A 1 691 ? -22.163 -26.782 60.522 1.00 55.53 691 LYS A O 1
ATOM 5352 N N . ALA A 1 692 ? -24.135 -25.806 60.089 1.00 50.94 692 ALA A N 1
ATOM 5353 C CA . ALA A 1 692 ? -24.896 -27.049 60.009 1.00 50.94 692 ALA A CA 1
ATOM 5354 C C . ALA A 1 692 ? -24.559 -27.854 58.738 1.00 50.94 692 ALA A C 1
ATOM 5356 O O . ALA A 1 692 ? -24.433 -29.073 58.819 1.00 50.94 692 ALA A O 1
ATOM 5357 N N . SER A 1 693 ? -24.311 -27.186 57.606 1.00 42.28 693 SER A N 1
ATOM 5358 C CA . SER A 1 693 ? -23.941 -27.820 56.331 1.00 42.28 693 SER A CA 1
ATOM 5359 C C . SER A 1 693 ? -22.496 -28.350 56.281 1.00 42.28 693 SER A C 1
ATOM 5361 O O . SER A 1 693 ? -22.227 -29.304 55.560 1.00 42.28 693 SER A O 1
ATOM 5363 N N . VAL A 1 694 ? -21.557 -27.794 57.064 1.00 29.42 694 VAL A N 1
ATOM 5364 C CA . VAL A 1 694 ? -20.143 -28.252 57.113 1.00 29.42 694 VAL A CA 1
ATOM 5365 C C . VAL A 1 694 ? -19.924 -29.444 58.065 1.00 29.42 694 VAL A C 1
ATOM 5367 O O . VAL A 1 694 ? -18.928 -30.154 57.956 1.00 29.42 694 VAL A O 1
ATOM 5370 N N . VAL A 1 695 ? -20.846 -29.716 58.994 1.00 24.78 695 VAL A N 1
ATOM 5371 C CA . VAL A 1 695 ? -20.693 -30.784 60.011 1.00 24.78 695 VAL A CA 1
ATOM 5372 C C . VAL A 1 695 ? -21.046 -32.191 59.471 1.00 24.78 695 VAL A C 1
ATOM 5374 O O . VAL A 1 695 ? -20.884 -33.196 60.164 1.00 24.78 695 VAL A O 1
ATOM 5377 N N . GLY A 1 696 ? -21.439 -32.316 58.201 1.00 25.75 696 GLY A N 1
ATOM 5378 C CA . GLY A 1 696 ? -21.721 -33.596 57.547 1.00 25.75 696 GLY A CA 1
ATOM 5379 C C . GLY A 1 696 ? -20.515 -34.221 56.832 1.00 25.75 696 GLY A C 1
ATOM 5380 O O . GLY A 1 696 ? -20.271 -33.913 55.678 1.00 25.75 696 GLY A O 1
ATOM 5381 N N . HIS A 1 697 ? -19.850 -35.178 57.496 1.00 24.83 697 HIS A N 1
ATOM 5382 C CA . HIS A 1 697 ? -19.022 -36.262 56.921 1.00 24.83 697 HIS A CA 1
ATOM 5383 C C . HIS A 1 697 ? -17.724 -35.889 56.167 1.00 24.83 697 HIS A C 1
ATOM 5385 O O . HIS A 1 697 ? -17.762 -35.519 55.008 1.00 24.83 697 HIS A O 1
ATOM 5391 N N . PHE A 1 698 ? -16.559 -36.142 56.788 1.00 21.25 698 PHE A N 1
ATOM 5392 C CA . PHE A 1 698 ? -15.503 -37.056 56.291 1.00 21.25 698 PHE A CA 1
ATOM 5393 C C . PHE A 1 698 ? -14.363 -37.158 57.333 1.00 21.25 698 PHE A C 1
ATOM 5395 O O . PHE A 1 698 ? -13.649 -36.196 57.605 1.00 21.25 698 PHE A O 1
ATOM 5402 N N . ARG A 1 699 ? -14.197 -38.345 57.937 1.00 23.02 699 ARG A N 1
ATOM 5403 C CA . ARG A 1 699 ? -13.026 -38.737 58.748 1.00 23.02 699 ARG A CA 1
ATOM 5404 C C . ARG A 1 699 ? -11.888 -39.156 57.813 1.00 23.02 699 ARG A C 1
ATOM 5406 O O . ARG A 1 699 ? -12.116 -40.016 56.971 1.00 23.02 699 ARG A O 1
ATOM 5413 N N . PHE A 1 700 ? -10.665 -38.683 58.058 1.00 21.91 700 PHE A N 1
ATOM 5414 C CA . PHE A 1 700 ? -9.441 -39.406 57.685 1.00 21.91 700 PHE A CA 1
ATOM 5415 C C . PHE A 1 700 ? -8.429 -39.405 58.852 1.00 21.91 700 PHE A C 1
ATOM 5417 O O . PHE A 1 700 ? -8.423 -38.454 59.637 1.00 21.91 700 PHE A O 1
ATOM 5424 N N . PRO A 1 701 ? -7.638 -40.485 59.031 1.00 23.30 701 PRO A N 1
ATOM 5425 C CA . PRO A 1 701 ? -6.856 -40.748 60.239 1.00 23.30 701 PRO A CA 1
ATOM 5426 C C . PRO A 1 701 ? -5.523 -39.985 60.284 1.00 23.30 701 PRO A C 1
ATOM 5428 O O . PRO A 1 701 ? -4.975 -39.594 59.256 1.00 23.30 701 PRO A O 1
ATOM 5431 N N . GLN A 1 702 ? -5.008 -39.791 61.502 1.00 25.30 702 GLN A N 1
ATOM 5432 C CA . GLN A 1 702 ? -3.709 -39.173 61.796 1.00 25.30 702 GLN A CA 1
ATOM 5433 C C . GLN A 1 702 ? -2.505 -40.099 61.515 1.00 25.30 702 GLN A C 1
ATOM 5435 O O . GLN A 1 702 ? -2.670 -41.307 61.369 1.00 25.30 702 GLN A O 1
ATOM 5440 N N . VAL A 1 703 ? -1.308 -39.484 61.605 1.00 24.30 703 VAL A N 1
ATOM 5441 C CA . VAL A 1 703 ? 0.089 -39.995 61.625 1.00 24.30 703 VAL A CA 1
ATOM 5442 C C . VAL A 1 703 ? 0.818 -39.778 60.280 1.00 24.30 703 VAL A C 1
ATOM 5444 O O . VAL A 1 703 ? 0.356 -40.234 59.248 1.00 24.30 703 VAL A O 1
ATOM 5447 N N . GLY A 1 704 ? 1.960 -39.081 60.175 1.00 24.08 704 GLY A N 1
ATOM 5448 C CA . GLY A 1 704 ? 2.856 -38.486 61.170 1.00 24.08 704 GLY A CA 1
ATOM 5449 C C . GLY A 1 704 ? 3.967 -37.629 60.520 1.00 24.08 704 GLY A C 1
ATOM 5450 O O . GLY A 1 704 ? 4.140 -37.611 59.304 1.00 24.08 704 GLY A O 1
ATOM 5451 N N . ASN A 1 705 ? 4.685 -36.894 61.373 1.00 28.88 705 ASN A N 1
ATOM 5452 C CA . ASN A 1 705 ? 5.733 -35.897 61.106 1.00 28.88 705 ASN A CA 1
ATOM 5453 C C . ASN A 1 705 ? 6.759 -36.214 59.997 1.00 28.88 705 ASN A C 1
ATOM 5455 O O . ASN A 1 705 ? 7.487 -37.200 60.093 1.00 28.88 705 ASN A O 1
ATOM 5459 N N . LYS A 1 706 ? 6.963 -35.248 59.085 1.00 27.83 706 LYS A N 1
ATOM 5460 C CA . LYS A 1 706 ? 8.285 -34.738 58.655 1.00 27.83 706 LYS A CA 1
ATOM 5461 C C . LYS A 1 706 ? 8.130 -33.344 58.021 1.00 27.83 706 LYS A C 1
ATOM 5463 O O . LYS A 1 706 ? 7.224 -33.108 57.229 1.00 27.83 706 LYS A O 1
ATOM 5468 N N . GLN A 1 707 ? 8.986 -32.415 58.439 1.00 25.91 707 GLN A N 1
ATOM 5469 C CA . GLN A 1 707 ? 8.962 -30.991 58.095 1.00 25.91 707 GLN A CA 1
ATOM 5470 C C . GLN A 1 707 ? 9.303 -30.689 56.620 1.00 25.91 707 GLN A C 1
ATOM 5472 O O . GLN A 1 707 ? 10.216 -31.283 56.055 1.00 25.91 707 GLN A O 1
ATOM 5477 N N . ALA A 1 708 ? 8.624 -29.642 56.124 1.00 24.59 708 ALA A N 1
ATOM 5478 C CA . ALA A 1 708 ? 9.003 -28.644 55.109 1.00 24.59 708 ALA A CA 1
ATOM 5479 C C . ALA A 1 708 ? 8.816 -28.934 53.599 1.00 24.59 708 ALA A C 1
ATOM 5481 O O . ALA A 1 708 ? 9.687 -29.498 52.946 1.00 24.59 708 ALA A O 1
ATOM 5482 N N . ASN A 1 709 ? 7.741 -28.358 53.025 1.00 23.94 709 ASN A N 1
ATOM 5483 C CA . ASN A 1 709 ? 7.800 -27.378 51.917 1.00 23.94 709 ASN A CA 1
ATOM 5484 C C . ASN A 1 709 ? 6.434 -26.632 51.792 1.00 23.94 709 ASN A C 1
ATOM 5486 O O . ASN A 1 709 ? 5.434 -27.310 51.564 1.00 23.94 709 ASN A O 1
ATOM 5490 N N . PRO A 1 710 ? 6.328 -25.288 51.925 1.00 26.41 710 PRO A N 1
ATOM 5491 C CA . PRO A 1 710 ? 5.035 -24.587 51.942 1.00 26.41 710 PRO A CA 1
ATOM 5492 C C . PRO A 1 710 ? 4.412 -24.285 50.560 1.00 26.41 710 PRO A C 1
ATOM 5494 O O . PRO A 1 710 ? 3.402 -23.598 50.494 1.00 26.41 710 PRO A O 1
ATOM 5497 N N . ASN A 1 711 ? 4.944 -24.809 49.449 1.00 25.12 711 ASN A N 1
ATOM 5498 C CA . ASN A 1 711 ? 4.447 -24.510 48.092 1.00 25.12 711 ASN A CA 1
ATOM 5499 C C . ASN A 1 711 ? 3.630 -25.648 47.449 1.00 25.12 711 ASN A C 1
ATOM 5501 O O . ASN A 1 711 ? 3.901 -26.070 46.323 1.00 25.12 711 ASN A O 1
ATOM 5505 N N . ARG A 1 712 ? 2.602 -26.144 48.143 1.00 27.86 712 ARG A N 1
ATOM 5506 C CA . ARG A 1 712 ? 1.546 -26.975 47.537 1.00 27.86 712 ARG A CA 1
ATOM 5507 C C . ARG A 1 712 ? 0.177 -26.552 48.063 1.00 27.86 712 ARG A C 1
ATOM 5509 O O . ARG A 1 712 ? -0.413 -27.240 48.884 1.00 27.86 712 ARG A O 1
ATOM 5516 N N . GLU A 1 713 ? -0.333 -25.444 47.539 1.00 24.09 713 GLU A N 1
ATOM 5517 C CA . GLU A 1 713 ? -1.773 -25.193 47.494 1.00 24.09 713 GLU A CA 1
ATOM 5518 C C . GLU A 1 713 ? -2.251 -25.195 46.041 1.00 24.09 713 GLU A C 1
ATOM 5520 O O . GLU A 1 713 ? -1.523 -24.870 45.103 1.00 24.09 713 GLU A O 1
ATOM 5525 N N . SER A 1 714 ? -3.461 -25.712 45.884 1.00 28.14 714 SER A N 1
ATOM 5526 C CA . SER A 1 714 ? -4.045 -26.311 44.694 1.00 28.14 714 SER A CA 1
ATOM 5527 C C . SER A 1 714 ? -4.372 -25.338 43.556 1.00 28.14 714 SER A C 1
ATOM 5529 O O . SER A 1 714 ? -4.882 -24.239 43.746 1.00 28.14 714 SER A O 1
ATOM 5531 N N . SER A 1 715 ? -4.143 -25.853 42.353 1.00 31.19 715 SER A N 1
ATOM 5532 C CA . SER A 1 715 ? -4.388 -25.377 40.989 1.00 31.19 715 SER A CA 1
ATOM 5533 C C . SER A 1 715 ? -5.828 -24.932 40.641 1.00 31.19 715 SER A C 1
ATOM 5535 O O . SER A 1 715 ? -6.443 -25.508 39.747 1.00 31.19 715 SER A O 1
ATOM 5537 N N . ILE A 1 716 ? -6.364 -23.898 41.301 1.00 32.00 716 ILE A N 1
ATOM 5538 C CA . ILE A 1 716 ? -7.700 -23.318 41.007 1.00 32.00 716 ILE A CA 1
ATOM 5539 C C . ILE A 1 716 ? -7.634 -21.863 40.474 1.00 32.00 716 ILE A C 1
ATOM 5541 O O . ILE A 1 716 ? -8.628 -21.313 40.016 1.00 32.00 716 ILE A O 1
ATOM 5545 N N . SER A 1 717 ? -6.460 -21.234 40.420 1.00 29.45 717 SER A N 1
ATOM 5546 C CA . SER A 1 717 ? -6.314 -19.774 40.241 1.00 29.45 717 SER A CA 1
ATOM 5547 C C . SER A 1 717 ? -5.672 -19.309 38.918 1.00 29.45 717 SER A C 1
ATOM 5549 O O . SER A 1 717 ? -4.975 -18.304 38.898 1.00 29.45 717 SER A O 1
ATOM 5551 N N . GLN A 1 718 ? -5.853 -20.008 37.786 1.00 27.94 718 GLN A N 1
ATOM 5552 C CA . GLN A 1 718 ? -5.184 -19.593 36.529 1.00 27.94 718 GLN A CA 1
ATOM 5553 C C . GLN A 1 718 ? -6.011 -19.576 35.234 1.00 27.94 718 GLN A C 1
ATOM 5555 O O . GLN A 1 718 ? -5.439 -19.302 34.182 1.00 27.94 718 GLN A O 1
ATOM 5560 N N . LEU A 1 719 ? -7.329 -19.807 35.246 1.00 28.89 719 LEU A N 1
ATOM 5561 C CA . LEU A 1 719 ? -8.050 -20.072 33.984 1.00 28.89 719 LEU A CA 1
ATOM 5562 C C . LEU A 1 719 ? -9.242 -19.172 33.622 1.00 28.89 719 LEU A C 1
ATOM 5564 O O . LEU A 1 719 ? -9.903 -19.452 32.628 1.00 28.89 719 LEU A O 1
ATOM 5568 N N . ILE A 1 720 ? -9.478 -18.048 34.311 1.00 26.28 720 ILE A N 1
ATOM 5569 C CA . ILE A 1 720 ? -10.535 -17.089 33.915 1.00 26.28 720 ILE A CA 1
ATOM 5570 C C . ILE A 1 720 ? -10.051 -15.643 34.117 1.00 26.28 720 ILE A C 1
ATOM 5572 O O . ILE A 1 720 ? -10.400 -14.998 35.099 1.00 26.28 720 ILE A O 1
ATOM 5576 N N . CYS A 1 721 ? -9.183 -15.126 33.238 1.00 26.70 721 CYS A N 1
ATOM 5577 C CA . CYS A 1 721 ? -8.574 -13.801 33.456 1.00 26.70 721 CYS A CA 1
ATOM 5578 C C . CYS A 1 721 ? -8.269 -12.972 32.183 1.00 26.70 721 CYS A C 1
ATOM 5580 O O . CYS A 1 721 ? -7.134 -12.532 31.998 1.00 26.70 721 CYS A O 1
ATOM 5582 N N . PRO A 1 722 ? -9.255 -12.718 31.290 1.00 29.67 722 PRO A N 1
ATOM 5583 C CA . PRO A 1 722 ? -9.187 -11.442 30.555 1.00 29.67 722 PRO A CA 1
ATOM 5584 C C . PRO A 1 722 ? -10.485 -10.613 30.423 1.00 29.67 722 PRO A C 1
ATOM 5586 O O . PRO A 1 722 ? -10.458 -9.629 29.696 1.00 29.67 722 PRO A O 1
ATOM 5589 N N . ARG A 1 723 ? -11.610 -10.932 31.088 1.00 27.50 723 ARG A N 1
ATOM 5590 C CA . ARG A 1 723 ? -12.889 -10.188 30.898 1.00 27.50 723 ARG A CA 1
ATOM 5591 C C . ARG A 1 723 ? -13.487 -9.481 32.127 1.00 27.50 723 ARG A C 1
ATOM 5593 O O . ARG A 1 723 ? -14.619 -9.033 32.067 1.00 27.50 723 ARG A O 1
ATOM 5600 N N . LEU A 1 724 ? -12.754 -9.351 33.234 1.00 30.55 724 LEU A N 1
ATOM 5601 C CA . LEU A 1 724 ? -13.301 -8.801 34.494 1.00 30.55 724 LEU A CA 1
ATOM 5602 C C . LEU A 1 724 ? -12.653 -7.486 34.961 1.00 30.55 724 LEU A C 1
ATOM 5604 O O . LEU A 1 724 ? -13.011 -6.964 36.014 1.00 30.55 724 LEU A O 1
ATOM 5608 N N . SER A 1 725 ? -11.711 -6.920 34.200 1.00 28.62 725 SER A N 1
ATOM 5609 C CA . SER A 1 725 ? -11.083 -5.637 34.548 1.00 28.62 725 SER A CA 1
ATOM 5610 C C . SER A 1 725 ? -11.949 -4.410 34.232 1.00 28.62 725 SER A C 1
ATOM 5612 O O . SER A 1 725 ? -11.713 -3.365 34.832 1.00 28.62 725 SER A O 1
ATOM 5614 N N . SER A 1 726 ? -12.950 -4.527 33.351 1.00 31.83 726 SER A N 1
ATOM 5615 C CA . SER A 1 726 ? -13.839 -3.424 32.940 1.00 31.83 726 SER A CA 1
ATOM 5616 C C . SER A 1 726 ? -14.917 -3.076 33.977 1.00 31.83 726 SER A C 1
ATOM 5618 O O . SER A 1 726 ? -15.349 -1.931 34.057 1.00 31.83 726 SER A O 1
ATOM 5620 N N . LEU A 1 727 ? -15.293 -4.006 34.863 1.00 29.58 727 LEU A N 1
ATOM 5621 C CA . LEU A 1 727 ? -16.335 -3.761 35.872 1.00 29.58 727 LEU A CA 1
ATOM 5622 C C . LEU A 1 727 ? -15.892 -2.878 37.047 1.00 29.58 727 LEU A C 1
ATOM 5624 O O . LEU A 1 727 ? -16.725 -2.255 37.690 1.00 29.58 727 LEU A O 1
ATOM 5628 N N . ARG A 1 728 ? -14.593 -2.766 37.343 1.00 26.98 728 ARG A N 1
ATOM 5629 C CA . ARG A 1 728 ? -14.126 -1.999 38.516 1.00 26.98 728 ARG A CA 1
ATOM 5630 C C . ARG A 1 728 ? -14.194 -0.481 38.371 1.00 26.98 728 ARG A C 1
ATOM 5632 O O . ARG A 1 728 ? -14.051 0.206 39.378 1.00 26.98 728 ARG A O 1
ATOM 5639 N N . GLN A 1 729 ? -14.340 0.038 37.154 1.00 30.34 729 GLN A N 1
ATOM 5640 C CA . GLN A 1 729 ? -14.245 1.477 36.879 1.00 30.34 729 GLN A CA 1
ATOM 5641 C C . GLN A 1 729 ? -15.598 2.141 36.573 1.00 30.34 729 GLN A C 1
ATOM 5643 O O . GLN A 1 729 ? -15.621 3.342 36.346 1.00 30.34 729 GLN A O 1
ATOM 5648 N N . ALA A 1 730 ? -16.709 1.394 36.611 1.00 30.97 730 ALA A N 1
ATOM 5649 C CA . ALA A 1 730 ? -17.983 1.790 36.000 1.00 30.97 730 ALA A CA 1
ATOM 5650 C C . ALA A 1 730 ? -19.120 2.192 36.973 1.00 30.97 730 ALA A C 1
ATOM 5652 O O . ALA A 1 730 ? -20.272 2.211 36.555 1.00 30.97 730 ALA A O 1
ATOM 5653 N N . ILE A 1 731 ? -18.857 2.485 38.257 1.00 29.58 731 ILE A N 1
ATOM 5654 C CA . ILE A 1 731 ? -19.907 2.986 39.175 1.00 29.58 731 ILE A CA 1
ATOM 5655 C C . ILE A 1 731 ? -19.505 4.325 39.801 1.00 29.58 731 ILE A C 1
ATOM 5657 O O . ILE A 1 731 ? -18.669 4.353 40.712 1.00 29.58 731 ILE A O 1
ATOM 5661 N N . PRO A 1 732 ? -20.151 5.435 39.408 1.00 26.66 732 PRO A N 1
ATOM 5662 C CA . PRO A 1 732 ? -20.253 6.622 40.241 1.00 26.66 732 PRO A CA 1
ATOM 5663 C C . PRO A 1 732 ? -21.219 6.337 41.399 1.00 26.66 732 PRO A C 1
ATOM 5665 O O . PRO A 1 732 ? -22.332 5.859 41.197 1.00 26.66 732 PRO A O 1
ATOM 5668 N N . CYS A 1 733 ? -20.806 6.664 42.624 1.00 25.61 733 CYS A N 1
ATOM 5669 C CA . CYS A 1 733 ? -21.639 6.648 43.830 1.00 25.61 733 CYS A CA 1
ATOM 5670 C C . CYS A 1 733 ? -22.956 7.441 43.642 1.00 25.61 733 CYS A C 1
ATOM 5672 O O . CYS A 1 733 ? -23.023 8.627 43.963 1.00 25.61 733 CYS A O 1
ATOM 5674 N N . ARG A 1 734 ? -24.037 6.784 43.210 1.00 25.34 734 ARG A N 1
ATOM 5675 C CA . ARG A 1 734 ? -25.417 7.173 43.529 1.00 25.34 734 ARG A CA 1
ATOM 5676 C C . ARG A 1 734 ? -26.042 6.043 44.341 1.00 25.34 734 ARG A C 1
ATOM 5678 O O . ARG A 1 734 ? -25.960 4.876 43.989 1.00 25.34 734 ARG A O 1
ATOM 5685 N N . ARG A 1 735 ? -26.574 6.404 45.509 1.00 29.70 735 ARG A N 1
ATOM 5686 C CA . ARG A 1 735 ? -27.098 5.485 46.525 1.00 29.70 735 ARG A CA 1
ATOM 5687 C C . ARG A 1 735 ? -28.381 4.801 46.041 1.00 29.70 735 ARG A C 1
ATOM 5689 O O . ARG A 1 735 ? -29.448 5.350 46.269 1.00 29.70 735 ARG A O 1
ATOM 5696 N N . GLN A 1 736 ? -28.259 3.613 45.466 1.00 32.41 736 GLN A N 1
ATOM 5697 C CA . GLN A 1 736 ? -29.223 2.506 45.534 1.00 32.41 736 GLN A CA 1
ATOM 5698 C C . GLN A 1 736 ? -28.428 1.247 45.149 1.00 32.41 736 GLN A C 1
ATOM 5700 O O . GLN A 1 736 ? -28.260 0.948 43.977 1.00 32.41 736 GLN A O 1
ATOM 5705 N N . ALA A 1 737 ? -27.812 0.602 46.142 1.00 38.69 737 ALA A N 1
ATOM 5706 C CA . ALA A 1 737 ? -27.045 -0.629 45.951 1.00 38.69 737 ALA A CA 1
ATOM 5707 C C . ALA A 1 737 ? -27.974 -1.803 46.243 1.00 38.69 737 ALA A C 1
ATOM 5709 O O . ALA A 1 737 ? -28.551 -1.812 47.331 1.00 38.69 737 ALA A O 1
ATOM 5710 N N . PHE A 1 738 ? -28.103 -2.772 45.334 1.00 38.59 738 PHE A N 1
ATOM 5711 C CA . PHE A 1 738 ? -28.673 -4.053 45.725 1.00 38.59 738 PHE A CA 1
ATOM 5712 C C . PHE A 1 738 ? -27.705 -4.710 46.702 1.00 38.59 738 PHE A C 1
ATOM 5714 O O . PHE A 1 738 ? -26.495 -4.496 46.695 1.00 38.59 738 PHE A O 1
ATOM 5721 N N . THR A 1 739 ? -28.245 -5.495 47.622 1.00 43.38 739 THR A N 1
ATOM 5722 C CA . THR A 1 739 ? -27.398 -6.329 48.464 1.00 43.38 739 THR A CA 1
ATOM 5723 C C . THR A 1 739 ? -27.577 -7.750 47.985 1.00 43.38 739 THR A C 1
ATOM 5725 O O . THR A 1 739 ? -28.704 -8.228 47.868 1.00 43.38 739 THR A O 1
ATOM 5728 N N . VAL A 1 740 ? -26.476 -8.446 47.719 1.00 42.72 740 VAL A N 1
ATOM 5729 C CA . VAL A 1 740 ? -26.529 -9.887 47.502 1.00 42.72 740 VAL A CA 1
ATOM 5730 C C . VAL A 1 740 ? -26.099 -10.606 48.764 1.00 42.72 740 VAL A C 1
ATOM 5732 O O . VAL A 1 740 ? -24.989 -10.444 49.271 1.00 42.72 740 VAL A O 1
ATOM 5735 N N . LEU A 1 741 ? -27.013 -11.421 49.279 1.00 42.25 741 LEU A N 1
ATOM 5736 C CA . LEU A 1 741 ? -26.761 -12.302 50.400 1.00 42.25 741 LEU A CA 1
ATOM 5737 C C . LEU A 1 741 ? -26.433 -13.686 49.849 1.00 42.25 741 LEU A C 1
ATOM 5739 O O . LEU A 1 741 ? -27.301 -14.521 49.594 1.00 42.25 741 LEU A O 1
ATOM 5743 N N . CYS A 1 742 ? -25.146 -13.929 49.656 1.00 39.41 742 CYS A N 1
ATOM 5744 C CA . CYS A 1 742 ? -24.651 -15.271 49.414 1.00 39.41 742 CYS A CA 1
ATOM 5745 C C . CYS A 1 742 ? -24.574 -16.008 50.756 1.00 39.41 742 CYS A C 1
ATOM 5747 O O . CYS A 1 742 ? -24.022 -15.475 51.721 1.00 39.41 742 CYS A O 1
ATOM 5749 N N . MET A 1 743 ? -25.043 -17.257 50.830 1.00 38.22 743 MET A N 1
ATOM 5750 C CA . MET A 1 743 ? -24.672 -18.167 51.927 1.00 38.22 743 MET A CA 1
ATOM 5751 C C . MET A 1 743 ? -23.207 -18.624 51.771 1.00 38.22 743 MET A C 1
ATOM 5753 O O . MET A 1 743 ? -22.898 -19.805 51.657 1.00 38.22 743 MET A O 1
ATOM 5757 N N . PHE A 1 744 ? -22.300 -17.648 51.743 1.00 28.91 744 PHE A N 1
ATOM 5758 C CA . PHE A 1 744 ? -20.849 -17.759 51.715 1.00 28.91 744 PHE A CA 1
ATOM 5759 C C . PHE A 1 744 ? -20.302 -16.834 52.809 1.00 28.91 744 PHE A C 1
ATOM 5761 O O . PHE A 1 744 ? -20.733 -15.690 52.926 1.00 28.91 744 PHE A O 1
ATOM 5768 N N . THR A 1 745 ? -19.301 -17.272 53.575 1.00 24.73 745 THR A N 1
ATOM 5769 C CA . THR A 1 745 ? -18.493 -16.341 54.383 1.00 24.73 745 THR A CA 1
ATOM 5770 C C . THR A 1 745 ? -17.010 -16.557 54.119 1.00 24.73 745 THR A C 1
ATOM 5772 O O . THR A 1 745 ? -16.438 -17.533 54.593 1.00 24.73 745 THR A O 1
ATOM 5775 N N . ILE A 1 746 ? -16.370 -15.599 53.438 1.00 22.11 746 ILE A N 1
ATOM 5776 C CA . ILE A 1 746 ? -14.973 -15.236 53.710 1.00 22.11 746 ILE A CA 1
ATOM 5777 C C . ILE A 1 746 ? -15.026 -13.921 54.493 1.00 22.11 746 ILE A C 1
ATOM 5779 O O . ILE A 1 746 ? -15.521 -12.907 54.010 1.00 22.11 746 ILE A O 1
ATOM 5783 N N . SER A 1 747 ? -14.568 -13.972 55.742 1.00 21.98 747 SER A N 1
ATOM 5784 C CA . SER A 1 747 ? -14.528 -12.853 56.689 1.00 21.98 747 SER A CA 1
ATOM 5785 C C . SER A 1 747 ? -13.698 -11.685 56.144 1.00 21.98 747 SER A C 1
ATOM 5787 O O . SER A 1 747 ? -12.494 -11.838 55.945 1.00 21.98 747 SER A O 1
ATOM 5789 N N . CYS A 1 748 ? -14.293 -10.499 55.991 1.00 21.69 748 CYS A N 1
ATOM 5790 C CA . CYS A 1 748 ? -13.542 -9.271 55.733 1.00 21.69 748 CYS A CA 1
ATOM 5791 C C . CYS A 1 748 ? -14.150 -8.079 56.493 1.00 21.69 748 CYS A C 1
ATOM 5793 O O . CYS A 1 748 ? -14.899 -7.279 55.946 1.00 21.69 748 CYS A O 1
ATOM 5795 N N . GLN A 1 749 ? -13.795 -7.933 57.772 1.00 22.67 749 GLN A N 1
ATOM 5796 C CA . GLN A 1 749 ? -13.864 -6.648 58.469 1.00 22.67 749 GLN A CA 1
ATOM 5797 C C . GLN A 1 749 ? -12.497 -6.327 59.068 1.00 22.67 749 GLN A C 1
ATOM 5799 O O . GLN A 1 749 ? -12.095 -6.911 60.069 1.00 22.67 749 GLN A O 1
ATOM 5804 N N . LYS A 1 750 ? -11.798 -5.366 58.460 1.00 22.80 750 LYS A N 1
ATOM 5805 C CA . LYS A 1 750 ? -10.893 -4.428 59.138 1.00 22.80 750 LYS A CA 1
ATOM 5806 C C . LYS A 1 750 ? -10.598 -3.271 58.177 1.00 22.80 750 LYS A C 1
ATOM 5808 O O . LYS A 1 750 ? -10.065 -3.482 57.093 1.00 22.80 750 LYS A O 1
ATOM 5813 N N . LYS A 1 751 ? -10.967 -2.052 58.588 1.00 31.58 751 LYS A N 1
ATOM 5814 C CA . LYS A 1 751 ? -10.564 -0.767 57.985 1.00 31.58 751 LYS A CA 1
ATOM 5815 C C . LYS A 1 751 ? -9.062 -0.771 57.690 1.00 31.58 751 LYS A C 1
ATOM 5817 O O . LYS A 1 751 ? -8.322 -0.818 58.665 1.00 31.58 751 LYS A O 1
ATOM 5822 N N . TRP A 1 752 ? -8.599 -0.664 56.441 1.00 23.03 752 TRP A N 1
ATOM 5823 C CA . TRP A 1 752 ? -7.162 -0.474 56.189 1.00 23.03 752 TRP A CA 1
ATOM 5824 C C . TRP A 1 752 ? -6.844 0.524 55.075 1.00 23.03 752 TRP A C 1
ATOM 5826 O O . TRP A 1 752 ? -7.221 0.363 53.916 1.00 23.03 752 TRP A O 1
ATOM 5836 N N . HIS A 1 753 ? -6.090 1.542 55.497 1.00 22.72 753 HIS A N 1
ATOM 5837 C CA . HIS A 1 753 ? -5.081 2.255 54.726 1.00 22.72 753 HIS A CA 1
ATOM 5838 C C . HIS A 1 753 ? -4.091 1.291 54.039 1.00 22.72 753 HIS A C 1
ATOM 5840 O O . HIS A 1 753 ? -3.868 0.164 54.474 1.00 22.72 753 HIS A O 1
ATOM 5846 N N . CYS A 1 754 ? -3.486 1.790 52.965 1.00 31.33 754 CYS A N 1
ATOM 5847 C CA . CYS A 1 754 ? -2.545 1.140 52.052 1.00 31.33 754 CYS A CA 1
ATOM 5848 C C . CYS A 1 754 ? -1.411 0.320 52.722 1.00 31.33 754 CYS A C 1
ATOM 5850 O O . CYS A 1 754 ? -0.705 0.843 53.577 1.00 31.33 754 CYS A O 1
ATOM 5852 N N . SER A 1 755 ? -1.161 -0.921 52.272 1.00 22.89 755 SER A N 1
ATOM 5853 C CA . SER A 1 755 ? 0.191 -1.491 52.048 1.00 22.89 755 SER A CA 1
ATOM 5854 C C . SER A 1 755 ? 0.138 -2.918 51.463 1.00 22.89 755 SER A C 1
ATOM 5856 O O . SER A 1 755 ? -0.814 -3.672 51.649 1.00 22.89 755 SER A O 1
ATOM 5858 N N . ARG A 1 756 ? 1.162 -3.254 50.667 1.00 34.69 756 ARG A N 1
ATOM 5859 C CA . ARG A 1 756 ? 1.352 -4.509 49.918 1.00 34.69 756 ARG A CA 1
ATOM 5860 C C . ARG A 1 756 ? 1.559 -5.709 50.859 1.00 34.69 756 ARG A C 1
ATOM 5862 O O . ARG A 1 756 ? 2.490 -5.652 51.651 1.00 34.69 756 ARG A O 1
ATOM 5869 N N . THR A 1 757 ? 0.796 -6.802 50.699 1.00 26.80 757 THR A N 1
ATOM 5870 C CA . THR A 1 757 ? 1.263 -8.210 50.509 1.00 26.80 757 THR A CA 1
ATOM 5871 C C . THR A 1 757 ? 0.137 -9.264 50.668 1.00 26.80 757 THR A C 1
ATOM 5873 O O . THR A 1 757 ? -0.714 -9.161 51.540 1.00 26.80 757 THR A O 1
ATOM 5876 N N . ASN A 1 758 ? 0.170 -10.278 49.786 1.00 28.97 758 ASN A N 1
ATOM 5877 C CA . ASN A 1 758 ? -0.361 -11.657 49.883 1.00 28.97 758 ASN A CA 1
ATOM 5878 C C . ASN A 1 758 ? -1.867 -11.952 50.077 1.00 28.97 758 ASN A C 1
ATOM 5880 O O . ASN A 1 758 ? -2.260 -12.596 51.043 1.00 28.97 758 ASN A O 1
ATOM 5884 N N . ILE A 1 759 ? -2.682 -11.645 49.058 1.00 25.28 759 ILE A N 1
ATOM 5885 C CA . ILE A 1 759 ? -3.929 -12.374 48.725 1.00 25.28 759 ILE A CA 1
ATOM 5886 C C . ILE A 1 759 ? -3.960 -12.529 47.195 1.00 25.28 759 ILE A C 1
ATOM 5888 O O . ILE A 1 759 ? -3.630 -11.558 46.504 1.00 25.28 759 ILE A O 1
ATOM 5892 N N . SER A 1 760 ? -4.312 -13.707 46.654 1.00 27.84 760 SER A N 1
ATOM 5893 C CA . SER A 1 760 ? -4.301 -13.916 45.196 1.00 27.84 760 SER A CA 1
ATOM 5894 C C . SER A 1 760 ? -5.312 -12.991 44.484 1.00 27.84 760 SER A C 1
ATOM 5896 O O . SER A 1 760 ? -6.386 -12.711 45.030 1.00 27.84 760 SER A O 1
ATOM 5898 N N . PRO A 1 761 ? -4.985 -12.464 43.287 1.00 31.77 761 PRO A N 1
ATOM 5899 C CA . PRO A 1 761 ? -5.819 -11.485 42.581 1.00 31.77 761 PRO A CA 1
ATOM 5900 C C . PRO A 1 761 ? -7.227 -11.990 42.224 1.00 31.77 761 PRO A C 1
ATOM 5902 O O . PRO A 1 761 ? -8.148 -11.183 42.114 1.00 31.77 761 PRO A O 1
ATOM 5905 N N . ASP A 1 762 ? -7.411 -13.305 42.096 1.00 31.88 762 ASP A N 1
ATOM 5906 C CA . ASP A 1 762 ? -8.622 -13.913 41.531 1.00 31.88 762 ASP A CA 1
ATOM 5907 C C . ASP A 1 762 ? -9.821 -13.910 42.497 1.00 31.88 762 ASP A C 1
ATOM 5909 O O . ASP A 1 762 ? -10.957 -13.693 42.077 1.00 31.88 762 ASP A O 1
ATOM 5913 N N . ALA A 1 763 ? -9.589 -14.019 43.811 1.00 27.34 763 ALA A N 1
ATOM 5914 C CA . ALA A 1 763 ? -10.654 -13.929 44.821 1.00 27.34 763 ALA A CA 1
ATOM 5915 C C . ALA A 1 763 ? -11.224 -12.502 44.964 1.00 27.34 763 ALA A C 1
ATOM 5917 O O . ALA A 1 763 ? -12.358 -12.310 45.398 1.00 27.34 763 ALA A O 1
ATOM 5918 N N . LYS A 1 764 ? -10.457 -11.481 44.554 1.00 27.67 764 LYS A N 1
ATOM 5919 C CA . LYS A 1 764 ? -10.879 -10.074 44.602 1.00 27.67 764 LYS A CA 1
ATOM 5920 C C . LYS A 1 764 ? -11.794 -9.661 43.440 1.00 27.67 764 LYS A C 1
ATOM 5922 O O . LYS A 1 764 ? -12.339 -8.560 43.496 1.00 27.67 764 LYS A O 1
ATOM 5927 N N . ASN A 1 765 ? -11.939 -10.485 42.399 1.00 28.97 765 ASN A N 1
ATOM 5928 C CA . ASN A 1 765 ? -12.740 -10.152 41.213 1.00 28.97 765 ASN A CA 1
ATOM 5929 C C . ASN A 1 765 ? -14.164 -10.728 41.285 1.00 28.97 765 ASN A C 1
ATOM 5931 O O . ASN A 1 765 ? -15.101 -10.039 40.903 1.00 28.97 765 ASN A O 1
ATOM 5935 N N . ALA A 1 766 ? -14.353 -11.917 41.869 1.00 26.36 766 ALA A N 1
ATOM 5936 C CA . ALA A 1 766 ? -15.689 -12.488 42.087 1.00 26.36 766 ALA A CA 1
ATOM 5937 C C . ALA A 1 766 ? -16.501 -11.724 43.156 1.00 26.36 766 ALA A C 1
ATOM 5939 O O . ALA A 1 766 ? -17.700 -11.521 43.002 1.00 26.36 766 ALA A O 1
ATOM 5940 N N . ILE A 1 767 ? -15.836 -11.230 44.208 1.00 28.61 767 ILE A N 1
ATOM 5941 C CA . ILE A 1 767 ? -16.463 -10.417 45.270 1.00 28.61 767 ILE A CA 1
ATOM 5942 C C . ILE A 1 767 ? -16.819 -9.006 44.764 1.00 28.61 767 ILE A C 1
ATOM 5944 O O . ILE A 1 767 ? -17.771 -8.401 45.239 1.00 28.61 767 ILE A O 1
ATOM 5948 N N . SER A 1 768 ? -16.085 -8.500 43.767 1.00 27.84 768 SER A N 1
ATOM 5949 C CA . SER A 1 768 ? -16.298 -7.172 43.179 1.00 27.84 768 SER A CA 1
ATOM 5950 C C . SER A 1 768 ? -17.578 -7.085 42.349 1.00 27.84 768 SER A C 1
ATOM 5952 O O . SER A 1 768 ? -18.155 -6.011 42.281 1.00 27.84 768 SER A O 1
ATOM 5954 N N . LEU A 1 769 ? -18.019 -8.176 41.713 1.00 33.06 769 LEU A N 1
ATOM 5955 C CA . LEU A 1 769 ? -19.226 -8.174 40.876 1.00 33.06 769 LEU A CA 1
ATOM 5956 C C . LEU A 1 769 ? -20.506 -8.094 41.726 1.00 33.06 769 LEU A C 1
ATOM 5958 O O . LEU A 1 769 ? -21.435 -7.374 41.388 1.00 33.06 769 LEU A O 1
ATOM 5962 N N . PHE A 1 770 ? -20.508 -8.777 42.874 1.00 31.42 770 PHE A N 1
ATOM 5963 C CA . PHE A 1 770 ? -21.626 -8.805 43.823 1.00 31.42 770 PHE A CA 1
ATOM 5964 C C . PHE A 1 770 ? -21.705 -7.590 44.756 1.00 31.42 770 PHE A C 1
ATOM 5966 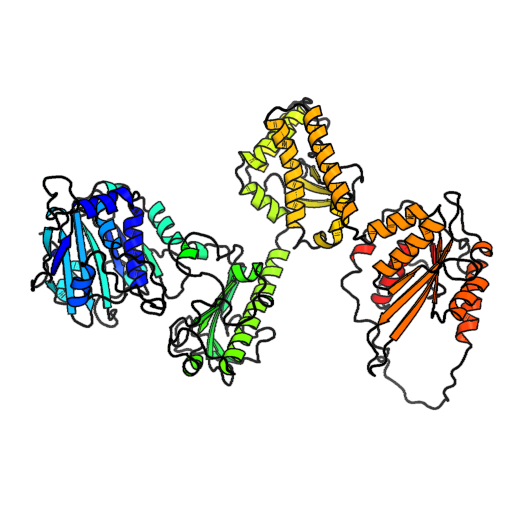O O . PHE A 1 770 ? -22.663 -7.474 45.508 1.00 31.42 770 PHE A O 1
ATOM 5973 N N . SER A 1 771 ? -20.695 -6.718 44.738 1.00 28.59 771 SER A N 1
ATOM 5974 C CA . SER A 1 771 ? -20.758 -5.394 45.370 1.00 28.59 771 SER A CA 1
ATOM 5975 C C . SER A 1 771 ? -21.090 -4.271 44.379 1.00 28.59 771 SER A C 1
ATOM 5977 O O . SER A 1 771 ? -21.132 -3.114 44.788 1.00 28.59 771 SER A O 1
ATOM 5979 N N . LEU A 1 772 ? -21.179 -4.596 43.081 1.00 27.92 772 LEU A N 1
ATOM 5980 C CA . LEU A 1 772 ? -21.504 -3.678 41.981 1.00 27.92 772 LEU A CA 1
ATOM 5981 C C . LEU A 1 772 ? -22.987 -3.778 41.569 1.00 27.92 772 LEU A C 1
ATOM 5983 O O . LEU A 1 772 ? -23.541 -2.789 41.101 1.00 27.92 772 LEU A O 1
ATOM 5987 N N . ILE A 1 773 ? -23.602 -4.953 41.739 1.00 28.91 773 ILE A N 1
ATOM 5988 C CA . ILE A 1 773 ? -25.057 -5.105 41.903 1.00 28.91 773 ILE A CA 1
ATOM 5989 C C . ILE A 1 773 ? -25.371 -4.645 43.320 1.00 28.91 773 ILE A C 1
ATOM 5991 O O . ILE A 1 773 ? -26.188 -3.709 43.471 1.00 28.91 773 ILE A O 1
#